Protein 6NL2 (pdb70)

Foldseek 3Di:
DCVLQVLPDPVLLLLLLLVLVQLCVFQVVLVVLWDWDQDDDDPPSQKTWTAFPVRFKIWIFGFDQDASRTTNTDSVGTWMDGPNDTDRRGPLVVCVRRVVSLVFDPVRSVVLSLLLVQLSSLSSVLVPDDFDALLVCLVVLAALCQQLNFRCAFSNASSFRNQALQDSVRCCQFAQVNQHWFWWWKKWAFPVFKDKAFAPPDDQVVLVCVQQNPVLVVVLQVVQVVVVHGSVRTHMFTAGVSLVVPPCCPVVVVCCVVVNMDTSGTGDFIWGQGSLRQWTQGPRCNQFWIKGHAAQTFGQQEGRFAALVLQNLQSVQQNVVQVVLVPDVLSVVLVEAAFGQGMKMAGHPPVVPVVDDRVDPVRRSGMMTTTGHCVVVDDPQKGKYFQSQQLGGGPVLARSLNSLCVQQPDASLVLLLSVCSAQPLVQVCCCLVFQKFFLRARRQKMFIDGSSHGNHIYGDDGSVGMARADLPDDDDVSNSVRYDHDPLQCSCCSCCVRPPVRHVSSSQVSCVVVVRDHNLSSLLSVLVSVVVSCVVCVVSVVVCVSNPLQPQKHWDWRSNSLCSNGVYNSADPVHRVVNTDTDGIGGRSSHPRD/DVLQPLPDPVLLLVLLLVLVQLVVFQCVLVVLWDWDFDPPDPHGQKTWTAFPVRFKIWMFGWDQDASRGTNTDSVGTWMDGPNDTDRRGNLVRCVRRVVSLVFDPVRSVVLSLLLVQLSSLSSVLVPDDFDALLRCLVPLAALCQQLNFNDAFSNASSFRNQALQDSVRCCQFPQVNQHWFWWWKKWAFPVFKDKAFAPPDDQVVQVCVQQNPVLVVLLQVVQVVVVHHSVRTHMFTAGVSLVVPPCCPVVVVCCVVVNMDTRGTGDFIWGQGSLRQWTQGPRCRQFWIKHHAAQTFGQQEGRFAALVLQNLQNVQQNVVQVVLVPDVLSVVLVEGAFGQGMKMAGHPPVVPVVDDPPDSVRRSGMMTTTGHCVVVADPQKGKYFQSQQLGGGPVLARSLNSLCVQQPDASLVLLLSVCSAQPLVQVCCCLVFVKAFLRDRRQKMFIDGSSHGNHIYGDPGSVTMARADLPDDDDVSNSVRYDHDPLQCSCCSCCVRPPSRPVSSSQVSCVVVPRDHNLSSLLSNLVSVVVSCVVCVVSVVVCVSNPLQDQKHWDWRSNSLCSNGVYNSADPVHRVVNTDTDGIGGRSSHPSD

Organism: Streptomyces coelicolor (strain ATCC BAA-471 / A3(2) / M145) (NCBI:txid100226)

Sequence (1187 aa):
LADAVAHLTPERWEEANRLLVRKALAEFTHERLLTPEREPDDGGGQTYVVRSDDGQTAYRFTATVRALDHWQVDDAASVTRHRDGAELPLAALDFFIELKQTLGLSDEILPVYLEEISSTLSGTCYKLTKPQLSSAELARSGDFQAVETGMTEGHPCFVANNGRLGFGIHEYLSYAPETASPVRLVWLAAHRSRAAFTAGVGIEYESFVRDELGAATVDRFHGVLRGRGLDPADYLLIPVHPWQWWNKLTVTFAAEVARGHLVCLGEGDDDEYLAQQSIRTFFNASHPGKHYVKTALSVLNMGFMQGLSAAYMEATPAINDWLARLIEGDPVLKETGLSIIRERAAVGYRHLEYEQATDRYSPYRKMLAALWRESPVPSIREGETLATMASLVHQDHEGASFAGALIERSGLTPTEWLRHYLRAYYVPLLHSFYAYDLVYMPHGENVILVLADGVVRRAVYKDIAEEIAVMDPDAVLPPEVSRIAVDVPDDKKLLSIFTDDVFDCFFRFLAANLAEEGIVTEDAFWRTVAEVTREYQESVPELADKFERYDMFAPEFALSCLNRLQLRDNRQMVDLADPSGALQLVGTLKNPLAGRGADAVAHLTPERWEEANRLLVRKALAEFTHERLLTPEREPDDGGGQTYVVRSDDGQTAYRFTATVRALDDHWQVDDAASVTRHRDGAELPLAALDFFIELKQTLGLSDEILPVYLEEISSTLSSGTCYKLTKPQLSSAELARSGDFQAVETGMTEGHPCFVANNGRLGFGIHEYLSYAPETASPVRLVWLAAHRSRAAFTAGVGIEYESFVRDELGAATVDRFHGVLRGRGLDPADYLLIPVHPWQWWNKLTVTFAAEVARGHLVCLGEGDDEYLAQQSIRTFFNASHPGKHYVKTALSVVLNMGFMQGLSAAYMEATPAINDWLARLIEGDPVLKETGLSIIRERAAVGYRHLEYEQATDRYSPYRKMLAALWRESPVPSIREGETLATMASLVHQDHEGASFAGALIERSGLTPTEWLRHYLRAYYVPLLHSFYAYDLVYMPHGENVILVLADGVVRRAVYKDIAEEIAVMDPDAVLPPEVSRIAVDVPDDKKLLSIFTDVFDCFFRFLAANLAEEGIVTEDAFWRTVAEVTREYQESVPELADKFERYDMFAPEFALSCLNRLQLRDNRQMVDLADPSGALQLVGTLKNPLAGRG

CATH classification: 3.30.310.280 (+2 more: 6.10.250.3370, 1.10.510.40)

InterPro domains:
  IPR007310 Aerobactin siderophore biosynthesis, IucA/IucC, N-terminal [PF04183] (144-394)
  IPR022770 Aerobactin siderophore biosynthesis IucA/IucC-like, C-terminal [PF06276] (416-573)
  IPR037455 Aerobactin siderophore biosynthesis, IucA/IucC-like [PTHR34384] (3-594)

Solvent-accessible surface area: 43629 Å² total; per-residue (Å²): 60,64,130,10,13,60,9,6,31,59,127,70,14,112,75,1,4,59,67,11,0,56,13,0,0,0,2,0,6,4,4,86,23,5,112,22,109,154,40,124,123,109,57,94,11,70,20,11,4,8,106,6,57,102,32,111,2,6,0,69,4,33,3,53,65,46,39,6,45,12,25,26,4,67,25,85,27,0,39,10,42,82,125,91,50,116,52,102,20,16,0,7,25,0,0,24,25,0,43,144,55,3,48,4,47,96,137,16,2,10,20,0,0,19,0,0,0,12,7,0,10,1,27,0,38,16,51,59,48,113,80,85,28,0,54,74,6,14,143,60,34,67,18,20,32,4,13,11,16,19,61,76,34,31,22,3,12,2,0,2,16,0,12,23,47,6,1,4,59,13,20,46,47,31,2,7,8,19,43,29,85,6,94,1,8,9,0,0,0,52,111,74,21,6,63,38,30,45,4,112,78,32,92,30,73,54,8,2,75,107,12,34,29,52,86,11,0,83,116,1,46,39,56,4,148,71,107,70,46,70,13,71,62,13,4,12,0,0,4,0,13,11,0,9,91,24,58,0,0,15,1,3,0,1,0,6,0,72,4,35,0,5,20,10,30,103,5,89,24,67,12,23,5,10,34,22,5,20,2,0,8,0,41,50,84,54,39,53,32,7,0,15,0,3,0,17,0,10,8,43,0,64,72,28,11,1,16,13,80,50,2,131,4,0,0,27,0,0,15,42,0,27,172,28,8,143,60,9,107,31,0,158,128,13,29,10,38,14,7,66,2,23,0,0,0,6,5,122,8,50,7,1,39,104,8,25,85,181,91,14,77,31,70,46,10,3,1,0,3,1,1,38,10,2,43,79,48,39,157,176,58,21,44,7,1,2,0,16,0,0,17,10,58,14,101,138,32,30,1,2,0,7,16,2,11,142,121,20,70,51,71,34,17,82,0,0,73,84,0,0,83,2,0,0,13,0,5,0,7,0,0,2,38,72,27,1,16,17,40,5,36,8,57,3,0,7,0,0,12,8,116,4,23,2,132,43,0,2,3,21,18,1,2,74,66,10,17,6,6,50,81,119,26,150,22,50,115,92,2,53,123,5,26,52,111,39,66,84,120,72,26,12,20,23,4,8,11,34,0,0,5,7,4,0,6,20,0,3,1,15,0,18,89,70,69,47,19,83,33,103,12,1,7,103,0,0,1,47,0,0,78,71,6,29,128,75,4,90,144,34,41,102,33,16,133,152,19,57,0,23,23,100,80,12,24,0,11,1,24,0,44,27,0,5,168,51,0,123,70,20,23,81,68,57,77,87,84,62,21,76,25,62,41,48,60,5,158,4,23,0,40,85,72,76,95,135,15,14,59,10,6,33,58,129,70,14,107,73,1,3,56,69,11,0,58,14,0,0,1,2,0,10,4,2,82,26,4,113,23,97,132,37,127,105,124,67,73,2,85,15,27,2,9,106,6,54,101,34,111,2,10,0,76,3,31,4,54,71,51,39,6,48,13,32,35,4,66,23,85,27,0,37,11,42,83,125,89,53,115,52,101,17,16,0,7,29,0,0,20,26,0,57,140,54,3,48,7,58,109,148,18,1,11,20,1,0,18,0,0,0,14,8,0,12,1,26,0,39,17,50,58,50,111,78,80,29,0,51,77,6,6,156,60,33,68,18,19,31,4,14,11,20,18,60,80,35,32,22,3,12,2,0,3,15,0,14,24,45,6,1,5,58,13,22,47,46,31,1,9,8,18,44,28,79,5,94,1,3,6,0,0,0,52,113,75,21,5,64,37,28,45,5,105,78,34,93,29,78,58,6,1,79,103,9,25,28,64,87,15,2,99,169,2,44,40,48,4,146,71,101,72,45,71,14,69,60,14,4,12,0,0,3,0,12,9,0,0,63,24,57,0,0,14,2,4,0,2,0,8,0,71,4,35,1,7,15,10,18,97,4,99,23,62,11,23,5,11,34,22,5,20,2,0,8,0,42,50,91,54,40,47,30,6,0,16,0,3,0,18,0,8,9,44,0,62,63,28,15,2,12,12,84,104,2,137,15,0,1,27,0,0,16,44,0,26,168,25,10,140,59,10,108,32,0,159,128,13,28,10,37,14,7,66,4,22,0,0,0,6,7,121,8,53,8,1,42,110,8,26,86,182,88,14,75,32,71,45,12,3,1,0,1,0,1,41,10,1,44,94,64,43,156,187,58,14,32,6,1,2,0,17,0,0,19,10,62,16,101,137,27,32,1,2,0,7,16,0,10,143,94,20,69,52,72,34,19,80,0,0,67,83,0,0,94,3,0,0,11,0,4,0,6,0,0,2,37,72,26,0,16,13,55,6,43,7,58,3,0,7,0,0,6,8,110,0,28,2,119,44,0,1,3,22,20,1,2,59,63,10,16,5,6,47,82,118,25,151,25,49,116,96,1,54,90,6,27,52,116,40,74,64,118,68,26,14,21,21,4,8,12,27,0,0,4,9,3,0,6,20,0,4,2,16,0,16,80,64,68,49,17,81,33,105,12,1,6,104,0,0,0,36,4,0,79,83,9,27,136,76,5,91,142,33,53,128,44,17,145,132,22,58,1,26,23,100,85,13,22,0,11,1,24,1,47,25,1,4,171,53,0,121,65,19,24,85,65,58,79,85,89,62,21,74,25,62,41,48,62,1,162,4,22,0,40,87,70,74

Structure (mmCIF, N/CA/C/O backbone):
data_6NL2
#
_entry.id   6NL2
#
_cell.length_a   73.322
_cell.length_b   95.696
_cell.length_c   181.624
_cell.angle_alpha   90.000
_cell.angle_beta   90.000
_cell.angle_gamma   90.000
#
_symmetry.space_group_name_H-M   'P 2 21 21'
#
loop_
_entity.id
_entity.type
_entity.pdbx_description
1 polymer 'desferrioxamine E biosynthesis protein DesD'
2 non-polymer 'CHLORIDE ION'
3 non-polymer GLYCEROL
4 water water
#
loop_
_atom_site.group_PDB
_atom_site.id
_atom_site.type_symbol
_atom_site.label_atom_id
_atom_site.label_alt_id
_atom_site.label_comp_id
_atom_site.label_asym_id
_atom_site.label_entity_id
_atom_site.label_seq_id
_atom_site.pdbx_PDB_ins_code
_atom_site.Cartn_x
_atom_site.Cartn_y
_atom_site.Cartn_z
_atom_site.occupancy
_atom_site.B_iso_or_equiv
_atom_site.auth_seq_id
_atom_site.auth_comp_id
_atom_site.auth_asym_id
_atom_site.auth_atom_id
_atom_site.pdbx_PDB_model_num
ATOM 1 N N . LEU A 1 1 ? -29.560 -2.235 48.798 1.00 26.62 3 LEU A N 1
ATOM 2 C CA . LEU A 1 1 ? -29.980 -3.597 48.988 1.00 24.97 3 LEU A CA 1
ATOM 3 C C . LEU A 1 1 ? -31.037 -3.922 48.018 1.00 23.94 3 LEU A C 1
ATOM 4 O O . LEU A 1 1 ? -30.903 -4.850 47.242 1.00 21.95 3 LEU A O 1
ATOM 9 N N . ALA A 1 2 ? -32.074 -3.138 48.039 1.00 24.05 4 ALA A N 1
ATOM 10 C CA . ALA A 1 2 ? -33.210 -3.349 47.145 1.00 24.37 4 ALA A CA 1
ATOM 11 C C . ALA A 1 2 ? -32.884 -3.311 45.718 1.00 23.01 4 ALA A C 1
ATOM 12 O O . ALA A 1 2 ? -33.481 -4.075 44.947 1.00 22.80 4 ALA A O 1
ATOM 14 N N . ASP A 1 3 ? -31.983 -2.431 45.285 1.00 22.46 5 ASP A N 1
ATOM 15 C CA . ASP A 1 3 ? -31.732 -2.306 43.876 1.00 21.58 5 ASP A CA 1
ATOM 16 C C . ASP A 1 3 ? -31.189 -3.620 43.308 1.00 19.21 5 ASP A C 1
ATOM 17 O O . ASP A 1 3 ? -31.437 -3.988 42.158 1.00 18.12 5 ASP A O 1
ATOM 22 N N . ALA A 1 4 ? -30.354 -4.325 44.125 1.00 17.56 6 ALA A N 1
ATOM 23 C CA . ALA A 1 4 ? -29.695 -5.510 43.576 1.00 15.97 6 ALA A CA 1
ATOM 24 C C . ALA A 1 4 ? -30.686 -6.616 43.228 1.00 15.62 6 ALA A C 1
ATOM 25 O O . ALA A 1 4 ? -30.350 -7.436 42.434 1.00 15.00 6 ALA A O 1
ATOM 27 N N . VAL A 1 5 ? -31.827 -6.667 43.885 1.00 15.83 7 VAL A N 1
ATOM 28 C CA . VAL A 1 5 ? -32.814 -7.694 43.661 1.00 16.10 7 VAL A CA 1
ATOM 29 C C . VAL A 1 5 ? -34.055 -7.186 42.901 1.00 16.41 7 VAL A C 1
ATOM 30 O O . VAL A 1 5 ? -35.068 -7.865 42.823 1.00 16.42 7 VAL A O 1
ATOM 34 N N . ALA A 1 6 ? -33.987 -5.945 42.387 1.00 16.58 8 ALA A N 1
ATOM 35 C CA . ALA A 1 6 ? -35.132 -5.326 41.790 1.00 17.17 8 ALA A CA 1
ATOM 36 C C . ALA A 1 6 ? -35.694 -6.111 40.620 1.00 17.03 8 ALA A C 1
ATOM 37 O O . ALA A 1 6 ? -36.866 -5.998 40.299 1.00 17.69 8 ALA A O 1
ATOM 39 N N . HIS A 1 7 ? -34.850 -6.830 39.924 1.00 16.17 9 HIS A N 1
ATOM 40 C CA . HIS A 1 7 ? -35.274 -7.669 38.829 1.00 16.24 9 HIS A CA 1
ATOM 41 C C . HIS A 1 7 ? -36.105 -8.878 39.263 1.00 16.18 9 HIS A C 1
ATOM 42 O O . HIS A 1 7 ? -36.855 -9.426 38.459 1.00 16.41 9 HIS A O 1
ATOM 49 N N . LEU A 1 8 ? -35.986 -9.248 40.500 1.00 15.90 10 LEU A N 1
ATOM 50 C CA . LEU A 1 8 ? -36.710 -10.411 41.018 1.00 16.24 10 LEU A CA 1
ATOM 51 C C . LEU A 1 8 ? -38.088 -10.029 41.540 1.00 17.27 10 LEU A C 1
ATOM 52 O O . LEU A 1 8 ? -38.308 -9.728 42.672 1.00 18.04 10 LEU A O 1
ATOM 57 N N . THR A 1 9 ? -39.079 -10.114 40.663 1.00 17.74 11 THR A N 1
ATOM 58 C CA . THR A 1 9 ? -40.442 -9.775 40.982 1.00 18.88 11 THR A CA 1
ATOM 59 C C . THR A 1 9 ? -41.337 -10.928 40.550 1.00 19.23 11 THR A C 1
ATOM 60 O O . THR A 1 9 ? -40.907 -11.758 39.746 1.00 18.59 11 THR A O 1
ATOM 64 N N . PRO A 1 10 ? -42.531 -10.945 41.041 1.00 20.61 12 PRO A N 1
ATOM 65 C CA . PRO A 1 10 ? -43.409 -12.091 40.758 1.00 21.22 12 PRO A CA 1
ATOM 66 C C . PRO A 1 10 ? -43.702 -12.262 39.271 1.00 21.25 12 PRO A C 1
ATOM 67 O O . PRO A 1 10 ? -43.685 -13.359 38.787 1.00 20.05 12 PRO A O 1
ATOM 71 N N . GLU A 1 11 ? -43.925 -11.128 38.583 1.00 21.99 13 GLU A N 1
ATOM 72 C CA . GLU A 1 11 ? -44.252 -11.162 37.124 1.00 22.38 13 GLU A CA 1
ATOM 73 C C . GLU A 1 11 ? -43.081 -11.639 36.310 1.00 20.11 13 GLU A C 1
ATOM 74 O O . GLU A 1 11 ? -43.225 -12.451 35.406 1.00 19.07 13 GLU A O 1
ATOM 80 N N . ARG A 1 12 ? -41.888 -11.116 36.598 1.00 19.18 14 ARG A N 1
ATOM 81 C CA . ARG A 1 12 ? -40.745 -11.588 35.835 1.00 18.19 14 ARG A CA 1
ATOM 82 C C . ARG A 1 12 ? -40.438 -13.045 36.186 1.00 17.24 14 ARG A C 1
ATOM 83 O O . ARG A 1 12 ? -40.107 -13.791 35.304 1.00 16.48 14 ARG A O 1
ATOM 91 N N . TRP A 1 13 ? -40.555 -13.401 37.445 1.00 17.32 15 TRP A N 1
ATOM 92 C CA . TRP A 1 13 ? -40.269 -14.813 37.814 1.00 17.14 15 TRP A CA 1
ATOM 93 C C . TRP A 1 13 ? -41.270 -15.743 37.109 1.00 17.71 15 TRP A C 1
ATOM 94 O O . TRP A 1 13 ? -40.941 -16.796 36.606 1.00 17.01 15 TRP A O 1
ATOM 105 N N . GLU A 1 14 ? -42.536 -15.335 37.045 1.00 18.82 16 GLU A N 1
ATOM 106 C CA . GLU A 1 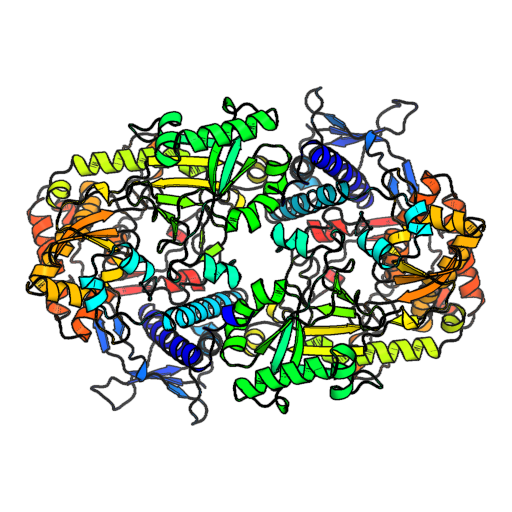14 ? -43.519 -16.134 36.387 1.00 19.95 16 GLU A CA 1
ATOM 107 C C . GLU A 1 14 ? -43.132 -16.340 34.935 1.00 18.79 16 GLU A C 1
ATOM 108 O O . GLU A 1 14 ? -43.184 -17.453 34.436 1.00 18.13 16 GLU A O 1
ATOM 114 N N . GLU A 1 15 ? -42.771 -15.276 34.256 1.00 18.44 17 GLU A N 1
ATOM 115 C CA . GLU A 1 15 ? -42.380 -15.412 32.853 1.00 18.61 17 GLU A CA 1
ATOM 116 C C . GLU A 1 15 ? -41.115 -16.270 32.738 1.00 16.93 17 GLU A C 1
ATOM 117 O O . GLU A 1 15 ? -41.037 -17.124 31.858 1.00 16.70 17 GLU A O 1
ATOM 123 N N . ALA A 1 16 ? -40.108 -16.043 33.583 1.00 15.88 18 ALA A N 1
ATOM 124 C CA . ALA A 1 16 ? -38.879 -16.840 33.532 1.00 14.79 18 ALA A CA 1
ATOM 125 C C . ALA A 1 16 ? -39.167 -18.293 33.679 1.00 14.90 18 ALA A C 1
ATOM 126 O O . ALA A 1 16 ? -38.569 -19.150 32.992 1.00 14.22 18 ALA A O 1
ATOM 128 N N . ASN A 1 17 ? -40.027 -18.609 34.592 1.00 15.51 19 ASN A N 1
ATOM 129 C CA . ASN A 1 17 ? -40.448 -20.021 34.827 1.00 16.15 19 ASN A CA 1
ATOM 130 C C . ASN A 1 17 ? -41.142 -20.637 33.635 1.00 16.34 19 ASN A C 1
ATOM 131 O O . ASN A 1 17 ? -40.862 -21.786 33.261 1.00 16.04 19 ASN A O 1
ATOM 136 N N . ARG A 1 18 ? -42.035 -19.864 33.022 1.00 16.82 20 ARG A N 1
ATOM 137 C CA . ARG A 1 18 ? -42.744 -20.389 31.882 1.00 17.06 20 ARG A CA 1
ATOM 138 C C . ARG A 1 18 ? -41.711 -20.672 30.739 1.00 16.15 20 ARG A C 1
ATOM 139 O O . ARG A 1 18 ? -41.727 -21.752 30.135 1.00 16.08 20 ARG A O 1
ATOM 147 N N . LEU A 1 19 ? -40.801 -19.772 30.530 1.00 15.60 21 LEU A N 1
ATOM 148 C CA . LEU A 1 19 ? -39.786 -19.973 29.517 1.00 15.33 21 LEU A CA 1
ATOM 149 C C . LEU A 1 19 ? -38.934 -21.186 29.781 1.00 14.38 21 LEU A C 1
ATOM 150 O O . LEU A 1 19 ? -38.617 -21.971 28.895 1.00 13.64 21 LEU A O 1
ATOM 155 N N . LEU A 1 20 ? -38.549 -21.368 31.039 1.00 14.28 22 LEU A N 1
ATOM 156 C CA . LEU A 1 20 ? -37.603 -22.486 31.385 1.00 13.79 22 LEU A CA 1
ATOM 157 C C . LEU A 1 20 ? -38.352 -23.790 31.322 1.00 14.23 22 LEU A C 1
ATOM 158 O O . LEU A 1 20 ? -37.839 -24.752 30.763 1.00 13.80 22 LEU A O 1
ATOM 163 N N . VAL A 1 21 ? -39.581 -23.830 31.812 1.00 14.88 23 VAL A N 1
ATOM 164 C CA . VAL A 1 21 ? -40.350 -25.095 31.760 1.00 15.63 23 VAL A CA 1
ATOM 165 C C . VAL A 1 21 ? -40.620 -25.444 30.273 1.00 15.49 23 VAL A C 1
ATOM 166 O O . VAL A 1 21 ? -40.541 -26.603 29.901 1.00 15.50 23 VAL A O 1
ATOM 170 N N . ARG A 1 22 ? -40.902 -24.453 29.449 1.00 15.28 24 ARG A N 1
ATOM 171 C CA . ARG A 1 22 ? -41.097 -24.671 28.033 1.00 15.21 24 ARG A CA 1
ATOM 172 C C . ARG A 1 22 ? -39.866 -25.397 27.415 1.00 14.44 24 ARG A C 1
ATOM 173 O O . ARG A 1 22 ? -40.008 -26.408 26.718 1.00 14.36 24 ARG A O 1
ATOM 181 N N . LYS A 1 23 ? -38.713 -24.826 27.709 1.00 13.57 25 LYS A N 1
ATOM 182 C CA . LYS A 1 23 ? -37.447 -25.400 27.262 1.00 12.93 25 LYS A CA 1
ATOM 183 C C . LYS A 1 23 ? -37.189 -26.779 27.817 1.00 12.95 25 LYS A C 1
ATOM 184 O O . LYS A 1 23 ? -36.668 -27.616 27.127 1.00 12.97 25 LYS A O 1
ATOM 190 N N . ALA A 1 24 ? -37.461 -26.970 29.091 1.00 13.05 26 ALA A N 1
ATOM 191 C CA . ALA A 1 24 ? -37.265 -28.287 29.712 1.00 13.38 26 ALA A CA 1
ATOM 192 C C . ALA A 1 24 ? -38.128 -29.344 29.040 1.00 13.84 26 ALA A C 1
ATOM 193 O O . ALA A 1 24 ? -37.617 -30.411 28.737 1.00 13.79 26 ALA A O 1
ATOM 195 N N . LEU A 1 25 ? -39.392 -29.036 28.837 1.00 14.31 27 LEU A N 1
ATOM 196 C CA . LEU A 1 25 ? -40.226 -29.953 28.131 1.00 15.06 27 LEU A CA 1
ATOM 197 C C . LEU A 1 25 ? -39.640 -30.237 26.715 1.00 14.67 27 LEU A C 1
ATOM 198 O O . LEU A 1 25 ? -39.599 -31.422 26.299 1.00 15.06 27 LEU A O 1
ATOM 203 N N . ALA A 1 26 ? -39.222 -29.202 26.017 1.00 13.95 28 ALA A N 1
ATOM 204 C CA . ALA A 1 26 ? -38.741 -29.394 24.708 1.00 13.75 28 ALA A CA 1
ATOM 205 C C . ALA A 1 26 ? -37.484 -30.265 24.668 1.00 13.68 28 ALA A C 1
ATOM 206 O O . ALA A 1 26 ? -37.372 -31.240 23.900 1.00 13.63 28 ALA A O 1
ATOM 208 N N . GLU A 1 27 ? -36.487 -29.834 25.479 1.00 13.45 29 GLU A N 1
ATOM 209 C CA . GLU A 1 27 ? -35.203 -30.433 25.362 1.00 13.42 29 GLU A CA 1
ATOM 210 C C . GLU A 1 27 ? -35.106 -31.757 26.055 1.00 13.81 29 GLU A C 1
ATOM 211 O O . GLU A 1 27 ? -34.383 -32.702 25.556 1.00 13.78 29 GLU A O 1
ATOM 217 N N . PHE A 1 28 ? -35.773 -31.942 27.151 1.00 14.28 30 PHE A N 1
ATOM 218 C CA . PHE A 1 28 ? -35.741 -33.250 27.751 1.00 15.24 30 PHE A CA 1
ATOM 219 C C . PHE A 1 28 ? -36.537 -34.234 26.966 1.00 15.76 30 PHE A C 1
ATOM 220 O O . PHE A 1 28 ? -36.320 -35.422 27.139 1.00 16.20 30 PHE A O 1
ATOM 228 N N . THR A 1 29 ? -37.496 -33.792 26.150 1.00 15.37 31 THR A N 1
ATOM 229 C CA . THR A 1 29 ? -38.150 -34.658 25.207 1.00 15.76 31 THR A CA 1
ATOM 230 C C . THR A 1 29 ? -37.177 -35.056 24.085 1.00 15.22 31 THR A C 1
ATOM 231 O O . THR A 1 29 ? -37.074 -36.195 23.693 1.00 15.46 31 THR A O 1
ATOM 235 N N . HIS A 1 30 ? -36.477 -34.061 23.579 1.00 14.41 32 HIS A N 1
ATOM 236 C CA . HIS A 1 30 ? -35.495 -34.308 22.492 1.00 14.06 32 HIS A CA 1
ATOM 237 C C . HIS A 1 30 ? -34.480 -35.390 22.936 1.00 14.37 32 HIS A C 1
ATOM 238 O O . HIS A 1 30 ? -34.093 -36.239 22.169 1.00 14.47 32 HIS A O 1
ATOM 245 N N . GLU A 1 31 ? -34.086 -35.304 24.223 1.00 14.43 33 GLU A N 1
ATOM 246 C CA . GLU A 1 31 ? -33.142 -36.200 24.870 1.00 14.65 33 GLU A CA 1
ATOM 247 C C . GLU A 1 31 ? -33.780 -37.516 25.348 1.00 15.60 33 GLU A C 1
ATOM 248 O O . GLU A 1 31 ? -33.069 -38.345 25.884 1.00 15.56 33 GLU A O 1
ATOM 254 N N . ARG A 1 32 ? -35.100 -37.665 25.090 1.00 16.29 34 ARG A N 1
ATOM 255 C CA . ARG A 1 32 ? -35.812 -38.871 25.389 1.00 17.67 34 ARG A CA 1
ATOM 256 C C . ARG A 1 32 ? -35.857 -39.199 26.861 1.00 18.30 34 ARG A C 1
ATOM 257 O O . ARG A 1 32 ? -36.127 -40.344 27.230 1.00 18.57 34 ARG A O 1
ATOM 265 N N . LEU A 1 33 ? -35.693 -38.184 27.681 1.00 17.83 35 LEU A N 1
ATOM 266 C CA . LEU A 1 33 ? -36.006 -38.397 29.120 1.00 18.89 35 LEU A CA 1
ATOM 267 C C . LEU A 1 33 ? -37.489 -38.391 29.306 1.00 19.55 35 LEU A C 1
ATOM 268 O O . LEU A 1 33 ? -38.016 -39.083 30.140 1.00 20.15 35 LEU A O 1
ATOM 273 N N . LEU A 1 34 ? -38.144 -37.492 28.580 1.00 19.38 36 LEU A N 1
ATOM 274 C CA . LEU A 1 34 ? -39.619 -37.376 28.582 1.00 20.51 36 LEU A CA 1
ATOM 275 C C . LEU A 1 34 ? -40.165 -38.004 27.286 1.00 21.46 36 LEU A C 1
ATOM 276 O O . LEU A 1 34 ? -39.569 -37.866 26.253 1.00 20.76 36 LEU A O 1
ATOM 281 N N . THR A 1 35 ? -41.378 -38.520 27.386 1.00 23.69 37 THR A N 1
ATOM 282 C CA . THR A 1 35 ? -42.111 -39.082 26.245 1.00 25.44 37 THR A CA 1
ATOM 283 C C . THR A 1 35 ? -43.534 -38.594 26.285 1.00 25.28 37 THR A C 1
ATOM 284 O O . THR A 1 35 ? -44.383 -39.230 26.796 1.00 25.11 37 THR A O 1
ATOM 288 N N . PRO A 1 36 ? -43.753 -37.408 25.735 1.00 25.05 38 PRO A N 1
ATOM 289 C CA . PRO A 1 36 ? -45.101 -36.782 25.830 1.00 25.83 38 PRO A CA 1
ATOM 290 C C . PRO A 1 36 ? -46.093 -37.692 25.123 1.00 28.56 38 PRO A C 1
ATOM 291 O O . PRO A 1 36 ? -45.777 -38.242 24.091 1.00 27.03 38 PRO A O 1
ATOM 295 N N . GLU A 1 37 ? -47.281 -37.786 25.725 1.00 30.14 39 GLU A N 1
ATOM 296 C CA . GLU A 1 37 ? -48.402 -38.586 25.172 1.00 34.24 39 GLU A CA 1
ATOM 297 C C . GLU A 1 37 ? -49.287 -37.599 24.466 1.00 34.66 39 GLU A C 1
ATOM 298 O O . GLU A 1 37 ? -49.598 -36.542 24.937 1.00 32.70 39 GLU A O 1
ATOM 304 N N . ARG A 1 38 ? -49.648 -37.939 23.250 1.00 38.94 40 ARG A N 1
ATOM 305 C CA . ARG A 1 38 ? -50.542 -37.142 22.482 1.00 42.46 40 ARG A CA 1
ATOM 306 C C . ARG A 1 38 ? -51.948 -37.320 23.092 1.00 45.58 40 ARG A C 1
ATOM 307 O O . ARG A 1 38 ? -52.363 -38.448 23.276 1.00 46.02 40 ARG A O 1
ATOM 315 N N . GLU A 1 39 ? -52.624 -36.226 23.422 1.00 48.72 41 GLU A N 1
ATOM 316 C CA . GLU A 1 39 ? -54.071 -36.256 23.838 1.00 56.02 41 GLU A CA 1
ATOM 317 C C . GLU A 1 39 ? -55.003 -36.032 22.609 1.00 63.13 41 GLU A C 1
ATOM 318 O O . GLU A 1 39 ? -54.536 -35.483 21.570 1.00 63.63 41 GLU A O 1
ATOM 324 N N . PRO A 1 40 ? -56.325 -36.397 22.728 1.00 70.66 42 PRO A N 1
ATOM 325 C CA . PRO A 1 40 ? -57.237 -36.060 21.592 1.00 72.19 42 PRO A CA 1
ATOM 326 C C . PRO A 1 40 ? -57.463 -34.506 21.399 1.00 77.76 42 PRO A C 1
ATOM 327 O O . PRO A 1 40 ? -57.174 -33.717 22.338 1.00 80.81 42 PRO A O 1
ATOM 331 N N . ASP A 1 41 ? -57.918 -34.069 20.207 1.00 82.24 43 ASP A N 1
ATOM 332 C CA . ASP A 1 41 ? -58.317 -32.653 19.926 1.00 84.48 43 ASP A CA 1
ATOM 333 C C . ASP A 1 41 ? -57.157 -31.588 19.968 1.00 87.66 43 ASP A C 1
ATOM 334 O O . ASP A 1 41 ? -56.046 -31.837 20.470 1.00 89.48 43 ASP A O 1
ATOM 339 N N . ASP A 1 42 ? -57.457 -30.418 19.411 1.00 89.67 44 ASP A N 1
ATOM 340 C CA . ASP A 1 42 ? -56.694 -29.160 19.605 1.00 90.27 44 ASP A CA 1
ATOM 341 C C . ASP A 1 42 ? -55.404 -29.117 18.758 1.00 94.94 44 ASP A C 1
ATOM 342 O O . ASP A 1 42 ? -54.267 -29.292 19.243 1.00 90.87 44 ASP A O 1
ATOM 347 N N . GLY A 1 43 ? -55.654 -28.869 17.471 1.00 97.15 45 GLY A N 1
ATOM 348 C CA . GLY A 1 43 ? -54.662 -28.925 16.388 1.00 95.66 45 GLY A CA 1
ATOM 349 C C . GLY A 1 43 ? -54.945 -30.215 15.637 1.00 96.28 45 GLY A C 1
ATOM 350 O O . GLY A 1 43 ? -56.022 -30.822 15.820 1.00 94.61 45 GLY A O 1
ATOM 351 N N . GLY A 1 44 ? -53.967 -30.680 14.848 1.00 93.36 46 GLY A N 1
ATOM 352 C CA . GLY A 1 44 ? -54.057 -32.020 14.182 1.00 88.55 46 GLY A CA 1
ATOM 353 C C . GLY A 1 44 ? -54.010 -33.239 15.137 1.00 88.05 46 GLY A C 1
ATOM 354 O O . GLY A 1 44 ? -54.303 -34.366 14.698 1.00 84.06 46 GLY A O 1
ATOM 355 N N . GLY A 1 45 ? -53.720 -33.016 16.435 1.00 82.88 47 GLY A N 1
ATOM 356 C CA . GLY A 1 45 ? -53.254 -34.041 17.388 1.00 76.58 47 GLY A CA 1
ATOM 357 C C . GLY A 1 45 ? -52.599 -33.200 18.459 1.00 72.21 47 GLY A C 1
ATOM 358 O O . GLY A 1 45 ? -52.893 -33.349 19.651 1.00 71.97 47 GLY A O 1
ATOM 359 N N . GLN A 1 46 ? -51.738 -32.312 17.935 1.00 66.55 48 GLN A N 1
ATOM 360 C CA . GLN A 1 46 ? -50.994 -31.136 18.490 1.00 57.55 48 GLN A CA 1
ATOM 361 C C . GLN A 1 46 ? -50.887 -30.744 19.989 1.00 48.19 48 GLN A C 1
ATOM 362 O O . GLN A 1 46 ? -49.962 -29.908 20.263 1.00 38.77 48 GLN A O 1
ATOM 368 N N . THR A 1 47 ? -51.747 -31.302 20.853 1.00 40.37 49 THR A N 1
ATOM 369 C CA . THR A 1 47 ? -51.715 -31.285 22.371 1.00 38.47 49 THR A CA 1
ATOM 370 C C . THR A 1 47 ? -51.142 -32.529 23.077 1.00 33.79 49 THR A C 1
ATOM 371 O O . THR A 1 47 ? -51.543 -33.621 22.810 1.00 33.69 49 THR A O 1
ATOM 375 N N . TYR A 1 48 ? -50.214 -32.321 24.002 1.00 28.83 50 TYR A N 1
ATOM 376 C CA . TYR A 1 48 ? -49.486 -33.381 24.663 1.00 26.91 50 TYR A CA 1
ATOM 377 C C . TYR A 1 48 ? -49.547 -33.281 26.166 1.00 26.69 50 TYR A C 1
ATOM 378 O O . TYR A 1 48 ? -49.752 -32.192 26.693 1.00 26.11 50 TYR A O 1
ATOM 387 N N . VAL A 1 49 ? -49.217 -34.384 26.790 1.00 26.35 51 VAL A N 1
ATOM 388 C CA . VAL A 1 49 ? -49.105 -34.417 28.208 1.00 26.80 51 VAL A CA 1
ATOM 389 C C . VAL A 1 49 ? -47.849 -35.124 28.660 1.00 26.36 51 VAL A C 1
ATOM 390 O O . VAL A 1 49 ? -47.515 -36.211 28.163 1.00 26.22 51 VAL A O 1
ATOM 394 N N . VAL A 1 50 ? -47.252 -34.598 29.721 1.00 26.00 52 VAL A N 1
ATOM 395 C CA . VAL A 1 50 ? -46.161 -35.243 30.435 1.00 26.03 52 VAL A CA 1
ATOM 396 C C . VAL A 1 50 ? -46.599 -35.294 31.878 1.00 27.31 52 VAL A C 1
ATOM 397 O O . VAL A 1 50 ? -46.927 -34.229 32.436 1.00 27.91 52 VAL A O 1
ATOM 401 N N . ARG A 1 51 ? -46.516 -36.461 32.495 1.00 28.86 53 ARG A N 1
ATOM 402 C CA . ARG A 1 51 ? -46.843 -36.628 33.922 1.00 30.07 53 ARG A CA 1
ATOM 403 C C . ARG A 1 51 ? -45.614 -36.744 34.831 1.00 29.10 53 ARG A C 1
ATOM 404 O O . ARG A 1 51 ? -44.550 -37.194 34.426 1.00 28.32 53 ARG A O 1
ATOM 412 N N . SER A 1 52 ? -45.748 -36.245 36.037 1.00 29.30 54 SER A N 1
ATOM 413 C CA . SER A 1 52 ? -44.767 -36.395 37.112 1.00 28.97 54 SER A CA 1
ATOM 414 C C . SER A 1 52 ? -44.388 -37.853 37.407 1.00 30.03 54 SER A C 1
ATOM 415 O O . SER A 1 52 ? -45.154 -38.744 37.065 1.00 31.43 54 SER A O 1
ATOM 418 N N . ASP A 1 53 ? -43.270 -38.081 38.070 1.00 29.67 55 ASP A N 1
ATOM 419 C CA . ASP A 1 53 ? -42.868 -39.421 38.479 1.00 30.84 55 ASP A CA 1
ATOM 420 C C . ASP A 1 53 ? -44.018 -40.191 39.063 1.00 33.64 55 ASP A C 1
ATOM 421 O O . ASP A 1 53 ? -44.208 -41.341 38.746 1.00 34.61 55 ASP A O 1
ATOM 426 N N . ASP A 1 54 ? -44.794 -39.561 39.954 1.00 35.45 56 ASP A N 1
ATOM 427 C CA . ASP A 1 54 ? -45.866 -40.244 40.700 1.00 38.33 56 ASP A CA 1
ATOM 428 C C . ASP A 1 54 ? -47.219 -40.223 39.965 1.00 38.68 56 ASP A C 1
ATOM 429 O O . ASP A 1 54 ? -48.167 -40.687 40.453 1.00 38.27 56 ASP A O 1
ATOM 434 N N . GLY A 1 55 ? -47.246 -39.605 38.780 1.00 38.43 57 GLY A N 1
ATOM 435 C CA . GLY A 1 55 ? -48.420 -39.608 37.874 1.00 39.29 57 GLY A CA 1
ATOM 436 C C . GLY A 1 55 ? -49.493 -38.517 38.140 1.00 40.24 57 GLY A C 1
ATOM 437 O O . GLY A 1 55 ? -50.416 -38.273 37.322 1.00 43.30 57 GLY A O 1
ATOM 438 N N . GLN A 1 56 ? -49.328 -37.812 39.256 1.00 40.54 58 GLN A N 1
ATOM 439 C CA . GLN A 1 56 ? -50.403 -36.986 39.842 1.00 40.82 58 GLN A CA 1
ATOM 440 C C . GLN A 1 56 ? -50.330 -35.577 39.333 1.00 38.30 58 GLN A C 1
ATOM 441 O O . GLN A 1 56 ? -51.306 -34.893 39.325 1.00 37.36 58 GLN A O 1
ATOM 447 N N . THR A 1 57 ? -49.202 -35.162 38.808 1.00 34.96 59 THR A N 1
ATOM 448 C CA . THR A 1 57 ? -49.160 -33.857 38.175 1.00 33.79 59 THR A CA 1
ATOM 449 C C . THR A 1 57 ? -48.949 -34.008 36.654 1.00 33.03 59 THR A C 1
ATOM 450 O O . THR A 1 57 ? -48.086 -34.787 36.242 1.00 31.92 59 THR A O 1
ATOM 454 N N . ALA A 1 58 ? -49.745 -33.256 35.890 1.00 32.21 60 ALA A N 1
ATOM 455 C CA . ALA A 1 58 ? -49.772 -33.311 34.438 1.00 31.34 60 ALA A CA 1
ATOM 456 C C . ALA A 1 58 ? -49.358 -31.931 33.888 1.00 29.83 60 ALA A C 1
ATOM 457 O O . ALA A 1 58 ? -49.930 -30.911 34.256 1.00 30.41 60 ALA A O 1
ATOM 459 N N . TYR A 1 59 ? -48.398 -31.949 32.969 1.00 27.83 61 TYR A N 1
ATOM 460 C CA . TYR A 1 59 ? -47.902 -30.792 32.219 1.00 26.66 61 TYR A CA 1
ATOM 461 C C . TYR A 1 59 ? -48.447 -30.965 30.773 1.00 27.08 61 TYR A C 1
ATOM 462 O O . TYR A 1 59 ? -48.152 -31.969 30.129 1.00 26.86 61 TYR A O 1
ATOM 471 N N . ARG A 1 60 ? -49.327 -30.082 30.387 1.00 27.79 62 ARG A N 1
ATOM 472 C CA . ARG A 1 60 ? -50.005 -30.145 29.069 1.00 28.56 62 ARG A CA 1
ATOM 473 C C . ARG A 1 60 ? -49.542 -28.974 28.240 1.00 26.32 62 ARG A C 1
ATOM 474 O O . ARG A 1 60 ? -49.250 -27.875 28.779 1.00 25.47 62 ARG A O 1
ATOM 482 N N . PHE A 1 61 ? -49.390 -29.220 26.925 1.00 24.57 63 PHE A N 1
ATOM 483 C CA . PHE A 1 61 ? -48.853 -28.199 26.072 1.00 23.28 63 PHE A CA 1
ATOM 484 C C . PHE A 1 61 ? -49.146 -28.537 24.619 1.00 23.34 63 PHE A C 1
ATOM 485 O O . PHE A 1 61 ? -49.556 -29.678 24.344 1.00 24.02 63 PHE A O 1
ATOM 493 N N . THR A 1 62 ? -48.946 -27.571 23.759 1.00 22.54 64 THR A N 1
ATOM 494 C CA . THR A 1 62 ? -48.943 -27.785 22.355 1.00 22.46 64 THR A CA 1
ATOM 495 C C . THR A 1 62 ? -47.517 -27.701 21.843 1.00 21.30 64 THR A C 1
ATOM 496 O O . THR A 1 62 ? -46.650 -27.087 22.443 1.00 19.28 64 THR A O 1
ATOM 500 N N . ALA A 1 63 ? -47.306 -28.428 20.770 1.00 20.73 65 ALA A N 1
ATOM 501 C CA . ALA A 1 63 ? -45.997 -28.337 20.134 1.00 20.21 65 ALA A CA 1
ATOM 502 C C . ALA A 1 63 ? -46.090 -28.708 18.672 1.00 20.27 65 ALA A C 1
ATOM 503 O O . ALA A 1 63 ? -46.978 -29.449 18.321 1.00 21.34 65 ALA A O 1
ATOM 505 N N . THR A 1 64 ? -45.134 -28.222 17.932 1.00 19.75 66 THR A N 1
ATOM 506 C CA . THR A 1 64 ? -44.838 -28.635 16.557 1.00 19.92 66 THR A CA 1
ATOM 507 C C . THR A 1 64 ? -43.554 -29.441 16.609 1.00 18.84 66 THR A C 1
ATOM 508 O O . THR A 1 64 ? -42.604 -28.936 17.170 1.00 18.05 66 THR A O 1
ATOM 512 N N . VAL A 1 65 ? -43.544 -30.648 16.075 1.00 18.43 67 VAL A N 1
ATOM 513 C CA . VAL A 1 65 ? -42.372 -31.482 16.084 1.00 18.29 67 VAL A CA 1
ATOM 514 C C . VAL A 1 65 ? -41.663 -31.376 14.725 1.00 17.97 67 VAL A C 1
ATOM 515 O O . VAL A 1 65 ? -42.254 -31.658 13.730 1.00 18.02 67 VAL A O 1
ATOM 519 N N . ARG A 1 66 ? -40.462 -30.892 14.719 1.00 16.92 68 ARG A N 1
ATOM 520 C CA . ARG A 1 66 ? -39.694 -30.594 13.544 1.00 16.85 68 ARG A CA 1
ATOM 521 C C . ARG A 1 66 ? -38.561 -31.550 13.450 1.00 16.23 68 ARG A C 1
ATOM 522 O O . ARG A 1 66 ? -38.450 -32.506 14.220 1.00 15.95 68 ARG A O 1
ATOM 530 N N . ALA A 1 67 ? -37.807 -31.418 12.367 1.00 15.67 69 ALA A N 1
ATOM 531 C CA . ALA A 1 67 ? -36.728 -32.369 12.096 1.00 15.41 69 ALA A CA 1
ATOM 532 C C . ALA A 1 67 ? -35.717 -32.433 13.225 1.00 14.62 69 ALA A C 1
ATOM 533 O O . ALA A 1 67 ? -35.620 -31.507 14.006 1.00 14.20 69 ALA A O 1
ATOM 535 N N . LEU A 1 68 ? -35.011 -33.590 13.286 1.00 14.56 70 LEU A N 1
ATOM 536 C CA . LEU A 1 68 ? -34.080 -33.902 14.369 1.00 14.39 70 LEU A CA 1
ATOM 537 C C . LEU A 1 68 ? -34.844 -33.976 15.706 1.00 14.95 70 LEU A C 1
ATOM 538 O O . LEU A 1 68 ? -34.324 -33.574 16.757 1.00 14.29 70 LEU A O 1
ATOM 543 N N . ASP A 1 69 ? -36.073 -34.506 15.648 1.00 15.72 71 ASP A N 1
ATOM 544 C CA . ASP A 1 69 ? -36.853 -34.695 16.840 1.00 17.02 71 ASP A CA 1
ATOM 545 C C . ASP A 1 69 ? -36.837 -33.437 17.687 1.00 15.60 71 ASP A C 1
ATOM 546 O O . ASP A 1 69 ? -36.596 -33.463 18.867 1.00 15.21 71 ASP A O 1
ATOM 551 N N . HIS A 1 70 ? -37.142 -32.326 17.059 1.00 14.99 72 HIS A N 1
ATOM 552 C CA . HIS A 1 70 ? -37.141 -31.036 17.721 1.00 14.34 72 HIS A CA 1
ATOM 553 C C . HIS A 1 70 ? -38.563 -30.613 18.122 1.00 15.10 72 HIS A C 1
ATOM 554 O O . HIS A 1 70 ? -39.465 -30.522 17.316 1.00 15.15 72 HIS A O 1
ATOM 561 N N . TRP A 1 71 ? -38.750 -30.457 19.408 1.00 15.38 73 TRP A N 1
ATOM 562 C CA . TRP A 1 71 ? -40.032 -30.192 19.917 1.00 16.54 73 TRP A CA 1
ATOM 563 C C . TRP A 1 71 ? -40.189 -28.685 20.127 1.00 16.88 73 TRP A C 1
ATOM 564 O O . TRP A 1 71 ? -39.679 -28.136 21.127 1.00 16.18 73 TRP A O 1
ATOM 575 N N . GLN A 1 72 ? -40.925 -28.026 19.274 1.00 17.60 74 GLN A N 1
ATOM 576 C CA . GLN A 1 72 ? -41.151 -26.574 19.488 1.00 19.22 74 GLN A CA 1
ATOM 577 C C . GLN A 1 72 ? -42.350 -26.429 20.374 1.00 19.04 74 GLN A C 1
ATOM 578 O O . GLN A 1 72 ? -43.536 -26.308 19.948 1.00 19.78 74 GLN A O 1
ATOM 584 N N . VAL A 1 73 ? -42.119 -26.621 21.657 1.00 18.22 75 VAL A N 1
ATOM 585 C CA . VAL A 1 73 ? -43.158 -26.477 22.659 1.00 18.39 75 VAL A CA 1
ATOM 586 C C . VAL A 1 73 ? -43.540 -25.006 22.715 1.00 18.51 75 VAL A C 1
ATOM 587 O O . VAL A 1 73 ? -42.700 -24.132 22.837 1.00 17.88 75 VAL A O 1
ATOM 591 N N . ASP A 1 74 ? -44.846 -24.767 22.686 1.00 19.69 76 ASP A N 1
ATOM 592 C CA A ASP A 1 74 ? -45.364 -23.387 22.719 0.50 20.40 76 ASP A CA 1
ATOM 593 C CA B ASP A 1 74 ? -45.366 -23.393 22.708 0.50 19.65 76 ASP A CA 1
ATOM 594 C C . ASP A 1 74 ? -45.439 -22.907 24.160 1.00 20.04 76 ASP A C 1
ATOM 595 O O . ASP A 1 74 ? -46.197 -23.433 24.965 1.00 20.17 76 ASP A O 1
ATOM 604 N N . ALA A 1 75 ? -44.674 -21.883 24.494 1.00 19.70 77 ALA A N 1
ATOM 605 C CA . ALA A 1 75 ? -44.579 -21.413 25.898 1.00 19.90 77 ALA A CA 1
ATOM 606 C C . ALA A 1 75 ? -45.921 -21.035 26.458 1.00 20.94 77 ALA A C 1
ATOM 607 O O . ALA A 1 75 ? -46.268 -21.413 27.564 1.00 20.81 77 ALA A O 1
ATOM 609 N N . ALA A 1 76 ? -46.750 -20.378 25.672 1.00 21.69 78 ALA A N 1
ATOM 610 C CA . ALA A 1 76 ? -48.052 -19.890 26.191 1.00 22.74 78 ALA A CA 1
ATOM 611 C C . ALA A 1 76 ? -49.013 -21.039 26.442 1.00 23.19 78 ALA A C 1
ATOM 612 O O . ALA A 1 76 ? -49.905 -20.910 27.203 1.00 23.94 78 ALA A O 1
ATOM 614 N N . SER A 1 77 ? -48.813 -22.194 25.845 1.00 22.47 79 SER A N 1
ATOM 615 C CA . SER A 1 77 ? -49.746 -23.313 26.010 1.00 23.52 79 SER A CA 1
ATOM 616 C C . SER A 1 77 ? -49.511 -24.135 27.276 1.00 23.29 79 SER A C 1
ATOM 617 O O . SER A 1 77 ? -50.303 -24.986 27.572 1.00 23.64 79 SER A O 1
ATOM 620 N N . VAL A 1 78 ? -48.335 -23.972 27.914 1.00 22.34 80 VAL A N 1
ATOM 621 C CA . VAL A 1 78 ? -47.980 -24.868 28.940 1.00 22.83 80 VAL A CA 1
ATOM 622 C C . VAL A 1 78 ? -48.828 -24.670 30.185 1.00 23.62 80 VAL A C 1
ATOM 623 O O . VAL A 1 78 ? -48.942 -23.583 30.656 1.00 23.43 80 VAL A O 1
ATOM 627 N N . THR A 1 79 ? -49.425 -25.732 30.639 1.00 25.02 81 THR A N 1
ATOM 628 C CA . THR A 1 79 ? -50.254 -25.702 31.899 1.00 26.65 81 THR A CA 1
ATOM 629 C C . THR A 1 79 ? -49.875 -26.887 32.774 1.00 27.13 81 THR A C 1
ATOM 630 O O . THR A 1 79 ? -49.263 -27.853 32.295 1.00 27.90 81 THR A O 1
ATOM 634 N N . ARG A 1 80 ? -50.169 -26.796 34.053 1.00 28.02 82 ARG A N 1
ATOM 635 C CA . ARG A 1 80 ? -49.809 -27.829 35.022 1.00 28.88 82 ARG A CA 1
ATOM 636 C C . ARG A 1 80 ? -51.058 -28.071 35.844 1.00 30.81 82 ARG A C 1
ATOM 637 O O . ARG A 1 80 ? -51.702 -27.103 36.271 1.00 29.95 82 ARG A O 1
ATOM 645 N N . HIS A 1 81 ? -51.406 -29.341 36.025 1.00 33.27 83 HIS A N 1
ATOM 646 C CA . HIS A 1 81 ? -52.616 -29.691 36.696 1.00 36.91 83 HIS A CA 1
ATOM 647 C C . HIS A 1 81 ? -52.367 -30.816 37.661 1.00 39.20 83 HIS A C 1
ATOM 648 O O . HIS A 1 81 ? -51.554 -31.657 37.481 1.00 37.68 83 HIS A O 1
ATOM 655 N N . ARG A 1 82 ? -53.167 -30.843 38.719 1.00 42.82 84 ARG A N 1
ATOM 656 C CA . ARG A 1 82 ? -53.155 -31.944 39.622 1.00 45.65 84 ARG A CA 1
ATOM 657 C C . ARG A 1 82 ? -54.497 -31.934 40.326 1.00 48.44 84 ARG A C 1
ATOM 658 O O . ARG A 1 82 ? -54.953 -30.847 40.745 1.00 47.81 84 ARG A O 1
ATOM 666 N N . ASP A 1 83 ? -55.114 -33.111 40.406 1.00 51.51 85 ASP A N 1
ATOM 667 C CA . ASP A 1 83 ? -56.394 -33.294 41.142 1.00 54.47 85 ASP A CA 1
ATOM 668 C C . ASP A 1 83 ? -57.483 -32.428 40.571 1.00 56.89 85 ASP A C 1
ATOM 669 O O . ASP A 1 83 ? -58.237 -31.819 41.326 1.00 64.58 85 ASP A O 1
ATOM 674 N N . GLY A 1 84 ? -57.599 -32.385 39.263 1.00 57.20 86 GLY A N 1
ATOM 675 C CA . GLY A 1 84 ? -58.608 -31.564 38.626 1.00 56.86 86 GLY A CA 1
ATOM 676 C C . GLY A 1 84 ? -58.295 -30.063 38.601 1.00 56.51 86 GLY A C 1
ATOM 677 O O . GLY A 1 84 ? -59.012 -29.338 37.930 1.00 60.24 86 GLY A O 1
ATOM 678 N N . ALA A 1 85 ? -57.234 -29.598 39.270 1.00 52.86 87 ALA A N 1
ATOM 679 C CA . ALA A 1 85 ? -56.971 -28.158 39.469 1.00 51.21 87 ALA A CA 1
ATOM 680 C C . ALA A 1 85 ? -55.652 -27.734 38.775 1.00 48.56 87 ALA A C 1
ATOM 681 O O . ALA A 1 85 ? -54.688 -28.475 38.731 1.00 47.56 87 ALA A O 1
ATOM 683 N N . GLU A 1 86 ? -55.632 -26.496 38.327 1.00 47.72 88 GLU A N 1
ATOM 684 C CA . GLU A 1 86 ? -54.497 -25.895 37.694 1.00 46.03 88 GLU A CA 1
ATOM 685 C C . GLU A 1 86 ? -53.572 -25.352 38.737 1.00 44.27 88 GLU A C 1
ATOM 686 O O . GLU A 1 86 ? -53.989 -24.883 39.733 1.00 44.71 88 GLU A O 1
ATOM 692 N N . LEU A 1 87 ? -52.263 -25.456 38.515 1.00 42.37 89 LEU A N 1
ATOM 693 C CA . LEU A 1 87 ? -51.260 -24.933 39.429 1.00 40.00 89 LEU A CA 1
ATOM 694 C C . LEU A 1 87 ? -50.339 -23.984 38.668 1.00 38.02 89 LEU A C 1
ATOM 695 O O . LEU A 1 87 ? -50.292 -23.976 37.432 1.00 35.33 89 LEU A O 1
ATOM 700 N N . PRO A 1 88 ? -49.572 -23.159 39.389 1.00 36.34 90 PRO A N 1
ATOM 701 C CA . PRO A 1 88 ? -48.695 -22.316 38.654 1.00 34.03 90 PRO A CA 1
ATOM 702 C C . PRO A 1 88 ? -47.545 -23.156 38.140 1.00 32.23 90 PRO A C 1
ATOM 703 O O . PRO A 1 88 ? -47.182 -24.204 38.694 1.00 30.94 90 PRO A O 1
ATOM 707 N N . LEU A 1 89 ? -46.984 -22.676 37.051 1.00 31.02 91 LEU A N 1
ATOM 708 C CA . LEU A 1 89 ? -45.812 -23.287 36.497 1.00 29.93 91 LEU A CA 1
ATOM 709 C C . LEU A 1 89 ? -44.606 -22.845 37.288 1.00 29.21 91 LEU A C 1
ATOM 710 O O . LEU A 1 89 ? -44.205 -21.672 37.237 1.00 31.57 91 LEU A O 1
ATOM 715 N N . ALA A 1 90 ? -43.932 -23.810 37.934 1.00 27.35 92 ALA A N 1
ATOM 716 C CA . ALA A 1 90 ? -42.762 -23.552 38.753 1.00 25.45 92 ALA A CA 1
ATOM 717 C C . ALA A 1 90 ? -41.676 -24.514 38.399 1.00 23.28 92 ALA A C 1
ATOM 718 O O . ALA A 1 90 ? -41.854 -25.743 38.664 1.00 23.80 92 ALA A O 1
ATOM 720 N N . ALA A 1 91 ? -40.593 -24.007 37.901 1.00 21.13 93 ALA A N 1
ATOM 721 C CA . ALA A 1 91 ? -39.509 -24.836 37.469 1.00 20.21 93 ALA A CA 1
ATOM 722 C C . ALA A 1 91 ? -38.945 -25.705 38.606 1.00 20.05 93 ALA A C 1
ATOM 723 O O . ALA A 1 91 ? -38.670 -26.847 38.385 1.00 20.38 93 ALA A O 1
ATOM 725 N N . LEU A 1 92 ? -38.834 -25.178 39.799 1.00 19.76 94 LEU A N 1
ATOM 726 C CA . LEU A 1 92 ? -38.322 -25.991 40.889 1.00 20.16 94 LEU A CA 1
ATOM 727 C C . LEU A 1 92 ? -39.173 -27.266 41.100 1.00 20.73 94 LEU A C 1
ATOM 728 O O . LEU A 1 92 ? -38.644 -28.368 41.210 1.00 20.43 94 LEU A O 1
ATOM 733 N N . ASP A 1 93 ? -40.476 -27.062 41.216 1.00 21.18 95 ASP A N 1
ATOM 734 C CA . ASP A 1 93 ? -41.381 -28.128 41.360 1.00 22.63 95 ASP A CA 1
ATOM 735 C C . ASP A 1 93 ? -41.353 -29.130 40.164 1.00 21.98 95 ASP A C 1
ATOM 736 O O . ASP A 1 93 ? -41.477 -30.302 40.363 1.00 21.82 95 ASP A O 1
ATOM 741 N N . PHE A 1 94 ? -41.151 -28.609 38.983 1.00 20.88 96 PHE A N 1
ATOM 742 C CA . PHE A 1 94 ? -40.992 -29.479 37.801 1.00 20.83 96 PHE A CA 1
ATOM 743 C C . PHE A 1 94 ? -39.866 -30.497 37.969 1.00 20.59 96 PHE A C 1
ATOM 744 O O . PHE A 1 94 ? -40.128 -31.719 37.858 1.00 21.32 96 PHE A O 1
ATOM 752 N N . PHE A 1 95 ? -38.752 -30.023 38.424 1.00 20.23 97 PHE A N 1
ATOM 753 C CA . PHE A 1 95 ? -37.562 -30.884 38.657 1.00 20.41 97 PHE A CA 1
ATOM 754 C C . PHE A 1 95 ? -37.714 -31.830 39.790 1.00 21.64 97 PHE A C 1
ATOM 755 O O . PHE A 1 95 ? -37.348 -33.026 39.680 1.00 21.94 97 PHE A O 1
ATOM 763 N N . ILE A 1 96 ? -38.396 -31.381 40.857 1.00 21.98 98 ILE A N 1
ATOM 764 C CA . ILE A 1 96 ? -38.689 -32.259 41.943 1.00 22.82 98 ILE A CA 1
ATOM 765 C C . ILE A 1 96 ? -39.637 -33.335 41.524 1.00 23.88 98 ILE A C 1
ATOM 766 O O . ILE A 1 96 ? -39.424 -34.511 41.848 1.00 23.81 98 ILE A O 1
ATOM 771 N N . GLU A 1 97 ? -40.733 -32.954 40.874 1.00 23.91 99 GLU A N 1
ATOM 772 C CA . GLU A 1 97 ? -41.715 -33.899 40.431 1.00 25.31 99 GLU A CA 1
ATOM 773 C C . GLU A 1 97 ? -41.196 -34.955 39.463 1.00 24.50 99 GLU A C 1
ATOM 774 O O . GLU A 1 97 ? -41.808 -36.006 39.372 1.00 24.66 99 GLU A O 1
ATOM 780 N N . LEU A 1 98 ? -40.190 -34.602 38.671 1.00 23.49 100 LEU A N 1
ATOM 781 C CA . LEU A 1 98 ? -39.678 -35.449 37.600 1.00 23.69 100 LEU A CA 1
ATOM 782 C C . LEU A 1 98 ? -38.312 -35.962 37.934 1.00 24.03 100 LEU A C 1
ATOM 783 O O . LEU A 1 98 ? -37.545 -36.337 37.042 1.00 23.54 100 LEU A O 1
ATOM 788 N N . LYS A 1 99 ? -37.916 -35.922 39.213 1.00 24.61 101 LYS A N 1
ATOM 789 C CA . LYS A 1 99 ? -36.571 -36.191 39.615 1.00 25.52 101 LYS A CA 1
ATOM 790 C C . LYS A 1 99 ? -36.067 -37.620 39.096 1.00 25.76 101 LYS A C 1
ATOM 791 O O . LYS A 1 99 ? -34.943 -37.728 38.550 1.00 24.93 101 LYS A O 1
ATOM 797 N N . GLN A 1 100 ? -36.914 -38.620 39.293 1.00 26.81 102 GLN A N 1
ATOM 798 C CA . GLN A 1 100 ? -36.585 -40.015 38.965 1.00 27.91 102 GLN A CA 1
ATOM 799 C C . GLN A 1 100 ? -36.601 -40.157 37.414 1.00 26.95 102 GLN A C 1
ATOM 800 O O . GLN A 1 100 ? -35.635 -40.612 36.846 1.00 25.68 102 GLN A O 1
ATOM 806 N N . THR A 1 101 ? -37.620 -39.624 36.775 1.00 26.52 103 THR A N 1
ATOM 807 C CA . THR A 1 101 ? -37.674 -39.593 35.303 1.00 25.93 103 THR A CA 1
ATOM 808 C C . THR A 1 101 ? -36.433 -38.954 34.634 1.00 25.38 103 THR A C 1
ATOM 809 O O . THR A 1 101 ? -35.966 -39.478 33.612 1.00 26.02 103 THR A O 1
ATOM 813 N N . LEU A 1 102 ? -35.967 -37.808 35.139 1.00 24.08 104 LEU A N 1
ATOM 814 C CA . LEU A 1 102 ? -34.860 -37.159 34.658 1.00 23.71 104 LEU A CA 1
ATOM 815 C C . LEU A 1 102 ? -33.543 -37.703 35.083 1.00 24.63 104 LEU A C 1
ATOM 816 O O . LEU A 1 102 ? -32.537 -37.311 34.537 1.00 25.62 104 LEU A O 1
ATOM 821 N N . GLY A 1 103 ? -33.540 -38.614 36.024 1.00 26.65 105 GLY A N 1
ATOM 822 C CA . GLY A 1 103 ? -32.301 -39.171 36.523 1.00 27.17 105 GLY A CA 1
ATOM 823 C C . GLY A 1 103 ? -31.446 -38.271 37.391 1.00 27.01 105 GLY A C 1
ATOM 824 O O . GLY A 1 103 ? -30.241 -38.340 37.412 1.00 26.03 105 GLY A O 1
ATOM 825 N N . LEU A 1 104 ? -32.109 -37.424 38.139 1.00 27.37 106 LEU A N 1
ATOM 826 C CA . LEU A 1 104 ? -31.428 -36.517 39.058 1.00 27.09 106 LEU A CA 1
ATOM 827 C C . LEU A 1 104 ? -31.268 -37.293 40.353 1.00 27.48 106 LEU A C 1
ATOM 828 O O . LEU A 1 104 ? -32.252 -37.604 40.967 1.00 27.56 106 LEU A O 1
ATOM 833 N N . SER A 1 105 ? -30.034 -37.479 40.794 1.00 27.62 107 SER A N 1
ATOM 834 C CA . SER A 1 105 ? -29.816 -38.255 42.040 1.00 29.68 107 SER A CA 1
ATOM 835 C C . SER A 1 105 ? -30.089 -37.323 43.209 1.00 30.55 107 SER A C 1
ATOM 836 O O . SER A 1 105 ? -30.094 -36.080 43.083 1.00 27.50 107 SER A O 1
ATOM 839 N N . ASP A 1 106 ? -30.099 -37.957 44.362 1.00 31.89 108 ASP A N 1
ATOM 840 C CA . ASP A 1 106 ? -30.259 -37.234 45.590 1.00 32.80 108 ASP A CA 1
ATOM 841 C C . ASP A 1 106 ? -29.188 -36.233 45.797 1.00 30.81 108 ASP A C 1
ATOM 842 O O . ASP A 1 106 ? -29.472 -35.138 46.234 1.00 29.39 108 ASP A O 1
ATOM 847 N N . GLU A 1 107 ? -27.953 -36.521 45.418 1.00 31.34 109 GLU A N 1
ATOM 848 C CA . GLU A 1 107 ? -26.884 -35.618 45.650 1.00 30.80 109 GLU A CA 1
ATOM 849 C C . GLU A 1 107 ? -26.897 -34.435 44.700 1.00 29.06 109 GLU A C 1
ATOM 850 O O . GLU A 1 107 ? -26.559 -33.259 45.097 1.00 28.85 109 GLU A O 1
ATOM 856 N N . ILE A 1 108 ? -27.212 -34.683 43.439 1.00 26.90 110 ILE A N 1
ATOM 857 C CA . ILE A 1 108 ? -27.236 -33.651 42.481 1.00 25.45 110 ILE A CA 1
ATOM 858 C C . ILE A 1 108 ? -28.470 -32.719 42.556 1.00 23.18 110 ILE A C 1
ATOM 859 O O . ILE A 1 108 ? -28.211 -31.480 42.266 1.00 21.42 110 ILE A O 1
ATOM 864 N N . LEU A 1 109 ? -29.641 -33.241 42.836 1.00 22.58 111 LEU A N 1
ATOM 865 C CA . LEU A 1 109 ? -30.902 -32.470 42.773 1.00 22.27 111 LEU A CA 1
ATOM 866 C C . LEU A 1 109 ? -30.789 -31.087 43.388 1.00 21.56 111 LEU A C 1
ATOM 867 O O . LEU A 1 109 ? -31.057 -30.123 42.733 1.00 20.24 111 LEU A O 1
ATOM 872 N N . PRO A 1 110 ? -30.361 -30.987 44.640 1.00 21.95 112 PRO A N 1
ATOM 873 C CA . PRO A 1 110 ? -30.303 -29.618 45.201 1.00 21.42 112 PRO A CA 1
ATOM 874 C C . PRO A 1 110 ? -29.377 -28.633 44.604 1.00 20.29 112 PRO A C 1
ATOM 875 O O . PRO A 1 110 ? -29.758 -27.438 44.510 1.00 19.40 112 PRO A O 1
ATOM 879 N N . VAL A 1 111 ? -28.224 -29.041 44.082 1.00 19.58 113 VAL A N 1
ATOM 880 C CA . VAL A 1 111 ? -27.354 -28.121 43.498 1.00 19.53 113 VAL A CA 1
ATOM 881 C C . VAL A 1 111 ? -27.884 -27.779 42.114 1.00 18.21 113 VAL A C 1
ATOM 882 O O . VAL A 1 111 ? -27.820 -26.647 41.663 1.00 16.94 113 VAL A O 1
ATOM 886 N N . TYR A 1 112 ? -28.480 -28.756 41.463 1.00 17.77 114 TYR A N 1
ATOM 887 C CA . TYR A 1 112 ? -29.114 -28.509 40.139 1.00 17.07 114 TYR A CA 1
ATOM 888 C C . TYR A 1 112 ? -30.262 -27.450 40.336 1.00 17.13 114 TYR A C 1
ATOM 889 O O . TYR A 1 112 ? -30.336 -26.543 39.541 1.00 16.78 114 TYR A O 1
ATOM 898 N N . LEU A 1 113 ? -31.021 -27.590 41.388 1.00 17.72 115 LEU A N 1
ATOM 899 C CA . LEU A 1 113 ? -32.072 -26.563 41.687 1.00 18.52 115 LEU A CA 1
ATOM 900 C C . LEU A 1 113 ? -31.478 -25.167 41.905 1.00 18.20 115 LEU A C 1
ATOM 901 O O . LEU A 1 113 ? -32.105 -24.167 41.477 1.00 17.68 115 LEU A O 1
ATOM 906 N N . GLU A 1 114 ? -30.260 -25.073 42.470 1.00 18.43 116 GLU A N 1
ATOM 907 C CA . GLU A 1 114 ? -29.601 -23.810 42.529 1.00 18.05 116 GLU A CA 1
ATOM 908 C C . GLU A 1 114 ? -29.290 -23.259 41.247 1.00 17.32 116 GLU A C 1
ATOM 909 O O . GLU A 1 114 ? -29.394 -22.045 41.018 1.00 16.13 116 GLU A O 1
ATOM 915 N N . GLU A 1 115 ? -28.722 -24.098 40.349 1.00 16.36 117 GLU A N 1
ATOM 916 C CA . GLU A 1 115 ? -28.364 -23.668 39.047 1.00 15.80 117 GLU A CA 1
ATOM 917 C C . GLU A 1 115 ? -29.643 -23.171 38.277 1.00 14.22 117 GLU A C 1
ATOM 918 O O . GLU A 1 115 ? -29.559 -22.244 37.585 1.00 12.96 117 GLU A O 1
ATOM 924 N N . ILE A 1 116 ? -30.691 -23.903 38.439 1.00 13.44 118 ILE A N 1
ATOM 925 C CA . ILE A 1 116 ? -32.016 -23.484 37.855 1.00 13.36 118 ILE A CA 1
ATOM 926 C C . ILE A 1 116 ? -32.451 -22.138 38.428 1.00 13.20 118 ILE A C 1
ATOM 927 O O . ILE A 1 116 ? -32.774 -21.268 37.681 1.00 12.98 118 ILE A O 1
ATOM 932 N N . SER A 1 117 ? -32.329 -21.990 39.738 1.00 13.51 119 SER A N 1
ATOM 933 C CA . SER A 1 117 ? -32.732 -20.736 40.399 1.00 13.78 119 SER A CA 1
ATOM 934 C C . SER A 1 117 ? -31.920 -19.585 39.866 1.00 13.35 119 SER A C 1
ATOM 935 O O . SER A 1 117 ? -32.437 -18.522 39.586 1.00 12.99 119 SER A O 1
ATOM 938 N N . SER A 1 118 ? -30.633 -19.796 39.683 1.00 13.15 120 SER A N 1
ATOM 939 C CA . SER A 1 118 ? -29.770 -18.809 39.162 1.00 12.97 120 SER A CA 1
ATOM 940 C C . SER A 1 118 ? -30.050 -18.456 37.697 1.00 12.80 120 SER A C 1
ATOM 941 O O . SER A 1 118 ? -30.046 -17.289 37.297 1.00 12.00 120 SER A O 1
ATOM 944 N N . THR A 1 119 ? -30.309 -19.513 36.878 1.00 12.37 121 THR A N 1
ATOM 945 C CA . THR A 1 119 ? -30.643 -19.305 35.466 1.00 11.89 121 THR A CA 1
ATOM 946 C C . THR A 1 119 ? -31.980 -18.440 35.416 1.00 12.14 121 THR A C 1
ATOM 947 O O . THR A 1 119 ? -31.993 -17.495 34.574 1.00 11.54 121 THR A O 1
ATOM 951 N N . LEU A 1 120 ? -32.916 -18.788 36.249 1.00 12.50 122 LEU A N 1
ATOM 952 C CA . LEU A 1 120 ? -34.204 -18.118 36.252 1.00 13.38 122 LEU A CA 1
ATOM 953 C C . LEU A 1 120 ? -33.958 -16.608 36.625 1.00 13.66 122 LEU A C 1
ATOM 954 O O . LEU A 1 120 ? -34.591 -15.685 36.081 1.00 13.79 122 LEU A O 1
ATOM 959 N N . SER A 1 121 ? -33.121 -16.416 37.609 1.00 13.78 123 SER A N 1
ATOM 960 C CA . SER A 1 121 ? -32.774 -15.052 38.062 1.00 14.04 123 SER A CA 1
ATOM 961 C C . SER A 1 121 ? -32.172 -14.248 36.940 1.00 13.48 123 SER A C 1
ATOM 962 O O . SER A 1 121 ? -32.464 -13.048 36.731 1.00 13.56 123 SER A O 1
ATOM 965 N N . GLY A 1 122 ? -31.314 -14.854 36.175 1.00 12.85 124 GLY A N 1
ATOM 966 C CA . GLY A 1 122 ? -30.744 -14.261 34.995 1.00 12.40 124 GLY A CA 1
ATOM 967 C C . GLY A 1 122 ? -31.784 -13.894 33.956 1.00 12.60 124 GLY A C 1
ATOM 968 O O . GLY A 1 122 ? -31.736 -12.802 33.423 1.00 12.99 124 GLY A O 1
ATOM 969 N N . THR A 1 123 ? -32.767 -14.759 33.748 1.00 12.45 125 THR A N 1
ATOM 970 C CA . THR A 1 123 ? -33.868 -14.429 32.839 1.00 12.61 125 THR A CA 1
ATOM 971 C C . THR A 1 123 ? -34.578 -13.198 33.383 1.00 13.13 125 THR A C 1
ATOM 972 O O . THR A 1 123 ? -34.883 -12.271 32.597 1.00 13.40 125 THR A O 1
ATOM 976 N N . CYS A 1 124 ? -34.843 -13.130 34.696 1.00 13.01 126 CYS A N 1
ATOM 977 C CA . CYS A 1 124 ? -35.499 -11.963 35.253 1.00 13.44 126 CYS A CA 1
ATOM 978 C C . CYS A 1 124 ? -34.684 -10.688 35.009 1.00 13.44 126 CYS A C 1
ATOM 979 O O . CYS A 1 124 ? -35.286 -9.670 34.670 1.00 13.59 126 CYS A O 1
ATOM 982 N N . TYR A 1 125 ? -33.352 -10.738 35.178 1.00 13.04 127 TYR A N 1
ATOM 983 C CA . TYR A 1 125 ? -32.506 -9.595 34.920 1.00 13.41 127 TYR A CA 1
ATOM 984 C C . TYR A 1 125 ? -32.629 -9.174 33.445 1.00 13.50 127 TYR A C 1
ATOM 985 O O . TYR A 1 125 ? -32.897 -7.972 33.147 1.00 13.90 127 TYR A O 1
ATOM 994 N N . LYS A 1 126 ? -32.594 -10.137 32.557 1.00 13.44 128 LYS A N 1
ATOM 995 C CA . LYS A 1 126 ? -32.640 -9.869 31.137 1.00 13.96 128 LYS A CA 1
ATOM 996 C C . LYS A 1 126 ? -33.998 -9.258 30.751 1.00 15.06 128 LYS A C 1
ATOM 997 O O . LYS A 1 126 ? -34.041 -8.384 29.861 1.00 14.95 128 LYS A O 1
ATOM 1003 N N . LEU A 1 127 ? -35.039 -9.669 31.473 1.00 15.56 129 LEU A N 1
ATOM 1004 C CA . LEU A 1 127 ? -36.380 -9.120 31.178 1.00 16.24 129 LEU A CA 1
ATOM 1005 C C . LEU A 1 127 ? -36.467 -7.655 31.572 1.00 17.08 129 LEU A C 1
ATOM 1006 O O . LEU A 1 127 ? -37.427 -7.006 31.144 1.00 17.15 129 LEU A O 1
ATOM 1011 N N . THR A 1 128 ? -35.561 -7.183 32.418 1.00 17.02 130 THR A N 1
ATOM 1012 C CA . THR A 1 128 ? -35.544 -5.801 32.809 1.00 18.19 130 THR A CA 1
ATOM 1013 C C . THR A 1 128 ? -34.813 -4.881 31.857 1.00 18.04 130 THR A C 1
ATOM 1014 O O . THR A 1 128 ? -34.966 -3.700 31.953 1.00 17.27 130 THR A O 1
ATOM 1018 N N . LYS A 1 129 ? -34.016 -5.450 30.980 1.00 17.23 131 LYS A N 1
ATOM 1019 C CA . LYS A 1 129 ? -33.268 -4.674 29.997 1.00 17.58 131 LYS A CA 1
ATOM 1020 C C . LYS A 1 129 ? -34.197 -4.060 28.962 1.00 18.99 131 LYS A C 1
ATOM 1021 O O . LYS A 1 129 ? -35.271 -4.597 28.634 1.00 18.14 131 LYS A O 1
ATOM 1027 N N . PRO A 1 130 ? -33.745 -2.977 28.358 1.00 20.63 132 PRO A N 1
ATOM 1028 C CA . PRO A 1 130 ? -34.589 -2.488 27.256 1.00 22.77 132 PRO A CA 1
ATOM 1029 C C . PRO A 1 130 ? -34.798 -3.589 26.217 1.00 22.82 132 PRO A C 1
ATOM 1030 O O . PRO A 1 130 ? -33.863 -4.379 25.895 1.00 20.68 132 PRO A O 1
ATOM 1034 N N . GLN A 1 131 ? -36.043 -3.730 25.776 1.00 24.81 133 GLN A N 1
ATOM 1035 C CA . GLN A 1 131 ? -36.368 -4.900 24.983 1.00 27.01 133 GLN A CA 1
ATOM 1036 C C . GLN A 1 131 ? -36.193 -4.649 23.482 1.00 28.40 133 GLN A C 1
ATOM 1037 O O . GLN A 1 131 ? -37.162 -4.496 22.861 1.00 36.17 133 GLN A O 1
ATOM 1043 N N . LEU A 1 132 ? -35.011 -4.778 22.915 1.00 25.14 134 LEU A N 1
ATOM 1044 C CA . LEU A 1 132 ? -34.690 -4.495 21.518 1.00 24.03 134 LEU A CA 1
ATOM 1045 C C . LEU A 1 132 ? -35.159 -5.574 20.584 1.00 22.21 134 LEU A C 1
ATOM 1046 O O . LEU A 1 132 ? -34.964 -6.780 20.865 1.00 19.54 134 LEU A O 1
ATOM 1051 N N . SER A 1 133 ? -35.819 -5.168 19.500 1.00 20.69 135 SER A N 1
ATOM 1052 C CA . SER A 1 133 ? -36.194 -6.132 18.457 1.00 19.64 135 SER A CA 1
ATOM 1053 C C . SER A 1 133 ? -34.917 -6.685 17.778 1.00 17.86 135 SER A C 1
ATOM 1054 O O . SER A 1 133 ? -33.866 -6.065 17.717 1.00 16.91 135 SER A O 1
ATOM 1057 N N . SER A 1 134 ? -35.080 -7.863 17.188 1.00 17.70 136 SER A N 1
ATOM 1058 C CA . SER A 1 134 ? -34.057 -8.440 16.356 1.00 16.76 136 SER A CA 1
ATOM 1059 C C . SER A 1 134 ? -33.687 -7.482 15.178 1.00 17.48 136 SER A C 1
ATOM 1060 O O . SER A 1 134 ? -32.512 -7.328 14.869 1.00 15.98 136 SER A O 1
ATOM 1063 N N . ALA A 1 135 ? -34.676 -6.816 14.615 1.00 18.68 137 ALA A N 1
ATOM 1064 C CA . ALA A 1 135 ? -34.430 -5.819 13.588 1.00 19.85 137 ALA A CA 1
ATOM 1065 C C . ALA A 1 135 ? -33.539 -4.654 14.050 1.00 21.10 137 ALA A C 1
ATOM 1066 O O . ALA A 1 135 ? -32.578 -4.268 13.357 1.00 20.23 137 ALA A O 1
ATOM 1068 N N . GLU A 1 136 ? -33.802 -4.135 15.230 1.00 22.05 138 GLU A N 1
ATOM 1069 C CA . GLU A 1 136 ? -32.964 -3.035 15.750 1.00 23.71 138 GLU A CA 1
ATOM 1070 C C . GLU A 1 136 ? -31.564 -3.509 15.993 1.00 22.54 138 GLU A C 1
ATOM 1071 O O . GLU A 1 136 ? -30.598 -2.829 15.701 1.00 20.95 138 GLU A O 1
ATOM 1077 N N . LEU A 1 137 ? -31.458 -4.700 16.564 1.00 21.81 139 LEU A N 1
ATOM 1078 C CA . LEU A 1 137 ? -30.136 -5.268 16.894 1.00 22.16 139 LEU A CA 1
ATOM 1079 C C . LEU A 1 137 ? -29.342 -5.471 15.640 1.00 23.16 139 LEU A C 1
ATOM 1080 O O . LEU A 1 137 ? -28.172 -5.111 15.544 1.00 24.44 139 LEU A O 1
ATOM 1085 N N . ALA A 1 138 ? -30.001 -5.988 14.608 1.00 23.98 140 ALA A N 1
ATOM 1086 C CA . ALA A 1 138 ? -29.379 -6.190 13.304 1.00 25.51 140 ALA A CA 1
ATOM 1087 C C . ALA A 1 138 ? -28.993 -4.916 12.643 1.00 27.82 140 ALA A C 1
ATOM 1088 O O . ALA A 1 138 ? -27.891 -4.845 12.182 1.00 30.04 140 ALA A O 1
ATOM 1090 N N . ARG A 1 139 ? -29.804 -3.878 12.725 1.00 27.64 141 ARG A N 1
ATOM 1091 C CA . ARG A 1 139 ? -29.454 -2.600 12.164 1.00 31.50 141 ARG A CA 1
ATOM 1092 C C . ARG A 1 139 ? -28.316 -1.904 12.975 1.00 29.19 141 ARG A C 1
ATOM 1093 O O . ARG A 1 139 ? -27.655 -1.020 12.434 1.00 29.49 141 ARG A O 1
ATOM 1101 N N . SER A 1 140 ? -28.109 -2.212 14.260 1.00 27.55 142 SER A N 1
ATOM 1102 C CA . SER A 1 140 ? -27.173 -1.439 15.095 1.00 26.10 142 SER A CA 1
ATOM 1103 C C . SER A 1 140 ? -25.699 -1.471 14.518 1.00 24.33 142 SER A C 1
ATOM 1104 O O . SER A 1 140 ? -24.986 -0.532 14.636 1.00 22.78 142 SER A O 1
ATOM 1107 N N . GLY A 1 141 ? -25.310 -2.600 14.009 1.00 23.15 143 GLY A N 1
ATOM 1108 C CA . GLY A 1 141 ? -23.953 -2.906 13.631 1.00 22.87 143 GLY A CA 1
ATOM 1109 C C . GLY A 1 141 ? -23.007 -2.960 14.790 1.00 21.76 143 GLY A C 1
ATOM 1110 O O . GLY A 1 141 ? -21.772 -2.820 14.596 1.00 24.76 143 GLY A O 1
ATOM 1111 N N . ASP A 1 142 ? -23.541 -3.018 16.047 1.00 19.41 144 ASP A N 1
ATOM 1112 C CA . ASP A 1 142 ? -22.796 -2.909 17.188 1.00 18.11 144 ASP A CA 1
ATOM 1113 C C . ASP A 1 142 ? -22.447 -4.335 17.731 1.00 15.80 144 ASP A C 1
ATOM 1114 O O . ASP A 1 142 ? -23.288 -5.009 18.260 1.00 15.12 144 ASP A O 1
ATOM 1119 N N . PHE A 1 143 ? -21.199 -4.707 17.552 1.00 13.55 145 PHE A N 1
ATOM 1120 C CA . PHE A 1 143 ? -20.732 -6.096 17.855 1.00 12.70 145 PHE A CA 1
ATOM 1121 C C . PHE A 1 143 ? -21.091 -6.423 19.341 1.00 12.38 145 PHE A C 1
ATOM 1122 O O . PHE A 1 143 ? -21.532 -7.536 19.612 1.00 11.57 145 PHE A O 1
ATOM 1130 N N . GLN A 1 144 ? -20.798 -5.497 20.267 1.00 12.63 146 GLN A N 1
ATOM 1131 C CA . GLN A 1 144 ? -21.009 -5.733 21.684 1.00 13.41 146 GLN A CA 1
ATOM 1132 C C . GLN A 1 144 ? -22.477 -5.589 22.143 1.00 13.16 146 GLN A C 1
ATOM 1133 O O . GLN A 1 144 ? -22.891 -6.285 23.084 1.00 13.52 146 GLN A O 1
ATOM 1139 N N . ALA A 1 145 ? -23.270 -4.820 21.426 1.00 13.43 147 ALA A N 1
ATOM 1140 C CA . ALA A 1 145 ? -24.721 -4.778 21.668 1.00 13.46 147 ALA A CA 1
ATOM 1141 C C . ALA A 1 145 ? -25.284 -6.172 21.342 1.00 12.73 147 ALA A C 1
ATOM 1142 O O . ALA A 1 145 ? -26.083 -6.689 22.066 1.00 12.93 147 ALA A O 1
ATOM 1144 N N . VAL A 1 146 ? -24.794 -6.777 20.264 1.00 12.51 148 VAL A N 1
ATOM 1145 C CA . VAL A 1 146 ? -25.181 -8.161 19.954 1.00 11.70 148 VAL A CA 1
ATOM 1146 C C . VAL A 1 146 ? -24.686 -9.052 21.022 1.00 11.62 148 VAL A C 1
ATOM 1147 O O . VAL A 1 146 ? -25.450 -9.954 21.514 1.00 10.64 148 VAL A O 1
ATOM 1151 N N . GLU A 1 147 ? -23.371 -9.013 21.349 1.00 11.64 149 GLU A N 1
ATOM 1152 C CA . GLU A 1 147 ? -22.778 -9.993 22.249 1.00 11.83 149 GLU A CA 1
ATOM 1153 C C . GLU A 1 147 ? -23.522 -10.000 23.640 1.00 11.93 149 GLU A C 1
ATOM 1154 O O . GLU A 1 147 ? -23.873 -11.052 24.166 1.00 11.38 149 GLU A O 1
ATOM 1160 N N . THR A 1 148 ? -23.807 -8.818 24.158 1.00 11.72 150 THR A N 1
ATOM 1161 C CA . THR A 1 148 ? -24.384 -8.688 25.493 1.00 12.34 150 THR A CA 1
ATOM 1162 C C . THR A 1 148 ? -25.913 -8.713 25.435 1.00 12.52 150 THR A C 1
ATOM 1163 O O . THR A 1 148 ? -26.569 -8.692 26.460 1.00 12.45 150 THR A O 1
ATOM 1167 N N . GLY A 1 149 ? -26.435 -8.715 24.221 1.00 12.04 151 GLY A N 1
ATOM 1168 C CA . GLY A 1 149 ? -27.877 -8.772 24.011 1.00 13.06 151 GLY A CA 1
ATOM 1169 C C . GLY A 1 149 ? -28.421 -10.168 23.819 1.00 13.02 151 GLY A C 1
ATOM 1170 O O . GLY A 1 149 ? -29.607 -10.312 23.657 1.00 13.51 151 GLY A O 1
ATOM 1171 N N . MET A 1 150 ? -27.593 -11.162 23.775 1.00 12.97 152 MET A N 1
ATOM 1172 C CA . MET A 1 150 ? -28.066 -12.512 23.658 1.00 13.16 152 MET A CA 1
ATOM 1173 C C . MET A 1 150 ? -28.774 -12.838 24.957 1.00 14.78 152 MET A C 1
ATOM 1174 O O . MET A 1 150 ? -28.425 -12.252 26.065 1.00 17.10 152 MET A O 1
ATOM 1179 N N . THR A 1 151 ? -29.782 -13.608 24.853 1.00 14.07 153 THR A N 1
ATOM 1180 C CA . THR A 1 151 ? -30.676 -13.960 25.968 1.00 14.85 153 THR A CA 1
ATOM 1181 C C . THR A 1 151 ? -30.774 -15.438 26.268 1.00 14.69 153 THR A C 1
ATOM 1182 O O . THR A 1 151 ? -30.838 -15.849 27.427 1.00 14.88 153 THR A O 1
ATOM 1186 N N . GL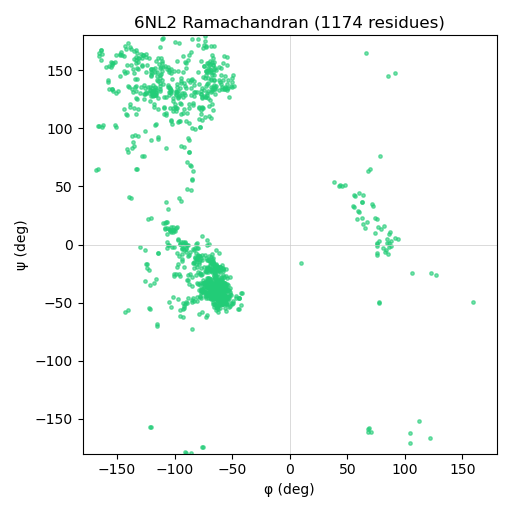U A 1 152 ? -30.701 -16.243 25.244 1.00 13.38 154 GLU A N 1
ATOM 1187 C CA . GLU A 1 152 ? -30.945 -17.660 25.464 1.00 13.16 154 GLU A CA 1
ATOM 1188 C C . GLU A 1 152 ? -29.856 -18.398 26.230 1.00 12.80 154 GLU A C 1
ATOM 1189 O O . GLU A 1 152 ? -30.208 -19.288 27.043 1.00 13.84 154 GLU A O 1
ATOM 1195 N N . GLY A 1 153 ? -28.615 -18.105 25.926 1.00 12.01 155 GLY A N 1
ATOM 1196 C CA . GLY A 1 153 ? -27.476 -18.922 26.257 1.00 12.08 155 GLY A CA 1
ATOM 1197 C C . GLY A 1 153 ? -27.593 -20.222 25.415 1.00 11.30 155 GLY A C 1
ATOM 1198 O O . GLY A 1 153 ? -28.207 -20.276 24.338 1.00 11.22 155 GLY A O 1
ATOM 1199 N N . HIS A 1 154 ? -26.867 -21.227 25.875 1.00 11.14 156 HIS A N 1
ATOM 1200 C CA . HIS A 1 154 ? -26.756 -22.400 25.121 1.00 11.25 156 HIS A CA 1
ATOM 1201 C C . HIS A 1 154 ? -28.173 -22.937 24.832 1.00 10.72 156 HIS A C 1
ATOM 1202 O O . HIS A 1 154 ? -28.972 -23.009 25.701 1.00 10.60 156 HIS A O 1
ATOM 1209 N N . PRO A 1 155 ? -28.428 -23.319 23.586 1.00 10.42 157 PRO A N 1
ATOM 1210 C CA . PRO A 1 155 ? -29.809 -23.636 23.237 1.00 10.61 157 PRO A CA 1
ATOM 1211 C C . PRO A 1 155 ? -30.287 -24.983 23.669 1.00 10.86 157 PRO A C 1
ATOM 1212 O O . PRO A 1 155 ? -31.516 -25.244 23.660 1.00 11.41 157 PRO A O 1
ATOM 1216 N N . CYS A 1 156 ? -29.380 -25.896 24.009 1.00 10.90 158 CYS A N 1
ATOM 1217 C CA . CYS A 1 156 ? -29.759 -27.185 24.472 1.00 11.44 158 CYS A CA 1
ATOM 1218 C C . CYS A 1 156 ? -29.893 -27.251 26.009 1.00 11.69 158 CYS A C 1
ATOM 1219 O O . CYS A 1 156 ? -30.895 -27.728 26.528 1.00 11.02 158 CYS A O 1
ATOM 1222 N N . PHE A 1 157 ? -28.828 -26.811 26.685 1.00 11.11 159 PHE A N 1
ATOM 1223 C CA . PHE A 1 157 ? -28.776 -26.930 28.125 1.00 11.68 159 PHE A CA 1
ATOM 1224 C C . PHE A 1 157 ? -29.851 -26.072 28.771 1.00 11.76 159 PHE A C 1
ATOM 1225 O O . PHE A 1 157 ? -29.939 -24.883 28.515 1.00 11.23 159 PHE A O 1
ATOM 1233 N N . VAL A 1 158 ? -30.639 -26.689 29.681 1.00 12.39 160 VAL A N 1
ATOM 1234 C CA . VAL A 1 158 ? -31.723 -26.009 30.370 1.00 13.28 160 VAL A CA 1
ATOM 1235 C C . VAL A 1 158 ? -31.138 -25.171 31.548 1.00 13.31 160 VAL A C 1
ATOM 1236 O O . VAL A 1 158 ? -31.356 -23.883 31.573 1.00 13.95 160 VAL A O 1
ATOM 1240 N N . ALA A 1 159 ? -30.306 -25.794 32.327 1.00 13.23 161 ALA A N 1
ATOM 1241 C CA . ALA A 1 159 ? -29.599 -25.082 33.452 1.00 13.91 161 ALA A CA 1
ATOM 1242 C C . ALA A 1 159 ? -28.345 -24.456 32.933 1.00 13.88 161 ALA A C 1
ATOM 1243 O O . ALA A 1 159 ? -27.251 -24.900 33.236 1.00 13.93 161 ALA A O 1
ATOM 1245 N N . ASN A 1 160 ? -28.500 -23.455 32.102 1.00 13.47 162 ASN A N 1
ATOM 1246 C CA . ASN A 1 160 ? -27.351 -23.021 31.278 1.00 13.52 162 ASN A CA 1
ATOM 1247 C C . ASN A 1 160 ? -26.723 -21.696 31.733 1.00 14.12 162 ASN A C 1
ATOM 1248 O O . ASN A 1 160 ? -25.755 -21.251 31.113 1.00 15.40 162 ASN A O 1
ATOM 1253 N N . ASN A 1 161 ? -27.192 -21.103 32.777 1.00 15.94 163 ASN A N 1
ATOM 1254 C CA . ASN A 1 161 ? -26.717 -19.747 33.188 1.00 17.18 163 ASN A CA 1
ATOM 1255 C C . ASN A 1 161 ? -26.589 -19.747 34.758 1.00 17.56 163 ASN A C 1
ATOM 1256 O O . ASN A 1 161 ? -26.991 -18.813 35.419 1.00 17.95 163 ASN A O 1
ATOM 1261 N N . GLY A 1 162 ? -26.089 -20.799 35.351 1.00 17.37 164 GLY A N 1
ATOM 1262 C CA . GLY A 1 162 ? -25.974 -20.893 36.808 1.00 17.75 164 GLY A CA 1
ATOM 1263 C C . GLY A 1 162 ? -24.980 -19.862 37.347 1.00 18.91 164 GLY A C 1
ATOM 1264 O O . GLY A 1 162 ? -25.224 -19.197 38.369 1.00 21.23 164 GLY A O 1
ATOM 1265 N N . ARG A 1 163 ? -23.784 -19.835 36.767 1.00 18.95 165 ARG A N 1
ATOM 1266 C CA . ARG A 1 163 ? -22.702 -18.937 37.346 1.00 17.42 165 ARG A CA 1
ATOM 1267 C C . ARG A 1 163 ? -22.664 -19.004 38.847 1.00 15.86 165 ARG A C 1
ATOM 1268 O O . ARG A 1 163 ? -22.590 -17.945 39.565 1.00 14.78 165 ARG A O 1
ATOM 1276 N N . LEU A 1 164 ? -22.632 -20.223 39.328 1.00 15.73 166 LEU A N 1
ATOM 1277 C CA . LEU A 1 164 ? -22.701 -20.409 40.778 1.00 15.35 166 LEU A CA 1
ATOM 1278 C C . LEU A 1 164 ? -21.274 -19.988 41.268 1.00 15.01 166 LEU A C 1
ATOM 1279 O O . LEU A 1 164 ? -20.250 -20.549 40.831 1.00 15.38 166 LEU A O 1
ATOM 1284 N N . GLY A 1 165 ? -21.278 -19.178 42.300 1.00 13.60 167 GLY A N 1
ATOM 1285 C CA . GLY A 1 165 ? -20.059 -18.601 42.892 1.00 13.18 167 GLY A CA 1
ATOM 1286 C C . GLY A 1 165 ? -20.212 -17.077 42.854 1.00 12.43 167 GLY A C 1
ATOM 1287 O O . GLY A 1 165 ? -19.630 -16.420 43.684 1.00 12.43 167 GLY A O 1
ATOM 1288 N N . PHE A 1 166 ? -21.013 -16.547 41.954 1.00 11.62 168 PHE A N 1
ATOM 1289 C CA . PHE A 1 166 ? -21.313 -15.101 41.986 1.00 11.64 168 PHE A CA 1
ATOM 1290 C C . PHE A 1 166 ? -22.445 -14.848 42.969 1.00 11.79 168 PHE A C 1
ATOM 1291 O O . PHE A 1 166 ? -23.527 -15.462 42.880 1.00 11.78 168 PHE A O 1
ATOM 1299 N N . GLY A 1 167 ? -22.163 -14.000 43.973 1.00 11.86 169 GLY A N 1
ATOM 1300 C CA . GLY A 1 167 ? -23.234 -13.430 44.743 1.00 12.32 169 GLY A CA 1
ATOM 1301 C C . GLY A 1 167 ? -24.000 -12.489 43.838 1.00 12.32 169 GLY A C 1
ATOM 1302 O O . GLY A 1 167 ? -23.582 -12.209 42.721 1.00 11.65 169 GLY A O 1
ATOM 1303 N N . ILE A 1 168 ? -25.148 -11.994 44.312 1.00 13.06 170 ILE A N 1
ATOM 1304 C CA . ILE A 1 168 ? -25.962 -11.173 43.398 1.00 13.53 170 ILE A CA 1
ATOM 1305 C C . ILE A 1 168 ? -25.183 -9.897 42.956 1.00 13.25 170 ILE A C 1
ATOM 1306 O O . ILE A 1 168 ? -25.325 -9.477 41.808 1.00 13.34 170 ILE A O 1
ATOM 1311 N N . HIS A 1 169 ? -24.460 -9.295 43.835 1.00 13.55 171 HIS A N 1
ATOM 1312 C CA . HIS A 1 169 ? -23.655 -8.142 43.529 1.00 14.26 171 HIS A CA 1
ATOM 1313 C C . HIS A 1 169 ? -22.585 -8.444 42.440 1.00 13.46 171 HIS A C 1
ATOM 1314 O O . HIS A 1 169 ? -22.342 -7.649 41.502 1.00 13.32 171 HIS A O 1
ATOM 1321 N N . GLU A 1 170 ? -22.077 -9.697 42.479 1.00 13.07 172 GLU A N 1
ATOM 1322 C CA . GLU A 1 170 ? -21.106 -10.103 41.524 1.00 12.02 172 GLU A CA 1
ATOM 1323 C C . GLU A 1 170 ? -21.762 -10.411 40.189 1.00 11.43 172 GLU A C 1
ATOM 1324 O O . GLU A 1 170 ? -21.195 -10.098 39.112 1.00 10.96 172 GLU A O 1
ATOM 1330 N N . TYR A 1 171 ? -22.931 -11.036 40.264 1.00 11.37 173 TYR A N 1
ATOM 1331 C CA . TYR A 1 171 ? -23.718 -11.227 39.056 1.00 11.29 173 TYR A CA 1
ATOM 1332 C C . TYR A 1 171 ? -23.870 -9.857 38.306 1.00 11.31 173 TYR A C 1
ATOM 1333 O O . TYR A 1 171 ? -23.628 -9.715 37.088 1.00 11.08 173 TYR A O 1
ATOM 1342 N N . LEU A 1 172 ? -24.278 -8.892 39.052 1.00 11.92 174 LEU A N 1
ATOM 1343 C CA . LEU A 1 172 ? -24.563 -7.616 38.453 1.00 12.88 174 LEU A CA 1
ATOM 1344 C C . LEU A 1 172 ? -23.318 -6.929 37.880 1.00 13.19 174 LEU A C 1
ATOM 1345 O O . LEU A 1 172 ? -23.457 -6.063 36.994 1.00 13.34 174 LEU A O 1
ATOM 1350 N N . SER A 1 173 ? -22.156 -7.228 38.427 1.00 12.90 175 SER A N 1
ATOM 1351 C CA . SER A 1 173 ? -20.920 -6.653 37.980 1.00 13.07 175 SER A CA 1
ATOM 1352 C C . SER A 1 173 ? -20.243 -7.444 36.850 1.00 12.53 175 SER A C 1
ATOM 1353 O O . SER A 1 173 ? -19.505 -6.822 36.131 1.00 12.09 175 SER A O 1
ATOM 1356 N N . TYR A 1 174 ? -20.496 -8.732 36.775 1.00 11.63 176 TYR A N 1
ATOM 1357 C CA . TYR A 1 174 ? -19.686 -9.580 35.995 1.00 11.89 176 TYR A CA 1
ATOM 1358 C C . TYR A 1 174 ? -20.378 -10.407 34.913 1.00 11.66 176 TYR A C 1
ATOM 1359 O O . TYR A 1 174 ? -19.726 -10.944 34.001 1.00 12.17 176 TYR A O 1
ATOM 1368 N N . ALA A 1 175 ? -21.673 -10.596 35.025 1.00 11.66 177 ALA A N 1
ATOM 1369 C CA . ALA A 1 175 ? -22.367 -11.460 34.072 1.00 11.23 177 ALA A CA 1
ATOM 1370 C C . ALA A 1 175 ? -22.429 -10.708 32.725 1.00 10.87 177 ALA A C 1
ATOM 1371 O O . ALA A 1 175 ? -22.673 -9.506 32.701 1.00 11.11 177 ALA A O 1
ATOM 1373 N N . PRO A 1 176 ? -22.199 -11.378 31.649 1.00 10.52 178 PRO A N 1
ATOM 1374 C CA . PRO A 1 176 ? -22.126 -10.699 30.342 1.00 10.91 178 PRO A CA 1
ATOM 1375 C C . PRO A 1 176 ? -23.383 -9.947 29.900 1.00 11.43 178 PRO A C 1
ATOM 1376 O O . PRO A 1 176 ? -23.287 -8.824 29.369 1.00 11.57 178 PRO A O 1
ATOM 1380 N N . GLU A 1 177 ? -24.526 -10.479 30.263 1.00 11.23 179 GLU A N 1
ATOM 1381 C CA . GLU A 1 177 ? -25.769 -9.810 29.910 1.00 11.67 179 GLU A CA 1
ATOM 1382 C C . GLU A 1 177 ? -25.931 -8.532 30.618 1.00 11.99 179 GLU A C 1
ATOM 1383 O O . GLU A 1 177 ? -26.809 -7.734 30.208 1.00 12.31 179 GLU A O 1
ATOM 1389 N N . THR A 1 178 ? -25.141 -8.195 31.655 1.00 11.65 180 THR A N 1
ATOM 1390 C CA . THR A 1 178 ? -25.272 -6.883 32.264 1.00 12.13 180 THR A CA 1
ATOM 1391 C C . THR A 1 178 ? -24.540 -5.764 31.456 1.00 12.14 180 THR A C 1
ATOM 1392 O O . THR A 1 178 ? -24.776 -4.603 31.702 1.00 11.96 180 THR A O 1
ATOM 1396 N N . ALA A 1 179 ? -23.628 -6.135 30.615 1.00 11.60 181 ALA A N 1
ATOM 1397 C CA . ALA A 1 179 ? -22.771 -5.241 29.880 1.00 12.03 181 ALA A CA 1
ATOM 1398 C C . ALA A 1 179 ? -22.000 -4.282 30.795 1.00 13.08 181 ALA A C 1
ATOM 1399 O O . ALA A 1 179 ? -21.831 -3.109 30.448 1.00 13.11 181 ALA A O 1
ATOM 1401 N N . SER A 1 180 ? -21.650 -4.743 31.983 1.00 13.54 182 SER A N 1
ATOM 1402 C CA . SER A 1 180 ? -21.033 -3.886 32.954 1.00 14.51 182 SER A CA 1
ATOM 1403 C C . SER A 1 180 ? -19.560 -3.804 32.631 1.00 13.71 182 SER A C 1
ATOM 1404 O O . SER A 1 180 ? -18.907 -4.887 32.532 1.00 13.01 182 SER A O 1
ATOM 1407 N N . PRO A 1 181 ? -18.983 -2.642 32.578 1.00 14.08 183 PRO A N 1
ATOM 1408 C CA . PRO A 1 181 ? -17.526 -2.542 32.428 1.00 14.32 183 PRO A CA 1
ATOM 1409 C C . PRO A 1 181 ? -16.757 -3.144 33.545 1.00 13.76 183 PRO A C 1
ATOM 1410 O O . PRO A 1 181 ? -17.136 -2.981 34.698 1.00 12.95 183 PRO A O 1
ATOM 1414 N N . VAL A 1 182 ? -15.747 -3.948 33.214 1.00 13.15 184 VAL A N 1
ATOM 1415 C CA . VAL A 1 182 ? -14.882 -4.595 34.206 1.00 13.37 184 VAL A CA 1
ATOM 1416 C C . VAL A 1 182 ? -13.468 -4.108 33.965 1.00 12.98 184 VAL A C 1
ATOM 1417 O O . VAL A 1 182 ? -13.011 -3.996 32.786 1.00 12.62 184 VAL A O 1
ATOM 1421 N N . ARG A 1 183 ? -12.775 -3.802 35.054 1.00 13.34 185 ARG A N 1
ATOM 1422 C CA . ARG A 1 183 ? -11.337 -3.601 34.966 1.00 14.41 185 ARG A CA 1
ATOM 1423 C C . ARG A 1 183 ? -10.614 -4.828 35.523 1.00 13.76 185 ARG A C 1
ATOM 1424 O O . ARG A 1 183 ? -10.910 -5.295 36.630 1.00 13.31 185 ARG A O 1
ATOM 1432 N N . LEU A 1 184 ? -9.612 -5.270 34.803 1.00 13.44 186 LEU A N 1
ATOM 1433 C CA . LEU A 1 184 ? -8.774 -6.401 35.228 1.00 14.06 186 LEU A CA 1
ATOM 1434 C C . LEU A 1 184 ? -7.886 -6.030 36.342 1.00 13.79 186 LEU A C 1
ATOM 1435 O O . LEU A 1 184 ? -7.562 -4.778 36.549 1.00 14.58 186 LEU A O 1
ATOM 1440 N N . VAL A 1 185 ? -7.560 -6.963 37.204 1.00 12.19 187 VAL A N 1
ATOM 1441 C CA . VAL A 1 185 ? -6.563 -6.746 38.248 1.00 12.24 187 VAL A CA 1
ATOM 1442 C C . VAL A 1 185 ? -5.248 -7.291 37.676 1.00 12.12 187 VAL A C 1
ATOM 1443 O O . VAL A 1 185 ? -5.220 -8.434 37.185 1.00 11.39 187 VAL A O 1
ATOM 1447 N N . TRP A 1 186 ? -4.167 -6.577 37.815 1.00 11.62 188 TRP A N 1
ATOM 1448 C CA . TRP A 1 186 ? -2.876 -7.018 37.345 1.00 11.52 188 TRP A CA 1
ATOM 1449 C C . TRP A 1 186 ? -2.030 -7.468 38.473 1.00 11.65 188 TRP A C 1
ATOM 1450 O O . TRP A 1 186 ? -1.919 -6.766 39.509 1.00 12.49 188 TRP A O 1
ATOM 1461 N N . LEU A 1 187 ? -1.351 -8.617 38.282 1.00 11.03 189 LEU A N 1
ATOM 1462 C CA . LEU A 1 187 ? -0.407 -9.114 39.218 1.00 11.19 189 LEU A CA 1
ATOM 1463 C C . LEU A 1 187 ? 0.967 -9.197 38.569 1.00 11.45 189 LEU A C 1
ATOM 1464 O O . LEU A 1 187 ? 1.057 -9.513 37.377 1.00 11.50 189 LEU A O 1
ATOM 1469 N N . ALA A 1 188 ? 1.981 -9.052 39.375 1.00 11.63 190 ALA A N 1
ATOM 1470 C CA . ALA A 1 188 ? 3.339 -9.464 38.996 1.00 11.99 190 ALA A CA 1
ATOM 1471 C C . ALA A 1 188 ? 3.537 -10.883 39.597 1.00 12.17 190 ALA A C 1
ATOM 1472 O O . ALA A 1 188 ? 3.342 -11.084 40.804 1.00 12.52 190 ALA A O 1
ATOM 1474 N N . ALA A 1 189 ? 3.938 -11.803 38.790 1.00 12.16 191 ALA A N 1
ATOM 1475 C CA . ALA A 1 189 ? 4.118 -13.200 39.200 1.00 12.32 191 ALA A CA 1
ATOM 1476 C C . ALA A 1 189 ? 5.554 -13.622 39.006 1.00 13.20 191 ALA A C 1
ATOM 1477 O O . ALA A 1 189 ? 6.117 -13.446 37.936 1.00 13.11 191 ALA A O 1
ATOM 1479 N N . HIS A 1 190 ? 6.132 -14.182 40.049 1.00 13.43 192 HIS A N 1
ATOM 1480 C CA . HIS A 1 190 ? 7.514 -14.512 40.076 1.00 14.50 192 HIS A CA 1
ATOM 1481 C C . HIS A 1 190 ? 7.836 -15.640 39.048 1.00 14.89 192 HIS A C 1
ATOM 1482 O O . HIS A 1 190 ? 7.095 -16.600 38.897 1.00 14.39 192 HIS A O 1
ATOM 1489 N N . ARG A 1 191 ? 8.948 -15.439 38.317 1.00 15.82 193 ARG A N 1
ATOM 1490 C CA . ARG A 1 191 ? 9.306 -16.333 37.222 1.00 16.63 193 ARG A CA 1
ATOM 1491 C C . ARG A 1 191 ? 9.677 -17.742 37.687 1.00 16.73 193 ARG A C 1
ATOM 1492 O O . ARG A 1 191 ? 9.678 -18.655 36.869 1.00 16.43 193 ARG A O 1
ATOM 1500 N N . SER A 1 192 ? 9.934 -17.961 38.969 1.00 16.68 194 SER A N 1
ATOM 1501 C CA . SER A 1 192 ? 10.087 -19.372 39.416 1.00 17.17 194 SER A CA 1
ATOM 1502 C C . SER A 1 192 ? 8.773 -20.147 39.274 1.00 16.86 194 SER A C 1
ATOM 1503 O O . SER A 1 192 ? 8.791 -21.360 39.370 1.00 17.13 194 SER A O 1
ATOM 1506 N N . ARG A 1 193 ? 7.639 -19.499 39.196 1.00 16.24 195 ARG A N 1
ATOM 1507 C CA . ARG A 1 193 ? 6.352 -20.155 39.160 1.00 16.20 195 ARG A CA 1
ATOM 1508 C C . ARG A 1 193 ? 5.508 -19.797 37.889 1.00 15.83 195 ARG A C 1
ATOM 1509 O O . ARG A 1 193 ? 4.539 -20.452 37.619 1.00 16.61 195 ARG A O 1
ATOM 1517 N N . ALA A 1 194 ? 5.784 -18.661 37.226 1.00 15.33 196 ALA A N 1
ATOM 1518 C CA . ALA A 1 194 ? 5.009 -18.213 36.166 1.00 14.26 196 ALA A CA 1
ATOM 1519 C C . ALA A 1 194 ? 5.840 -18.284 34.878 1.00 14.41 196 ALA A C 1
ATOM 1520 O O . ALA A 1 194 ? 7.062 -18.047 34.885 1.00 14.53 196 ALA A O 1
ATOM 1522 N N . ALA A 1 195 ? 5.137 -18.578 33.782 1.00 13.87 197 ALA A N 1
ATOM 1523 C CA . ALA A 1 195 ? 5.797 -18.663 32.485 1.00 14.54 197 ALA A CA 1
ATOM 1524 C C . ALA A 1 195 ? 4.918 -18.039 31.449 1.00 14.16 197 ALA A C 1
ATOM 1525 O O . ALA A 1 195 ? 3.718 -18.328 31.383 1.00 13.52 197 ALA A O 1
ATOM 1527 N N . PHE A 1 196 ? 5.571 -17.219 30.596 1.00 14.33 198 PHE A N 1
ATOM 1528 C CA . PHE A 1 196 ? 4.906 -16.573 29.479 1.00 14.22 198 PHE A CA 1
ATOM 1529 C C . PHE A 1 196 ? 5.268 -17.267 28.176 1.00 14.53 198 PHE A C 1
ATOM 1530 O O . PHE A 1 196 ? 6.410 -17.562 27.948 1.00 14.61 198 PHE A O 1
ATOM 1538 N N . THR A 1 197 ? 4.272 -17.582 27.376 1.00 14.28 199 THR A N 1
ATOM 1539 C CA . THR A 1 197 ? 4.461 -18.216 26.125 1.00 15.39 199 THR A CA 1
ATOM 1540 C C . THR A 1 197 ? 3.924 -17.322 25.023 1.00 14.78 199 THR A C 1
ATOM 1541 O O . THR A 1 197 ? 2.836 -16.861 25.076 1.00 13.14 199 THR A O 1
ATOM 1545 N N . ALA A 1 198 ? 4.771 -17.172 23.999 1.00 15.65 200 ALA A N 1
ATOM 1546 C CA . ALA A 1 198 ? 4.484 -16.275 22.902 1.00 15.76 200 ALA A CA 1
ATOM 1547 C C . ALA A 1 198 ? 4.247 -17.048 21.608 1.00 15.73 200 ALA A C 1
ATOM 1548 O O . ALA A 1 198 ? 5.042 -17.914 21.247 1.00 16.06 200 ALA A O 1
ATOM 1550 N N . GLY A 1 199 ? 3.272 -16.585 20.882 1.00 15.47 201 GLY A N 1
ATOM 1551 C CA . GLY A 1 199 ? 3.088 -16.959 19.463 1.00 15.92 201 GLY A CA 1
ATOM 1552 C C . GLY A 1 199 ? 4.079 -16.333 18.585 1.00 17.44 201 GLY A C 1
ATOM 1553 O O . GLY A 1 199 ? 4.917 -15.447 19.001 1.00 16.08 201 GLY A O 1
ATOM 1554 N N . VAL A 1 200 ? 4.049 -16.819 17.358 1.00 18.47 202 VAL A N 1
ATOM 1555 C CA . VAL A 1 200 ? 5.025 -16.310 16.343 1.00 21.52 202 VAL A CA 1
ATOM 1556 C C . VAL A 1 200 ? 4.796 -14.783 16.229 1.00 20.49 202 VAL A C 1
ATOM 1557 O O . VAL A 1 200 ? 3.648 -14.311 16.164 1.00 20.30 202 VAL A O 1
ATOM 1561 N N . GLY A 1 201 ? 5.870 -14.037 16.249 1.00 21.48 203 GLY A N 1
ATOM 1562 C CA . GLY A 1 201 ? 5.835 -12.608 16.115 1.00 21.87 203 GLY A CA 1
ATOM 1563 C C . GLY A 1 201 ? 5.613 -11.894 17.434 1.00 22.79 203 GLY A C 1
ATOM 1564 O O . GLY A 1 201 ? 5.511 -10.663 17.455 1.00 24.65 203 GLY A O 1
ATOM 1565 N N . ILE A 1 202 ? 5.501 -12.619 18.564 1.00 21.14 204 ILE A N 1
ATOM 1566 C CA . ILE A 1 202 ? 5.215 -11.964 19.837 1.00 20.41 204 ILE A CA 1
ATOM 1567 C C . ILE A 1 202 ? 6.474 -11.947 20.653 1.00 19.46 204 ILE A C 1
ATOM 1568 O O . ILE A 1 202 ? 7.175 -12.921 20.734 1.00 19.60 204 ILE A O 1
ATOM 1573 N N . GLU A 1 203 ? 6.785 -10.867 21.298 1.00 19.03 205 GLU A N 1
ATOM 1574 C CA . GLU A 1 203 ? 7.853 -10.819 22.222 1.00 19.85 205 GLU A CA 1
ATOM 1575 C C . GLU A 1 203 ? 7.305 -10.197 23.524 1.00 18.44 205 GLU A C 1
ATOM 1576 O O . GLU A 1 203 ? 6.673 -9.112 23.449 1.00 17.78 205 GLU A O 1
ATOM 1582 N N . TYR A 1 204 ? 7.642 -10.773 24.659 1.00 17.28 206 TYR A N 1
ATOM 1583 C CA . TYR A 1 204 ? 6.998 -10.335 25.920 1.00 16.67 206 TYR A CA 1
ATOM 1584 C C . TYR A 1 204 ? 7.045 -8.794 26.196 1.00 16.99 206 TYR A C 1
ATOM 1585 O O . TYR A 1 204 ? 6.003 -8.175 26.430 1.00 15.71 206 TYR A O 1
ATOM 1594 N N . GLU A 1 205 ? 8.223 -8.212 26.143 1.00 18.24 207 GLU A N 1
ATOM 1595 C CA . GLU A 1 205 ? 8.368 -6.820 26.561 1.00 20.06 207 GLU A CA 1
ATOM 1596 C C . GLU A 1 205 ? 7.598 -5.879 25.667 1.00 18.96 207 GLU A C 1
ATOM 1597 O O . GLU A 1 205 ? 6.850 -4.962 26.152 1.00 18.13 207 GLU A O 1
ATOM 1603 N N . SER A 1 206 ? 7.641 -6.111 24.370 1.00 18.51 208 SER A N 1
ATOM 1604 C CA . SER A 1 206 ? 6.867 -5.244 23.530 1.00 18.37 208 SER A CA 1
ATOM 1605 C C . SER A 1 206 ? 5.377 -5.533 23.594 1.00 17.34 208 SER A C 1
ATOM 1606 O O . SER A 1 206 ? 4.535 -4.641 23.493 1.00 16.59 208 SER A O 1
ATOM 1609 N N . PHE A 1 207 ? 5.032 -6.820 23.781 1.00 15.89 209 PHE A N 1
ATOM 1610 C CA . PHE A 1 207 ? 3.654 -7.179 23.872 1.00 14.97 209 PHE A CA 1
ATOM 1611 C C . PHE A 1 207 ? 2.988 -6.500 25.067 1.00 14.59 209 PHE A C 1
ATOM 1612 O O . PHE A 1 207 ? 1.903 -5.948 24.882 1.00 14.11 209 PHE A O 1
ATOM 1620 N N . VAL A 1 208 ? 3.582 -6.546 26.257 1.00 14.71 210 VAL A N 1
ATOM 1621 C CA . VAL A 1 208 ? 2.867 -5.966 27.376 1.00 14.83 210 VAL A CA 1
ATOM 1622 C C . VAL A 1 208 ? 2.803 -4.412 27.218 1.00 15.71 210 VAL A C 1
ATOM 1623 O O . VAL A 1 208 ? 1.855 -3.776 27.688 1.00 15.53 210 VAL A O 1
ATOM 1627 N N . ARG A 1 209 ? 3.828 -3.825 26.596 1.00 16.58 211 ARG A N 1
ATOM 1628 C CA . ARG A 1 209 ? 3.815 -2.365 26.335 1.00 18.00 211 ARG A CA 1
ATOM 1629 C C . ARG A 1 209 ? 2.738 -1.974 25.312 1.00 17.80 211 ARG A C 1
ATOM 1630 O O . ARG A 1 209 ? 2.085 -1.013 25.487 1.00 17.06 211 ARG A O 1
ATOM 1638 N N . ASP A 1 210 ? 2.503 -2.824 24.320 1.00 17.59 212 ASP A N 1
ATOM 1639 C CA . ASP A 1 210 ? 1.445 -2.602 23.369 1.00 18.70 212 ASP A CA 1
ATOM 1640 C C . ASP A 1 210 ? 0.081 -2.671 24.031 1.00 17.42 212 ASP A C 1
ATOM 1641 O O . ASP A 1 210 ? -0.794 -1.837 23.765 1.00 16.59 212 ASP A O 1
ATOM 1646 N N . GLU A 1 211 ? -0.067 -3.606 24.974 1.00 15.69 213 GLU A N 1
ATOM 1647 C CA . GLU A 1 211 ? -1.341 -3.824 25.570 1.00 14.53 213 GLU A CA 1
ATOM 1648 C C . GLU A 1 211 ? -1.611 -2.775 26.653 1.00 14.92 213 GLU A C 1
ATOM 1649 O O . GLU A 1 211 ? -2.711 -2.206 26.699 1.00 15.33 213 GLU A O 1
ATOM 1655 N N . LEU A 1 212 ? -0.622 -2.493 27.514 1.00 14.63 214 LEU A N 1
ATOM 1656 C CA . LEU A 1 212 ? -0.830 -1.595 28.651 1.00 14.30 214 LEU A CA 1
ATOM 1657 C C . LEU A 1 212 ? -0.366 -0.140 28.465 1.00 14.65 214 LEU A C 1
ATOM 1658 O O . LEU A 1 212 ? -0.727 0.733 29.251 1.00 14.33 214 LEU A O 1
ATOM 1663 N N . GLY A 1 213 ? 0.602 0.026 27.572 1.00 14.89 215 GLY A N 1
ATOM 1664 C CA . GLY A 1 213 ? 1.341 1.271 27.492 1.00 15.83 215 GLY A CA 1
ATOM 1665 C C . GLY A 1 213 ? 2.547 1.226 28.331 1.00 15.93 215 GLY A C 1
ATOM 1666 O O . GLY A 1 213 ? 2.529 0.709 29.500 1.00 15.70 215 GLY A O 1
ATOM 1667 N N . ALA A 1 214 ? 3.605 1.942 27.860 1.00 16.55 216 ALA A N 1
ATOM 1668 C CA . ALA A 1 214 ? 4.838 2.014 28.582 1.00 17.10 216 ALA A CA 1
ATOM 1669 C C . ALA A 1 214 ? 4.665 2.686 29.898 1.00 17.39 216 ALA A C 1
ATOM 1670 O O . ALA A 1 214 ? 5.377 2.340 30.892 1.00 17.17 216 ALA A O 1
ATOM 1672 N N . ALA A 1 215 ? 3.753 3.689 30.001 1.00 17.22 217 ALA A N 1
ATOM 1673 C CA . ALA A 1 215 ? 3.591 4.390 31.285 1.00 17.53 217 ALA A CA 1
ATOM 1674 C C . ALA A 1 215 ? 3.154 3.426 32.381 1.00 16.89 217 ALA A C 1
ATOM 1675 O O . ALA A 1 215 ? 3.646 3.501 33.485 1.00 16.67 217 ALA A O 1
ATOM 1677 N N . THR A 1 216 ? 2.152 2.564 32.094 1.00 16.16 218 THR A N 1
ATOM 1678 C CA . THR A 1 216 ? 1.698 1.634 33.067 1.00 15.93 218 THR A CA 1
ATOM 1679 C C . THR A 1 216 ? 2.746 0.533 33.355 1.00 15.81 218 THR A C 1
ATOM 1680 O O . THR A 1 216 ? 2.991 0.218 34.491 1.00 15.94 218 THR A O 1
ATOM 1684 N N . VAL A 1 217 ? 3.361 0.000 32.321 1.00 15.90 219 VAL A N 1
ATOM 1685 C CA . VAL A 1 217 ? 4.437 -1.008 32.602 1.00 16.42 219 VAL A CA 1
ATOM 1686 C C . VAL A 1 217 ? 5.513 -0.397 33.519 1.00 17.12 219 VAL A C 1
ATOM 1687 O O . VAL A 1 217 ? 6.021 -1.044 34.469 1.00 16.84 219 VAL A O 1
ATOM 1691 N N . ASP A 1 218 ? 5.938 0.852 33.232 1.00 17.80 220 ASP A N 1
ATOM 1692 C CA . ASP A 1 218 ? 6.924 1.467 34.077 1.00 19.18 220 ASP A CA 1
ATOM 1693 C C . ASP A 1 218 ? 6.460 1.685 35.476 1.00 18.65 220 ASP A C 1
ATOM 1694 O O . ASP A 1 218 ? 7.230 1.519 36.456 1.00 18.11 220 ASP A O 1
ATOM 1699 N N . ARG A 1 219 ? 5.210 2.087 35.587 1.00 18.15 221 ARG A N 1
ATOM 1700 C CA . ARG A 1 219 ? 4.663 2.240 36.916 1.00 18.55 221 ARG A CA 1
ATOM 1701 C C . ARG A 1 219 ? 4.688 0.877 37.660 1.00 17.53 221 ARG A C 1
ATOM 1702 O O . ARG A 1 219 ? 5.032 0.802 38.830 1.00 16.77 221 ARG A O 1
ATOM 1710 N N . PHE A 1 220 ? 4.303 -0.150 36.970 1.00 16.59 222 PHE A N 1
ATOM 1711 C CA . PHE A 1 220 ? 4.332 -1.521 37.610 1.00 16.94 222 PHE A CA 1
ATOM 1712 C C . PHE A 1 220 ? 5.705 -1.935 38.001 1.00 17.73 222 PHE A C 1
ATOM 1713 O O . PHE A 1 220 ? 5.847 -2.393 39.124 1.00 18.62 222 PHE A O 1
ATOM 1721 N N . HIS A 1 221 ? 6.719 -1.605 37.202 1.00 19.28 223 HIS A N 1
ATOM 1722 C CA . HIS A 1 221 ? 8.077 -1.833 37.551 1.00 21.21 223 HIS A CA 1
ATOM 1723 C C . HIS A 1 221 ? 8.438 -1.097 38.830 1.00 21.39 223 HIS A C 1
ATOM 1724 O O . HIS A 1 221 ? 9.133 -1.622 39.711 1.00 20.63 223 HIS A O 1
ATOM 1731 N N . GLY A 1 222 ? 7.988 0.181 38.882 1.00 21.21 224 GLY A N 1
ATOM 1732 C CA . GLY A 1 222 ? 8.190 1.013 40.038 1.00 21.78 224 GLY A CA 1
ATOM 1733 C C . GLY A 1 222 ? 7.546 0.506 41.327 1.00 21.39 224 GLY A C 1
ATOM 1734 O O . GLY A 1 222 ? 8.131 0.597 42.412 1.00 21.34 224 GLY A O 1
ATOM 1735 N N . VAL A 1 223 ? 6.351 -0.058 41.228 1.00 21.04 225 VAL A N 1
ATOM 1736 C CA . VAL A 1 223 ? 5.765 -0.781 42.366 1.00 20.95 225 VAL A CA 1
ATOM 1737 C C . VAL A 1 223 ? 6.681 -1.890 42.853 1.00 20.76 225 VAL A C 1
ATOM 1738 O O . VAL A 1 223 ? 6.909 -2.014 44.040 1.00 20.77 225 VAL A O 1
ATOM 1742 N N . LEU A 1 224 ? 7.189 -2.709 41.954 1.00 20.04 226 LEU A N 1
ATOM 1743 C CA . LEU A 1 224 ? 8.097 -3.820 42.365 1.00 20.24 226 LEU A CA 1
ATOM 1744 C C . LEU A 1 224 ? 9.371 -3.288 43.034 1.00 21.87 226 LEU A C 1
ATOM 1745 O O . LEU A 1 224 ? 9.778 -3.727 44.121 1.00 21.51 226 LEU A O 1
ATOM 1750 N N . ARG A 1 225 ? 9.984 -2.313 42.382 1.00 23.18 227 ARG A N 1
ATOM 1751 C CA . ARG A 1 225 ? 11.227 -1.722 42.907 1.00 25.53 227 ARG A CA 1
ATOM 1752 C C . ARG A 1 225 ? 10.994 -1.092 44.262 1.00 25.91 227 ARG A C 1
ATOM 1753 O O . ARG A 1 225 ? 11.870 -1.161 45.097 1.00 26.42 227 ARG A O 1
ATOM 1761 N N . GLY A 1 226 ? 9.811 -0.516 44.480 1.00 24.81 228 GLY A N 1
ATOM 1762 C CA . GLY A 1 226 ? 9.503 0.099 45.729 1.00 26.46 228 GLY A CA 1
ATOM 1763 C C . GLY A 1 226 ? 9.421 -0.911 46.861 1.00 28.21 228 GLY A C 1
ATOM 1764 O O . GLY A 1 226 ? 9.560 -0.564 48.015 1.00 28.87 228 GLY A O 1
ATOM 1765 N N . ARG A 1 227 ? 9.210 -2.184 46.554 1.00 27.13 229 ARG A N 1
ATOM 1766 C CA . ARG A 1 227 ? 9.239 -3.192 47.566 1.00 28.74 229 ARG A CA 1
ATOM 1767 C C . ARG A 1 227 ? 10.534 -3.940 47.558 1.00 28.15 229 ARG A C 1
ATOM 1768 O O . ARG A 1 227 ? 10.579 -5.019 48.120 1.00 29.54 229 ARG A O 1
ATOM 1776 N N . GLY A 1 228 ? 11.553 -3.442 46.899 1.00 27.05 230 GLY A N 1
ATOM 1777 C CA . GLY A 1 228 ? 12.809 -4.074 46.845 1.00 27.63 230 GLY A CA 1
ATOM 1778 C C . GLY A 1 228 ? 12.898 -5.277 45.925 1.00 27.03 230 GLY A C 1
ATOM 1779 O O . GLY A 1 228 ? 13.843 -6.025 46.014 1.00 27.92 230 GLY A O 1
ATOM 1780 N N . LEU A 1 229 ? 12.006 -5.401 44.938 1.00 25.47 231 LEU A N 1
ATOM 1781 C CA . LEU A 1 229 ? 12.003 -6.507 44.011 1.00 24.72 231 LEU A CA 1
ATOM 1782 C C . LEU A 1 229 ? 12.445 -6.062 42.651 1.00 25.02 231 LEU A C 1
ATOM 1783 O O . LEU A 1 229 ? 12.320 -4.869 42.299 1.00 25.78 231 LEU A O 1
ATOM 1788 N N . ASP A 1 230 ? 12.993 -7.014 41.925 1.00 24.06 232 ASP A N 1
ATOM 1789 C CA . ASP A 1 230 ? 13.511 -6.790 40.609 1.00 24.12 232 ASP A CA 1
ATOM 1790 C C . ASP A 1 230 ? 12.462 -7.152 39.643 1.00 22.59 232 ASP A C 1
ATOM 1791 O O . ASP A 1 230 ? 12.102 -8.338 39.557 1.00 21.98 232 ASP A O 1
ATOM 1796 N N . PRO A 1 231 ? 12.082 -6.196 38.803 1.00 21.46 233 PRO A N 1
ATOM 1797 C CA . PRO A 1 231 ? 11.096 -6.524 37.752 1.00 20.31 233 PRO A CA 1
ATOM 1798 C C . PRO A 1 231 ? 11.464 -7.612 36.828 1.00 19.84 233 PRO A C 1
ATOM 1799 O O . PRO A 1 231 ? 10.599 -8.269 36.340 1.00 18.91 233 PRO A O 1
ATOM 1803 N N . ALA A 1 232 ? 12.795 -7.835 36.650 1.00 20.41 234 ALA A N 1
ATOM 1804 C CA . ALA A 1 232 ? 13.281 -8.861 35.802 1.00 20.45 234 ALA A CA 1
ATOM 1805 C C . ALA A 1 232 ? 12.854 -10.246 36.286 1.00 20.06 234 ALA A C 1
ATOM 1806 O O . ALA A 1 232 ? 12.857 -11.155 35.497 1.00 20.13 234 ALA A O 1
ATOM 1808 N N . ASP A 1 233 ? 12.475 -10.378 37.552 1.00 19.80 235 ASP A N 1
ATOM 1809 C CA . ASP A 1 233 ? 12.150 -11.668 38.153 1.00 19.35 235 ASP A CA 1
ATOM 1810 C C . ASP A 1 233 ? 10.660 -11.940 38.024 1.00 18.08 235 ASP A C 1
ATOM 1811 O O . ASP A 1 233 ? 10.215 -12.992 38.478 1.00 17.76 235 ASP A O 1
ATOM 1816 N N . TYR A 1 234 ? 9.897 -11.046 37.415 1.00 17.13 236 TYR A N 1
ATOM 1817 C CA . TYR A 1 234 ? 8.423 -11.136 37.395 1.00 15.77 236 TYR A CA 1
ATOM 1818 C C . TYR A 1 234 ? 7.832 -11.039 36.032 1.00 15.50 236 TYR A C 1
ATOM 1819 O O . TYR A 1 234 ? 8.401 -10.403 35.137 1.00 15.49 236 TYR A O 1
ATOM 1828 N N . LEU A 1 235 ? 6.641 -11.617 35.861 1.00 14.62 237 LEU A N 1
ATOM 1829 C CA . LEU A 1 235 ? 5.897 -11.480 34.628 1.00 14.81 237 LEU A CA 1
ATOM 1830 C C . LEU A 1 235 ? 4.515 -10.895 34.999 1.00 14.46 237 LEU A C 1
ATOM 1831 O O . LEU A 1 235 ? 4.000 -11.155 36.119 1.00 14.15 237 LEU A O 1
ATOM 1836 N N . LEU A 1 236 ? 3.874 -10.212 34.086 1.00 13.94 238 LEU A N 1
ATOM 1837 C CA . LEU A 1 236 ? 2.566 -9.710 34.311 1.00 13.82 238 LEU A CA 1
ATOM 1838 C C . LEU A 1 236 ? 1.467 -10.706 34.004 1.00 13.46 238 LEU A C 1
ATOM 1839 O O . LEU A 1 236 ? 1.460 -11.354 32.963 1.00 13.51 238 LEU A O 1
ATOM 1844 N N . ILE A 1 237 ? 0.480 -10.828 34.895 1.00 13.15 239 ILE A N 1
ATOM 1845 C CA . ILE A 1 237 ? -0.681 -11.679 34.627 1.00 12.79 239 ILE A CA 1
ATOM 1846 C C . ILE A 1 237 ? -1.957 -10.889 34.986 1.00 11.72 239 ILE A C 1
ATOM 1847 O O . ILE A 1 237 ? -2.091 -10.427 36.114 1.00 11.71 239 ILE A O 1
ATOM 1852 N N . PRO A 1 238 ? -2.901 -10.768 34.054 1.00 10.72 240 PRO A N 1
ATOM 1853 C CA . PRO A 1 238 ? -4.162 -10.105 34.311 1.00 10.48 240 PRO A CA 1
ATOM 1854 C C . PRO A 1 238 ? -5.146 -11.159 34.899 1.00 10.51 240 PRO A C 1
ATOM 1855 O O . PRO A 1 238 ? -5.131 -12.347 34.472 1.00 10.29 240 PRO A O 1
ATOM 1859 N N . VAL A 1 239 ? -5.930 -10.770 35.875 1.00 10.60 241 VAL A N 1
ATOM 1860 C CA . VAL A 1 239 ? -6.891 -11.652 36.506 1.00 10.55 241 VAL A CA 1
ATOM 1861 C C . VAL A 1 239 ? -8.239 -11.069 36.630 1.00 9.93 241 VAL A C 1
ATOM 1862 O O . VAL A 1 239 ? -8.480 -9.842 36.666 1.00 9.19 241 VAL A O 1
ATOM 1866 N N . HIS A 1 240 ? -9.220 -11.960 36.621 1.00 9.43 242 HIS A N 1
ATOM 1867 C CA . HIS A 1 240 ? -10.585 -11.533 36.786 1.00 9.36 242 HIS A CA 1
ATOM 1868 C C . HIS A 1 240 ? -10.732 -11.006 38.264 1.00 9.47 242 HIS A C 1
ATOM 1869 O O . HIS A 1 240 ? -10.301 -11.663 39.169 1.00 9.09 242 HIS A O 1
ATOM 1876 N N . PRO A 1 241 ? -11.370 -9.842 38.471 1.00 9.59 243 PRO A N 1
ATOM 1877 C CA . PRO A 1 241 ? -11.453 -9.379 39.826 1.00 10.11 243 PRO A CA 1
ATOM 1878 C C . PRO A 1 241 ? -12.164 -10.322 40.770 1.00 9.95 243 PRO A C 1
ATOM 1879 O O . PRO A 1 241 ? -11.748 -10.426 41.944 1.00 10.30 243 PRO A O 1
ATOM 1883 N N . TRP A 1 242 ? -13.144 -11.047 40.307 1.00 9.59 244 TRP A N 1
ATOM 1884 C CA . TRP A 1 242 ? -13.728 -12.075 41.168 1.00 9.51 244 TRP A CA 1
ATOM 1885 C C . TRP A 1 242 ? -12.731 -13.059 41.634 1.00 9.22 244 TRP A C 1
ATOM 1886 O O . TRP A 1 242 ? -12.671 -13.452 42.790 1.00 9.48 244 TRP A O 1
ATOM 1897 N N . GLN A 1 243 ? -11.883 -13.473 40.734 1.00 8.67 245 GLN A N 1
ATOM 1898 C CA . GLN A 1 243 ? -10.854 -14.460 41.075 1.00 8.75 245 GLN A CA 1
ATOM 1899 C C . GLN A 1 243 ? -9.880 -13.940 42.078 1.00 8.99 245 GLN A C 1
ATOM 1900 O O . GLN A 1 243 ? -9.470 -14.665 42.982 1.00 9.27 245 GLN A O 1
ATOM 1906 N N . TRP A 1 244 ? -9.476 -12.690 41.942 1.00 9.05 246 TRP A N 1
ATOM 1907 C CA . TRP A 1 244 ? -8.562 -12.076 42.848 1.00 9.56 246 TRP A CA 1
ATOM 1908 C C . TRP A 1 244 ? -9.162 -12.010 44.266 1.00 10.03 246 TRP A C 1
ATOM 1909 O O . TRP A 1 244 ? -8.584 -12.517 45.214 1.00 10.34 246 TRP A O 1
ATOM 1920 N N . TRP A 1 245 ? -10.312 -11.365 44.359 1.00 10.25 247 TRP A N 1
ATOM 1921 C CA . TRP A 1 245 ? -10.908 -11.093 45.668 1.00 11.02 247 TRP A CA 1
ATOM 1922 C C . TRP A 1 245 ? -11.383 -12.343 46.430 1.00 11.33 247 TRP A C 1
ATOM 1923 O O . TRP A 1 245 ? -11.329 -12.401 47.662 1.00 11.33 247 TRP A O 1
ATOM 1934 N N . ASN A 1 246 ? -11.840 -13.323 45.658 1.00 11.48 248 ASN A N 1
ATOM 1935 C CA . ASN A 1 246 ? -12.480 -14.509 46.226 1.00 12.56 248 ASN A CA 1
ATOM 1936 C C . ASN A 1 246 ? -11.544 -15.704 46.287 1.00 12.88 248 ASN A C 1
ATOM 1937 O O . ASN A 1 246 ? -11.854 -16.629 47.068 1.00 14.58 248 ASN A O 1
ATOM 1942 N N . LYS A 1 247 ? -10.557 -15.821 45.439 1.00 12.09 249 LYS A N 1
ATOM 1943 C CA . LYS A 1 247 ? -9.714 -17.033 45.400 1.00 12.39 249 LYS A CA 1
ATOM 1944 C C . LYS A 1 247 ? -8.250 -16.740 45.630 1.00 12.10 249 LYS A C 1
ATOM 1945 O O . LYS A 1 247 ? -7.632 -17.297 46.517 1.00 12.74 249 LYS A O 1
ATOM 1951 N N . LEU A 1 248 ? -7.675 -15.846 44.815 1.00 11.54 250 LEU A N 1
ATOM 1952 C CA . LEU A 1 248 ? -6.215 -15.712 44.864 1.00 11.63 250 LEU A CA 1
ATOM 1953 C C . LEU A 1 248 ? -5.740 -15.201 46.143 1.00 11.59 250 LEU A C 1
ATOM 1954 O O . LEU A 1 248 ? -4.705 -15.639 46.690 1.00 12.09 250 LEU A O 1
ATOM 1959 N N . THR A 1 249 ? -6.499 -14.296 46.720 1.00 11.32 251 THR A N 1
ATOM 1960 C CA . THR A 1 249 ? -6.106 -13.702 47.987 1.00 11.58 251 THR A CA 1
ATOM 1961 C C . THR A 1 249 ? -6.329 -14.632 49.159 1.00 11.95 251 THR A C 1
ATOM 1962 O O . THR A 1 249 ? -5.903 -14.328 50.264 1.00 12.47 251 THR A O 1
ATOM 1966 N N . VAL A 1 250 ? -6.994 -15.759 48.951 1.00 11.80 252 VAL A N 1
ATOM 1967 C CA . VAL A 1 250 ? -7.259 -16.695 50.011 1.00 12.35 252 VAL A CA 1
ATOM 1968 C C . VAL A 1 250 ? -6.557 -17.997 49.776 1.00 12.48 252 VAL A C 1
ATOM 1969 O O . VAL A 1 250 ? -5.554 -18.350 50.385 1.00 12.53 252 VAL A O 1
ATOM 1973 N N . THR A 1 251 ? -7.061 -18.643 48.741 1.00 12.23 253 THR A N 1
ATOM 1974 C CA . THR A 1 251 ? -6.456 -19.935 48.335 1.00 12.70 253 THR A CA 1
ATOM 1975 C C . THR A 1 251 ? -4.991 -19.785 47.987 1.00 12.70 253 THR A C 1
ATOM 1976 O O . THR A 1 251 ? -4.166 -20.708 48.353 1.00 13.55 253 THR A O 1
ATOM 1980 N N . PHE A 1 252 ? -4.592 -18.671 47.355 1.00 12.24 254 PHE A N 1
ATOM 1981 C CA . PHE A 1 252 ? -3.169 -18.445 47.091 1.00 12.55 254 PHE A CA 1
ATOM 1982 C C . PHE A 1 252 ? -2.574 -17.349 47.980 1.00 12.40 254 PHE A C 1
ATOM 1983 O O . PHE A 1 252 ? -1.581 -16.691 47.631 1.00 12.14 254 PHE A O 1
ATOM 1991 N N . ALA A 1 253 ? -3.033 -17.307 49.222 1.00 12.33 255 ALA A N 1
ATOM 1992 C CA . ALA A 1 253 ? -2.479 -16.329 50.140 1.00 12.44 255 ALA A CA 1
ATOM 1993 C C . ALA A 1 253 ? -0.986 -16.502 50.357 1.00 12.80 255 ALA A C 1
ATOM 1994 O O . ALA A 1 253 ? -0.217 -15.501 50.531 1.00 12.66 255 ALA A O 1
ATOM 1996 N N . ALA A 1 254 ? -0.521 -17.747 50.353 1.00 12.96 256 ALA A N 1
ATOM 1997 C CA . ALA A 1 254 ? 0.888 -17.905 50.498 1.00 13.62 256 ALA A CA 1
ATOM 1998 C C . ALA A 1 254 ? 1.713 -17.269 49.404 1.00 13.43 256 ALA A C 1
ATOM 1999 O O . ALA A 1 254 ? 2.887 -16.908 49.680 1.00 13.73 256 ALA A O 1
ATOM 2001 N N . GLU A 1 255 ? 1.133 -17.214 48.221 1.00 13.17 257 GLU A N 1
ATOM 2002 C CA . GLU A 1 255 ? 1.834 -16.644 47.109 1.00 13.44 257 GLU A CA 1
ATOM 2003 C C . GLU A 1 255 ? 1.919 -15.102 47.227 1.00 13.23 257 GLU A C 1
ATOM 2004 O O . GLU A 1 255 ? 2.963 -14.508 46.962 1.00 13.34 257 GLU A O 1
ATOM 2010 N N . VAL A 1 256 ? 0.771 -14.532 47.591 1.00 12.96 258 VAL A N 1
ATOM 2011 C CA . VAL A 1 256 ? 0.756 -13.065 47.864 1.00 12.90 258 VAL A CA 1
ATOM 2012 C C . VAL A 1 256 ? 1.727 -12.757 49.005 1.00 13.62 258 VAL A C 1
ATOM 2013 O O . VAL A 1 256 ? 2.566 -11.865 48.940 1.00 13.75 258 VAL A O 1
ATOM 2017 N N . ALA A 1 257 ? 1.680 -13.517 50.102 1.00 13.96 259 ALA A N 1
ATOM 2018 C CA . ALA A 1 257 ? 2.453 -13.196 51.215 1.00 14.94 259 ALA A CA 1
ATOM 2019 C C . ALA A 1 257 ? 3.962 -13.285 51.023 1.00 15.65 259 ALA A C 1
ATOM 2020 O O . ALA A 1 257 ? 4.718 -12.455 51.540 1.00 15.93 259 ALA A O 1
ATOM 2022 N N . ARG A 1 258 ? 4.363 -14.296 50.241 1.00 16.05 260 ARG A N 1
ATOM 2023 C CA . ARG A 1 258 ? 5.769 -14.527 49.976 1.00 16.92 260 ARG A CA 1
ATOM 2024 C C . ARG A 1 258 ? 6.287 -13.641 48.860 1.00 16.43 260 ARG A C 1
ATOM 2025 O O . ARG A 1 258 ? 7.469 -13.635 48.655 1.00 16.55 260 ARG A O 1
ATOM 2033 N N . GLY A 1 259 ? 5.463 -12.860 48.241 1.00 15.87 261 GLY A N 1
ATOM 2034 C CA . GLY A 1 259 ? 5.891 -12.029 47.152 1.00 15.94 261 GLY A CA 1
ATOM 2035 C C . GLY A 1 259 ? 6.018 -12.791 45.843 1.00 15.87 261 GLY A C 1
ATOM 2036 O O . GLY A 1 259 ? 6.496 -12.233 44.815 1.00 15.93 261 GLY A O 1
ATOM 2037 N N . HIS A 1 260 ? 5.471 -14.011 45.770 1.00 15.74 262 HIS A N 1
ATOM 2038 C CA . HIS A 1 260 ? 5.398 -14.698 44.513 1.00 15.71 262 HIS A CA 1
ATOM 2039 C C . HIS A 1 260 ? 4.403 -14.071 43.594 1.00 14.84 262 HIS A C 1
ATOM 2040 O O . HIS A 1 260 ? 4.484 -14.167 42.376 1.00 14.15 262 HIS A O 1
ATOM 2047 N N . LEU A 1 261 ? 3.335 -13.429 44.156 1.00 14.45 263 LEU A N 1
ATOM 2048 C CA . LEU A 1 261 ? 2.413 -12.674 43.445 1.00 13.76 263 LEU A CA 1
ATOM 2049 C C . LEU A 1 261 ? 2.387 -11.299 44.121 1.00 13.85 263 LEU A C 1
ATOM 2050 O O . LEU A 1 261 ? 2.322 -11.250 45.360 1.00 14.05 263 LEU A O 1
ATOM 2055 N N . VAL A 1 262 ? 2.412 -10.251 43.346 1.00 13.59 264 VAL A N 1
ATOM 2056 C CA . VAL A 1 262 ? 2.336 -8.893 43.933 1.00 13.73 264 VAL A CA 1
ATOM 2057 C C . VAL A 1 262 ? 1.182 -8.178 43.209 1.00 13.29 264 VAL A C 1
ATOM 2058 O O . VAL A 1 262 ? 1.116 -8.132 41.940 1.00 12.78 264 VAL A O 1
ATOM 2062 N N . CYS A 1 263 ? 0.282 -7.600 43.950 1.00 13.41 265 CYS A N 1
ATOM 2063 C CA . CYS A 1 263 ? -0.892 -6.917 43.410 1.00 13.67 265 CYS A CA 1
ATOM 2064 C C . CYS A 1 263 ? -0.459 -5.570 42.836 1.00 14.04 265 CYS A C 1
ATOM 2065 O O . CYS A 1 263 ? 0.126 -4.796 43.529 1.00 14.18 265 CYS A O 1
ATOM 2068 N N . LEU A 1 264 ? -0.618 -5.365 41.596 1.00 14.83 266 LEU A N 1
ATOM 2069 C CA . LEU A 1 264 ? -0.247 -4.074 40.896 1.00 16.28 266 LEU A CA 1
ATOM 2070 C C . LEU A 1 264 ? -1.432 -3.148 40.706 1.00 18.04 266 LEU A C 1
ATOM 2071 O O . LEU A 1 264 ? -1.244 -2.042 40.260 1.00 20.83 266 LEU A O 1
ATOM 2076 N N . GLY A 1 265 ? -2.629 -3.564 40.998 1.00 18.00 267 GLY A N 1
ATOM 2077 C CA . GLY A 1 265 ? -3.821 -2.716 41.018 1.00 18.44 267 GLY A CA 1
ATOM 2078 C C . GLY A 1 265 ? -4.650 -3.014 39.777 1.00 18.07 267 GLY A C 1
ATOM 2079 O O . GLY A 1 265 ? -4.334 -3.911 39.010 1.00 16.56 267 GLY A O 1
ATOM 2080 N N . GLU A 1 266 ? -5.661 -2.188 39.552 1.00 18.73 268 GLU A N 1
ATOM 2081 C CA . GLU A 1 266 ? -6.575 -2.332 38.409 1.00 18.45 268 GLU A CA 1
ATOM 2082 C C . GLU A 1 266 ? -6.028 -1.718 37.173 1.00 17.55 268 GLU A C 1
ATOM 2083 O O . GLU A 1 266 ? -5.426 -0.651 37.221 1.00 17.55 268 GLU A O 1
ATOM 2089 N N . GLY A 1 267 ? -6.235 -2.351 36.077 1.00 15.97 269 GLY A N 1
ATOM 2090 C CA . GLY A 1 267 ? -5.964 -1.792 34.754 1.00 15.80 269 GLY A CA 1
ATOM 2091 C C . GLY A 1 267 ? -6.978 -0.693 34.402 1.00 15.95 269 GLY A C 1
ATOM 2092 O O . GLY A 1 267 ? -8.045 -0.464 35.038 1.00 16.07 269 GLY A O 1
ATOM 2093 N N . ASP A 1 268 ? -6.500 0.152 33.506 1.00 16.16 270 ASP A N 1
ATOM 2094 C CA A ASP A 1 268 ? -7.254 1.342 33.088 0.50 17.08 270 ASP A CA 1
ATOM 2095 C CA B ASP A 1 268 ? -7.294 1.324 33.108 0.50 16.57 270 ASP A CA 1
ATOM 2096 C C . ASP A 1 268 ? -8.370 0.992 32.113 1.00 16.43 270 ASP A C 1
ATOM 2097 O O . ASP A 1 268 ? -9.421 1.621 32.142 1.00 16.58 270 ASP A O 1
ATOM 2106 N N . ASP A 1 269 ? -8.120 0.061 31.168 1.00 15.06 271 ASP A N 1
ATOM 2107 C CA . ASP A 1 269 ? -9.097 -0.196 30.131 1.00 14.23 271 ASP A CA 1
ATOM 2108 C C . ASP A 1 269 ? -10.303 -0.880 30.659 1.00 13.70 271 ASP A C 1
ATOM 2109 O O . ASP A 1 269 ? -10.219 -1.746 31.543 1.00 13.46 271 ASP A O 1
ATOM 2114 N N . GLU A 1 270 ? -11.424 -0.595 30.060 1.00 13.89 272 GLU A N 1
ATOM 2115 C CA . GLU A 1 270 ? -12.714 -1.189 30.435 1.00 14.20 272 GLU A CA 1
ATOM 2116 C C . GLU A 1 270 ? -12.946 -2.347 29.487 1.00 12.80 272 GLU A C 1
ATOM 2117 O O . GLU A 1 270 ? -12.901 -2.193 28.277 1.00 12.45 272 GLU A O 1
ATOM 2123 N N . TYR A 1 271 ? -13.208 -3.502 30.094 1.00 11.74 273 TYR A N 1
ATOM 2124 C CA . TYR A 1 271 ? -13.558 -4.654 29.322 1.00 11.22 273 TYR A CA 1
ATOM 2125 C C . TYR A 1 271 ? -15.059 -5.065 29.541 1.00 11.25 273 TYR A C 1
ATOM 2126 O O . TYR A 1 271 ? -15.706 -4.692 30.538 1.00 11.00 273 TYR A O 1
ATOM 2135 N N . LEU A 1 272 ? -15.548 -5.820 28.607 1.00 10.77 274 LEU A N 1
ATOM 2136 C CA . LEU A 1 272 ? -16.914 -6.430 28.680 1.00 11.05 274 LEU A CA 1
ATOM 2137 C C . LEU A 1 272 ? -16.736 -7.932 28.647 1.00 10.05 274 LEU A C 1
ATOM 2138 O O . LEU A 1 272 ? -16.138 -8.446 27.696 1.00 9.79 274 LEU A O 1
ATOM 2143 N N . ALA A 1 273 ? -17.330 -8.620 29.595 1.00 9.93 275 ALA A N 1
ATOM 2144 C CA . ALA A 1 273 ? -17.385 -10.082 29.559 1.00 10.19 275 ALA A CA 1
ATOM 2145 C C . ALA A 1 273 ? -18.208 -10.470 28.337 1.00 10.16 275 ALA A C 1
ATOM 2146 O O . ALA A 1 273 ? -19.239 -9.856 28.020 1.00 10.17 275 ALA A O 1
ATOM 2148 N N . GLN A 1 274 ? -17.699 -11.471 27.633 1.00 10.13 276 GLN A N 1
ATOM 2149 C CA . GLN A 1 274 ? -18.312 -12.039 26.510 1.00 9.80 276 GLN A CA 1
ATOM 2150 C C . GLN A 1 274 ? -19.175 -13.174 26.991 1.00 9.81 276 GLN A C 1
ATOM 2151 O O . GLN A 1 274 ? -19.279 -13.458 28.181 1.00 9.42 276 GLN A O 1
ATOM 2157 N N . GLN A 1 275 ? -19.809 -13.859 26.050 1.00 10.22 277 GLN A N 1
ATOM 2158 C CA . GLN A 1 275 ? -20.703 -14.963 26.426 1.00 11.48 277 GLN A CA 1
ATOM 2159 C C . GLN A 1 275 ? -19.993 -15.986 27.329 1.00 11.73 277 GLN A C 1
ATOM 2160 O O . GLN A 1 275 ? -20.633 -16.570 28.143 1.00 11.11 277 GLN A O 1
ATOM 2166 N N . SER A 1 276 ? -18.726 -16.267 27.049 1.00 11.87 278 SER A N 1
ATOM 2167 C CA . SER A 1 276 ? -18.039 -17.229 27.847 1.00 12.87 278 SER A CA 1
ATOM 2168 C C . SER A 1 276 ? -17.677 -16.754 29.311 1.00 13.00 278 SER A C 1
ATOM 2169 O O . SER A 1 276 ? -17.054 -17.544 30.065 1.00 15.08 278 SER A O 1
ATOM 2172 N N . ILE A 1 277 ? -18.069 -15.616 29.694 1.00 12.43 279 ILE A N 1
ATOM 2173 C CA . ILE A 1 277 ? -18.046 -15.059 31.034 1.00 12.92 279 ILE A CA 1
ATOM 2174 C C . ILE A 1 277 ? -16.659 -14.580 31.456 1.00 12.25 279 ILE A C 1
ATOM 2175 O O . ILE A 1 277 ? -16.486 -13.444 31.859 1.00 12.19 279 ILE A O 1
ATOM 2180 N N . ARG A 1 278 ? -15.674 -15.427 31.275 1.00 11.71 280 ARG A N 1
ATOM 2181 C CA . ARG A 1 278 ? -14.334 -14.985 31.647 1.00 12.38 280 ARG A CA 1
ATOM 2182 C C . ARG A 1 278 ? -13.407 -14.598 30.518 1.00 11.03 280 ARG A C 1
ATOM 2183 O O . ARG A 1 278 ? -12.173 -14.411 30.757 1.00 10.40 280 ARG A O 1
ATOM 2191 N N . THR A 1 279 ? -13.963 -14.442 29.328 1.00 9.94 281 THR A N 1
ATOM 2192 C CA . THR A 1 279 ? -13.231 -13.851 28.237 1.00 9.77 281 THR A CA 1
ATOM 2193 C C . THR A 1 279 ? -13.745 -12.431 28.099 1.00 9.50 281 THR A C 1
ATOM 2194 O O . THR A 1 279 ? -14.935 -12.216 28.092 1.00 8.60 281 THR A O 1
ATOM 2198 N N . PHE A 1 280 ? -12.805 -11.499 28.037 1.00 9.31 282 PHE A N 1
ATOM 2199 C CA . PHE A 1 280 ? -13.088 -10.075 28.059 1.00 9.89 282 PHE A CA 1
ATOM 2200 C C . PHE A 1 280 ? -12.651 -9.409 26.759 1.00 10.25 282 PHE A C 1
ATOM 2201 O O . PHE A 1 280 ? -11.550 -9.584 26.293 1.00 10.64 282 PHE A O 1
ATOM 2209 N N . PHE A 1 281 ? -13.582 -8.659 26.163 1.00 10.51 283 PHE A N 1
ATOM 2210 C CA . PHE A 1 281 ? -13.384 -7.794 25.024 1.00 10.62 283 PHE A CA 1
ATOM 2211 C C . PHE A 1 281 ? -13.018 -6.392 25.537 1.00 10.74 283 PHE A C 1
ATOM 2212 O O . PHE A 1 281 ? -13.627 -5.860 26.511 1.00 10.50 283 PHE A O 1
ATOM 2220 N N . ASN A 1 282 ? -12.018 -5.774 24.895 1.00 10.82 284 ASN A N 1
ATOM 2221 C CA . ASN A 1 282 ? -11.578 -4.486 25.317 1.00 10.86 284 ASN A CA 1
ATOM 2222 C C . ASN A 1 282 ? -12.466 -3.398 24.758 1.00 11.80 284 ASN A C 1
ATOM 2223 O O . ASN A 1 282 ? -12.316 -2.997 23.634 1.00 12.25 284 ASN A O 1
ATOM 2228 N N . ALA A 1 283 ? -13.380 -2.905 25.538 1.00 11.86 285 ALA A N 1
ATOM 2229 C CA . ALA A 1 283 ? -14.320 -1.894 25.088 1.00 12.84 285 ALA A CA 1
ATOM 2230 C C . ALA A 1 283 ? -13.670 -0.572 24.929 1.00 13.30 285 ALA A C 1
ATOM 2231 O O . ALA A 1 283 ? -14.029 0.203 24.019 1.00 14.08 285 ALA A O 1
ATOM 2233 N N . SER A 1 284 ? -12.675 -0.280 25.728 1.00 13.41 286 SER A N 1
ATOM 2234 C CA . SER A 1 284 ? -11.924 1.026 25.551 1.00 13.69 286 SER A CA 1
ATOM 2235 C C . SER A 1 284 ? -11.158 1.034 24.281 1.00 14.12 286 SER A C 1
ATOM 2236 O O . SER A 1 284 ? -11.106 2.048 23.627 1.00 14.00 286 SER A O 1
ATOM 2239 N N . HIS A 1 285 ? -10.623 -0.089 23.861 1.00 13.24 287 HIS A N 1
ATOM 2240 C CA . HIS A 1 285 ? -9.751 -0.215 22.681 1.00 14.50 287 HIS A CA 1
ATOM 2241 C C . HIS A 1 285 ? -10.093 -1.479 21.951 1.00 13.68 287 HIS A C 1
ATOM 2242 O O . HIS A 1 285 ? -9.420 -2.472 22.150 1.00 14.22 287 HIS A O 1
ATOM 2249 N N . PRO A 1 286 ? -11.136 -1.453 21.176 1.00 14.09 288 PRO A N 1
ATOM 2250 C CA . PRO A 1 286 ? -11.687 -2.721 20.585 1.00 13.93 288 PRO A CA 1
ATOM 2251 C C . PRO A 1 286 ? -10.734 -3.499 19.734 1.00 13.61 288 PRO A C 1
ATOM 2252 O O . PRO A 1 286 ? -10.887 -4.734 19.580 1.00 13.83 288 PRO A O 1
ATOM 2256 N N . GLY A 1 287 ? -9.663 -2.865 19.283 1.00 13.94 289 GLY A N 1
ATOM 2257 C CA . GLY A 1 287 ? -8.625 -3.573 18.578 1.00 13.72 289 GLY A CA 1
ATOM 2258 C C . GLY A 1 287 ? -7.506 -4.238 19.345 1.00 13.19 289 GLY A C 1
ATOM 2259 O O . GLY A 1 287 ? -6.758 -4.999 18.784 1.00 12.68 289 GLY A O 1
ATOM 2260 N N . LYS A 1 288 ? -7.471 -4.016 20.651 1.00 12.42 290 LYS A N 1
ATOM 2261 C CA . LYS A 1 288 ? -6.556 -4.685 21.541 1.00 12.46 290 LYS A CA 1
ATOM 2262 C C . LYS A 1 288 ? -7.045 -6.129 21.747 1.00 11.66 290 LYS A C 1
ATOM 2263 O O . LYS A 1 288 ? -8.226 -6.436 21.393 1.00 10.80 290 LYS A O 1
ATOM 2269 N N . HIS A 1 289 ? -6.196 -6.934 22.413 1.00 11.21 291 HIS A N 1
ATOM 2270 C CA . HIS A 1 289 ? -6.514 -8.328 22.574 1.00 10.89 291 HIS A CA 1
ATOM 2271 C C . HIS A 1 289 ? -7.707 -8.513 23.512 1.00 10.59 291 HIS A C 1
ATOM 2272 O O . HIS A 1 289 ? -7.897 -7.762 24.479 1.00 10.11 291 HIS A O 1
ATOM 2279 N N . TYR A 1 290 ? -8.477 -9.592 23.282 1.00 10.13 292 TYR A N 1
ATOM 2280 C CA . TYR A 1 290 ? -9.263 -10.175 24.356 1.00 9.95 292 TYR A CA 1
ATOM 2281 C C . TYR A 1 290 ? -8.357 -10.683 25.383 1.00 9.94 292 TYR A C 1
ATOM 2282 O O . TYR A 1 290 ? -7.279 -11.201 25.080 1.00 10.11 292 TYR A O 1
ATOM 2291 N N . VAL A 1 291 ? -8.811 -10.687 26.621 1.00 9.72 293 VAL A N 1
ATOM 2292 C CA . VAL A 1 291 ? -8.135 -11.353 27.720 1.00 9.89 293 VAL A CA 1
ATOM 2293 C C . VAL A 1 291 ? -9.005 -12.436 28.284 1.00 9.77 293 VAL A C 1
ATOM 2294 O O . VAL A 1 291 ? -10.147 -12.171 28.619 1.00 9.29 293 VAL A O 1
ATOM 2298 N N . LYS A 1 292 ? -8.540 -13.673 28.224 1.00 9.95 294 LYS A N 1
ATOM 2299 C CA . LYS A 1 292 ? -9.297 -14.811 28.784 1.00 10.51 294 LYS A CA 1
ATOM 2300 C C . LYS A 1 292 ? -8.636 -15.147 30.179 1.00 10.30 294 LYS A C 1
ATOM 2301 O O . LYS A 1 292 ? -7.417 -15.296 30.264 1.00 10.19 294 LYS A O 1
ATOM 2307 N N . THR A 1 293 ? -9.459 -15.166 31.212 1.00 10.00 295 THR A N 1
ATOM 2308 C CA . THR A 1 293 ? -9.003 -15.283 32.575 1.00 10.57 295 THR A CA 1
ATOM 2309 C C . THR A 1 293 ? -9.499 -16.575 33.229 1.00 11.09 295 THR A C 1
ATOM 2310 O O . THR A 1 293 ? -10.492 -17.165 32.821 1.00 10.54 295 THR A O 1
ATOM 2314 N N . ALA A 1 294 ? -8.797 -16.993 34.272 1.00 11.45 296 ALA A N 1
ATOM 2315 C CA . ALA A 1 294 ? -9.189 -18.112 35.132 1.00 11.63 296 ALA A CA 1
ATOM 2316 C C . ALA A 1 294 ? -10.314 -17.585 36.070 1.00 11.74 296 ALA A C 1
ATOM 2317 O O . ALA A 1 294 ? -10.120 -16.589 36.732 1.00 12.43 296 ALA A O 1
ATOM 2319 N N . LEU A 1 295 ? -11.418 -18.311 36.138 1.00 11.50 297 LEU A N 1
ATOM 2320 C CA . LEU A 1 295 ? -12.516 -17.953 36.985 1.00 11.53 297 LEU A CA 1
ATOM 2321 C C . LEU A 1 295 ? -13.094 -19.233 37.584 1.00 11.73 297 LEU A C 1
ATOM 2322 O O . LEU A 1 295 ? -13.805 -20.018 36.901 1.00 11.69 297 LEU A O 1
ATOM 2327 N N . SER A 1 296 ? -12.927 -19.380 38.849 1.00 11.69 298 SER A N 1
ATOM 2328 C CA . SER A 1 296 ? -13.347 -20.601 39.553 1.00 12.58 298 SER A CA 1
ATOM 2329 C C . SER A 1 296 ? -14.827 -20.506 39.928 1.00 12.96 298 SER A C 1
ATOM 2330 O O . SER A 1 296 ? -15.164 -20.607 41.108 1.00 12.23 298 SER A O 1
ATOM 2333 N N . VAL A 1 297 ? -15.683 -20.297 38.972 1.00 13.28 299 VAL A N 1
ATOM 2334 C CA . VAL A 1 297 ? -17.150 -20.323 39.130 1.00 15.69 299 VAL A CA 1
ATOM 2335 C C . VAL A 1 297 ? -17.697 -21.542 38.334 1.00 18.53 299 VAL A C 1
ATOM 2336 O O . VAL A 1 297 ? -17.184 -21.806 37.226 1.00 17.65 299 VAL A O 1
ATOM 2340 N N . LEU A 1 298 ? -18.825 -22.108 38.758 1.00 20.28 300 LEU A N 1
ATOM 2341 C CA . LEU A 1 298 ? -19.447 -23.266 38.098 1.00 22.39 300 LEU A CA 1
ATOM 2342 C C . LEU A 1 298 ? -20.509 -22.841 37.029 1.00 22.72 300 LEU A C 1
ATOM 2343 O O . LEU A 1 298 ? -21.351 -22.042 37.287 1.00 22.98 300 LEU A O 1
ATOM 2348 N N . ASN A 1 299 ? -20.387 -23.338 35.797 1.00 20.22 301 ASN A N 1
ATOM 2349 C CA . ASN A 1 299 ? -21.397 -23.041 34.789 1.00 19.74 301 ASN A CA 1
ATOM 2350 C C . ASN A 1 299 ? -21.493 -24.245 33.808 1.00 21.93 301 ASN A C 1
ATOM 2351 O O . ASN A 1 299 ? -20.499 -24.750 33.365 1.00 19.39 301 ASN A O 1
ATOM 2356 N N . MET A 1 300 ? -22.701 -24.705 33.518 1.00 23.15 302 MET A N 1
ATOM 2357 C CA . MET A 1 300 ? -22.841 -25.875 32.578 1.00 25.00 302 MET A CA 1
ATOM 2358 C C . MET A 1 300 ? -21.792 -27.011 32.700 1.00 27.49 302 MET A C 1
ATOM 2359 O O . MET A 1 300 ? -21.074 -27.416 31.709 1.00 28.04 302 MET A O 1
ATOM 2364 N N . GLY A 1 301 ? -21.685 -27.495 33.920 1.00 25.62 303 GLY A N 1
ATOM 2365 C CA . GLY A 1 301 ? -20.926 -28.706 34.189 1.00 29.90 303 GLY A CA 1
ATOM 2366 C C . GLY A 1 301 ? -19.461 -28.561 34.458 1.00 28.72 303 GLY A C 1
ATOM 2367 O O . GLY A 1 301 ? -18.791 -29.583 34.611 1.00 27.95 303 GLY A O 1
ATOM 2368 N N . PHE A 1 302 ? -18.955 -27.328 34.402 1.00 24.76 304 PHE A N 1
ATOM 2369 C CA . PHE A 1 302 ? -17.499 -27.156 34.536 1.00 25.71 304 PHE A CA 1
ATOM 2370 C C . PHE A 1 302 ? -17.228 -25.903 35.356 1.00 24.41 304 PHE A C 1
ATOM 2371 O O . PHE A 1 302 ? -18.014 -24.905 35.244 1.00 22.24 304 PHE A O 1
ATOM 2379 N N . MET A 1 303 ? -16.129 -25.920 36.117 1.00 22.27 305 MET A N 1
ATOM 2380 C CA . MET A 1 303 ? -15.542 -24.642 36.636 1.00 25.33 305 MET A CA 1
ATOM 2381 C C . MET A 1 303 ? -14.886 -23.942 35.435 1.00 23.25 305 MET A C 1
ATOM 2382 O O . MET A 1 303 ? -14.399 -24.632 34.463 1.00 22.88 305 MET A O 1
ATOM 2387 N N . GLN A 1 304 ? -14.867 -22.630 35.457 1.00 20.70 306 GLN A N 1
ATOM 2388 C CA . GLN A 1 304 ? -14.379 -21.807 34.359 1.00 20.57 306 GLN A CA 1
ATOM 2389 C C . GLN A 1 304 ? -12.899 -21.414 34.538 1.00 20.19 306 GLN A C 1
ATOM 2390 O O . GLN A 1 304 ? -12.474 -20.270 34.203 1.00 17.65 306 GLN A O 1
ATOM 2396 N N . GLY A 1 305 ? -12.117 -22.412 35.088 1.00 20.88 307 GLY A N 1
ATOM 2397 C CA . GLY A 1 305 ? -10.723 -22.209 35.335 1.00 19.86 307 GLY A CA 1
ATOM 2398 C C . GLY A 1 305 ? -9.975 -22.228 34.049 1.00 19.47 307 GLY A C 1
ATOM 2399 O O . GLY A 1 305 ? -10.530 -22.367 32.938 1.00 19.67 307 GLY A O 1
ATOM 2400 N N . LEU A 1 306 ? -8.649 -22.041 34.162 1.00 18.31 308 LEU A N 1
ATOM 2401 C CA . LEU A 1 306 ? -7.799 -21.991 32.949 1.00 17.97 308 LEU A CA 1
ATOM 2402 C C . LEU A 1 306 ? -6.497 -22.645 33.327 1.00 19.23 308 LEU A C 1
ATOM 2403 O O . LEU A 1 306 ? -5.891 -22.301 34.303 1.00 19.23 308 LEU A O 1
ATOM 2408 N N . SER A 1 307 ? -6.189 -23.771 32.675 1.00 19.97 309 SER A N 1
ATOM 2409 C CA . SER A 1 307 ? -5.101 -24.556 32.961 1.00 19.87 309 SER A CA 1
ATOM 2410 C C . SER A 1 307 ? -3.763 -23.905 32.642 1.00 21.85 309 SER A C 1
ATOM 2411 O O . SER A 1 307 ? -3.429 -23.710 31.436 1.00 22.76 309 SER A O 1
ATOM 2414 N N . ALA A 1 308 ? -2.949 -23.768 33.671 1.00 22.14 310 ALA A N 1
ATOM 2415 C CA . ALA A 1 308 ? -1.632 -23.195 33.522 1.00 22.24 310 ALA A CA 1
ATOM 2416 C C . ALA A 1 308 ? -0.802 -24.083 32.581 1.00 24.49 310 ALA A C 1
ATOM 2417 O O . ALA A 1 308 ? 0.020 -23.601 31.796 1.00 20.82 310 ALA A O 1
ATOM 2419 N N . ALA A 1 309 ? -1.005 -25.405 32.670 1.00 26.38 311 ALA A N 1
ATOM 2420 C CA . ALA A 1 309 ? -0.069 -26.318 32.021 1.00 26.36 311 ALA A CA 1
ATOM 2421 C C . ALA A 1 309 ? -0.334 -26.313 30.516 1.00 26.06 311 ALA A C 1
ATOM 2422 O O . ALA A 1 309 ? 0.575 -26.337 29.725 1.00 26.24 311 ALA A O 1
ATOM 2424 N N . TYR A 1 310 ? -1.553 -26.150 30.159 1.00 23.97 312 TYR A N 1
ATOM 2425 C CA . TYR A 1 310 ? -1.941 -26.115 28.797 1.00 24.99 312 TYR A CA 1
ATOM 2426 C C . TYR A 1 310 ? -1.497 -24.819 28.094 1.00 21.96 312 TYR A C 1
ATOM 2427 O O . TYR A 1 310 ? -1.590 -24.726 26.900 1.00 21.76 312 TYR A O 1
ATOM 2436 N N . MET A 1 311 ? -1.203 -23.745 28.848 1.00 19.55 313 MET A N 1
ATOM 2437 C CA . MET A 1 311 ? -0.835 -22.476 28.253 1.00 18.16 313 MET A CA 1
ATOM 2438 C C . MET A 1 311 ? 0.451 -22.602 27.416 1.00 18.18 313 MET A C 1
ATOM 2439 O O . MET A 1 311 ? 0.564 -21.886 26.414 1.00 16.98 313 MET A O 1
ATOM 2444 N N . GLU A 1 312 ? 1.386 -23.451 27.812 1.00 17.88 314 GLU A N 1
ATOM 2445 C CA . GLU A 1 312 ? 2.608 -23.541 27.159 1.00 20.04 314 GLU A CA 1
ATOM 2446 C C . GLU A 1 312 ? 2.435 -23.898 25.657 1.00 18.87 314 GLU A C 1
ATOM 2447 O O . GLU A 1 312 ? 3.224 -23.500 24.894 1.00 20.44 314 GLU A O 1
ATOM 2453 N N . ALA A 1 313 ? 1.479 -24.692 25.307 1.00 17.14 315 ALA A N 1
ATOM 2454 C CA . ALA A 1 313 ? 1.254 -25.116 23.925 1.00 17.19 315 ALA A CA 1
ATOM 2455 C C . ALA A 1 313 ? 0.249 -24.241 23.198 1.00 15.65 315 ALA A C 1
ATOM 2456 O O . ALA A 1 313 ? 0.029 -24.382 21.991 1.00 15.49 315 ALA A O 1
ATOM 2458 N N . THR A 1 314 ? -0.393 -23.348 23.920 1.00 14.39 316 THR A N 1
ATOM 2459 C CA . THR A 1 314 ? -1.567 -22.681 23.416 1.00 13.81 316 THR A CA 1
ATOM 2460 C C . THR A 1 314 ? -1.251 -21.820 22.142 1.00 14.10 316 THR A C 1
ATOM 2461 O O . THR A 1 314 ? -1.895 -22.028 21.081 1.00 13.21 316 THR A O 1
ATOM 2465 N N . PRO A 1 315 ? -0.262 -20.878 22.255 1.00 13.96 317 PRO A N 1
ATOM 2466 C CA . PRO A 1 315 ? -0.015 -20.113 21.026 1.00 13.87 317 PRO A CA 1
ATOM 2467 C C . PRO A 1 315 ? 0.477 -20.921 19.835 1.00 14.12 317 PRO A C 1
ATOM 2468 O O . PRO A 1 315 ? 0.039 -20.669 18.746 1.00 14.03 317 PRO A O 1
ATOM 2472 N N . ALA A 1 316 ? 1.275 -21.951 20.083 1.00 14.36 318 ALA A N 1
ATOM 2473 C CA . ALA A 1 316 ? 1.765 -22.837 19.068 1.00 15.05 318 ALA A CA 1
ATOM 2474 C C . ALA A 1 316 ? 0.641 -23.599 18.336 1.00 14.40 318 ALA A C 1
ATOM 2475 O O . ALA A 1 316 ? 0.709 -23.748 17.093 1.00 14.20 318 ALA A O 1
ATOM 2477 N N . ILE A 1 317 ? -0.372 -24.084 19.077 1.00 13.71 319 ILE A N 1
ATOM 2478 C CA . ILE A 1 317 ? -1.486 -24.711 18.444 1.00 13.39 319 ILE A CA 1
ATOM 2479 C C . ILE A 1 317 ? -2.222 -23.741 17.506 1.00 13.12 319 ILE A C 1
ATOM 2480 O O . ILE A 1 317 ? -2.645 -24.117 16.414 1.00 12.66 319 ILE A O 1
ATOM 2485 N N . ASN A 1 318 ? -2.382 -22.506 17.952 1.00 12.51 320 ASN A N 1
ATOM 2486 C CA . ASN A 1 318 ? -3.061 -21.474 17.161 1.00 11.99 320 ASN A CA 1
ATOM 2487 C C . ASN A 1 318 ? -2.228 -21.145 15.963 1.00 12.34 320 ASN A C 1
ATOM 2488 O O . ASN A 1 318 ? -2.791 -20.949 14.907 1.00 12.14 320 ASN A O 1
ATOM 2493 N N . ASP A 1 319 ? -0.913 -21.076 16.095 1.00 13.15 321 ASP A N 1
ATOM 2494 C CA . ASP A 1 319 ? -0.062 -20.744 14.960 1.00 13.84 321 ASP A CA 1
ATOM 2495 C C . ASP A 1 319 ? -0.153 -21.876 13.906 1.00 13.98 321 ASP A C 1
ATOM 2496 O O . ASP A 1 319 ? -0.189 -21.622 12.706 1.00 14.09 321 ASP A O 1
ATOM 2501 N N . TRP A 1 320 ? -0.111 -23.128 14.363 1.00 13.67 322 TRP A N 1
ATOM 2502 C CA . TRP A 1 320 ? -0.203 -24.265 13.500 1.00 14.01 322 TRP A CA 1
ATOM 2503 C C . TRP A 1 320 ? -1.537 -24.191 12.723 1.00 13.39 322 TRP A C 1
ATOM 2504 O O . TRP A 1 320 ? -1.565 -24.401 11.531 1.00 13.30 322 TRP A O 1
ATOM 2515 N N . LEU A 1 321 ? -2.595 -23.877 13.408 1.00 12.79 323 LEU A N 1
ATOM 2516 C CA . LEU A 1 321 ? -3.893 -23.910 12.786 1.00 12.35 323 LEU A CA 1
ATOM 2517 C C . LEU A 1 321 ? -4.004 -22.722 11.771 1.00 12.27 323 LEU A C 1
ATOM 2518 O O . LEU A 1 321 ? -4.512 -22.915 10.641 1.00 12.23 323 LEU A O 1
ATOM 2523 N N . ALA A 1 322 ? -3.605 -21.552 12.163 1.00 12.21 324 ALA A N 1
ATOM 2524 C CA . ALA A 1 322 ? -3.672 -20.448 11.293 1.00 12.55 324 ALA A CA 1
ATOM 2525 C C . ALA A 1 322 ? -2.844 -20.685 10.004 1.00 13.38 324 ALA A C 1
ATOM 2526 O O . ALA A 1 322 ? -3.324 -20.414 8.937 1.00 13.26 324 ALA A O 1
ATOM 2528 N N . ARG A 1 323 ? -1.680 -21.338 10.139 1.00 14.67 325 ARG A N 1
ATOM 2529 C CA . ARG A 1 323 ? -0.903 -21.605 8.982 1.00 15.94 325 ARG A CA 1
ATOM 2530 C C . ARG A 1 323 ? -1.551 -22.679 8.093 1.00 15.45 325 ARG A C 1
ATOM 2531 O O . ARG A 1 323 ? -1.520 -22.631 6.845 1.00 15.06 325 ARG A O 1
ATOM 2539 N N . LEU A 1 324 ? -2.119 -23.666 8.735 1.00 15.00 326 LEU A N 1
ATOM 2540 C CA . LEU A 1 324 ? -2.865 -24.719 8.007 1.00 15.08 326 LEU A CA 1
ATOM 2541 C C . LEU A 1 324 ? -4.046 -24.132 7.190 1.00 14.45 326 LEU A C 1
ATOM 2542 O O . LEU A 1 324 ? -4.220 -24.435 6.003 1.00 14.74 326 LEU A O 1
ATOM 2547 N N . ILE A 1 325 ? -4.749 -23.189 7.796 1.00 14.16 327 ILE A N 1
ATOM 2548 C CA . ILE A 1 325 ? -5.904 -22.580 7.149 1.00 13.83 327 ILE A CA 1
ATOM 2549 C C . ILE A 1 325 ? -5.421 -21.772 5.945 1.00 14.51 327 ILE A C 1
ATOM 2550 O O . ILE A 1 325 ? -5.977 -21.898 4.852 1.00 14.00 327 ILE A O 1
ATOM 2555 N N . GLU A 1 326 ? -4.385 -20.985 6.200 1.00 15.32 328 GLU A N 1
ATOM 2556 C CA . GLU A 1 326 ? -3.812 -20.144 5.147 1.00 16.78 328 GLU A CA 1
ATOM 2557 C C . GLU A 1 326 ? -3.315 -21.003 3.982 1.00 16.36 328 GLU A C 1
ATOM 2558 O O . GLU A 1 326 ? -3.418 -20.526 2.849 1.00 16.24 328 GLU A O 1
ATOM 2564 N N . GLY A 1 327 ? -2.815 -22.228 4.240 1.00 15.33 329 GLY A N 1
ATOM 2565 C CA . GLY A 1 327 ? -2.350 -23.042 3.185 1.00 15.65 329 GLY A CA 1
ATOM 2566 C C . GLY A 1 327 ? -3.350 -23.827 2.343 1.00 15.23 329 GLY A C 1
ATOM 2567 O O . GLY A 1 327 ? -2.989 -24.439 1.403 1.00 15.35 329 GLY A O 1
ATOM 2568 N N . ASP A 1 328 ? -4.632 -23.845 2.768 1.00 14.49 330 ASP A N 1
ATOM 2569 C CA . ASP A 1 328 ? -5.585 -24.809 2.208 1.00 14.58 330 ASP A CA 1
ATOM 2570 C C . ASP A 1 328 ? -6.513 -24.073 1.208 1.00 14.36 330 ASP A C 1
ATOM 2571 O O . ASP A 1 328 ? -7.163 -23.148 1.626 1.00 13.49 330 ASP A O 1
ATOM 2576 N N . PRO A 1 329 ? -6.488 -24.459 -0.076 1.00 15.06 331 PRO A N 1
ATOM 2577 C CA . PRO A 1 329 ? -7.307 -23.732 -1.042 1.00 15.30 331 PRO A CA 1
ATOM 2578 C C . PRO A 1 329 ? -8.804 -23.730 -0.774 1.00 15.03 331 PRO A C 1
ATOM 2579 O O . PRO A 1 329 ? -9.433 -22.698 -0.973 1.00 14.58 331 PRO A O 1
ATOM 2583 N N . VAL A 1 330 ? -9.331 -24.822 -0.240 1.00 15.12 332 VAL A N 1
ATOM 2584 C CA . VAL A 1 330 ? -10.801 -24.819 0.093 1.00 14.91 332 VAL A CA 1
ATOM 2585 C C . VAL A 1 330 ? -11.086 -23.836 1.190 1.00 14.45 332 VAL A C 1
ATOM 2586 O O . VAL A 1 330 ? -12.036 -23.066 1.172 1.00 13.92 332 VAL A O 1
ATOM 2590 N N . LEU A 1 331 ? -10.232 -23.851 2.264 1.00 14.39 333 LEU A N 1
ATOM 2591 C CA . LEU A 1 331 ? -10.462 -22.991 3.340 1.00 14.26 333 LEU A CA 1
ATOM 2592 C C . LEU A 1 331 ? -10.251 -21.531 2.935 1.00 14.58 333 LEU A C 1
ATOM 2593 O O . LEU A 1 331 ? -11.031 -20.630 3.428 1.00 13.74 333 LEU A O 1
ATOM 2598 N N . LYS A 1 332 ? -9.304 -21.308 2.061 1.00 15.60 334 LYS A N 1
ATOM 2599 C CA . LYS A 1 332 ? -9.108 -19.948 1.522 1.00 16.86 334 LYS A CA 1
ATOM 2600 C C . LYS A 1 332 ? -10.410 -19.421 0.851 1.00 17.11 334 LYS A C 1
ATOM 2601 O O . LYS A 1 332 ? -10.817 -18.288 1.070 1.00 16.17 334 LYS A O 1
ATOM 2607 N N . GLU A 1 333 ? -10.981 -20.280 0.044 1.00 17.51 335 GLU A N 1
ATOM 2608 C CA . GLU A 1 333 ? -12.144 -19.916 -0.700 1.00 19.67 335 GLU A CA 1
ATOM 2609 C C . GLU A 1 333 ? -13.340 -19.519 0.210 1.00 17.56 335 GLU A C 1
ATOM 2610 O O . GLU A 1 333 ? -14.052 -18.575 -0.083 1.00 15.82 335 GLU A O 1
ATOM 2616 N N . THR A 1 334 ? -13.412 -20.200 1.363 1.00 15.44 336 THR A N 1
ATOM 2617 C CA . THR A 1 334 ? -14.454 -19.908 2.311 1.00 14.29 336 THR A CA 1
ATOM 2618 C C . THR A 1 334 ? -14.267 -18.623 3.042 1.00 13.44 336 THR A C 1
ATOM 2619 O O . THR A 1 334 ? -15.210 -18.237 3.734 1.00 13.92 336 THR A O 1
ATOM 2623 N N . GLY A 1 335 ? -13.056 -18.113 3.133 1.00 12.98 337 GLY A N 1
ATOM 2624 C CA . GLY A 1 335 ? -12.727 -16.938 3.843 1.00 12.61 337 GLY A CA 1
ATOM 2625 C C . GLY A 1 335 ? -12.396 -17.203 5.308 1.00 11.76 337 GLY A C 1
ATOM 2626 O O . GLY A 1 335 ? -12.182 -16.251 6.055 1.00 11.77 337 GLY A O 1
ATOM 2627 N N . LEU A 1 336 ? -12.380 -18.463 5.767 1.00 11.26 338 LEU A N 1
ATOM 2628 C CA . LEU A 1 336 ? -12.130 -18.801 7.155 1.00 10.77 338 LEU A CA 1
ATOM 2629 C C . LEU A 1 336 ? -10.894 -18.153 7.731 1.00 10.84 338 LEU A C 1
ATOM 2630 O O . LEU A 1 336 ? -9.876 -18.144 7.079 1.00 11.03 338 LEU A O 1
ATOM 2635 N N . SER A 1 337 ? -11.000 -17.719 8.944 1.00 10.45 339 SER A N 1
ATOM 2636 C CA . SER A 1 337 ? -9.890 -17.327 9.730 1.00 10.56 339 SER A CA 1
ATOM 2637 C C . SER A 1 337 ? -10.147 -17.637 11.159 1.00 10.20 339 SER A C 1
ATOM 2638 O O . SER A 1 337 ? -11.294 -17.971 11.552 1.00 9.76 339 SER A O 1
ATOM 2641 N N . ILE A 1 338 ? -9.088 -17.615 11.904 1.00 10.55 340 ILE A N 1
ATOM 2642 C CA . ILE A 1 338 ? -9.196 -17.595 13.348 1.00 10.60 340 ILE A CA 1
ATOM 2643 C C . ILE A 1 338 ? -8.720 -16.335 13.978 1.00 10.60 340 ILE A C 1
ATOM 2644 O O . ILE A 1 338 ? -7.899 -15.657 13.415 1.00 11.22 340 ILE A O 1
ATOM 2649 N N . ILE A 1 339 ? -9.219 -16.018 15.176 1.00 10.17 341 ILE A N 1
ATOM 2650 C CA . ILE A 1 339 ? -8.579 -15.052 15.978 1.00 10.52 341 ILE A CA 1
ATOM 2651 C C . ILE A 1 339 ? -7.667 -15.817 16.919 1.00 10.64 341 ILE A C 1
ATOM 2652 O O . ILE A 1 339 ? -8.100 -16.639 17.738 1.00 10.24 341 ILE A O 1
ATOM 2657 N N . ARG A 1 340 ? -6.355 -15.640 16.725 1.00 11.08 342 ARG A N 1
ATOM 2658 C CA . ARG A 1 340 ? -5.405 -16.501 17.418 1.00 11.78 342 ARG A CA 1
ATOM 2659 C C . ARG A 1 340 ? -5.278 -16.117 18.902 1.00 11.28 342 ARG A C 1
ATOM 2660 O O . ARG A 1 340 ? -5.255 -14.914 19.274 1.00 11.26 342 ARG A O 1
ATOM 2668 N N . GLU A 1 341 ? -5.103 -17.144 19.680 1.00 11.07 343 GLU A N 1
ATOM 2669 C CA . GLU A 1 341 ? -4.548 -17.019 21.037 1.00 11.18 343 GLU A CA 1
ATOM 2670 C C . GLU A 1 341 ? -3.071 -16.813 20.843 1.00 11.68 343 GLU A C 1
ATOM 2671 O O . GLU A 1 341 ? -2.389 -17.708 20.417 1.00 13.12 343 GLU A O 1
ATOM 2677 N N . ARG A 1 342 ? -2.606 -15.620 21.066 1.00 11.80 344 ARG A N 1
ATOM 2678 C CA . ARG A 1 342 ? -1.323 -15.169 20.691 1.00 12.53 344 ARG A CA 1
ATOM 2679 C C . ARG A 1 342 ? -0.271 -15.239 21.759 1.00 12.56 344 ARG A C 1
ATOM 2680 O O . ARG A 1 342 ? 0.921 -15.229 21.479 1.00 12.81 344 ARG A O 1
ATOM 2688 N N . ALA A 1 343 ? -0.693 -15.197 23.025 1.00 11.77 345 ALA A N 1
ATOM 2689 C CA . ALA A 1 343 ? 0.252 -15.183 24.133 1.00 12.11 345 ALA A CA 1
ATOM 2690 C C . ALA A 1 343 ? -0.546 -15.790 25.313 1.00 12.10 345 ALA A C 1
ATOM 2691 O O . ALA A 1 343 ? -1.790 -15.648 25.371 1.00 11.08 345 ALA A O 1
ATOM 2693 N N . ALA A 1 344 ? 0.198 -16.317 26.224 1.00 12.72 346 ALA A N 1
ATOM 2694 C CA . ALA A 1 344 ? -0.436 -16.941 27.416 1.00 13.13 346 ALA A CA 1
ATOM 2695 C C . ALA A 1 344 ? 0.538 -16.907 28.555 1.00 13.76 346 ALA A C 1
ATOM 2696 O O . ALA A 1 344 ? 1.771 -16.849 28.378 1.00 14.03 346 ALA A O 1
ATOM 2698 N N . VAL A 1 345 ? -0.006 -16.927 29.775 1.00 13.99 347 VAL A N 1
ATOM 2699 C CA . VAL A 1 345 ? 0.814 -16.949 30.932 1.00 14.09 347 VAL A CA 1
ATOM 2700 C C . VAL A 1 345 ? 0.136 -17.990 31.863 1.00 13.82 347 VAL A C 1
ATOM 2701 O O . VAL A 1 345 ? -1.074 -18.014 32.024 1.00 12.46 347 VAL A O 1
ATOM 2705 N N . GLY A 1 346 ? 0.978 -18.862 32.422 1.00 13.26 348 GLY A N 1
ATOM 2706 C CA . GLY A 1 346 ? 0.483 -19.776 33.427 1.00 13.03 348 GLY A CA 1
ATOM 2707 C C . GLY A 1 346 ? 1.284 -19.656 34.696 1.00 13.23 348 GLY A C 1
ATOM 2708 O O . GLY A 1 346 ? 2.479 -19.405 34.666 1.00 13.14 348 GLY A O 1
ATOM 2709 N N . TYR A 1 347 ? 0.604 -19.901 35.831 1.00 13.13 349 TYR A N 1
ATOM 2710 C CA . TYR A 1 347 ? 1.216 -19.814 37.108 1.00 13.87 349 TYR A CA 1
ATOM 2711 C C . TYR A 1 347 ? 1.098 -21.218 37.715 1.00 15.60 349 TYR A C 1
ATOM 2712 O O . TYR A 1 347 ? 0.015 -21.769 37.721 1.00 14.69 349 TYR A O 1
ATOM 2721 N N . ARG A 1 348 ? 2.202 -21.738 38.168 1.00 17.65 350 ARG A N 1
ATOM 2722 C CA . ARG A 1 348 ? 2.201 -23.029 38.911 1.00 20.24 350 ARG A CA 1
ATOM 2723 C C . ARG A 1 348 ? 2.352 -22.887 40.371 1.00 20.73 350 ARG A C 1
ATOM 2724 O O . ARG A 1 348 ? 3.388 -22.467 40.808 1.00 21.47 350 ARG A O 1
ATOM 2732 N N . HIS A 1 349 ? 1.248 -23.111 41.130 1.00 19.86 351 HIS A N 1
ATOM 2733 C CA . HIS A 1 349 ? 1.287 -23.109 42.585 1.00 20.47 351 HIS A CA 1
ATOM 2734 C C . HIS A 1 349 ? 1.889 -24.456 42.947 1.00 20.55 351 HIS A C 1
ATOM 2735 O O . HIS A 1 349 ? 1.280 -25.514 42.745 1.00 20.57 351 HIS A O 1
ATOM 2742 N N . LEU A 1 350 ? 3.157 -24.417 43.263 1.00 19.92 352 LEU A N 1
ATOM 2743 C CA . LEU A 1 350 ? 3.969 -25.585 43.366 1.00 20.53 352 LEU A CA 1
ATOM 2744 C C . LEU A 1 350 ? 3.468 -26.509 44.469 1.00 20.46 352 LEU A C 1
ATOM 2745 O O . LEU A 1 350 ? 3.484 -27.754 44.309 1.00 19.87 352 LEU A O 1
ATOM 2750 N N . GLU A 1 351 ? 2.976 -25.929 45.557 1.00 19.69 353 GLU A N 1
ATOM 2751 C CA . GLU A 1 351 ? 2.455 -26.761 46.664 1.00 20.32 353 GLU A CA 1
ATOM 2752 C C . GLU A 1 351 ? 1.124 -27.430 46.314 1.00 19.83 353 GLU A C 1
ATOM 2753 O O . GLU A 1 351 ? 0.981 -28.642 46.506 1.00 19.64 353 GLU A O 1
ATOM 2759 N N . TYR A 1 352 ? 0.225 -26.682 45.672 1.00 19.92 354 TYR A N 1
ATOM 2760 C CA . TYR A 1 352 ? -1.036 -27.270 45.138 1.00 20.01 354 TYR A CA 1
ATOM 2761 C C . TYR A 1 352 ? -0.730 -28.314 44.088 1.00 20.41 354 TYR A C 1
ATOM 2762 O O . TYR A 1 352 ? -1.331 -29.387 44.126 1.00 20.58 354 TYR A O 1
ATOM 2771 N N . GLU A 1 353 ? 0.284 -28.068 43.246 1.00 20.89 355 GLU A N 1
ATOM 2772 C CA . GLU A 1 353 ? 0.733 -29.081 42.340 1.00 21.57 355 GLU A CA 1
ATOM 2773 C C . GLU A 1 353 ? 1.118 -30.396 43.019 1.00 21.92 355 GLU A C 1
ATOM 2774 O O . GLU A 1 353 ? 0.677 -31.440 42.605 1.00 20.92 355 GLU A O 1
ATOM 2780 N N . GLN A 1 354 ? 1.961 -30.330 44.049 1.00 21.97 356 GLN A N 1
ATOM 2781 C CA . GLN A 1 354 ? 2.355 -31.496 44.732 1.00 23.74 356 GLN A CA 1
ATOM 2782 C C . GLN A 1 354 ? 1.207 -32.198 45.462 1.00 22.75 356 GLN A C 1
ATOM 2783 O O . GLN A 1 354 ? 1.293 -33.365 45.734 1.00 22.73 356 GLN A O 1
ATOM 2789 N N . ALA A 1 355 ? 0.142 -31.477 45.742 1.00 21.26 357 ALA A N 1
ATOM 2790 C CA . ALA A 1 355 ? -0.971 -31.952 46.509 1.00 21.88 357 ALA A CA 1
ATOM 2791 C C . ALA A 1 355 ? -2.098 -32.524 45.690 1.00 21.87 357 ALA A C 1
ATOM 2792 O O . ALA A 1 355 ? -3.098 -32.944 46.217 1.00 21.41 357 ALA A O 1
ATOM 2794 N N . THR A 1 356 ? -1.975 -32.469 44.359 1.00 21.33 358 THR A N 1
ATOM 2795 C CA . THR A 1 356 ? -3.039 -32.740 43.482 1.00 21.66 358 THR A CA 1
ATOM 2796 C C . THR A 1 356 ? -2.541 -33.577 42.259 1.00 22.79 358 THR A C 1
ATOM 2797 O O . THR A 1 356 ? -1.359 -33.736 42.084 1.00 22.26 358 THR A O 1
ATOM 2801 N N . ASP A 1 357 ? -3.471 -34.046 41.499 1.00 24.45 359 ASP A N 1
ATOM 2802 C CA . ASP A 1 357 ? -3.107 -34.572 40.184 1.00 26.30 359 ASP A CA 1
ATOM 2803 C C . ASP A 1 357 ? -3.361 -33.595 39.084 1.00 25.90 359 ASP A C 1
ATOM 2804 O O . ASP A 1 357 ? -3.924 -32.478 39.300 1.00 22.53 359 ASP A O 1
ATOM 2809 N N . ARG A 1 358 ? -2.948 -33.962 37.865 1.00 25.80 360 ARG A N 1
ATOM 2810 C CA . ARG A 1 358 ? -3.015 -33.004 36.776 1.00 27.43 360 ARG A CA 1
ATOM 2811 C C . ARG A 1 358 ? -4.380 -32.496 36.452 1.00 25.74 360 ARG A C 1
ATOM 2812 O O . ARG A 1 358 ? -4.566 -31.414 35.912 1.00 25.89 360 ARG A O 1
ATOM 2820 N N . TYR A 1 359 ? -5.393 -33.187 36.856 1.00 26.10 361 TYR A N 1
ATOM 2821 C CA . TYR A 1 359 ? -6.747 -32.765 36.527 1.00 27.48 361 TYR A CA 1
ATOM 2822 C C . TYR A 1 359 ? -7.392 -31.839 37.536 1.00 25.31 361 TYR A C 1
ATOM 2823 O O . TYR A 1 359 ? -8.432 -31.351 37.312 1.00 26.12 361 TYR A O 1
ATOM 2832 N N . SER A 1 360 ? -6.737 -31.521 38.642 1.00 24.41 362 SER A N 1
ATOM 2833 C CA . SER A 1 360 ? -7.361 -30.742 39.695 1.00 23.26 362 SER A CA 1
ATOM 2834 C C . SER A 1 360 ? -7.699 -29.329 39.308 1.00 22.87 362 SER A C 1
ATOM 2835 O O . SER A 1 360 ? -6.844 -28.587 38.711 1.00 21.11 362 SER A O 1
ATOM 2838 N N . PRO A 1 361 ? -8.863 -28.833 39.783 1.00 22.06 363 PRO A N 1
ATOM 2839 C CA . PRO A 1 361 ? -9.135 -27.446 39.653 1.00 20.62 363 PRO A CA 1
ATOM 2840 C C . PRO A 1 361 ? -8.184 -26.521 40.328 1.00 18.83 363 PRO A C 1
ATOM 2841 O O . PRO A 1 361 ? -8.134 -25.312 39.954 1.00 16.83 363 PRO A O 1
ATOM 2845 N N . TYR A 1 362 ? -7.425 -27.046 41.296 1.00 17.79 364 TYR A N 1
ATOM 2846 C CA . TYR A 1 362 ? -6.418 -26.210 41.942 1.00 17.55 364 TYR A CA 1
ATOM 2847 C C . TYR A 1 362 ? -5.298 -25.867 41.051 1.00 17.34 364 TYR A C 1
ATOM 2848 O O . TYR A 1 362 ? -4.572 -24.932 41.382 1.00 18.80 364 TYR A O 1
ATOM 2857 N N . ARG A 1 363 ? -5.144 -26.533 39.957 1.00 16.91 365 ARG A N 1
ATOM 2858 C CA . ARG A 1 363 ? -4.089 -26.176 38.966 1.00 17.13 365 ARG A CA 1
ATOM 2859 C C . ARG A 1 363 ? -4.632 -25.226 37.895 1.00 17.29 365 ARG A C 1
ATOM 2860 O O . ARG A 1 363 ? -3.863 -24.885 36.956 1.00 16.70 365 ARG A O 1
ATOM 2868 N N . LYS A 1 364 ? -5.869 -24.798 37.958 1.00 15.93 366 LYS A N 1
ATOM 2869 C CA . LYS A 1 364 ? -6.435 -24.028 36.946 1.00 16.70 366 LYS A CA 1
ATOM 2870 C C . LYS A 1 364 ? -6.898 -22.689 37.479 1.00 15.02 366 LYS A C 1
ATOM 2871 O O . LYS A 1 364 ? -7.793 -22.070 36.904 1.00 14.87 366 LYS A O 1
ATOM 2877 N N . MET A 1 365 ? -6.325 -22.256 38.587 1.00 13.46 367 MET A N 1
ATOM 2878 C CA . MET A 1 365 ? -6.823 -21.075 39.203 1.00 12.91 367 MET A CA 1
ATOM 2879 C C . MET A 1 365 ? -6.074 -19.809 38.746 1.00 11.62 367 MET A C 1
ATOM 2880 O O . MET A 1 365 ? -6.583 -18.716 39.026 1.00 10.97 367 MET A O 1
ATOM 2885 N N . LEU A 1 366 ? -4.945 -19.935 38.073 1.00 11.18 368 LEU A N 1
ATOM 2886 C CA . LEU A 1 366 ? -4.256 -18.645 37.721 1.00 11.00 368 LEU A CA 1
ATOM 2887 C C . LEU A 1 366 ? -3.433 -18.873 36.400 1.00 10.75 368 LEU A C 1
ATOM 2888 O O . LEU A 1 366 ? -2.420 -19.578 36.390 1.00 11.37 368 LEU A O 1
ATOM 2893 N N . ALA A 1 367 ? -4.039 -18.355 35.362 1.00 10.39 369 ALA A N 1
ATOM 2894 C CA . ALA A 1 367 ? -3.505 -18.428 34.012 1.00 10.10 369 ALA A CA 1
ATOM 2895 C C . ALA A 1 367 ? -4.290 -17.398 33.256 1.00 9.74 369 ALA A C 1
ATOM 2896 O O . ALA A 1 367 ? -5.352 -16.958 33.678 1.00 9.61 369 ALA A O 1
ATOM 2898 N N . ALA A 1 368 ? -3.738 -16.934 32.131 1.00 9.58 370 ALA A N 1
ATOM 2899 C CA . ALA A 1 368 ? -4.481 -16.036 31.260 1.00 9.21 370 ALA A CA 1
ATOM 2900 C C . ALA A 1 368 ? -3.963 -16.201 29.869 1.00 9.70 370 ALA A C 1
ATOM 2901 O O . ALA A 1 368 ? -2.821 -16.662 29.702 1.00 9.75 370 ALA A O 1
ATOM 2903 N N . LEU A 1 369 ? -4.802 -15.870 28.879 1.00 9.56 371 LEU A N 1
ATOM 2904 C CA . LEU A 1 369 ? -4.311 -15.813 27.530 1.00 10.22 371 LEU A CA 1
ATOM 2905 C C . LEU A 1 369 ? -4.833 -14.587 26.898 1.00 10.15 371 LEU A C 1
ATOM 2906 O O . LEU A 1 369 ? -5.808 -13.970 27.404 1.00 10.10 371 LEU A O 1
ATOM 2911 N N . TRP A 1 370 ? -4.184 -14.143 25.829 1.00 10.07 372 TRP A N 1
ATOM 2912 C CA . TRP A 1 370 ? -4.620 -13.029 25.056 1.00 9.83 372 TRP A CA 1
ATOM 2913 C C . TRP A 1 370 ? -4.953 -13.541 23.651 1.00 9.99 372 TRP A C 1
ATOM 2914 O O . TRP A 1 370 ? -4.153 -14.290 23.051 1.00 10.39 372 TRP A O 1
ATOM 2925 N N . ARG A 1 371 ? -6.077 -13.104 23.133 1.00 10.09 373 ARG A N 1
ATOM 2926 C CA . ARG A 1 371 ? -6.597 -13.537 21.847 1.00 10.85 373 ARG A CA 1
ATOM 2927 C C . ARG A 1 371 ? -6.773 -12.259 21.016 1.00 11.03 373 ARG A C 1
ATOM 2928 O O . ARG A 1 371 ? -7.347 -11.273 21.434 1.00 10.53 373 ARG A O 1
ATOM 2936 N N . GLU A 1 372 ? -6.350 -12.343 19.793 1.00 11.79 374 GLU A N 1
ATOM 2937 C CA . GLU A 1 372 ? -6.457 -11.126 18.978 1.00 12.65 374 GLU A CA 1
ATOM 2938 C C . GLU A 1 372 ? -7.952 -10.771 18.673 1.00 12.05 374 GLU A C 1
ATOM 2939 O O . GLU A 1 372 ? -8.885 -11.647 18.683 1.00 11.52 374 GLU A O 1
ATOM 2945 N N . SER A 1 373 ? -8.169 -9.485 18.557 1.00 11.70 375 SER A N 1
ATOM 2946 C CA . SER A 1 373 ? -9.467 -9.009 18.268 1.00 11.46 375 SER A CA 1
ATOM 2947 C C . SER A 1 373 ? -9.757 -9.167 16.751 1.00 11.98 375 SER A C 1
ATOM 2948 O O . SER A 1 373 ? -8.899 -8.923 15.953 1.00 12.43 375 SER A O 1
ATOM 2951 N N . PRO A 1 374 ? -11.017 -9.394 16.369 1.00 11.58 376 PRO A N 1
ATOM 2952 C CA . PRO A 1 374 ? -11.361 -9.420 14.956 1.00 12.26 376 PRO A CA 1
ATOM 2953 C C . PRO A 1 374 ? -11.547 -7.989 14.388 1.00 12.52 376 PRO A C 1
ATOM 2954 O O . PRO A 1 374 ? -11.647 -7.845 13.185 1.00 13.68 376 PRO A O 1
ATOM 2958 N N . VAL A 1 375 ? -11.625 -7.002 15.238 1.00 12.99 377 VAL A N 1
ATOM 2959 C CA . VAL A 1 375 ? -12.001 -5.646 14.819 1.00 13.58 377 VAL A CA 1
ATOM 2960 C C . VAL A 1 375 ? -11.030 -5.010 13.822 1.00 14.71 377 VAL A C 1
ATOM 2961 O O . VAL A 1 375 ? -11.500 -4.441 12.800 1.00 15.01 377 VAL A O 1
ATOM 2965 N N . PRO A 1 376 ? -9.756 -5.161 14.028 1.00 15.26 378 PRO A N 1
ATOM 2966 C CA . PRO A 1 376 ? -8.848 -4.554 13.014 1.00 16.57 378 PRO A CA 1
ATOM 2967 C C . PRO A 1 376 ? -8.953 -5.178 11.655 1.00 16.98 378 PRO A C 1
ATOM 2968 O O . PRO A 1 376 ? -8.572 -4.530 10.721 1.00 18.38 378 PRO A O 1
ATOM 2972 N N . SER A 1 377 ? -9.478 -6.381 11.516 1.00 16.87 379 SER A N 1
ATOM 2973 C CA . SER A 1 377 ? -9.528 -7.043 10.234 1.00 17.75 379 SER A CA 1
ATOM 2974 C C . SER A 1 377 ? -10.686 -6.572 9.397 1.00 18.19 379 SER A C 1
ATOM 2975 O O . SER A 1 377 ? -10.742 -6.861 8.207 1.00 19.05 379 SER A O 1
ATOM 2978 N N . ILE A 1 378 ? -11.668 -5.925 9.942 1.00 18.71 380 ILE A N 1
ATOM 2979 C CA . ILE A 1 378 ? -12.809 -5.682 9.123 1.00 20.40 380 ILE A CA 1
ATOM 2980 C C . ILE A 1 378 ? -12.737 -4.340 8.343 1.00 21.89 380 ILE A C 1
ATOM 2981 O O . ILE A 1 378 ? -11.993 -3.455 8.713 1.00 20.97 380 ILE A O 1
ATOM 2986 N N . ARG A 1 379 ? -13.466 -4.285 7.264 1.00 22.89 381 ARG A N 1
ATOM 2987 C CA . ARG A 1 379 ? -13.387 -3.178 6.347 1.00 26.32 381 ARG A CA 1
ATOM 2988 C C . ARG A 1 379 ? -14.671 -2.408 6.362 1.00 25.92 381 ARG A C 1
ATOM 2989 O O . ARG A 1 379 ? -15.666 -2.773 6.984 1.00 21.82 381 ARG A O 1
ATOM 2997 N N . GLU A 1 380 ? -14.649 -1.250 5.715 1.00 27.61 382 GLU A N 1
ATOM 2998 C CA . GLU A 1 380 ? -15.805 -0.438 5.681 1.00 29.48 382 GLU A CA 1
ATOM 2999 C C . GLU A 1 380 ? -17.032 -1.161 5.268 1.00 25.90 382 GLU A C 1
ATOM 3000 O O . GLU A 1 380 ? -17.030 -1.856 4.280 1.00 25.18 382 GLU A O 1
ATOM 3006 N N . GLY A 1 381 ? -18.135 -0.936 5.959 1.00 24.55 383 GLY A N 1
ATOM 3007 C CA . GLY A 1 381 ? -19.395 -1.603 5.618 1.00 22.88 383 GLY A CA 1
ATOM 3008 C C . GLY A 1 381 ? -19.547 -3.013 6.276 1.00 21.03 383 GLY A C 1
ATOM 3009 O O . GLY A 1 381 ? -20.543 -3.648 6.110 1.00 20.47 383 GLY A O 1
ATOM 3010 N N . GLU A 1 382 ? -18.528 -3.453 7.016 1.00 18.90 384 GLU A N 1
ATOM 3011 C CA . GLU A 1 382 ? -18.610 -4.776 7.673 1.00 17.90 384 GLU A CA 1
ATOM 3012 C C . GLU A 1 382 ? -18.862 -4.581 9.138 1.00 17.14 384 GLU A C 1
ATOM 3013 O O . GLU A 1 382 ? -18.411 -3.567 9.742 1.00 16.62 384 GLU A O 1
ATOM 3019 N N . THR A 1 383 ? -19.571 -5.532 9.696 1.00 15.42 385 THR A N 1
ATOM 3020 C CA . THR A 1 383 ? -19.870 -5.507 11.130 1.00 15.26 385 THR A CA 1
ATOM 3021 C C . THR A 1 383 ? -19.707 -6.917 11.664 1.00 13.91 385 THR A C 1
ATOM 3022 O O . THR A 1 383 ? -19.502 -7.853 10.872 1.00 13.53 385 THR A O 1
ATOM 3026 N N . LEU A 1 384 ? -19.693 -7.057 12.977 1.00 12.86 386 LEU A N 1
ATOM 3027 C CA . LEU A 1 384 ? -19.380 -8.347 13.598 1.00 12.64 386 LEU A CA 1
ATOM 3028 C C . LEU A 1 384 ? -20.570 -8.805 14.455 1.00 11.75 386 LEU A C 1
ATOM 3029 O O . LEU A 1 384 ? -21.218 -7.956 15.054 1.00 11.59 386 LEU A O 1
ATOM 3034 N N . ALA A 1 385 ? -20.815 -10.122 14.502 1.00 10.56 387 ALA A N 1
ATOM 3035 C CA . ALA A 1 385 ? -21.783 -10.639 15.387 1.00 10.13 387 ALA A CA 1
ATOM 3036 C C . ALA A 1 385 ? -21.482 -12.077 15.726 1.00 9.79 387 ALA A C 1
ATOM 3037 O O . ALA A 1 385 ? -21.130 -12.851 14.838 1.00 9.52 387 ALA A O 1
ATOM 3039 N N . THR A 1 386 ? -21.562 -12.402 16.999 1.00 9.12 388 THR A N 1
ATOM 3040 C CA . THR A 1 386 ? -21.468 -13.738 17.425 1.00 8.69 388 THR A CA 1
ATOM 3041 C C . THR A 1 386 ? -22.438 -14.606 16.595 1.00 8.70 388 THR A C 1
ATOM 3042 O O . THR A 1 386 ? -23.594 -14.232 16.395 1.00 8.94 388 THR A O 1
ATOM 3046 N N . MET A 1 387 ? -22.047 -15.814 16.276 1.00 8.68 389 MET A N 1
ATOM 3047 C CA . MET A 1 387 ? -22.940 -16.690 15.570 1.00 8.87 389 MET A CA 1
ATOM 3048 C C . MET A 1 387 ? -24.094 -17.087 16.437 1.00 8.94 389 MET A C 1
ATOM 3049 O O . MET A 1 387 ? -25.143 -17.549 15.925 1.00 9.13 389 MET A O 1
ATOM 3054 N N . ALA A 1 388 ? -23.947 -16.991 17.764 1.00 8.88 390 ALA A N 1
ATOM 3055 C CA . ALA A 1 388 ? -25.075 -17.296 18.603 1.00 9.14 390 ALA A CA 1
ATOM 3056 C C . ALA A 1 388 ? -26.319 -16.456 18.223 1.00 9.59 390 ALA A C 1
ATOM 3057 O O . ALA A 1 388 ? -27.416 -16.758 18.551 1.00 9.86 390 ALA A O 1
ATOM 3059 N N . SER A 1 389 ? -26.045 -15.268 17.683 1.00 9.75 391 SER A N 1
ATOM 3060 C CA . SER A 1 389 ? -27.097 -14.411 17.285 1.00 9.93 391 SER A CA 1
ATOM 3061 C C . SER A 1 389 ? -28.058 -15.051 16.264 1.00 10.49 391 SER A C 1
ATOM 3062 O O . SER A 1 389 ? -29.236 -14.691 16.228 1.00 10.82 391 SER A O 1
ATOM 3065 N N . LEU A 1 390 ? -27.580 -15.995 15.467 1.00 10.62 392 LEU A N 1
ATOM 3066 C CA . LEU A 1 390 ? -28.418 -16.556 14.414 1.00 11.06 392 LEU A CA 1
ATOM 3067 C C . LEU A 1 390 ? -29.564 -17.374 15.040 1.00 11.33 392 LEU A C 1
ATOM 3068 O O . LEU A 1 390 ? -30.618 -17.464 14.452 1.00 11.53 392 LEU A O 1
ATOM 3073 N N . VAL A 1 391 ? -29.401 -17.850 16.286 1.00 11.39 393 VAL A N 1
ATOM 3074 C CA . VAL A 1 391 ? -30.459 -18.578 16.964 1.00 11.37 393 VAL A CA 1
ATOM 3075 C C . VAL A 1 391 ? -31.114 -17.748 18.008 1.00 12.18 393 VAL A C 1
ATOM 3076 O O . VAL A 1 391 ? -31.811 -18.265 18.835 1.00 13.16 393 VAL A O 1
ATOM 3080 N N . HIS A 1 392 ? -30.884 -16.444 18.029 1.00 11.95 394 HIS A N 1
ATOM 3081 C CA . HIS A 1 392 ? -31.526 -15.587 18.955 1.00 12.08 394 HIS A CA 1
ATOM 3082 C C . HIS A 1 392 ? -32.897 -15.229 18.424 1.00 12.68 394 HIS A C 1
ATOM 3083 O O . HIS A 1 392 ? -33.121 -15.012 17.193 1.00 12.33 394 HIS A O 1
ATOM 3090 N N . GLN A 1 393 ? -33.831 -15.247 19.309 1.00 13.66 395 GLN A N 1
ATOM 3091 C CA . GLN A 1 393 ? -35.168 -14.651 19.120 1.00 14.66 395 GLN A CA 1
ATOM 3092 C C . GLN A 1 393 ? -35.445 -13.551 20.067 1.00 14.54 395 GLN A C 1
ATOM 3093 O O . GLN A 1 393 ? -35.077 -13.676 21.223 1.00 14.87 395 GLN A O 1
ATOM 3099 N N . ASP A 1 394 ? -35.982 -12.473 19.618 1.00 14.80 396 ASP A N 1
ATOM 3100 C CA . ASP A 1 394 ? -36.282 -11.372 20.451 1.00 16.14 396 ASP A CA 1
ATOM 3101 C C . ASP A 1 394 ? -37.531 -11.622 21.289 1.00 17.64 396 ASP A C 1
ATOM 3102 O O . ASP A 1 394 ? -38.085 -12.701 21.289 1.00 17.27 396 ASP A O 1
ATOM 3107 N N . HIS A 1 395 ? -37.941 -10.582 22.010 1.00 21.14 397 HIS A N 1
ATOM 3108 C CA . HIS A 1 395 ? -39.123 -10.648 22.869 1.00 23.59 397 HIS A CA 1
ATOM 3109 C C . HIS A 1 395 ? -40.396 -10.945 22.179 1.00 25.08 397 HIS A C 1
ATOM 3110 O O . HIS A 1 395 ? -41.307 -11.508 22.831 1.00 28.33 397 HIS A O 1
ATOM 3117 N N . GLU A 1 396 ? -40.503 -10.674 20.886 1.00 24.78 398 GLU A N 1
ATOM 3118 C CA . GLU A 1 396 ? -41.667 -11.040 20.088 1.00 26.65 398 GLU A CA 1
ATOM 3119 C C . GLU A 1 396 ? -41.494 -12.330 19.323 1.00 24.15 398 GLU A C 1
ATOM 3120 O O . GLU A 1 396 ? -42.334 -12.693 18.502 1.00 22.52 398 GLU A O 1
ATOM 3126 N N . GLY A 1 397 ? -40.381 -13.017 19.507 1.00 21.31 399 GLY A N 1
ATOM 3127 C CA . GLY A 1 397 ? -40.227 -14.266 18.803 1.00 20.42 399 GLY A CA 1
ATOM 3128 C C . GLY A 1 397 ? -39.511 -14.105 17.426 1.00 18.95 399 GLY A C 1
ATOM 3129 O O . GLY A 1 397 ? -39.247 -15.083 16.792 1.00 19.27 399 GLY A O 1
ATOM 3130 N N . ALA A 1 398 ? -39.025 -12.894 17.084 1.00 17.55 400 ALA A N 1
ATOM 3131 C CA . ALA A 1 398 ? -38.493 -12.674 15.766 1.00 16.72 400 ALA A CA 1
ATOM 3132 C C . ALA A 1 398 ? -36.990 -13.128 15.793 1.00 15.10 400 ALA A C 1
ATOM 3133 O O . ALA A 1 398 ? -36.227 -12.680 16.677 1.00 14.23 400 ALA A O 1
ATOM 3135 N N . SER A 1 399 ? -36.652 -13.944 14.847 1.00 14.69 401 SER A N 1
ATOM 3136 C CA . SER A 1 399 ? -35.325 -14.467 14.682 1.00 14.70 401 SER A CA 1
ATOM 3137 C C . SER A 1 399 ? -34.353 -13.324 14.247 1.00 14.15 401 SER A C 1
ATOM 3138 O O . SER A 1 399 ? -34.637 -12.590 13.289 1.00 14.31 401 SER A O 1
ATOM 3141 N N . PHE A 1 400 ? -33.200 -13.252 14.836 1.00 13.53 402 PHE A N 1
ATOM 3142 C CA . PHE A 1 400 ? -32.146 -12.333 14.387 1.00 13.18 402 PHE A CA 1
ATOM 3143 C C . PHE A 1 400 ? -31.611 -12.798 13.015 1.00 12.38 402 PHE A C 1
ATOM 3144 O O . PHE A 1 400 ? -31.342 -11.991 12.171 1.00 12.33 402 PHE A O 1
ATOM 3152 N N . ALA A 1 401 ? -31.519 -14.092 12.794 1.00 11.63 403 ALA A N 1
ATOM 3153 C CA . ALA A 1 401 ? -31.178 -14.521 11.435 1.00 11.94 403 ALA A CA 1
ATOM 3154 C C . ALA A 1 401 ? -32.194 -14.027 10.404 1.00 12.56 403 ALA A C 1
ATOM 3155 O O . ALA A 1 401 ? -31.826 -13.584 9.316 1.00 12.54 403 ALA A O 1
ATOM 3157 N N . GLY A 1 402 ? -33.481 -14.065 10.792 1.00 12.98 404 GLY A N 1
ATOM 3158 C CA . GLY A 1 402 ? -34.526 -13.518 10.004 1.00 13.72 404 GLY A CA 1
ATOM 3159 C C . GLY A 1 402 ? -34.325 -12.075 9.701 1.00 14.18 404 GLY A C 1
ATOM 3160 O O . GLY A 1 402 ? -34.527 -11.644 8.527 1.00 15.29 404 GLY A O 1
ATOM 3161 N N . ALA A 1 403 ? -33.925 -11.335 10.682 1.00 14.10 405 ALA A N 1
ATOM 3162 C CA . ALA A 1 403 ? -33.698 -9.888 10.486 1.00 14.80 405 ALA A CA 1
ATOM 3163 C C . ALA A 1 403 ? -32.529 -9.625 9.512 1.00 15.06 405 ALA A C 1
ATOM 3164 O O . ALA A 1 403 ? -32.594 -8.674 8.719 1.00 15.30 405 ALA A O 1
ATOM 3166 N N . LEU A 1 404 ? -31.494 -10.491 9.567 1.00 14.36 406 LEU A N 1
ATOM 3167 C CA . LEU A 1 404 ? -30.391 -10.390 8.631 1.00 14.38 406 LEU A CA 1
ATOM 3168 C C . LEU A 1 404 ? -30.831 -10.736 7.231 1.00 14.73 406 LEU A C 1
ATOM 3169 O O . LEU A 1 404 ? -30.428 -10.014 6.259 1.00 15.38 406 LEU A O 1
ATOM 3174 N N . ILE A 1 405 ? -31.645 -11.778 7.086 1.00 14.58 407 ILE A N 1
ATOM 3175 C CA . ILE A 1 405 ? -32.184 -12.183 5.786 1.00 15.52 407 ILE A CA 1
ATOM 3176 C C . ILE A 1 405 ? -32.887 -10.964 5.186 1.00 16.85 407 ILE A C 1
ATOM 3177 O O . ILE A 1 405 ? -32.657 -10.576 4.041 1.00 16.66 407 ILE A O 1
ATOM 3182 N N . GLU A 1 406 ? -33.720 -10.381 5.983 1.00 18.60 408 GLU A N 1
ATOM 3183 C CA . GLU A 1 406 ? -34.549 -9.255 5.518 1.00 21.83 408 GLU A CA 1
ATOM 3184 C C . GLU A 1 406 ? -33.673 -8.067 5.098 1.00 21.99 408 GLU A C 1
ATOM 3185 O O . GLU A 1 406 ? -33.878 -7.524 4.018 1.00 22.44 408 GLU A O 1
ATOM 3191 N N . ARG A 1 407 ? -32.672 -7.745 5.872 1.00 21.33 409 ARG A N 1
ATOM 3192 C CA . ARG A 1 407 ? -31.833 -6.637 5.565 1.00 23.33 409 ARG A CA 1
ATOM 3193 C C . ARG A 1 407 ? -30.989 -6.912 4.300 1.00 22.00 409 ARG A C 1
ATOM 3194 O O . ARG A 1 407 ? -30.738 -6.006 3.524 1.00 21.02 409 ARG A O 1
ATOM 3202 N N . SER A 1 408 ? -30.664 -8.164 4.054 1.00 19.13 410 SER A N 1
ATOM 3203 C CA . SER A 1 408 ? -29.883 -8.513 2.943 1.00 18.66 410 SER A CA 1
ATOM 3204 C C . SER A 1 408 ? -30.550 -8.339 1.595 1.00 19.19 410 SER A C 1
ATOM 3205 O O . SER A 1 408 ? -29.824 -8.261 0.593 1.00 18.55 410 SER A O 1
ATOM 3208 N N . GLY A 1 409 ? -31.899 -8.481 1.548 1.00 19.21 411 GLY A N 1
ATOM 3209 C CA . GLY A 1 409 ? -32.610 -8.494 0.335 1.00 20.04 411 GLY A CA 1
ATOM 3210 C C . GLY A 1 409 ? -32.477 -9.791 -0.412 1.00 20.35 411 GLY A C 1
ATOM 3211 O O . GLY A 1 409 ? -32.944 -9.887 -1.530 1.00 20.72 411 GLY A O 1
ATOM 3212 N N . LEU A 1 410 ? -31.761 -10.787 0.114 1.00 19.32 412 LEU A N 1
ATOM 3213 C CA . LEU A 1 410 ? -31.627 -12.075 -0.570 1.00 19.15 412 LEU A CA 1
ATOM 3214 C C . LEU A 1 410 ? -32.772 -12.982 -0.252 1.00 18.67 412 LEU A C 1
ATOM 3215 O O . LEU A 1 410 ? -33.432 -12.777 0.800 1.00 19.02 412 LEU A O 1
ATOM 3220 N N . THR A 1 411 ? -32.930 -14.043 -1.019 1.00 18.03 413 THR A N 1
ATOM 3221 C CA . THR A 1 411 ? -33.832 -15.059 -0.626 1.00 18.12 413 THR A CA 1
ATOM 3222 C C . THR A 1 411 ? -33.263 -15.779 0.618 1.00 17.17 413 THR A C 1
ATOM 3223 O O . THR A 1 411 ? -32.049 -15.788 0.862 1.00 16.02 413 THR A O 1
ATOM 3227 N N . PRO A 1 412 ? -34.148 -16.429 1.385 1.00 17.40 414 PRO A N 1
ATOM 3228 C CA . PRO A 1 412 ? -33.573 -17.095 2.548 1.00 16.23 414 PRO A CA 1
ATOM 3229 C C . PRO A 1 412 ? -32.531 -18.106 2.205 1.00 15.64 414 PRO A C 1
ATOM 3230 O O . PRO A 1 412 ? -31.483 -18.198 2.910 1.00 14.20 414 PRO A O 1
ATOM 3234 N N . THR A 1 413 ? -32.800 -18.909 1.159 1.00 16.16 415 THR A N 1
ATOM 3235 C CA . THR A 1 413 ? -31.770 -19.913 0.823 1.00 16.13 415 THR A CA 1
ATOM 3236 C C . THR A 1 413 ? -30.482 -19.319 0.228 1.00 16.29 415 THR A C 1
ATOM 3237 O O . THR A 1 413 ? -29.399 -19.860 0.476 1.00 15.06 415 THR A O 1
ATOM 3241 N N . GLU A 1 414 ? -30.559 -18.194 -0.442 1.00 16.80 416 GLU A N 1
ATOM 3242 C CA . GLU A 1 414 ? -29.299 -17.530 -0.952 1.00 17.33 416 GLU A CA 1
ATOM 3243 C C . GLU A 1 414 ? -28.535 -17.025 0.270 1.00 15.86 416 GLU A C 1
ATOM 3244 O O . GLU A 1 414 ? -27.311 -17.216 0.348 1.00 14.80 416 GLU A O 1
ATOM 3250 N N . TRP A 1 415 ? -29.237 -16.442 1.251 1.00 14.92 417 TRP A N 1
ATOM 3251 C CA . TRP A 1 415 ? -28.604 -15.960 2.458 1.00 13.96 417 TRP A CA 1
ATOM 3252 C C . TRP A 1 415 ? -27.955 -17.167 3.179 1.00 13.46 417 TRP A C 1
ATOM 3253 O O . TRP A 1 415 ? -26.813 -17.127 3.595 1.00 12.71 417 TRP A O 1
ATOM 3264 N N . LEU A 1 416 ? -28.716 -18.272 3.282 1.00 13.94 418 LEU A N 1
ATOM 3265 C CA . LEU A 1 416 ? -28.189 -19.441 3.937 1.00 14.13 418 LEU A CA 1
ATOM 3266 C C . LEU A 1 416 ? -26.960 -19.991 3.266 1.00 14.15 418 LEU A C 1
ATOM 3267 O O . LEU A 1 416 ? -26.030 -20.498 3.927 1.00 12.93 418 LEU A O 1
ATOM 3272 N N . ARG A 1 417 ? -26.927 -19.947 1.933 1.00 14.96 419 ARG A N 1
ATOM 3273 C CA . ARG A 1 417 ? -25.798 -20.468 1.234 1.00 15.83 419 ARG A CA 1
ATOM 3274 C C . ARG A 1 417 ? -24.501 -19.695 1.578 1.00 14.60 419 ARG A C 1
ATOM 3275 O O . ARG A 1 417 ? -23.497 -20.296 1.782 1.00 13.85 419 ARG A O 1
ATOM 3283 N N . HIS A 1 418 ? -24.597 -18.377 1.746 1.00 13.91 420 HIS A N 1
ATOM 3284 C CA . HIS A 1 418 ? -23.450 -17.613 2.093 1.00 14.36 420 HIS A CA 1
ATOM 3285 C C . HIS A 1 418 ? -22.970 -18.009 3.491 1.00 12.87 420 HIS A C 1
ATOM 3286 O O . HIS A 1 418 ? -21.784 -18.159 3.756 1.00 12.42 420 HIS A O 1
ATOM 3293 N N . TYR A 1 419 ? -23.922 -18.110 4.431 1.00 12.08 421 TYR A N 1
ATOM 3294 C CA . TYR A 1 419 ? -23.568 -18.470 5.792 1.00 11.35 421 TYR A CA 1
ATOM 3295 C C . TYR A 1 419 ? -22.910 -19.839 5.791 1.00 11.17 421 TYR A C 1
ATOM 3296 O O . TYR A 1 419 ? -21.882 -20.035 6.451 1.00 10.37 421 TYR A O 1
ATOM 3305 N N . LEU A 1 420 ? -23.528 -20.780 5.115 1.00 11.29 422 LEU A N 1
ATOM 3306 C CA . LEU A 1 420 ? -23.065 -22.174 5.108 1.00 11.82 422 LEU A CA 1
ATOM 3307 C C . LEU A 1 420 ? -21.694 -22.324 4.482 1.00 12.39 422 LEU A C 1
ATOM 3308 O O . LEU A 1 420 ? -20.808 -23.063 5.014 1.00 11.75 422 LEU A O 1
ATOM 3313 N N . ARG A 1 421 ? -21.438 -21.573 3.426 1.00 13.21 423 ARG A N 1
ATOM 3314 C CA . ARG A 1 421 ? -20.083 -21.603 2.804 1.00 14.18 423 ARG A CA 1
ATOM 3315 C C . ARG A 1 421 ? -19.043 -21.055 3.761 1.00 13.26 423 ARG A C 1
ATOM 3316 O O . ARG A 1 421 ? -17.922 -21.521 3.805 1.00 12.86 423 ARG A O 1
ATOM 3324 N N . ALA A 1 422 ? -19.388 -20.034 4.504 1.00 11.99 424 ALA A N 1
ATOM 3325 C CA . ALA A 1 422 ? -18.412 -19.418 5.354 1.00 11.51 424 ALA A CA 1
ATOM 3326 C C . ALA A 1 422 ? -18.161 -20.245 6.628 1.00 10.91 424 ALA A C 1
ATOM 3327 O O . ALA A 1 422 ? -17.032 -20.246 7.130 1.00 11.03 424 ALA A O 1
ATOM 3329 N N . TYR A 1 423 ? -19.238 -20.780 7.220 1.00 10.25 425 TYR A N 1
ATOM 3330 C CA . TYR A 1 423 ? -19.149 -21.407 8.525 1.00 10.12 425 TYR A CA 1
ATOM 3331 C C . TYR A 1 423 ? -18.995 -22.944 8.475 1.00 10.11 425 TYR A C 1
ATOM 3332 O O . TYR A 1 423 ? -18.207 -23.522 9.156 1.00 10.07 425 TYR A O 1
ATOM 3341 N N . TYR A 1 424 ? -19.826 -23.568 7.655 1.00 10.19 426 TYR A N 1
ATOM 3342 C CA . TYR A 1 424 ? -20.049 -25.008 7.626 1.00 10.26 426 TYR A CA 1
ATOM 3343 C C . TYR A 1 424 ? -19.095 -25.722 6.716 1.00 10.84 426 TYR A C 1
ATOM 3344 O O . TYR A 1 424 ? -18.571 -26.756 7.058 1.00 11.13 426 TYR A O 1
ATOM 3353 N N . VAL A 1 425 ? -18.855 -25.242 5.484 1.00 11.18 427 VAL A N 1
ATOM 3354 C CA . VAL A 1 425 ? -17.893 -25.922 4.628 1.00 11.40 427 VAL A CA 1
ATOM 3355 C C . VAL A 1 425 ? -16.513 -26.092 5.262 1.00 11.38 427 VAL A C 1
ATOM 3356 O O . VAL A 1 425 ? -15.912 -27.162 5.104 1.00 11.40 427 VAL A O 1
ATOM 3360 N N . PRO A 1 426 ? -16.043 -25.057 6.007 1.00 10.91 428 PRO A N 1
ATOM 3361 C CA . PRO A 1 426 ? -14.714 -25.257 6.614 1.00 10.92 428 PRO A CA 1
ATOM 3362 C C . PRO A 1 426 ? -14.690 -26.468 7.589 1.00 10.99 428 PRO A C 1
ATOM 3363 O O . PRO A 1 426 ? -13.648 -27.105 7.770 1.00 10.90 428 PRO A O 1
ATOM 3367 N N . LEU A 1 427 ? -15.842 -26.695 8.223 1.00 10.75 429 LEU A N 1
ATOM 3368 C CA . LEU A 1 427 ? -15.966 -27.827 9.153 1.00 11.09 429 LEU A CA 1
ATOM 3369 C C . LEU A 1 427 ? -15.929 -29.119 8.435 1.00 11.44 429 LEU A C 1
ATOM 3370 O O . LEU A 1 427 ? -15.241 -30.044 8.844 1.00 11.58 429 LEU A O 1
ATOM 3375 N N . LEU A 1 428 ? -16.639 -29.209 7.310 1.00 11.75 430 LEU A N 1
ATOM 3376 C CA . LEU A 1 428 ? -16.569 -30.370 6.502 1.00 12.22 430 LEU A CA 1
ATOM 3377 C C . LEU A 1 428 ? -15.139 -30.641 6.043 1.00 12.55 430 LEU A C 1
ATOM 3378 O O . LEU A 1 428 ? -14.618 -31.759 6.158 1.00 12.58 430 LEU A O 1
ATOM 3383 N N . HIS A 1 429 ? -14.469 -29.588 5.508 1.00 12.20 431 HIS A N 1
ATOM 3384 C CA . HIS A 1 429 ? -13.214 -29.830 4.875 1.00 12.64 431 HIS A CA 1
ATOM 3385 C C . HIS A 1 429 ? -12.146 -30.111 5.954 1.00 12.58 431 HIS A C 1
ATOM 3386 O O . HIS A 1 429 ? -11.300 -30.973 5.719 1.00 13.24 431 HIS A O 1
ATOM 3393 N N . SER A 1 430 ? -12.265 -29.470 7.102 1.00 12.07 432 SER A N 1
ATOM 3394 C CA . SER A 1 430 ? -11.370 -29.700 8.202 1.00 12.15 432 SER A CA 1
ATOM 3395 C C . SER A 1 430 ? -11.425 -31.177 8.604 1.00 12.94 432 SER A C 1
ATOM 3396 O O . SER A 1 430 ? -10.361 -31.851 8.728 1.00 13.23 432 SER A O 1
ATOM 3399 N N . PHE A 1 431 ? -12.638 -31.676 8.663 1.00 12.95 433 PHE A N 1
ATOM 3400 C CA . PHE A 1 431 ? -12.803 -33.113 8.982 1.00 14.00 433 PHE A CA 1
ATOM 3401 C C . PHE A 1 431 ? -12.247 -34.013 7.930 1.00 14.62 433 PHE A C 1
ATOM 3402 O O . PHE A 1 431 ? -11.415 -34.897 8.257 1.00 14.87 433 PHE A O 1
ATOM 3410 N N . TYR A 1 432 ? -12.647 -33.846 6.654 1.00 14.60 434 TYR A N 1
ATOM 3411 C CA . TYR A 1 432 ? -12.245 -34.786 5.655 1.00 15.54 434 TYR A CA 1
ATOM 3412 C C . TYR A 1 432 ? -10.782 -34.716 5.256 1.00 16.13 434 TYR A C 1
ATOM 3413 O O . TYR A 1 432 ? -10.183 -35.736 5.046 1.00 16.95 434 TYR A O 1
ATOM 3422 N N . ALA A 1 433 ? -10.217 -33.523 5.214 1.00 15.86 435 ALA A N 1
ATOM 3423 C CA . ALA A 1 433 ? -8.848 -33.338 4.742 1.00 16.81 435 ALA A CA 1
ATOM 3424 C C . ALA A 1 433 ? -7.853 -33.474 5.853 1.00 16.94 435 ALA A C 1
ATOM 3425 O O . ALA A 1 433 ? -6.725 -33.898 5.604 1.00 17.49 435 ALA A O 1
ATOM 3427 N N . TYR A 1 434 ? -8.219 -33.131 7.050 1.00 16.29 436 TYR A N 1
ATOM 3428 C CA . TYR A 1 434 ? -7.200 -33.092 8.169 1.00 16.82 436 TYR A CA 1
ATOM 3429 C C . TYR A 1 434 ? -7.571 -33.911 9.400 1.00 16.83 436 TYR A C 1
ATOM 3430 O O . TYR A 1 434 ? -6.866 -33.869 10.357 1.00 16.29 436 TYR A O 1
ATOM 3439 N N . ASP A 1 435 ? -8.788 -34.502 9.407 1.00 17.24 437 ASP A N 1
ATOM 3440 C CA . ASP A 1 435 ? -9.304 -35.129 10.634 1.00 17.63 437 ASP A CA 1
ATOM 3441 C C . ASP A 1 435 ? -9.436 -34.150 11.778 1.00 16.13 437 ASP A C 1
ATOM 3442 O O . ASP A 1 435 ? -9.477 -34.498 12.967 1.00 16.43 437 ASP A O 1
ATOM 3447 N N . LEU A 1 436 ? -9.651 -32.862 11.427 1.00 14.99 438 LEU A N 1
ATOM 3448 C CA . LEU A 1 436 ? -9.583 -31.782 12.346 1.00 14.28 438 LEU A CA 1
ATOM 3449 C C . LEU A 1 436 ? -11.014 -31.302 12.690 1.00 13.69 438 LEU A C 1
ATOM 3450 O O . LEU A 1 436 ? -11.843 -31.036 11.770 1.00 13.05 438 LEU A O 1
ATOM 3455 N N . VAL A 1 437 ? -11.258 -31.157 13.965 1.00 13.32 439 VAL A N 1
ATOM 3456 C CA . VAL A 1 437 ? -12.549 -30.699 14.483 1.00 13.35 439 VAL A CA 1
ATOM 3457 C C . VAL A 1 437 ? -12.338 -29.642 15.518 1.00 13.16 439 VAL A C 1
ATOM 3458 O O . VAL A 1 437 ? -11.252 -29.553 16.202 1.00 12.57 439 VAL A O 1
ATOM 3462 N N . TYR A 1 438 ? -13.358 -28.820 15.696 1.00 13.40 440 TYR A N 1
ATOM 3463 C CA . TYR A 1 438 ? -13.314 -27.665 16.537 1.00 13.28 440 TYR A CA 1
ATOM 3464 C C . TYR A 1 438 ? -14.428 -27.801 17.671 1.00 14.20 440 TYR A C 1
ATOM 3465 O O . TYR A 1 438 ? -14.983 -28.913 17.816 1.00 14.76 440 TYR A O 1
ATOM 3474 N N . MET A 1 439 ? -14.877 -26.710 18.263 1.00 14.34 441 MET A N 1
ATOM 3475 C CA . MET A 1 439 ? -16.163 -26.712 19.045 1.00 14.75 441 MET A CA 1
ATOM 3476 C C . MET A 1 439 ? -16.933 -25.560 18.460 1.00 13.81 441 MET A C 1
ATOM 3477 O O . MET A 1 439 ? -17.016 -24.500 18.995 1.00 12.43 441 MET A O 1
ATOM 3482 N N . PRO A 1 440 ? -17.502 -25.768 17.266 1.00 13.46 442 PRO A N 1
ATOM 3483 C CA . PRO A 1 440 ? -17.999 -24.684 16.444 1.00 13.36 442 PRO A CA 1
ATOM 3484 C C . PRO A 1 440 ? -19.434 -24.229 16.737 1.00 12.75 442 PRO A C 1
ATOM 3485 O O . PRO A 1 440 ? -20.268 -24.110 15.830 1.00 12.65 442 PRO A O 1
ATOM 3489 N N . HIS A 1 441 ? -19.722 -24.047 18.018 1.00 12.66 443 HIS A N 1
ATOM 3490 C CA . HIS A 1 441 ? -21.027 -23.580 18.440 1.00 12.94 443 HIS A CA 1
ATOM 3491 C C . HIS A 1 441 ? -21.078 -22.042 18.405 1.00 11.68 443 HIS A C 1
ATOM 3492 O O . HIS A 1 441 ? -20.153 -21.326 18.059 1.00 10.97 443 HIS A O 1
ATOM 3499 N N . GLY A 1 442 ? -22.253 -21.549 18.801 1.00 10.79 444 GLY A N 1
ATOM 3500 C CA . GLY A 1 442 ? -22.522 -20.146 18.668 1.00 10.96 444 GLY A CA 1
ATOM 3501 C C . GLY A 1 442 ? -21.457 -19.200 19.204 1.00 11.49 444 GLY A C 1
ATOM 3502 O O . GLY A 1 442 ? -21.019 -18.199 18.502 1.00 11.49 444 GLY A O 1
ATOM 3503 N N . GLU A 1 443 ? -21.007 -19.449 20.436 1.00 11.02 445 GLU A N 1
ATOM 3504 C CA . GLU A 1 443 ? -20.072 -18.585 20.961 1.00 12.36 445 GLU A CA 1
ATOM 3505 C C . GLU A 1 443 ? -18.650 -18.707 20.480 1.00 11.33 445 GLU A C 1
ATOM 3506 O O . GLU A 1 443 ? -17.828 -17.828 20.802 1.00 11.80 445 GLU A O 1
ATOM 3512 N N . ASN A 1 444 ? -18.350 -19.760 19.779 1.00 10.63 446 ASN A N 1
ATOM 3513 C CA . ASN A 1 444 ? -16.997 -19.928 19.246 1.00 10.32 446 ASN A CA 1
ATOM 3514 C C . ASN A 1 444 ? -16.895 -19.524 17.803 1.00 9.89 446 ASN A C 1
ATOM 3515 O O . ASN A 1 444 ? -15.833 -19.816 17.202 1.00 9.71 446 ASN A O 1
ATOM 3520 N N . VAL A 1 445 ? -17.889 -18.818 17.237 1.00 9.46 447 VAL A N 1
ATOM 3521 C CA . VAL A 1 445 ? -17.796 -18.337 15.897 1.00 9.48 447 VAL A CA 1
ATOM 3522 C C . VAL A 1 445 ? -18.228 -16.886 15.868 1.00 9.69 447 VAL A C 1
ATOM 3523 O O . VAL A 1 445 ? -19.261 -16.564 16.473 1.00 9.94 447 VAL A O 1
ATOM 3527 N N . ILE A 1 446 ? -17.501 -16.046 15.153 1.00 9.50 448 ILE A N 1
ATOM 3528 C CA . ILE A 1 446 ? -17.893 -14.676 14.993 1.00 10.19 448 ILE A CA 1
ATOM 3529 C C . ILE A 1 446 ? -18.155 -14.505 13.521 1.00 10.26 448 ILE A C 1
ATOM 3530 O O . ILE A 1 446 ? -17.333 -14.874 12.694 1.00 10.26 448 ILE A O 1
ATOM 3535 N N . LEU A 1 447 ? -19.270 -13.884 13.185 1.00 10.07 449 LEU A N 1
ATOM 3536 C CA . LEU A 1 447 ? -19.600 -13.642 11.781 1.00 10.56 449 LEU A CA 1
ATOM 3537 C C . LEU A 1 447 ? -19.234 -12.277 11.355 1.00 11.00 449 LEU A C 1
ATOM 3538 O O . LEU A 1 447 ? -19.424 -11.325 12.101 1.00 11.31 449 LEU A O 1
ATOM 3543 N N . VAL A 1 448 ? -18.682 -12.151 10.162 1.00 11.51 450 VAL A N 1
ATOM 3544 C CA . VAL A 1 448 ? -18.399 -10.874 9.524 1.00 12.30 450 VAL A CA 1
ATOM 3545 C C . VAL A 1 448 ? -19.546 -10.624 8.572 1.00 12.97 450 VAL A C 1
ATOM 3546 O O . VAL A 1 448 ? -19.763 -11.436 7.677 1.00 13.04 450 VAL A O 1
ATOM 3550 N N . LEU A 1 449 ? -20.273 -9.559 8.817 1.00 13.49 451 LEU A N 1
ATOM 3551 C CA . LEU A 1 449 ? -21.476 -9.262 8.056 1.00 14.92 451 LEU A CA 1
ATOM 3552 C C . LEU A 1 449 ? -21.314 -8.058 7.178 1.00 15.59 451 LEU A C 1
ATOM 3553 O O . LEU A 1 449 ? -20.710 -7.113 7.594 1.00 15.40 451 LEU A O 1
ATOM 3558 N N . ALA A 1 450 ? -21.898 -8.111 5.965 1.00 17.13 452 ALA A N 1
ATOM 3559 C CA . ALA A 1 450 ? -21.911 -6.969 5.111 1.00 18.67 452 ALA A CA 1
ATOM 3560 C C . ALA A 1 450 ? -23.323 -6.937 4.485 1.00 20.37 452 ALA A C 1
ATOM 3561 O O . ALA A 1 450 ? -23.748 -7.902 3.822 1.00 18.42 452 ALA A O 1
ATOM 3563 N N . ASP A 1 451 ? -24.070 -5.859 4.764 1.00 22.71 453 ASP A N 1
ATOM 3564 C CA . ASP A 1 451 ? -25.455 -5.685 4.192 1.00 26.41 453 ASP A CA 1
ATOM 3565 C C . ASP A 1 451 ? -26.323 -6.904 4.545 1.00 24.43 453 ASP A C 1
ATOM 3566 O O . ASP A 1 451 ? -26.987 -7.443 3.708 1.00 26.02 453 ASP A O 1
ATOM 3571 N N . GLY A 1 452 ? -26.207 -7.333 5.746 1.00 22.35 454 GLY A N 1
ATOM 3572 C CA . GLY A 1 452 ? -26.916 -8.507 6.302 1.00 22.47 454 GLY A CA 1
ATOM 3573 C C . GLY A 1 452 ? -26.425 -9.885 5.905 1.00 20.22 454 GLY A C 1
ATOM 3574 O O . GLY A 1 452 ? -26.957 -10.878 6.421 1.00 20.63 454 GLY A O 1
ATOM 3575 N N . VAL A 1 453 ? -25.391 -9.950 5.042 1.00 17.54 455 VAL A N 1
ATOM 3576 C CA . VAL A 1 453 ? -24.905 -11.214 4.553 1.00 16.97 455 VAL A CA 1
ATOM 3577 C C . VAL A 1 453 ? -23.639 -11.640 5.259 1.00 15.59 455 VAL A C 1
ATOM 3578 O O . VAL A 1 453 ? -22.817 -10.849 5.557 1.00 14.88 455 VAL A O 1
ATOM 3582 N N . VAL A 1 454 ? -23.495 -12.946 5.522 1.00 14.41 456 VAL A N 1
ATOM 3583 C CA . VAL A 1 454 ? -22.289 -13.446 6.115 1.00 13.47 456 VAL A CA 1
ATOM 3584 C C . VAL A 1 454 ? -21.221 -13.522 5.070 1.00 13.79 456 VAL A C 1
ATOM 3585 O O . VAL A 1 454 ? -21.374 -14.286 4.126 1.00 13.69 456 VAL A O 1
ATOM 3589 N N . ARG A 1 455 ? -20.194 -12.691 5.177 1.00 13.94 457 ARG A N 1
ATOM 3590 C CA . ARG A 1 455 ? -19.141 -12.679 4.220 1.00 15.50 457 ARG A CA 1
ATOM 3591 C C . ARG A 1 455 ? -18.047 -13.694 4.583 1.00 14.36 457 ARG A C 1
ATOM 3592 O O . ARG A 1 455 ? -17.498 -14.340 3.711 1.00 13.84 457 ARG A O 1
ATOM 3600 N N . ARG A 1 456 ? -17.804 -13.896 5.847 1.00 12.80 458 ARG A N 1
ATOM 3601 C CA . ARG A 1 456 ? -16.809 -14.908 6.301 1.00 12.43 458 ARG A CA 1
ATOM 3602 C C . ARG A 1 456 ? -17.049 -15.138 7.802 1.00 11.49 458 ARG A C 1
ATOM 3603 O O . ARG A 1 456 ? -17.759 -14.390 8.439 1.00 11.08 458 ARG A O 1
ATOM 3611 N N . ALA A 1 457 ? -16.523 -16.239 8.319 1.00 11.11 459 ALA A N 1
ATOM 3612 C CA . ALA A 1 457 ? -16.619 -16.660 9.649 1.00 10.54 459 ALA A CA 1
ATOM 3613 C C . ALA A 1 457 ? -15.214 -16.667 10.318 1.00 10.48 459 ALA A C 1
ATOM 3614 O O . ALA A 1 457 ? -14.191 -16.988 9.666 1.00 10.84 459 ALA A O 1
ATOM 3616 N N . VAL A 1 458 ? -15.186 -16.346 11.586 1.00 10.15 460 VAL A N 1
ATOM 3617 C CA . VAL A 1 458 ? -13.936 -16.345 12.342 1.00 10.32 460 VAL A CA 1
ATOM 3618 C C . VAL A 1 458 ? -14.106 -17.310 13.500 1.00 10.20 460 VAL A C 1
ATOM 3619 O O . VAL A 1 458 ? -15.111 -17.198 14.262 1.00 10.02 460 VAL A O 1
ATOM 3623 N N . TYR A 1 459 ? -13.248 -18.316 13.636 1.00 10.34 461 TYR A N 1
ATOM 3624 C CA . TYR A 1 459 ? -13.322 -19.162 14.736 1.00 10.20 461 TYR A CA 1
ATOM 3625 C C . TYR A 1 459 ? -12.488 -18.717 15.918 1.00 10.38 461 TYR A C 1
ATOM 3626 O O . TYR A 1 459 ? -11.429 -18.129 15.708 1.00 10.18 461 TYR A O 1
ATOM 3635 N N . LYS A 1 460 ? -12.922 -19.100 17.121 1.00 11.24 462 LYS A N 1
ATOM 3636 C CA . LYS A 1 460 ? -12.122 -18.819 18.358 1.00 12.67 462 LYS A CA 1
ATOM 3637 C C . LYS A 1 460 ? -12.264 -19.981 19.305 1.00 12.89 462 LYS A C 1
ATOM 3638 O O . LYS A 1 460 ? -13.070 -20.905 19.091 1.00 12.88 462 LYS A O 1
ATOM 3644 N N . ASP A 1 461 ? -11.436 -19.899 20.353 1.00 13.94 463 ASP A N 1
ATOM 3645 C CA . ASP A 1 461 ? -11.370 -20.986 21.361 1.00 14.72 463 ASP A CA 1
ATOM 3646 C C . ASP A 1 461 ? -10.733 -22.254 20.772 1.00 15.42 463 ASP A C 1
ATOM 3647 O O . ASP A 1 461 ? -11.392 -23.278 20.403 1.00 16.02 463 ASP A O 1
ATOM 3652 N N . ILE A 1 462 ? -9.469 -22.108 20.428 1.00 13.50 464 ILE A N 1
ATOM 3653 C CA . ILE A 1 462 ? -8.806 -23.064 19.631 1.00 13.87 464 ILE A CA 1
ATOM 3654 C C . ILE A 1 462 ? -8.030 -24.086 20.409 1.00 13.77 464 ILE A C 1
ATOM 3655 O O . ILE A 1 462 ? -8.252 -25.297 20.297 1.00 13.70 464 ILE A O 1
ATOM 3660 N N . ALA A 1 463 ? -7.033 -23.617 21.175 1.00 14.19 465 ALA A N 1
ATOM 3661 C CA . ALA A 1 463 ? -6.131 -24.548 21.836 1.00 15.93 465 ALA A CA 1
ATOM 3662 C C . ALA A 1 463 ? -6.839 -25.536 22.763 1.00 17.07 465 ALA A C 1
ATOM 3663 O O . ALA A 1 463 ? -6.486 -26.690 22.710 1.00 17.88 465 ALA A O 1
ATOM 3665 N N . GLU A 1 464 ? -7.894 -25.089 23.395 1.00 18.96 466 GLU A N 1
ATOM 3666 C CA . GLU A 1 464 ? -8.554 -26.037 24.325 1.00 22.06 466 GLU A CA 1
ATOM 3667 C C . GLU A 1 464 ? -9.609 -26.927 23.690 1.00 20.24 466 GLU A C 1
ATOM 3668 O O . GLU A 1 464 ? -10.089 -27.833 24.311 1.00 18.37 466 GLU A O 1
ATOM 3674 N N . GLU A 1 465 ? -9.972 -26.624 22.449 1.00 18.25 467 GLU A N 1
ATOM 3675 C CA . GLU A 1 465 ? -11.090 -27.345 21.815 1.00 17.64 467 GLU A CA 1
ATOM 3676 C C . GLU A 1 465 ? -10.696 -28.149 20.614 1.00 17.74 467 GLU A C 1
ATOM 3677 O O . GLU A 1 465 ? -11.294 -29.213 20.371 1.00 17.23 467 GLU A O 1
ATOM 3683 N N . ILE A 1 466 ? -9.643 -27.745 19.856 1.00 15.62 468 ILE A N 1
ATOM 3684 C CA . ILE A 1 466 ? -9.456 -28.489 18.597 1.00 15.38 468 ILE A CA 1
ATOM 3685 C C . ILE A 1 466 ? -8.878 -29.872 18.771 1.00 15.62 468 ILE A C 1
ATOM 3686 O O . ILE A 1 466 ? -8.248 -30.146 19.792 1.00 16.85 468 ILE A O 1
ATOM 3691 N N . ALA A 1 467 ? -9.150 -30.741 17.869 1.00 14.56 469 ALA A N 1
ATOM 3692 C CA . ALA A 1 467 ? -8.681 -32.063 17.928 1.00 15.90 469 ALA A CA 1
ATOM 3693 C C . ALA A 1 467 ? -8.365 -32.562 16.546 1.00 15.73 469 ALA A C 1
ATOM 3694 O O . ALA A 1 467 ? -9.062 -32.221 15.586 1.00 15.19 469 ALA A O 1
ATOM 3696 N N . VAL A 1 468 ? -7.394 -33.437 16.454 1.00 16.30 470 VAL A N 1
ATOM 3697 C CA . VAL A 1 468 ? -7.122 -34.165 15.280 1.00 16.67 470 VAL A CA 1
ATOM 3698 C C . VAL A 1 468 ? -7.395 -35.641 15.557 1.00 18.05 470 VAL A C 1
ATOM 3699 O O . VAL A 1 468 ? -6.694 -36.287 16.358 1.00 17.56 470 VAL A O 1
ATOM 3703 N N . MET A 1 469 ? -8.372 -36.159 14.842 1.00 18.35 471 MET A N 1
ATOM 3704 C CA . MET A 1 469 ? -8.805 -37.544 15.118 1.00 20.03 471 MET A CA 1
ATOM 3705 C C . MET A 1 469 ? -8.020 -38.527 14.314 1.00 21.27 471 MET A C 1
ATOM 3706 O O . MET A 1 469 ? -8.499 -39.159 13.396 1.00 21.12 471 MET A O 1
ATOM 3711 N N . ASP A 1 470 ? -6.776 -38.659 14.706 1.00 23.30 472 ASP A N 1
ATOM 3712 C CA . ASP A 1 470 ? -5.861 -39.616 14.105 1.00 25.74 472 ASP A CA 1
ATOM 3713 C C . ASP A 1 470 ? -4.738 -39.735 15.161 1.00 27.63 472 ASP A C 1
ATOM 3714 O O . ASP A 1 470 ? -3.935 -38.821 15.270 1.00 27.16 472 ASP A O 1
ATOM 3719 N N . PRO A 1 471 ? -4.733 -40.812 15.943 1.00 30.94 473 PRO A N 1
ATOM 3720 C CA . PRO A 1 471 ? -3.735 -40.864 16.986 1.00 33.47 473 PRO A CA 1
ATOM 3721 C C . PRO A 1 471 ? -2.316 -40.906 16.430 1.00 36.23 473 PRO A C 1
ATOM 3722 O O . PRO A 1 471 ? -1.426 -40.512 17.145 1.00 38.01 473 PRO A O 1
ATOM 3726 N N . ASP A 1 472 ? -2.113 -41.229 15.168 1.00 37.84 474 ASP A N 1
ATOM 3727 C CA . ASP A 1 472 ? -0.729 -41.271 14.573 1.00 42.22 474 ASP A CA 1
ATOM 3728 C C . ASP A 1 472 ? -0.421 -40.060 13.747 1.00 40.92 474 ASP A C 1
ATOM 3729 O O . ASP A 1 472 ? 0.518 -40.072 12.971 1.00 38.35 474 ASP A O 1
ATOM 3734 N N . ALA A 1 473 ? -1.255 -39.038 13.850 1.00 35.49 475 ALA A N 1
ATOM 3735 C CA . ALA A 1 473 ? -1.056 -37.829 13.078 1.00 36.21 475 ALA A CA 1
ATOM 3736 C C . ALA A 1 473 ? 0.359 -37.372 13.280 1.00 37.52 475 ALA A C 1
ATOM 3737 O O . ALA A 1 473 ? 0.840 -37.333 14.439 1.00 37.10 475 ALA A O 1
ATOM 3739 N N . VAL A 1 474 ? 1.013 -36.974 12.202 1.00 38.84 476 VAL A N 1
ATOM 3740 C CA . VAL A 1 474 ? 2.272 -36.271 12.334 1.00 41.04 476 VAL A CA 1
ATOM 3741 C C . VAL A 1 474 ? 2.088 -34.785 12.480 1.00 36.89 476 VAL A C 1
ATOM 3742 O O . VAL A 1 474 ? 1.496 -34.109 11.687 1.00 39.27 476 VAL A O 1
ATOM 3746 N N . LEU A 1 475 ? 2.516 -34.265 13.601 1.00 33.60 477 LEU A N 1
ATOM 3747 C CA . LEU A 1 475 ? 2.296 -32.928 13.982 1.00 31.05 477 LEU A CA 1
ATOM 3748 C C . LEU A 1 475 ? 3.529 -32.367 14.670 1.00 32.39 477 LEU A C 1
ATOM 3749 O O . LEU A 1 475 ? 4.280 -33.125 15.278 1.00 31.30 477 LEU A O 1
ATOM 3754 N N . PRO A 1 476 ? 3.721 -31.058 14.631 1.00 32.18 478 PRO A N 1
ATOM 3755 C CA . PRO A 1 476 ? 4.878 -30.517 15.319 1.00 32.66 478 PRO A CA 1
ATOM 3756 C C . PRO A 1 476 ? 4.777 -30.880 16.788 1.00 33.91 478 PRO A C 1
ATOM 3757 O O . PRO A 1 476 ? 3.703 -30.806 17.369 1.00 28.74 478 PRO A O 1
ATOM 3761 N N . PRO A 1 477 ? 5.901 -31.291 17.416 1.00 36.75 479 PRO A N 1
ATOM 3762 C CA . PRO A 1 477 ? 5.824 -31.690 18.852 1.00 36.86 479 PRO A CA 1
ATOM 3763 C C . PRO A 1 477 ? 5.041 -30.894 19.798 1.00 35.11 479 PRO A C 1
ATOM 3764 O O . PRO A 1 477 ? 4.292 -31.445 20.580 1.00 36.91 479 PRO A O 1
ATOM 3768 N N . GLU A 1 478 ? 5.119 -29.595 19.711 1.00 37.11 480 GLU A N 1
ATOM 3769 C CA . GLU A 1 478 ? 4.406 -28.689 20.584 1.00 37.64 480 GLU A CA 1
ATOM 3770 C C . GLU A 1 478 ? 2.853 -28.766 20.433 1.00 32.89 480 GLU A C 1
ATOM 3771 O O . GLU A 1 478 ? 2.108 -28.520 21.374 1.00 35.40 480 GLU A O 1
ATOM 3777 N N . VAL A 1 479 ? 2.383 -29.210 19.272 1.00 26.98 481 VAL A N 1
ATOM 3778 C CA . VAL A 1 479 ? 0.939 -29.365 19.056 1.00 25.86 481 VAL A CA 1
ATOM 3779 C C . VAL A 1 479 ? 0.409 -30.815 19.082 1.00 23.76 481 VAL A C 1
ATOM 3780 O O . VAL A 1 479 ? -0.801 -31.059 18.992 1.00 22.23 481 VAL A O 1
ATOM 3784 N N . SER A 1 480 ? 1.267 -31.801 19.287 1.00 23.90 482 SER A N 1
ATOM 3785 C CA . SER A 1 480 ? 0.863 -33.196 19.109 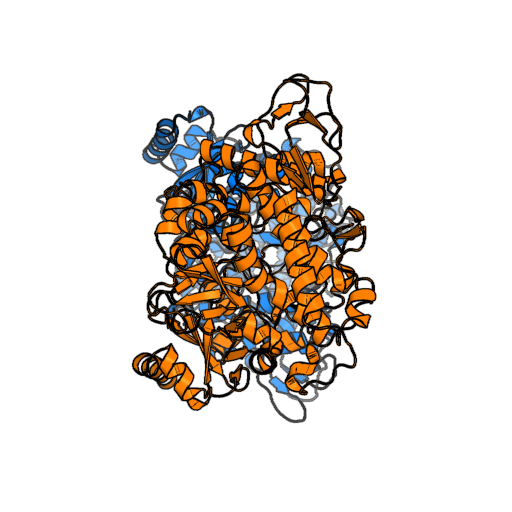1.00 24.75 482 SER A CA 1
ATOM 3786 C C . SER A 1 480 ? -0.171 -33.654 20.151 1.00 23.81 482 SER A C 1
ATOM 3787 O O . SER A 1 480 ? -0.854 -34.602 19.915 1.00 23.95 482 SER A O 1
ATOM 3790 N N . ARG A 1 481 ? -0.341 -32.931 21.226 1.00 23.64 483 ARG A N 1
ATOM 3791 C CA . ARG A 1 481 ? -1.312 -33.235 22.261 1.00 25.65 483 ARG A CA 1
ATOM 3792 C C . ARG A 1 481 ? -2.726 -33.155 21.708 1.00 23.64 483 ARG A C 1
ATOM 3793 O O . ARG A 1 481 ? -3.608 -33.758 22.298 1.00 22.38 483 ARG A O 1
ATOM 3801 N N . ILE A 1 482 ? -2.920 -32.436 20.570 1.00 21.75 484 ILE A N 1
ATOM 3802 C CA . ILE A 1 482 ? -4.311 -32.354 20.020 1.00 20.40 484 ILE A CA 1
ATOM 3803 C C . ILE A 1 482 ? -4.741 -33.638 19.317 1.00 20.13 484 ILE A C 1
ATOM 3804 O O . ILE A 1 482 ? -5.902 -33.748 19.006 1.00 19.75 484 ILE A O 1
ATOM 3809 N N . ALA A 1 483 ? -3.819 -34.561 19.013 1.00 21.54 485 ALA A N 1
ATOM 3810 C CA . ALA A 1 483 ? -4.171 -35.786 18.376 1.00 22.35 485 ALA A CA 1
ATOM 3811 C C . ALA A 1 483 ? -4.947 -36.697 19.363 1.00 23.86 485 ALA A C 1
ATOM 3812 O O . ALA A 1 483 ? -4.467 -36.912 20.484 1.00 24.25 485 ALA A O 1
ATOM 3814 N N . VAL A 1 484 ? -6.075 -37.254 18.926 1.00 22.69 486 VAL A N 1
ATOM 3815 C CA . VAL A 1 484 ? -6.911 -38.086 19.802 1.00 23.23 486 VAL A CA 1
ATOM 3816 C C . VAL A 1 484 ? -7.311 -39.323 19.100 1.00 23.73 486 VAL A C 1
ATOM 3817 O O . VAL A 1 484 ? -7.145 -39.410 17.859 1.00 23.18 486 VAL A O 1
ATOM 3821 N N . ASP A 1 485 ? -7.854 -40.301 19.859 1.00 24.67 487 ASP A N 1
ATOM 3822 C CA . ASP A 1 485 ? -8.240 -41.606 19.329 1.00 26.56 487 ASP A CA 1
ATOM 3823 C C . ASP A 1 485 ? -9.737 -41.727 19.521 1.00 27.31 487 ASP A C 1
ATOM 3824 O O . ASP A 1 485 ? -10.198 -41.783 20.668 1.00 28.23 487 ASP A O 1
ATOM 3829 N N . VAL A 1 486 ? -10.517 -41.549 18.454 1.00 25.73 488 VAL A N 1
ATOM 3830 C CA . VAL A 1 486 ? -11.971 -41.537 18.512 1.00 24.33 488 VAL A CA 1
ATOM 3831 C C . VAL A 1 486 ? -12.329 -42.707 17.647 1.00 24.63 488 VAL A C 1
ATOM 3832 O O . VAL A 1 486 ? -11.829 -42.844 16.575 1.00 23.55 488 VAL A O 1
ATOM 3836 N N . PRO A 1 487 ? -13.235 -43.583 18.107 1.00 24.85 489 PRO A N 1
ATOM 3837 C CA . PRO A 1 487 ? -13.693 -44.647 17.230 1.00 25.58 489 PRO A CA 1
ATOM 3838 C C . PRO A 1 487 ? -14.215 -44.056 15.876 1.00 24.75 489 PRO A C 1
ATOM 3839 O O . PRO A 1 487 ? -14.900 -43.055 15.869 1.00 22.78 489 PRO A O 1
ATOM 3843 N N . ASP A 1 488 ? -13.933 -44.739 14.775 1.00 25.78 490 ASP A N 1
ATOM 3844 C CA . ASP A 1 488 ? -14.435 -44.346 13.460 1.00 25.54 490 ASP A CA 1
ATOM 3845 C C . ASP A 1 488 ? -15.963 -44.013 13.487 1.00 25.92 490 ASP A C 1
ATOM 3846 O O . ASP A 1 488 ? -16.409 -42.959 12.978 1.00 22.72 490 ASP A O 1
ATOM 3851 N N . ASP A 1 489 ? -16.752 -44.885 14.147 1.00 26.49 491 ASP A N 1
ATOM 3852 C CA . ASP A 1 489 ? -18.159 -44.686 14.145 1.00 26.66 491 ASP A CA 1
ATOM 3853 C C . ASP A 1 489 ? -18.654 -43.513 14.978 1.00 24.35 491 ASP A C 1
ATOM 3854 O O . ASP A 1 489 ? -19.789 -43.178 14.894 1.00 23.88 491 ASP A O 1
ATOM 3859 N N . LYS A 1 490 ? -17.786 -42.761 15.658 1.00 23.21 492 LYS A N 1
ATOM 3860 C CA . LYS A 1 490 ? -18.157 -41.616 16.362 1.00 22.61 492 LYS A CA 1
ATOM 3861 C C . LYS A 1 490 ? -17.563 -40.298 15.784 1.00 20.51 492 LYS A C 1
ATOM 3862 O O . LYS A 1 490 ? -17.967 -39.230 16.166 1.00 18.10 492 LYS A O 1
ATOM 3868 N N . LYS A 1 491 ? -16.678 -40.441 14.817 1.00 19.82 493 LYS A N 1
ATOM 3869 C CA . LYS A 1 491 ? -15.935 -39.241 14.378 1.00 18.98 493 LYS A CA 1
ATOM 3870 C C . LYS A 1 491 ? -16.858 -38.190 13.788 1.00 17.31 493 LYS A C 1
ATOM 3871 O O . LYS A 1 491 ? -16.748 -37.074 14.084 1.00 15.49 493 LYS A O 1
ATOM 3877 N N . LEU A 1 492 ? -17.763 -38.622 12.899 1.00 17.41 494 LEU A N 1
ATOM 3878 C CA . LEU A 1 492 ? -18.632 -37.667 12.211 1.00 16.97 494 LEU A CA 1
ATOM 3879 C C . LEU A 1 492 ? -19.673 -37.041 13.133 1.00 16.14 494 LEU A C 1
ATOM 3880 O O . LEU A 1 492 ? -20.301 -36.015 12.777 1.00 13.89 494 LEU A O 1
ATOM 3885 N N . LEU A 1 493 ? -19.815 -37.565 14.360 1.00 16.28 495 LEU A N 1
ATOM 3886 C CA . LEU A 1 493 ? -20.658 -36.824 15.365 1.00 16.14 495 LEU A CA 1
ATOM 3887 C C . LEU A 1 493 ? -20.171 -35.418 15.609 1.00 15.72 495 LEU A C 1
ATOM 3888 O O . LEU A 1 493 ? -20.896 -34.530 16.009 1.00 15.35 495 LEU A O 1
ATOM 3893 N N . SER A 1 494 ? -18.897 -35.165 15.329 1.00 15.85 496 SER A N 1
ATOM 3894 C CA . SER A 1 494 ? -18.475 -33.854 15.459 1.00 16.69 496 SER A CA 1
ATOM 3895 C C . SER A 1 494 ? -19.233 -32.872 14.571 1.00 16.07 496 SER A C 1
ATOM 3896 O O . SER A 1 494 ? -19.425 -31.714 14.950 1.00 16.45 496 SER A O 1
ATOM 3899 N N . ILE A 1 495 ? -19.676 -33.289 13.425 1.00 14.99 497 ILE A N 1
ATOM 3900 C CA . ILE A 1 495 ? -20.554 -32.432 12.660 1.00 14.42 497 ILE A CA 1
ATOM 3901 C C . ILE A 1 495 ? -22.027 -32.697 13.040 1.00 13.36 497 ILE A C 1
ATOM 3902 O O . ILE A 1 495 ? -22.779 -31.770 13.222 1.00 12.55 497 ILE A O 1
ATOM 3907 N N . PHE A 1 496 ? -22.442 -33.941 13.037 1.00 13.18 498 PHE A N 1
ATOM 3908 C CA . PHE A 1 496 ? -23.853 -34.252 13.285 1.00 13.11 498 PHE A CA 1
ATOM 3909 C C . PHE A 1 496 ? -24.360 -33.715 14.592 1.00 12.83 498 PHE A C 1
ATOM 3910 O O . PHE A 1 496 ? -25.483 -33.170 14.662 1.00 12.70 498 PHE A O 1
ATOM 3918 N N . THR A 1 497 ? -23.567 -33.874 15.656 1.00 12.70 499 THR A N 1
ATOM 3919 C CA . THR A 1 497 ? -24.024 -33.372 16.987 1.00 12.89 499 THR A CA 1
ATOM 3920 C C . THR A 1 497 ? -23.824 -31.899 17.071 1.00 12.21 499 THR A C 1
ATOM 3921 O O . THR A 1 497 ? -24.716 -31.087 17.241 1.00 11.47 499 THR A O 1
ATOM 3925 N N . ASP A 1 498 ? -22.569 -31.449 16.928 1.00 12.33 500 ASP A N 1
ATOM 3926 C CA A ASP A 1 498 ? -22.275 -30.071 17.282 0.50 11.85 500 ASP A CA 1
ATOM 3927 C CA B ASP A 1 498 ? -22.259 -30.063 17.268 0.50 11.91 500 ASP A CA 1
ATOM 3928 C C . ASP A 1 498 ? -22.845 -29.083 16.281 1.00 11.28 500 ASP A C 1
ATOM 3929 O O . ASP A 1 498 ? -23.216 -27.949 16.670 1.00 11.85 500 ASP A O 1
ATOM 3938 N N . VAL A 1 499 ? -22.907 -29.435 15.002 1.00 10.82 501 VAL A N 1
ATOM 3939 C CA . VAL A 1 499 ? -23.461 -28.517 14.056 1.00 11.11 501 VAL A CA 1
ATOM 3940 C C . VAL A 1 499 ? -24.993 -28.777 13.851 1.00 10.93 501 VAL A C 1
ATOM 3941 O O . VAL A 1 499 ? -25.768 -27.897 14.032 1.00 11.09 501 VAL A O 1
ATOM 3945 N N . PHE A 1 500 ? -25.339 -30.019 13.486 1.00 11.25 502 PHE A N 1
ATOM 3946 C CA . PHE A 1 500 ? -26.721 -30.292 13.079 1.00 11.50 502 PHE A CA 1
ATOM 3947 C C . PHE A 1 500 ? -27.632 -30.256 14.330 1.00 11.38 502 PHE A C 1
ATOM 3948 O O . PHE A 1 500 ? -28.540 -29.424 14.393 1.00 10.89 502 PHE A O 1
ATOM 3956 N N . ASP A 1 501 ? -27.391 -31.146 15.265 1.00 11.40 503 ASP A N 1
ATOM 3957 C CA . ASP A 1 501 ? -28.325 -31.310 16.350 1.00 11.65 503 ASP A CA 1
ATOM 3958 C C . ASP A 1 501 ? -28.249 -30.215 17.383 1.00 12.05 503 ASP A C 1
ATOM 3959 O O . ASP A 1 501 ? -29.243 -29.935 18.073 1.00 12.41 503 ASP A O 1
ATOM 3964 N N . CYS A 1 502 ? -27.074 -29.547 17.514 1.00 11.29 504 CYS A N 1
ATOM 3965 C CA . CYS A 1 502 ? -26.931 -28.517 18.530 1.00 11.18 504 CYS A CA 1
ATOM 3966 C C . CYS A 1 502 ? -27.021 -27.120 18.013 1.00 10.62 504 CYS A C 1
ATOM 3967 O O . CYS A 1 502 ? -26.973 -26.210 18.811 1.00 10.68 504 CYS A O 1
ATOM 3970 N N . PHE A 1 503 ? -27.172 -26.922 16.705 1.00 10.16 505 PHE A N 1
ATOM 3971 C CA . PHE A 1 503 ? -27.223 -25.518 16.231 1.00 9.80 505 PHE A CA 1
ATOM 3972 C C . PHE A 1 503 ? -28.225 -25.409 15.080 1.00 9.91 505 PHE A C 1
ATOM 3973 O O . PHE A 1 503 ? -29.227 -24.694 15.215 1.00 10.00 505 PHE A O 1
ATOM 3981 N N . PHE A 1 504 ? -28.029 -26.158 14.021 1.00 10.07 506 PHE A N 1
ATOM 3982 C CA . PHE A 1 504 ? -28.952 -26.043 12.892 1.00 10.24 506 PHE A CA 1
ATOM 3983 C C . PHE A 1 504 ? -30.379 -26.443 13.300 1.00 10.88 506 PHE A C 1
ATOM 3984 O O . PHE A 1 504 ? -31.337 -25.943 12.730 1.00 11.41 506 PHE A O 1
ATOM 3992 N N . ARG A 1 505 ? -30.511 -27.451 14.140 1.00 11.08 507 ARG A N 1
ATOM 3993 C CA . ARG A 1 505 ? -31.836 -27.861 14.625 1.00 11.49 507 ARG A CA 1
ATOM 3994 C C . ARG A 1 505 ? -32.675 -26.612 15.012 1.00 11.58 507 ARG A C 1
ATOM 3995 O O . ARG A 1 505 ? -33.878 -26.546 14.749 1.00 12.07 507 ARG A O 1
ATOM 4003 N N . PHE A 1 506 ? -32.052 -25.701 15.748 1.00 11.22 508 PHE A N 1
ATOM 4004 C CA . PHE A 1 506 ? -32.689 -24.511 16.267 1.00 11.28 508 PHE A CA 1
ATOM 4005 C C . PHE A 1 506 ? -32.848 -23.455 15.189 1.00 11.30 508 PHE A C 1
ATOM 4006 O O . PHE A 1 506 ? -33.890 -22.782 15.117 1.00 11.89 508 PHE A O 1
ATOM 4014 N N . LEU A 1 507 ? -31.787 -23.253 14.442 1.00 10.67 509 LEU A N 1
ATOM 4015 C CA . LEU A 1 507 ? -31.840 -22.281 13.365 1.00 10.78 509 LEU A CA 1
ATOM 4016 C C . LEU A 1 507 ? -32.973 -22.553 12.350 1.00 11.04 509 LEU A C 1
ATOM 4017 O O . LEU A 1 507 ? -33.770 -21.709 12.089 1.00 11.20 509 LEU A O 1
ATOM 4022 N N . ALA A 1 508 ? -33.015 -23.799 11.895 1.00 11.26 510 ALA A N 1
ATOM 4023 C CA . ALA A 1 508 ? -33.992 -24.237 10.964 1.00 11.91 510 ALA A CA 1
ATOM 4024 C C . ALA A 1 508 ? -35.443 -24.117 11.566 1.00 12.54 510 ALA A C 1
ATOM 4025 O O . ALA A 1 508 ? -36.340 -23.584 10.925 1.00 12.44 510 ALA A O 1
ATOM 4027 N N . ALA A 1 509 ? -35.561 -24.532 12.825 1.00 12.65 511 ALA A N 1
ATOM 4028 C CA . ALA A 1 509 ? -36.855 -24.425 13.540 1.00 13.40 511 ALA A CA 1
ATOM 4029 C C . ALA A 1 509 ? -37.311 -23.022 13.674 1.00 13.83 511 ALA A C 1
ATOM 4030 O O . ALA A 1 509 ? -38.442 -22.762 13.403 1.00 14.50 511 ALA A O 1
ATOM 4032 N N . ASN A 1 510 ? -36.389 -22.113 14.005 1.00 13.35 512 ASN A N 1
ATOM 4033 C CA . ASN A 1 510 ? -36.706 -20.718 14.211 1.00 13.66 512 ASN A CA 1
ATOM 4034 C C . ASN A 1 510 ? -37.187 -20.060 12.908 1.00 14.24 512 ASN A C 1
ATOM 4035 O O . ASN A 1 510 ? -38.241 -19.383 12.938 1.00 14.86 512 ASN A O 1
ATOM 4040 N N . LEU A 1 511 ? -36.468 -20.319 11.831 1.00 13.72 513 LEU A N 1
ATOM 4041 C CA . LEU A 1 511 ? -36.811 -19.816 10.558 1.00 14.06 513 LEU A CA 1
ATOM 4042 C C . LEU A 1 511 ? -38.121 -20.344 10.043 1.00 14.71 513 LEU A C 1
ATOM 4043 O O . LEU A 1 511 ? -38.901 -19.621 9.384 1.00 14.96 513 LEU A O 1
ATOM 4048 N N . ALA A 1 512 ? -38.402 -21.610 10.265 1.00 14.89 514 ALA A N 1
ATOM 4049 C CA . ALA A 1 512 ? -39.635 -22.202 9.777 1.00 16.00 514 ALA A CA 1
ATOM 4050 C C . ALA A 1 512 ? -40.844 -21.689 10.571 1.00 17.54 514 ALA A C 1
ATOM 4051 O O . ALA A 1 512 ? -41.851 -21.313 10.000 1.00 17.43 514 ALA A O 1
ATOM 4053 N N . GLU A 1 513 ? -40.692 -21.625 11.892 1.00 18.61 515 GLU A N 1
ATOM 4054 C CA . GLU A 1 513 ? -41.842 -21.249 12.759 1.00 21.44 515 GLU A CA 1
ATOM 4055 C C . GLU A 1 513 ? -42.238 -19.796 12.441 1.00 20.83 515 GLU A C 1
ATOM 4056 O O . GLU A 1 513 ? -43.411 -19.465 12.386 1.00 20.65 515 GLU A O 1
ATOM 4062 N N . GLU A 1 514 ? -41.252 -18.949 12.095 1.00 18.23 516 GLU A N 1
ATOM 4063 C CA . GLU A 1 514 ? -41.523 -17.572 11.720 1.00 18.59 516 GLU A CA 1
ATOM 4064 C C . GLU A 1 514 ? -42.013 -17.413 10.314 1.00 18.80 516 GLU A C 1
ATOM 4065 O O . GLU A 1 514 ? -42.391 -16.342 9.927 1.00 18.90 516 GLU A O 1
ATOM 4071 N N . GLY A 1 515 ? -42.090 -18.478 9.548 1.00 18.28 517 GLY A N 1
ATOM 4072 C CA . GLY A 1 515 ? -42.669 -18.383 8.171 1.00 18.52 517 GLY A CA 1
ATOM 4073 C C . GLY A 1 515 ? -41.668 -17.879 7.126 1.00 17.72 517 GLY A C 1
ATOM 4074 O O . GLY A 1 515 ? -42.062 -17.597 6.029 1.00 17.79 517 GLY A O 1
ATOM 4075 N N . ILE A 1 516 ? -40.384 -17.908 7.448 1.00 16.48 518 ILE A N 1
ATOM 4076 C CA . ILE A 1 516 ? -39.334 -17.374 6.619 1.00 16.07 518 ILE A CA 1
ATOM 4077 C C . ILE A 1 516 ? -38.866 -18.365 5.574 1.00 15.83 518 ILE A C 1
ATOM 4078 O O . ILE A 1 516 ? -38.803 -18.025 4.368 1.00 15.83 518 ILE A O 1
ATOM 4083 N N . VAL A 1 517 ? -38.602 -19.592 5.990 1.00 14.86 519 VAL A N 1
ATOM 4084 C CA . VAL A 1 517 ? -38.195 -20.580 5.030 1.00 14.88 519 VAL A CA 1
ATOM 4085 C C . VAL A 1 517 ? -38.487 -21.959 5.623 1.00 14.84 519 VAL A C 1
ATOM 4086 O O . VAL A 1 517 ? -38.347 -22.141 6.818 1.00 14.94 519 VAL A O 1
ATOM 4090 N N . THR A 1 518 ? -38.974 -22.875 4.828 1.00 15.08 520 THR A N 1
ATOM 4091 C CA . THR A 1 518 ? -39.264 -24.235 5.289 1.00 15.16 520 THR A CA 1
ATOM 4092 C C . THR A 1 518 ? -37.986 -25.016 5.712 1.00 14.84 520 THR A C 1
ATOM 4093 O O . THR A 1 518 ? -36.899 -24.761 5.229 1.00 13.94 520 THR A O 1
ATOM 4097 N N . GLU A 1 519 ? -38.212 -25.947 6.642 1.00 15.47 521 GLU A N 1
ATOM 4098 C CA . GLU A 1 519 ? -37.138 -26.861 7.022 1.00 15.68 521 GLU A CA 1
ATOM 4099 C C . GLU A 1 519 ? -36.673 -27.523 5.747 1.00 15.99 521 GLU A C 1
ATOM 4100 O O . GLU A 1 519 ? -35.467 -27.814 5.607 1.00 15.27 521 GLU A O 1
ATOM 4106 N N . ASP A 1 520 ? -37.587 -27.894 4.876 1.00 16.30 522 ASP A N 1
ATOM 4107 C CA . ASP A 1 520 ? -37.232 -28.614 3.646 1.00 17.32 522 ASP A CA 1
ATOM 4108 C C . ASP A 1 520 ? -36.152 -27.852 2.846 1.00 15.64 522 ASP A C 1
ATOM 4109 O O . ASP A 1 520 ? -35.133 -28.421 2.453 1.00 14.89 522 ASP A O 1
ATOM 4114 N N . ALA A 1 521 ? -36.356 -26.556 2.671 1.00 15.00 523 ALA A N 1
ATOM 4115 C CA . ALA A 1 521 ? -35.411 -25.782 1.942 1.00 14.45 523 ALA A CA 1
ATOM 4116 C C . ALA A 1 521 ? -34.174 -25.513 2.715 1.00 13.79 523 ALA A C 1
ATOM 4117 O O . ALA A 1 521 ? -33.058 -25.361 2.140 1.00 13.83 523 ALA A O 1
ATOM 4119 N N . PHE A 1 522 ? -34.314 -25.374 4.017 1.00 13.19 524 PHE A N 1
ATOM 4120 C CA . PHE A 1 522 ? -33.075 -25.202 4.860 1.00 12.45 524 PHE A CA 1
ATOM 4121 C C . PHE A 1 522 ? -32.150 -26.387 4.608 1.00 12.34 524 PHE A C 1
ATOM 4122 O O . PHE A 1 522 ? -30.965 -26.202 4.342 1.00 11.83 524 PHE A O 1
ATOM 4130 N N . TRP A 1 523 ? -32.680 -27.577 4.792 1.00 12.60 525 TRP A N 1
ATOM 4131 C CA . TRP A 1 523 ? -31.885 -28.762 4.673 1.00 13.02 525 TRP A CA 1
ATOM 4132 C C . TRP A 1 523 ? -31.471 -29.120 3.223 1.00 13.50 525 TRP A C 1
ATOM 4133 O O . TRP A 1 523 ? -30.339 -29.625 2.999 1.00 13.18 525 TRP A O 1
ATOM 4144 N N . ARG A 1 524 ? -32.298 -28.734 2.291 1.00 14.13 526 ARG A N 1
ATOM 4145 C CA . ARG A 1 524 ? -31.879 -28.773 0.887 1.00 14.90 526 ARG A CA 1
ATOM 4146 C C . ARG A 1 524 ? -30.613 -27.894 0.683 1.00 14.42 526 ARG A C 1
ATOM 4147 O O . ARG A 1 524 ? -29.738 -28.358 -0.076 1.00 14.58 526 ARG A O 1
ATOM 4155 N N . THR A 1 525 ? -30.594 -26.712 1.281 1.00 13.60 527 THR A N 1
ATOM 4156 C CA . THR A 1 525 ? -29.467 -25.843 1.151 1.00 13.36 527 THR A CA 1
ATOM 4157 C C . THR A 1 525 ? -28.197 -26.454 1.811 1.00 13.12 527 THR A C 1
ATOM 4158 O O . THR A 1 525 ? -27.113 -26.488 1.215 1.00 12.84 527 THR A O 1
ATOM 4162 N N . VAL A 1 526 ? -28.396 -26.988 2.985 1.00 12.58 528 VAL A N 1
ATOM 4163 C CA . VAL A 1 526 ? -27.296 -27.708 3.632 1.00 12.79 528 VAL A CA 1
ATOM 4164 C C . VAL A 1 526 ? -26.767 -28.826 2.739 1.00 13.14 528 VAL A C 1
ATOM 4165 O O . VAL A 1 526 ? -25.498 -28.912 2.535 1.00 13.01 528 VAL A O 1
ATOM 4169 N N . ALA A 1 527 ? -27.653 -29.586 2.210 1.00 13.52 529 ALA A N 1
ATOM 4170 C CA . ALA A 1 527 ? -27.315 -30.680 1.340 1.00 14.48 529 ALA A CA 1
ATOM 4171 C C . ALA A 1 527 ? -26.570 -30.212 0.069 1.00 15.11 529 ALA A C 1
ATOM 4172 O O . ALA A 1 527 ? -25.567 -30.842 -0.300 1.00 15.24 529 ALA A O 1
ATOM 4174 N N . GLU A 1 528 ? -27.115 -29.193 -0.589 1.00 15.36 530 GLU A N 1
ATOM 4175 C CA . GLU A 1 528 ? -26.482 -28.651 -1.794 1.00 16.30 530 GLU A CA 1
ATOM 4176 C C . GLU A 1 528 ? -25.031 -28.163 -1.514 1.00 15.63 530 GLU A C 1
ATOM 4177 O O . GLU A 1 528 ? -24.083 -28.438 -2.292 1.00 15.82 530 GLU A O 1
ATOM 4183 N N . VAL A 1 529 ? -24.852 -27.431 -0.389 1.00 14.76 531 VAL A N 1
ATOM 4184 C CA . VAL A 1 529 ? -23.578 -26.900 -0.039 1.00 14.22 531 VAL A CA 1
ATOM 4185 C C . VAL A 1 529 ? -22.618 -28.086 0.204 1.00 14.36 531 VAL A C 1
ATOM 4186 O O . VAL A 1 529 ? -21.392 -28.010 -0.189 1.00 14.36 531 VAL A O 1
ATOM 4190 N N . THR A 1 530 ? -23.132 -29.103 0.850 1.00 13.96 532 THR A N 1
ATOM 4191 C CA . THR A 1 530 ? -22.307 -30.320 1.133 1.00 14.32 532 THR A CA 1
ATOM 4192 C C . THR A 1 530 ? -21.878 -30.993 -0.126 1.00 15.87 532 THR A C 1
ATOM 4193 O O . THR A 1 530 ? -20.683 -31.333 -0.305 1.00 16.52 532 THR A O 1
ATOM 4197 N N . ARG A 1 531 ? -22.850 -31.234 -1.006 1.00 16.84 533 ARG A N 1
ATOM 4198 C CA . ARG A 1 531 ? -22.529 -31.866 -2.284 1.00 18.08 533 ARG A CA 1
ATOM 4199 C C . ARG A 1 531 ? -21.573 -31.057 -3.095 1.00 18.54 533 ARG A C 1
ATOM 4200 O O . ARG A 1 531 ? -20.665 -31.616 -3.758 1.00 18.42 533 ARG A O 1
ATOM 4208 N N . GLU A 1 532 ? -21.772 -29.776 -3.134 1.00 18.48 534 GLU A N 1
ATOM 4209 C CA . GLU A 1 532 ? -20.887 -28.911 -3.971 1.00 20.24 534 GLU A CA 1
ATOM 4210 C C . GLU A 1 532 ? -19.464 -28.944 -3.424 1.00 18.66 534 GLU A C 1
ATOM 4211 O O . GLU A 1 532 ? -18.493 -29.007 -4.186 1.00 18.63 534 GLU A O 1
ATOM 4217 N N . TYR A 1 533 ? -19.328 -28.952 -2.118 1.00 16.73 535 TYR A N 1
ATOM 4218 C CA . TYR A 1 533 ? -18.030 -29.076 -1.483 1.00 16.27 535 TYR A CA 1
ATOM 4219 C C . TYR A 1 533 ? -17.449 -30.446 -1.894 1.00 16.84 535 TYR A C 1
ATOM 4220 O O . TYR A 1 533 ? -16.285 -30.475 -2.392 1.00 17.50 535 TYR A O 1
ATOM 4229 N N . GLN A 1 534 ? -18.188 -31.539 -1.722 1.00 16.83 536 GLN A N 1
ATOM 4230 C CA . GLN A 1 534 ? -17.609 -32.820 -1.958 1.00 18.36 536 GLN A CA 1
ATOM 4231 C C . GLN A 1 534 ? -17.227 -33.037 -3.479 1.00 20.33 536 GLN A C 1
ATOM 4232 O O . GLN A 1 534 ? -16.237 -33.715 -3.812 1.00 19.78 536 GLN A O 1
ATOM 4238 N N . GLU A 1 535 ? -18.052 -32.450 -4.340 1.00 21.72 537 GLU A N 1
ATOM 4239 C CA . GLU A 1 535 ? -17.765 -32.466 -5.823 1.00 24.88 537 GLU A CA 1
ATOM 4240 C C . GLU A 1 535 ? -16.470 -31.741 -6.157 1.00 24.25 537 GLU A C 1
ATOM 4241 O O . GLU A 1 535 ? -15.781 -32.201 -7.108 1.00 23.77 537 GLU A O 1
ATOM 4247 N N . SER A 1 536 ? -16.184 -30.680 -5.405 1.00 23.43 538 SER A N 1
ATOM 4248 C CA . SER A 1 536 ? -14.971 -29.906 -5.576 1.00 24.70 538 SER A CA 1
ATOM 4249 C C . SER A 1 536 ? -13.698 -30.568 -5.109 1.00 25.15 538 SER A C 1
ATOM 4250 O O . SER A 1 536 ? -12.631 -30.057 -5.450 1.00 25.62 538 SER A O 1
ATOM 4253 N N . VAL A 1 537 ? -13.793 -31.686 -4.361 1.00 23.72 539 VAL A N 1
ATOM 4254 C CA . VAL A 1 537 ? -12.600 -32.380 -3.799 1.00 24.28 539 VAL A CA 1
ATOM 4255 C C . VAL A 1 537 ? -12.756 -33.865 -4.073 1.00 24.72 539 VAL A C 1
ATOM 4256 O O . VAL A 1 537 ? -12.792 -34.640 -3.188 1.00 23.77 539 VAL A O 1
ATOM 4260 N N . PRO A 1 538 ? -12.752 -34.262 -5.345 1.00 27.15 540 PRO A N 1
ATOM 4261 C CA . PRO A 1 538 ? -12.938 -35.676 -5.639 1.00 28.30 540 PRO A CA 1
ATOM 4262 C C . PRO A 1 538 ? -11.807 -36.582 -5.168 1.00 28.90 540 PRO A C 1
ATOM 4263 O O . PRO A 1 538 ? -12.038 -37.738 -4.999 1.00 28.25 540 PRO A O 1
ATOM 4267 N N . GLU A 1 539 ? -10.649 -36.013 -4.838 1.00 29.24 541 GLU A N 1
ATOM 4268 C CA . GLU A 1 539 ? -9.564 -36.821 -4.265 1.00 31.14 541 GLU A CA 1
ATOM 4269 C C . GLU A 1 539 ? -9.966 -37.428 -2.880 1.00 29.41 541 GLU A C 1
ATOM 4270 O O . GLU A 1 539 ? -9.414 -38.411 -2.460 1.00 27.80 541 GLU A O 1
ATOM 4276 N N . LEU A 1 540 ? -10.991 -36.860 -2.240 1.00 26.11 542 LEU A N 1
ATOM 4277 C CA . LEU A 1 540 ? -11.428 -37.336 -0.932 1.00 25.78 542 LEU A CA 1
ATOM 4278 C C . LEU A 1 540 ? -12.687 -38.217 -1.040 1.00 25.69 542 LEU A C 1
ATOM 4279 O O . LEU A 1 540 ? -13.269 -38.519 -0.022 1.00 23.75 542 LEU A O 1
ATOM 4284 N N . ALA A 1 541 ? -13.064 -38.606 -2.245 1.00 25.73 543 ALA A N 1
ATOM 4285 C CA . ALA A 1 541 ? -14.349 -39.330 -2.471 1.00 26.75 543 ALA A CA 1
ATOM 4286 C C . ALA A 1 541 ? -14.472 -40.623 -1.610 1.00 27.42 543 ALA A C 1
ATOM 4287 O O . ALA A 1 541 ? -15.520 -40.899 -1.074 1.00 26.65 543 ALA A O 1
ATOM 4289 N N . ASP A 1 542 ? -13.346 -41.341 -1.425 1.00 28.99 544 ASP A N 1
ATOM 4290 C CA . ASP A 1 542 ? -13.425 -42.543 -0.619 1.00 30.15 544 ASP A CA 1
ATOM 4291 C C . ASP A 1 542 ? -13.730 -42.215 0.823 1.00 28.37 544 ASP A C 1
ATOM 4292 O O . ASP A 1 542 ? -14.535 -42.924 1.457 1.00 27.75 544 ASP A O 1
ATOM 4297 N N . LYS A 1 543 ? -13.164 -41.132 1.333 1.00 26.11 545 LYS A N 1
ATOM 4298 C CA . LYS A 1 543 ? -13.426 -40.737 2.666 1.00 24.90 545 LYS A CA 1
ATOM 4299 C C . LYS A 1 543 ? -14.845 -40.240 2.828 1.00 23.39 545 LYS A C 1
ATOM 4300 O O . LYS A 1 543 ? -15.438 -40.379 3.913 1.00 21.98 545 LYS A O 1
ATOM 4306 N N . PHE A 1 544 ? -15.345 -39.513 1.829 1.00 22.72 546 PHE A N 1
ATOM 4307 C CA . PHE A 1 544 ? -16.744 -39.038 1.830 1.00 22.23 546 PHE A CA 1
ATOM 4308 C C . PHE A 1 544 ? -17.696 -40.248 1.899 1.00 23.81 546 PHE A C 1
ATOM 4309 O O . PHE A 1 544 ? -18.709 -40.129 2.557 1.00 23.85 546 PHE A O 1
ATOM 4317 N N . GLU A 1 545 ? -17.329 -41.376 1.310 1.00 26.21 547 GLU A N 1
ATOM 4318 C CA . GLU A 1 545 ? -18.159 -42.550 1.315 1.00 29.81 547 GLU A CA 1
ATOM 4319 C C . GLU A 1 545 ? -18.060 -43.230 2.672 1.00 29.34 547 GLU A C 1
ATOM 4320 O O . GLU A 1 545 ? -19.036 -43.729 3.187 1.00 28.96 547 GLU A O 1
ATOM 4326 N N . ARG A 1 546 ? -16.862 -43.285 3.254 1.00 28.39 548 ARG A N 1
ATOM 4327 C CA . ARG A 1 546 ? -16.662 -43.944 4.533 1.00 28.56 548 ARG A CA 1
ATOM 4328 C C . ARG A 1 546 ? -17.374 -43.230 5.661 1.00 26.34 548 ARG A C 1
ATOM 4329 O O . ARG A 1 546 ? -17.919 -43.864 6.535 1.00 25.75 548 ARG A O 1
ATOM 4337 N N . TYR A 1 547 ? -17.309 -41.879 5.695 1.00 23.55 549 TYR A N 1
ATOM 4338 C CA . TYR A 1 547 ? -17.928 -41.097 6.669 1.00 21.88 549 TYR A CA 1
ATOM 4339 C C . TYR A 1 547 ? -19.011 -40.272 5.938 1.00 20.63 549 TYR A C 1
ATOM 4340 O O . TYR A 1 547 ? -18.794 -39.156 5.505 1.00 19.12 549 TYR A O 1
ATOM 4349 N N . ASP A 1 548 ? -20.187 -40.851 5.893 1.00 20.03 550 ASP A N 1
ATOM 4350 C CA . ASP A 1 548 ? -21.241 -40.429 5.012 1.00 19.68 550 ASP A CA 1
ATOM 4351 C C . ASP A 1 548 ? -22.096 -39.388 5.687 1.00 18.13 550 ASP A C 1
ATOM 4352 O O . ASP A 1 548 ? -22.830 -39.670 6.591 1.00 17.44 550 ASP A O 1
ATOM 4357 N N . MET A 1 549 ? -21.941 -38.127 5.265 1.00 16.88 551 MET A N 1
ATOM 4358 C CA . MET A 1 549 ? -22.832 -37.053 5.642 1.00 15.94 551 MET A CA 1
ATOM 4359 C C . MET A 1 549 ? -24.300 -37.279 5.334 1.00 15.91 551 MET A C 1
ATOM 4360 O O . MET A 1 549 ? -25.135 -36.579 5.915 1.00 15.44 551 MET A O 1
ATOM 4365 N N . PHE A 1 550 ? -24.601 -38.167 4.412 1.00 16.54 552 PHE A N 1
ATOM 4366 C CA . PHE A 1 550 ? -25.952 -38.417 3.963 1.00 17.10 552 PHE A CA 1
ATOM 4367 C C . PHE A 1 550 ? -26.464 -39.776 4.509 1.00 17.79 552 PHE A C 1
ATOM 4368 O O . PHE A 1 550 ? -27.473 -40.265 3.985 1.00 18.15 552 PHE A O 1
ATOM 4376 N N . ALA A 1 551 ? -25.836 -40.309 5.557 1.00 17.73 553 ALA A N 1
ATOM 4377 C CA . ALA A 1 551 ? -26.261 -41.575 6.104 1.00 18.59 553 ALA A CA 1
ATOM 4378 C C . ALA A 1 551 ? -27.730 -41.432 6.596 1.00 18.44 553 ALA A C 1
ATOM 4379 O O . ALA A 1 551 ? -28.098 -40.372 6.989 1.00 17.36 553 ALA A O 1
ATOM 4381 N N . PRO A 1 552 ? -28.504 -42.506 6.621 1.00 19.05 554 PRO A N 1
ATOM 4382 C CA . PRO A 1 552 ? -29.879 -42.317 7.001 1.00 19.37 554 PRO A CA 1
ATOM 4383 C C . PRO A 1 552 ? -30.105 -41.812 8.461 1.00 18.83 554 PRO A C 1
ATOM 4384 O O . PRO A 1 552 ? -31.052 -41.082 8.720 1.00 18.30 554 PRO A O 1
ATOM 4388 N N . GLU A 1 553 ? -29.198 -42.167 9.370 1.00 18.86 555 GLU A N 1
ATOM 4389 C CA . GLU A 1 553 ? -29.330 -41.845 10.802 1.00 18.99 555 GLU A CA 1
ATOM 4390 C C . GLU A 1 553 ? -27.993 -41.579 11.388 1.00 17.94 555 GLU A C 1
ATOM 4391 O O . GLU A 1 553 ? -26.964 -42.004 10.814 1.00 17.87 555 GLU A O 1
ATOM 4397 N N . PHE A 1 554 ? -27.987 -40.945 12.547 1.00 17.05 556 PHE A N 1
ATOM 4398 C CA . PHE A 1 554 ? -26.785 -40.830 13.356 1.00 16.37 556 PHE A CA 1
ATOM 4399 C C . PHE A 1 554 ? -27.203 -40.820 14.805 1.00 16.26 556 PHE A C 1
ATOM 4400 O O . PHE A 1 554 ? -28.364 -40.572 15.128 1.00 15.87 556 PHE A O 1
ATOM 4408 N N . ALA A 1 555 ? -26.252 -41.065 15.686 1.00 16.39 557 ALA A N 1
ATOM 4409 C CA . ALA A 1 555 ? -26.615 -41.146 17.108 1.00 16.41 557 ALA A CA 1
ATOM 4410 C C . ALA A 1 555 ? -27.101 -39.825 17.637 1.00 15.44 557 ALA A C 1
ATOM 4411 O O . ALA A 1 555 ? -26.614 -38.729 17.280 1.00 14.27 557 ALA A O 1
ATOM 4413 N N . LEU A 1 556 ? -28.119 -39.934 18.493 1.00 15.50 558 LEU A N 1
ATOM 4414 C CA . LEU A 1 556 ? -28.539 -38.850 19.345 1.00 15.12 558 LEU A CA 1
ATOM 4415 C C . LEU A 1 556 ? -27.549 -38.769 20.566 1.00 14.98 558 LEU A C 1
ATOM 4416 O O . LEU A 1 556 ? -27.424 -39.741 21.315 1.00 15.26 558 LEU A O 1
ATOM 4421 N N . SER A 1 557 ? -26.906 -37.636 20.635 1.00 14.41 559 SER A N 1
ATOM 4422 C CA . SER A 1 557 ? -25.994 -37.339 21.702 1.00 14.68 559 SER A CA 1
ATOM 4423 C C . SER A 1 557 ? -26.598 -36.300 22.580 1.00 14.07 559 SER A C 1
ATOM 4424 O O . SER A 1 557 ? -26.829 -35.190 22.133 1.00 13.67 559 SER A O 1
ATOM 4427 N N . CYS A 1 558 ? -26.841 -36.643 23.816 1.00 14.55 560 CYS A N 1
ATOM 4428 C CA . CYS A 1 558 ? -27.640 -35.831 24.682 1.00 14.60 560 CYS A CA 1
ATOM 4429 C C . CYS A 1 558 ? -26.797 -34.956 25.575 1.00 14.69 560 CYS A C 1
ATOM 4430 O O . CYS A 1 558 ? -25.906 -35.500 26.278 1.00 16.23 560 CYS A O 1
ATOM 4433 N N . LEU A 1 559 ? -27.112 -33.686 25.649 1.00 14.19 561 LEU A N 1
ATOM 4434 C CA . LEU A 1 559 ? -26.318 -32.721 26.387 1.00 13.75 561 LEU A CA 1
ATOM 4435 C C . LEU A 1 559 ? -26.770 -32.535 27.768 1.00 13.68 561 LEU A C 1
ATOM 4436 O O . LEU A 1 559 ? -25.929 -32.678 28.716 1.00 13.69 561 LEU A O 1
ATOM 4441 N N . ASN A 1 560 ? -28.095 -32.286 27.990 1.00 13.33 562 ASN A N 1
ATOM 4442 C CA . ASN A 1 560 ? -28.581 -32.158 29.347 1.00 13.48 562 ASN A CA 1
ATOM 4443 C C . ASN A 1 560 ? -28.256 -33.399 30.136 1.00 14.52 562 ASN A C 1
ATOM 4444 O O . ASN A 1 560 ? -27.975 -33.305 31.347 1.00 15.14 562 ASN A O 1
ATOM 4449 N N . ARG A 1 561 ? -28.324 -34.623 29.533 1.00 15.06 563 ARG A N 1
ATOM 4450 C CA . ARG A 1 561 ? -27.994 -35.815 30.251 1.00 16.07 563 ARG A CA 1
ATOM 4451 C C . ARG A 1 561 ? -26.612 -35.794 30.928 1.00 17.01 563 ARG A C 1
ATOM 4452 O O . ARG A 1 561 ? -26.467 -36.313 32.048 1.00 18.72 563 ARG A O 1
ATOM 4460 N N . LEU A 1 562 ? -25.676 -35.161 30.306 1.00 18.34 564 LEU A N 1
ATOM 4461 C CA . LEU A 1 562 ? -24.324 -35.022 30.876 1.00 19.97 564 LEU A CA 1
ATOM 4462 C C . LEU A 1 562 ? -24.364 -34.236 32.225 1.00 20.59 564 LEU A C 1
ATOM 4463 O O . LEU A 1 562 ? -23.838 -34.690 33.284 1.00 21.91 564 LEU A O 1
ATOM 4468 N N . GLN A 1 563 ? -25.086 -33.137 32.208 1.00 20.66 565 GLN A N 1
ATOM 4469 C CA . GLN A 1 563 ? -25.194 -32.273 33.389 1.00 21.45 565 GLN A CA 1
ATOM 4470 C C . GLN A 1 563 ? -26.077 -32.790 34.502 1.00 22.67 565 GLN A C 1
ATOM 4471 O O . GLN A 1 563 ? -25.772 -32.612 35.683 1.00 22.28 565 GLN A O 1
ATOM 4477 N N . LEU A 1 564 ? -27.128 -33.497 34.153 1.00 21.83 566 LEU A N 1
ATOM 4478 C CA . LEU A 1 564 ? -27.951 -34.132 35.091 1.00 23.11 566 LEU A CA 1
ATOM 4479 C C . LEU A 1 564 ? -27.232 -35.243 35.827 1.00 24.80 566 LEU A C 1
ATOM 4480 O O . LEU A 1 564 ? -27.591 -35.484 36.996 1.00 24.72 566 LEU A O 1
ATOM 4485 N N . ARG A 1 565 ? -26.330 -35.941 35.141 1.00 26.62 567 ARG A N 1
ATOM 4486 C CA . ARG A 1 565 ? -25.575 -37.043 35.707 1.00 29.29 567 ARG A CA 1
ATOM 4487 C C . ARG A 1 565 ? -24.503 -36.455 36.691 1.00 31.15 567 ARG A C 1
ATOM 4488 O O . ARG A 1 565 ? -24.220 -37.049 37.761 1.00 31.58 567 ARG A O 1
ATOM 4496 N N . ASP A 1 566 ? -23.970 -35.289 36.384 1.00 32.08 568 ASP A N 1
ATOM 4497 C CA . ASP A 1 566 ? -22.844 -34.786 37.136 1.00 34.80 568 ASP A CA 1
ATOM 4498 C C . ASP A 1 566 ? -22.741 -33.333 36.757 1.00 30.22 568 ASP A C 1
ATOM 4499 O O . ASP A 1 566 ? -22.205 -32.977 35.689 1.00 28.16 568 ASP A O 1
ATOM 4504 N N . ASN A 1 567 ? -23.226 -32.483 37.647 1.00 30.91 569 ASN A N 1
ATOM 4505 C CA . ASN A 1 567 ? -23.314 -30.999 37.259 1.00 32.82 569 ASN A CA 1
ATOM 4506 C C . ASN A 1 567 ? -22.065 -30.184 37.738 1.00 36.14 569 ASN A C 1
ATOM 4507 O O . ASN A 1 567 ? -22.040 -28.991 37.466 1.00 38.08 569 ASN A O 1
ATOM 4512 N N . ARG A 1 568 ? -21.081 -30.841 38.365 1.00 40.68 570 ARG A N 1
ATOM 4513 C CA . ARG A 1 568 ? -19.833 -30.281 38.946 1.00 45.86 570 ARG A CA 1
ATOM 4514 C C . ARG A 1 568 ? -18.642 -30.574 38.010 1.00 43.82 570 ARG A C 1
ATOM 4515 O O . ARG A 1 568 ? -17.881 -29.669 37.669 1.00 39.64 570 ARG A O 1
ATOM 4523 N N . GLN A 1 569 ? -18.443 -31.848 37.649 1.00 48.28 571 GLN A N 1
ATOM 4524 C CA . GLN A 1 569 ? -17.439 -32.151 36.581 1.00 48.61 571 GLN A CA 1
ATOM 4525 C C . GLN A 1 569 ? -18.196 -33.063 35.701 1.00 48.89 571 GLN A C 1
ATOM 4526 O O . GLN A 1 569 ? -18.309 -34.287 35.914 1.00 48.03 571 GLN A O 1
ATOM 4532 N N . MET A 1 570 ? -18.785 -32.447 34.731 1.00 46.82 572 MET A N 1
ATOM 4533 C CA . MET A 1 570 ? -19.694 -33.161 33.836 1.00 46.96 572 MET A CA 1
ATOM 4534 C C . MET A 1 570 ? -18.970 -34.120 32.909 1.00 47.23 572 MET A C 1
ATOM 4535 O O . MET A 1 570 ? -19.552 -35.163 32.518 1.00 40.09 572 MET A O 1
ATOM 4540 N N . VAL A 1 571 ? -17.728 -33.728 32.559 1.00 43.49 573 VAL A N 1
ATOM 4541 C CA . VAL A 1 571 ? -16.789 -34.598 31.870 1.00 47.12 573 VAL A CA 1
ATOM 4542 C C . VAL A 1 571 ? -15.571 -34.877 32.831 1.00 50.05 573 VAL A C 1
ATOM 4543 O O . VAL A 1 571 ? -14.932 -33.936 33.377 1.00 40.84 573 VAL A O 1
ATOM 4547 N N . ASP A 1 572 ? -15.268 -36.163 33.049 1.00 43.73 574 ASP A N 1
ATOM 4548 C CA . ASP A 1 572 ? -13.982 -36.562 33.625 1.00 47.17 574 ASP A CA 1
ATOM 4549 C C . ASP A 1 572 ? -12.840 -36.273 32.595 1.00 50.75 574 ASP A C 1
ATOM 4550 O O . ASP A 1 572 ? -12.736 -37.014 31.562 1.00 51.74 574 ASP A O 1
ATOM 4555 N N . LEU A 1 573 ? -11.975 -35.249 32.843 1.00 50.03 575 LEU A N 1
ATOM 4556 C CA . LEU A 1 573 ? -10.853 -34.926 31.869 1.00 52.85 575 LEU A CA 1
ATOM 4557 C C . LEU A 1 573 ? -9.833 -36.107 31.717 1.00 54.77 575 LEU A C 1
ATOM 4558 O O . LEU A 1 573 ? -9.253 -36.315 30.596 1.00 53.00 575 LEU A O 1
ATOM 4563 N N . ALA A 1 574 ? -9.693 -36.944 32.771 1.00 53.92 576 ALA A N 1
ATOM 4564 C CA . ALA A 1 574 ? -8.934 -38.286 32.694 1.00 56.41 576 ALA A CA 1
ATOM 4565 C C . ALA A 1 574 ? -9.540 -39.358 31.740 1.00 59.44 576 ALA A C 1
ATOM 4566 O O . ALA A 1 574 ? -8.945 -40.470 31.591 1.00 60.57 576 ALA A O 1
ATOM 4568 N N . ASP A 1 575 ? -10.722 -39.069 31.142 1.00 54.06 577 ASP A N 1
ATOM 4569 C CA . ASP A 1 575 ? -11.388 -40.006 30.256 1.00 52.93 577 ASP A CA 1
ATOM 4570 C C . ASP A 1 575 ? -12.531 -39.214 29.557 1.00 52.12 577 ASP A C 1
ATOM 4571 O O . ASP A 1 575 ? -13.719 -39.513 29.791 1.00 45.17 577 ASP A O 1
ATOM 4576 N N . PRO A 1 576 ? -12.191 -38.180 28.726 1.00 56.61 578 PRO A N 1
ATOM 4577 C CA . PRO A 1 576 ? -13.323 -37.328 28.204 1.00 57.95 578 PRO A CA 1
ATOM 4578 C C . PRO A 1 576 ? -14.452 -38.038 27.344 1.00 57.03 578 PRO A C 1
ATOM 4579 O O . PRO A 1 576 ? -15.631 -37.629 27.430 1.00 55.00 578 PRO A O 1
ATOM 4583 N N . SER A 1 577 ? -14.151 -39.114 26.630 1.00 56.95 579 SER A N 1
ATOM 4584 C CA . SER A 1 577 ? -15.213 -39.823 25.810 1.00 57.17 579 SER A CA 1
ATOM 4585 C C . SER A 1 577 ? -16.091 -40.755 26.689 1.00 56.13 579 SER A C 1
ATOM 4586 O O . SER A 1 577 ? -17.144 -41.173 26.271 1.00 61.50 579 SER A O 1
ATOM 4589 N N . GLY A 1 578 ? -15.683 -41.045 27.939 1.00 53.16 580 GLY A N 1
ATOM 4590 C CA . GLY A 1 578 ? -16.517 -41.814 28.902 1.00 48.96 580 GLY A CA 1
ATOM 4591 C C . GLY A 1 578 ? -17.792 -41.107 29.367 1.00 45.99 580 GLY A C 1
ATOM 4592 O O . GLY A 1 578 ? -18.649 -41.766 29.964 1.00 48.75 580 GLY A O 1
ATOM 4593 N N . ALA A 1 579 ? -17.875 -39.774 29.159 1.00 41.63 581 ALA A N 1
ATOM 4594 C CA . ALA A 1 579 ? -19.012 -38.956 29.496 1.00 39.38 581 ALA A CA 1
ATOM 4595 C C . ALA A 1 579 ? -20.172 -39.041 28.388 1.00 34.72 581 ALA A C 1
ATOM 4596 O O . ALA A 1 579 ? -21.319 -38.800 28.716 1.00 35.25 581 ALA A O 1
ATOM 4598 N N . LEU A 1 580 ? -19.834 -39.336 27.136 1.00 30.52 582 LEU A N 1
ATOM 4599 C CA . LEU A 1 580 ? -20.760 -39.180 26.023 1.00 28.40 582 LEU A CA 1
ATOM 4600 C C . LEU A 1 580 ? -22.097 -39.948 26.288 1.00 26.59 582 LEU A C 1
ATOM 4601 O O . LEU A 1 580 ? -22.017 -41.091 26.689 1.00 25.76 582 LEU A O 1
ATOM 4606 N N . GLN A 1 581 ? -23.263 -39.354 26.027 1.00 23.73 583 GLN A N 1
ATOM 4607 C CA . GLN A 1 581 ? -24.512 -40.043 26.310 1.00 23.50 583 GLN A CA 1
ATOM 4608 C C . GLN A 1 581 ? -25.316 -40.187 25.021 1.00 20.37 583 GLN A C 1
ATOM 4609 O O . GLN A 1 581 ? -26.090 -39.359 24.654 1.00 18.14 583 GLN A O 1
ATOM 4615 N N . LEU A 1 582 ? -25.051 -41.302 24.352 1.00 19.09 584 LEU A N 1
ATOM 4616 C CA . LEU A 1 582 ? -25.686 -41.599 23.130 1.00 18.94 584 LEU A CA 1
ATOM 4617 C C . LEU A 1 582 ? -26.969 -42.429 23.439 1.00 18.67 584 LEU A C 1
ATOM 4618 O O . LEU A 1 582 ? -26.882 -43.436 24.100 1.00 19.01 584 LEU A O 1
ATOM 4623 N N . VAL A 1 583 ? -28.106 -42.016 22.899 1.00 17.79 585 VAL A N 1
ATOM 4624 C CA . VAL A 1 583 ? -29.361 -42.640 23.247 1.00 18.28 585 VAL A CA 1
ATOM 4625 C C . VAL A 1 583 ? -30.125 -42.830 21.952 1.00 18.18 585 VAL A C 1
ATOM 4626 O O . VAL A 1 583 ? -30.871 -41.905 21.557 1.00 17.58 585 VAL A O 1
ATOM 4630 N N . GLY A 1 584 ? -29.905 -43.932 21.302 1.00 18.50 586 GLY A N 1
ATOM 4631 C CA . GLY A 1 584 ? -30.601 -44.184 20.045 1.00 18.84 586 GLY A CA 1
ATOM 4632 C C . GLY A 1 584 ? -30.111 -43.212 18.942 1.00 17.92 586 GLY A C 1
ATOM 4633 O O . GLY A 1 584 ? -29.007 -42.686 19.026 1.00 16.99 586 GLY A O 1
ATOM 4634 N N . THR A 1 585 ? -30.964 -43.023 17.926 1.00 18.19 587 THR A N 1
ATOM 4635 C CA . THR A 1 585 ? -30.549 -42.300 16.704 1.00 17.99 587 THR A CA 1
ATOM 4636 C C . THR A 1 585 ? -31.565 -41.241 16.342 1.00 17.66 587 THR A C 1
ATOM 4637 O O . THR A 1 585 ? -32.711 -41.334 16.687 1.00 18.27 587 THR A O 1
ATOM 4641 N N . LEU A 1 586 ? -31.131 -40.312 15.545 1.00 17.05 588 LEU A N 1
ATOM 4642 C CA . LEU A 1 586 ? -31.985 -39.348 14.891 1.00 17.44 588 LEU A CA 1
ATOM 4643 C C . LEU A 1 586 ? -31.996 -39.627 13.386 1.00 17.79 588 LEU A C 1
ATOM 4644 O O . LEU A 1 586 ? -30.980 -40.134 12.844 1.00 17.43 588 LEU A O 1
ATOM 4649 N N . LYS A 1 587 ? -33.094 -39.245 12.764 1.00 18.76 589 LYS A N 1
ATOM 4650 C CA . LYS A 1 587 ? -33.131 -39.335 11.280 1.00 19.77 589 LYS A CA 1
ATOM 4651 C C . LYS A 1 587 ? -32.307 -38.162 10.749 1.00 18.19 589 LYS A C 1
ATOM 4652 O O . LYS A 1 587 ? -32.568 -37.051 11.123 1.00 16.34 589 LYS A O 1
ATOM 4658 N N . ASN A 1 588 ? -31.326 -38.422 9.898 1.00 17.23 590 ASN A N 1
ATOM 4659 C CA . ASN A 1 588 ? -30.524 -37.333 9.342 1.00 16.55 590 ASN A CA 1
ATOM 4660 C C . ASN A 1 588 ? -31.345 -36.567 8.297 1.00 16.36 590 ASN A C 1
ATOM 4661 O O . ASN A 1 588 ? -31.817 -37.146 7.371 1.00 16.04 590 ASN A O 1
ATOM 4666 N N . PRO A 1 589 ? -31.462 -35.249 8.405 1.00 16.31 591 PRO A N 1
ATOM 4667 C CA . PRO A 1 589 ? -32.197 -34.513 7.446 1.00 16.73 591 PRO A CA 1
ATOM 4668 C C . PRO A 1 589 ? -31.556 -34.496 6.094 1.00 17.10 591 PRO A C 1
ATOM 4669 O O . PRO A 1 589 ? -32.241 -34.275 5.080 1.00 16.85 591 PRO A O 1
ATOM 4673 N N . LEU A 1 590 ? -30.263 -34.882 6.055 1.00 17.23 592 LEU A N 1
ATOM 4674 C CA . LEU A 1 590 ? -29.566 -35.068 4.800 1.00 17.99 592 LEU A CA 1
ATOM 4675 C C . LEU A 1 590 ? -29.786 -36.428 4.150 1.00 18.94 592 LEU A C 1
ATOM 4676 O O . LEU A 1 590 ? -29.318 -36.618 3.028 1.00 19.21 592 LEU A O 1
ATOM 4681 N N . ALA A 1 591 ? -30.486 -37.356 4.796 1.00 19.34 593 ALA A N 1
ATOM 4682 C CA . ALA A 1 591 ? -30.738 -38.643 4.249 1.00 21.23 593 ALA A CA 1
ATOM 4683 C C . ALA A 1 591 ? -31.485 -38.501 2.925 1.00 22.91 593 ALA A C 1
ATOM 4684 O O . ALA A 1 591 ? -32.388 -37.686 2.808 1.00 22.47 593 ALA A O 1
ATOM 4686 N N . GLY A 1 592 ? -31.055 -39.245 1.948 1.00 25.97 594 GLY A N 1
ATOM 4687 C CA . GLY A 1 592 ? -31.727 -39.207 0.641 1.00 28.78 594 GLY A CA 1
ATOM 4688 C C . GLY A 1 592 ? -31.215 -38.023 -0.208 1.00 31.67 594 GLY A C 1
ATOM 4689 O O . GLY A 1 592 ? -31.588 -37.902 -1.392 1.00 33.44 594 GLY A O 1
ATOM 4690 N N . ARG A 1 593 ? -30.365 -37.157 0.321 1.00 30.23 595 ARG A N 1
ATOM 4691 C CA . ARG A 1 593 ? -29.927 -35.993 -0.442 1.00 28.84 595 ARG A CA 1
ATOM 4692 C C . ARG A 1 593 ? -28.472 -36.040 -0.976 1.00 28.46 595 ARG A C 1
ATOM 4693 O O . ARG A 1 593 ? -27.909 -35.019 -1.398 1.00 27.66 595 ARG A O 1
ATOM 4701 N N . GLY A 1 594 ? -27.846 -37.198 -0.962 1.00 27.60 596 GLY A N 1
ATOM 4702 C CA . GLY A 1 594 ? -26.537 -37.334 -1.554 1.00 28.12 596 GLY A CA 1
ATOM 4703 C C . GLY A 1 594 ? -26.609 -37.612 -3.092 1.00 30.55 596 GLY A C 1
ATOM 4704 O O . GLY A 1 594 ? -25.566 -37.423 -3.633 1.00 34.66 596 GLY A O 1
ATOM 4705 N N . ALA B 1 2 ? -4.550 -3.096 47.165 1.00 23.48 4 ALA B N 1
ATOM 4706 C CA . ALA B 1 2 ? -3.345 -3.338 48.012 1.00 23.65 4 ALA B CA 1
ATOM 4707 C C . ALA B 1 2 ? -3.574 -3.286 49.446 1.00 22.09 4 ALA B C 1
ATOM 4708 O O . ALA B 1 2 ? -2.998 -4.102 50.193 1.00 21.58 4 ALA B O 1
ATOM 4710 N N . ASP B 1 3 ? -4.490 -2.420 49.889 1.00 20.98 5 ASP B N 1
ATOM 4711 C CA . ASP B 1 3 ? -4.783 -2.325 51.251 1.00 20.73 5 ASP B CA 1
ATOM 4712 C C . ASP B 1 3 ? -5.296 -3.709 51.816 1.00 18.41 5 ASP B C 1
ATOM 4713 O O . ASP B 1 3 ? -5.044 -4.098 52.984 1.00 16.77 5 ASP B O 1
ATOM 4718 N N . ALA B 1 4 ? -6.121 -4.373 51.023 1.00 16.45 6 ALA B N 1
ATOM 4719 C CA . ALA B 1 4 ? -6.765 -5.589 51.527 1.00 15.02 6 ALA B CA 1
ATOM 4720 C C . ALA B 1 4 ? -5.799 -6.697 51.848 1.00 14.42 6 ALA B C 1
ATOM 4721 O O . ALA B 1 4 ? -6.149 -7.547 52.588 1.00 13.89 6 ALA B O 1
ATOM 4723 N N . VAL B 1 5 ? -4.646 -6.739 51.194 1.00 14.62 7 VAL B N 1
ATOM 4724 C CA . VAL B 1 5 ? -3.651 -7.755 51.378 1.00 14.50 7 VAL B CA 1
ATOM 4725 C C . VAL B 1 5 ? -2.390 -7.254 52.121 1.00 14.68 7 VAL B C 1
ATOM 4726 O O . VAL B 1 5 ? -1.377 -7.920 52.175 1.00 14.41 7 VAL B O 1
ATOM 4730 N N . ALA B 1 6 ? -2.497 -6.054 52.728 1.00 14.83 8 ALA B N 1
ATOM 4731 C CA . ALA B 1 6 ? -1.329 -5.433 53.331 1.00 15.59 8 ALA B CA 1
ATOM 4732 C C . ALA B 1 6 ? -0.783 -6.250 54.481 1.00 15.15 8 ALA B C 1
ATOM 4733 O O . ALA B 1 6 ? 0.432 -6.197 54.755 1.00 15.67 8 ALA B O 1
ATOM 4735 N N . HIS B 1 7 ? -1.630 -7.028 55.137 1.00 14.29 9 HIS B N 1
ATOM 4736 C CA . HIS B 1 7 ? -1.220 -7.936 56.174 1.00 14.18 9 HIS B CA 1
ATOM 4737 C C . HIS B 1 7 ? -0.368 -9.117 55.703 1.00 14.18 9 HIS B C 1
ATOM 4738 O O . HIS B 1 7 ? 0.369 -9.665 56.488 1.00 13.98 9 HIS B O 1
ATOM 4745 N N . LEU B 1 8 ? -0.505 -9.444 54.434 1.00 14.26 10 LEU B N 1
ATOM 4746 C CA . LEU B 1 8 ? 0.236 -10.590 53.870 1.00 14.27 10 LEU B CA 1
ATOM 4747 C C . LEU B 1 8 ? 1.643 -10.172 53.371 1.00 15.28 10 LEU B C 1
ATOM 4748 O O . LEU B 1 8 ? 1.893 -9.812 52.268 1.00 15.52 10 LEU B O 1
ATOM 4753 N N . THR B 1 9 ? 2.616 -10.255 54.282 1.00 15.60 11 THR B N 1
ATOM 4754 C CA . THR B 1 9 ? 3.999 -9.883 53.969 1.00 16.66 11 THR B CA 1
ATOM 4755 C C . THR B 1 9 ? 4.874 -11.065 54.362 1.00 16.51 11 THR B C 1
ATOM 4756 O O . THR B 1 9 ? 4.455 -11.917 55.146 1.00 15.56 11 THR B O 1
ATOM 4760 N N . PRO B 1 10 ? 6.075 -11.047 53.835 1.00 17.65 12 PRO B N 1
ATOM 4761 C CA . PRO B 1 10 ? 6.939 -12.210 54.086 1.00 18.00 12 PRO B CA 1
ATOM 4762 C C . PRO B 1 10 ? 7.235 -12.454 55.552 1.00 18.22 12 PRO B C 1
ATOM 4763 O O . PRO B 1 10 ? 7.222 -13.584 55.999 1.00 16.89 12 PRO B O 1
ATOM 4767 N N . GLU B 1 11 ? 7.466 -11.354 56.293 1.00 18.90 13 GLU B N 1
ATOM 4768 C CA . GLU B 1 11 ? 7.797 -11.485 57.747 1.00 19.22 13 GLU B CA 1
ATOM 4769 C C . GLU B 1 11 ? 6.632 -11.943 58.579 1.00 17.19 13 GLU B C 1
ATOM 4770 O O . GLU B 1 11 ? 6.765 -12.790 59.445 1.00 16.24 13 GLU B O 1
ATOM 4776 N N . ARG B 1 12 ? 5.427 -11.418 58.292 1.00 15.92 14 ARG B N 1
ATOM 4777 C CA . ARG B 1 12 ? 4.304 -11.914 59.032 1.00 14.88 14 ARG B CA 1
ATOM 4778 C C . ARG B 1 12 ? 3.984 -13.387 58.625 1.00 14.11 14 ARG B C 1
ATOM 4779 O O . ARG B 1 12 ? 3.641 -14.171 59.454 1.00 13.14 14 ARG B O 1
ATOM 4787 N N . TRP B 1 13 ? 4.109 -13.676 57.378 1.00 14.32 15 TRP B N 1
ATOM 4788 C CA . TRP B 1 13 ? 3.805 -15.067 56.918 1.00 14.19 15 TRP B CA 1
ATOM 4789 C C . TRP B 1 13 ? 4.831 -16.037 57.582 1.00 14.56 15 TRP B C 1
ATOM 4790 O O . TRP B 1 13 ? 4.460 -17.125 58.042 1.00 13.95 15 TRP B O 1
ATOM 4801 N N . GLU B 1 14 ? 6.090 -15.623 57.697 1.00 15.57 16 GLU B N 1
ATOM 4802 C CA . GLU B 1 14 ? 7.063 -16.452 58.304 1.00 16.64 16 GLU B CA 1
ATOM 4803 C C . GLU B 1 14 ? 6.655 -16.724 59.745 1.00 15.55 16 GLU B C 1
ATOM 4804 O O . GLU B 1 14 ? 6.710 -17.858 60.214 1.00 14.25 16 GLU B O 1
ATOM 4810 N N . GLU B 1 15 ? 6.296 -15.691 60.460 1.00 15.32 17 GLU B N 1
ATOM 4811 C CA . GLU B 1 15 ? 5.876 -15.882 61.867 1.00 15.22 17 GLU B CA 1
ATOM 4812 C C . GLU B 1 15 ? 4.629 -16.758 61.952 1.00 13.54 17 GLU B C 1
ATOM 4813 O O . GLU B 1 15 ? 4.531 -17.627 62.771 1.00 12.70 17 GLU B O 1
ATOM 4819 N N . ALA B 1 16 ? 3.632 -16.469 61.097 1.00 12.63 18 ALA B N 1
ATOM 4820 C CA . ALA B 1 16 ? 2.408 -17.268 61.087 1.00 11.80 18 ALA B CA 1
ATOM 4821 C C . ALA B 1 16 ? 2.706 -18.745 60.907 1.00 11.64 18 ALA B C 1
ATOM 4822 O O . ALA B 1 16 ? 2.117 -19.608 61.560 1.00 11.27 18 ALA B O 1
ATOM 4824 N N . ASN B 1 17 ? 3.575 -19.014 59.997 1.00 12.30 19 ASN B N 1
ATOM 4825 C CA . ASN B 1 17 ? 4.002 -20.401 59.691 1.00 12.76 19 ASN B CA 1
ATOM 4826 C C . ASN B 1 17 ? 4.700 -21.068 60.856 1.00 12.60 19 ASN B C 1
ATOM 4827 O O . ASN B 1 17 ? 4.430 -22.260 61.161 1.00 12.26 19 ASN B O 1
ATOM 4832 N N . ARG B 1 18 ? 5.601 -20.356 61.479 1.00 12.98 20 ARG B N 1
ATOM 4833 C CA . ARG B 1 18 ? 6.244 -20.866 62.629 1.00 13.40 20 ARG B CA 1
ATOM 4834 C C . ARG B 1 18 ? 5.258 -21.216 63.749 1.00 12.64 20 ARG B C 1
ATOM 4835 O O . ARG B 1 18 ? 5.282 -22.349 64.314 1.00 12.50 20 ARG B O 1
ATOM 4843 N N . LEU B 1 19 ? 4.322 -20.322 64.022 1.00 12.02 21 LEU B N 1
ATOM 4844 C CA . LEU B 1 19 ? 3.326 -20.576 64.986 1.00 11.78 21 LEU B CA 1
ATOM 4845 C C . LEU B 1 19 ? 2.507 -21.814 64.655 1.00 11.46 21 LEU B C 1
ATOM 4846 O O . LEU B 1 19 ? 2.167 -22.659 65.531 1.00 10.73 21 LEU B O 1
ATOM 4851 N N . LEU B 1 20 ? 2.128 -21.912 63.399 1.00 11.59 22 LEU B N 1
ATOM 4852 C CA . LEU B 1 20 ? 1.177 -23.028 63.031 1.00 11.37 22 LEU B CA 1
ATOM 4853 C C . LEU B 1 20 ? 1.944 -24.348 63.041 1.00 11.45 22 LEU B C 1
ATOM 4854 O O . LEU B 1 20 ? 1.417 -25.332 63.559 1.00 11.25 22 LEU B O 1
ATOM 4859 N N . VAL B 1 21 ? 3.167 -24.368 62.547 1.00 11.85 23 VAL B N 1
ATOM 4860 C CA . VAL B 1 21 ? 3.932 -25.608 62.574 1.00 12.30 23 VAL B CA 1
ATOM 4861 C C . VAL B 1 21 ? 4.189 -26.031 64.061 1.00 12.09 23 VAL B C 1
ATOM 4862 O O . VAL B 1 21 ? 4.165 -27.202 64.383 1.00 11.97 23 VAL B O 1
ATOM 4866 N N . ARG B 1 22 ? 4.479 -25.078 64.918 1.00 11.78 24 ARG B N 1
ATOM 4867 C CA . ARG B 1 22 ? 4.672 -25.392 66.308 1.00 11.68 24 ARG B CA 1
ATOM 4868 C C . ARG B 1 22 ? 3.432 -26.136 66.889 1.00 11.10 24 ARG B C 1
ATOM 4869 O O . ARG B 1 22 ? 3.557 -27.168 67.555 1.00 11.15 24 ARG B O 1
ATOM 4877 N N . LYS B 1 23 ? 2.274 -25.578 66.588 1.00 10.26 25 LYS B N 1
ATOM 4878 C CA . LYS B 1 23 ? 1.029 -26.161 67.016 1.00 9.91 25 LYS B CA 1
ATOM 4879 C C . LYS B 1 23 ? 0.762 -27.528 66.383 1.00 9.92 25 LYS B C 1
ATOM 4880 O O . LYS B 1 23 ? 0.262 -28.419 67.070 1.00 9.85 25 LYS B O 1
ATOM 4886 N N . ALA B 1 24 ? 1.024 -27.639 65.123 1.00 9.99 26 ALA B N 1
ATOM 4887 C CA . ALA B 1 24 ? 0.892 -28.898 64.438 1.00 10.26 26 ALA B CA 1
ATOM 4888 C C . ALA B 1 24 ? 1.740 -30.008 65.087 1.00 10.73 26 ALA B C 1
ATOM 4889 O O . ALA B 1 24 ? 1.250 -31.098 65.358 1.00 10.58 26 ALA B O 1
ATOM 4891 N N . LEU B 1 25 ? 3.001 -29.697 65.338 1.00 11.10 27 LEU B N 1
ATOM 4892 C CA . LEU B 1 25 ? 3.817 -30.645 65.977 1.00 11.84 27 LEU B CA 1
ATOM 4893 C C . LEU B 1 25 ? 3.256 -31.002 67.376 1.00 11.57 27 LEU B C 1
ATOM 4894 O O . LEU B 1 25 ? 3.298 -32.205 67.758 1.00 12.05 27 LEU B O 1
ATOM 4899 N N . ALA B 1 26 ? 2.814 -30.007 68.121 1.00 10.97 28 ALA B N 1
ATOM 4900 C CA . ALA B 1 26 ? 2.347 -30.272 69.448 1.00 10.81 28 ALA B CA 1
ATOM 4901 C C . ALA B 1 26 ? 1.087 -31.113 69.417 1.00 10.72 28 ALA B C 1
ATOM 4902 O O . ALA B 1 26 ? 0.992 -32.107 70.155 1.00 10.80 28 ALA B O 1
ATOM 4904 N N . GLU B 1 27 ? 0.083 -30.684 68.627 1.00 10.37 29 GLU B N 1
ATOM 4905 C CA . GLU B 1 27 ? -1.175 -31.277 68.726 1.00 10.32 29 GLU B CA 1
ATOM 4906 C C . GLU B 1 27 ? -1.287 -32.598 67.969 1.00 10.65 29 GLU B C 1
ATOM 4907 O O . GLU B 1 27 ? -1.970 -33.557 68.387 1.00 10.50 29 GLU B O 1
ATOM 4913 N N . PHE B 1 28 ? -0.597 -32.720 66.863 1.00 10.93 30 PHE B N 1
ATOM 4914 C CA . PHE B 1 28 ? -0.620 -33.981 66.203 1.00 11.64 30 PHE B CA 1
ATOM 4915 C C . PHE B 1 28 ? 0.187 -35.020 66.963 1.00 12.05 30 PHE B C 1
ATOM 4916 O O . PHE B 1 28 ? -0.042 -36.220 66.786 1.00 12.58 30 PHE B O 1
ATOM 4924 N N . THR B 1 29 ? 1.151 -34.566 67.781 1.00 11.91 31 THR B N 1
ATOM 4925 C CA . THR B 1 29 ? 1.782 -35.484 68.721 1.00 12.46 31 THR B CA 1
ATOM 4926 C C . THR B 1 29 ? 0.825 -35.948 69.824 1.00 12.28 31 THR B C 1
ATOM 4927 O O . THR B 1 29 ? 0.742 -37.129 70.168 1.00 12.59 31 THR B O 1
ATOM 4931 N N . HIS B 1 30 ? 0.110 -34.943 70.370 1.00 11.65 32 HIS B N 1
ATOM 4932 C CA . HIS B 1 30 ? -0.878 -35.248 71.408 1.00 11.65 32 HIS B CA 1
ATOM 4933 C C . HIS B 1 30 ? -1.838 -36.359 70.938 1.00 12.18 32 HIS B C 1
ATOM 4934 O O . HIS B 1 30 ? -2.198 -37.256 71.659 1.00 12.53 32 HIS B O 1
ATOM 4941 N N . GLU B 1 31 ? -2.259 -36.216 69.646 1.00 12.30 33 GLU B N 1
ATOM 4942 C CA . GLU B 1 31 ? -3.190 -37.151 68.987 1.00 12.66 33 GLU B CA 1
ATOM 4943 C C . GLU B 1 31 ? -2.543 -38.409 68.479 1.00 13.36 33 GLU B C 1
ATOM 4944 O O . GLU B 1 31 ? -3.263 -39.230 67.922 1.00 13.50 33 GLU B O 1
ATOM 4950 N N . ARG B 1 32 ? -1.255 -38.553 68.700 1.00 13.85 34 ARG B N 1
ATOM 4951 C CA . ARG B 1 32 ? -0.502 -39.743 68.393 1.00 15.31 34 ARG B CA 1
ATOM 4952 C C . ARG B 1 32 ? -0.386 -40.019 66.901 1.00 15.47 34 ARG B C 1
ATOM 4953 O O . ARG B 1 32 ? -0.049 -41.080 66.513 1.00 15.95 34 ARG B O 1
ATOM 4961 N N . LEU B 1 33 ? -0.604 -39.021 66.098 1.00 14.90 35 LEU B N 1
ATOM 4962 C CA . LEU B 1 33 ? -0.304 -39.136 64.662 1.00 15.36 35 LEU B CA 1
ATOM 4963 C C . LEU B 1 33 ? 1.178 -39.050 64.431 1.00 15.75 35 LEU B C 1
ATOM 4964 O O . LEU B 1 33 ? 1.788 -39.779 63.623 1.00 16.45 35 LEU B O 1
ATOM 4969 N N . LEU B 1 34 ? 1.787 -38.158 65.182 1.00 15.28 36 LEU B N 1
ATOM 4970 C CA . LEU B 1 34 ? 3.256 -38.008 65.234 1.00 16.10 36 LEU B CA 1
ATOM 4971 C C . LEU B 1 34 ? 3.816 -38.699 66.485 1.00 16.50 36 LEU B C 1
ATOM 4972 O O . LEU B 1 34 ? 3.208 -38.583 67.514 1.00 15.80 36 LEU B O 1
ATOM 4977 N N . THR B 1 35 ? 5.037 -39.203 66.370 1.00 17.54 37 THR B N 1
ATOM 4978 C CA . THR B 1 35 ? 5.760 -39.799 67.494 1.00 18.58 37 THR B CA 1
ATOM 4979 C C . THR B 1 35 ? 7.184 -39.317 67.461 1.00 19.04 37 THR B C 1
ATOM 4980 O O . THR B 1 35 ? 8.077 -39.950 66.928 1.00 19.41 37 THR B O 1
ATOM 4984 N N . PRO B 1 36 ? 7.427 -38.126 68.009 1.00 18.80 38 PRO B N 1
ATOM 4985 C CA . PRO B 1 36 ? 8.757 -37.527 67.980 1.00 19.53 38 PRO B CA 1
ATOM 4986 C C . PRO B 1 36 ? 9.764 -38.449 68.647 1.00 21.55 38 PRO B C 1
ATOM 4987 O O . PRO B 1 36 ? 9.436 -39.088 69.662 1.00 21.23 38 PRO B O 1
ATOM 4991 N N . GLU B 1 37 ? 10.946 -38.494 68.065 1.00 22.96 39 GLU B N 1
ATOM 4992 C CA . GLU B 1 37 ? 12.046 -39.318 68.537 1.00 26.30 39 GLU B CA 1
ATOM 4993 C C . GLU B 1 37 ? 12.925 -38.368 69.331 1.00 26.65 39 GLU B C 1
ATOM 4994 O O . GLU B 1 37 ? 13.289 -37.274 68.877 1.00 24.58 39 GLU B O 1
ATOM 5000 N N . ARG B 1 38 ? 13.286 -38.827 70.525 1.00 28.77 40 ARG B N 1
ATOM 5001 C CA . ARG B 1 38 ? 14.169 -38.074 71.320 1.00 33.15 40 ARG B CA 1
ATOM 5002 C C . ARG B 1 38 ? 15.546 -38.186 70.758 1.00 35.68 40 ARG B C 1
ATOM 5003 O O . ARG B 1 38 ? 15.986 -39.324 70.480 1.00 35.41 40 ARG B O 1
ATOM 5011 N N . GLU B 1 39 ? 16.212 -37.050 70.514 1.00 37.91 41 GLU B N 1
ATOM 5012 C CA . GLU B 1 39 ? 17.640 -37.048 70.105 1.00 44.49 41 GLU B CA 1
ATOM 5013 C C . GLU B 1 39 ? 18.555 -36.956 71.357 1.00 51.59 41 GLU B C 1
ATOM 5014 O O . GLU B 1 39 ? 18.095 -36.485 72.423 1.00 54.97 41 GLU B O 1
ATOM 5020 N N . PRO B 1 40 ? 19.839 -37.412 71.230 1.00 61.38 42 PRO B N 1
ATOM 5021 C CA . PRO B 1 40 ? 20.755 -37.252 72.397 1.00 65.48 42 PRO B CA 1
ATOM 5022 C C . PRO B 1 40 ? 21.102 -35.740 72.713 1.00 70.40 42 PRO B C 1
ATOM 5023 O O . PRO B 1 40 ? 20.905 -34.890 71.857 1.00 73.90 42 PRO B O 1
ATOM 5027 N N . ASP B 1 41 ? 21.617 -35.427 73.910 1.00 79.25 43 ASP B N 1
ATOM 5028 C CA . ASP B 1 41 ? 21.464 -34.058 74.545 1.00 82.90 43 ASP B CA 1
ATOM 5029 C C . ASP B 1 41 ? 22.166 -32.803 73.890 1.00 86.51 43 ASP B C 1
ATOM 5030 O O . ASP B 1 41 ? 23.423 -32.730 73.812 1.00 81.23 43 ASP B O 1
ATOM 5035 N N . ASP B 1 42 ? 21.345 -31.836 73.416 1.00 87.69 44 ASP B N 1
ATOM 5036 C CA . ASP B 1 42 ? 21.848 -30.662 72.638 1.00 88.65 44 ASP B CA 1
ATOM 5037 C C . ASP B 1 42 ? 22.305 -29.552 73.600 1.00 95.20 44 ASP B C 1
ATOM 5038 O O . ASP B 1 42 ? 23.535 -29.327 73.758 1.00 99.51 44 ASP B O 1
ATOM 5043 N N . GLY B 1 43 ? 21.329 -28.881 74.235 1.00 91.15 45 GLY B N 1
ATOM 5044 C CA . GLY B 1 43 ? 21.562 -28.027 75.402 1.00 90.87 45 GLY B CA 1
ATOM 5045 C C . GLY B 1 43 ? 20.981 -28.808 76.569 1.00 97.25 45 GLY B C 1
ATOM 5046 O O . GLY B 1 43 ? 19.834 -28.563 76.930 1.00 94.33 45 GLY B O 1
ATOM 5047 N N . GLY B 1 44 ? 21.758 -29.760 77.124 1.00 104.54 46 GLY B N 1
ATOM 5048 C CA . GLY B 1 44 ? 21.315 -30.654 78.232 1.00 100.70 46 GLY B CA 1
ATOM 5049 C C . GLY B 1 44 ? 20.078 -31.541 77.983 1.00 98.05 46 GLY B C 1
ATOM 5050 O O . GLY B 1 44 ? 19.369 -31.945 78.950 1.00 100.73 46 GLY B O 1
ATOM 5051 N N . GLY B 1 45 ? 19.778 -31.789 76.685 1.00 88.96 47 GLY B N 1
ATOM 5052 C CA . GLY B 1 45 ? 18.641 -32.681 76.262 1.00 78.36 47 GLY B CA 1
ATOM 5053 C C . GLY B 1 45 ? 17.499 -31.951 75.581 1.00 64.48 47 GLY B C 1
ATOM 5054 O O . GLY B 1 45 ? 17.750 -30.933 74.937 1.00 61.82 47 GLY B O 1
ATOM 5055 N N . GLN B 1 46 ? 16.273 -32.527 75.723 1.00 57.36 48 GLN B N 1
ATOM 5056 C CA . GLN B 1 46 ? 14.939 -31.888 75.589 1.00 50.44 48 GLN B CA 1
ATOM 5057 C C . GLN B 1 46 ? 14.586 -31.596 74.072 1.00 42.08 48 GLN B C 1
ATOM 5058 O O . GLN B 1 46 ? 13.525 -30.872 73.846 1.00 34.25 48 GLN B O 1
ATOM 5064 N N . THR B 1 47 ? 15.424 -32.156 73.175 1.00 35.11 49 THR B N 1
ATOM 5065 C CA . THR B 1 47 ? 15.283 -32.084 71.647 1.00 32.65 49 THR B CA 1
ATOM 5066 C C . THR B 1 47 ? 14.762 -33.359 70.930 1.00 28.10 49 THR B C 1
ATOM 5067 O O . THR B 1 47 ? 15.124 -34.485 71.247 1.00 27.27 49 THR B O 1
ATOM 5071 N N . TYR B 1 48 ? 13.813 -33.148 70.034 1.00 23.89 50 TYR B N 1
ATOM 5072 C CA . TYR B 1 48 ? 13.086 -34.176 69.334 1.00 22.24 50 TYR B CA 1
ATOM 5073 C C . TYR B 1 48 ? 13.184 -33.976 67.831 1.00 21.79 50 TYR B C 1
ATOM 5074 O O . TYR B 1 48 ? 13.389 -32.840 67.344 1.00 20.56 50 TYR B O 1
ATOM 5083 N N . VAL B 1 49 ? 12.893 -35.065 67.126 1.00 21.36 51 VAL B N 1
ATOM 5084 C CA . VAL B 1 49 ? 12.782 -34.992 65.703 1.00 21.11 51 VAL B CA 1
ATOM 5085 C C . VAL B 1 49 ? 11.524 -35.698 65.226 1.00 20.66 51 VAL B C 1
ATOM 5086 O O . VAL B 1 49 ? 11.193 -36.806 65.708 1.00 19.97 51 VAL B O 1
ATOM 5090 N N . VAL B 1 50 ? 10.895 -35.111 64.203 1.00 20.06 52 VAL B N 1
ATOM 5091 C CA . VAL B 1 50 ? 9.802 -35.752 63.478 1.00 20.08 52 VAL B CA 1
ATOM 5092 C C . VAL B 1 50 ? 10.228 -35.679 62.005 1.00 21.09 52 VAL B C 1
ATOM 5093 O O . VAL B 1 50 ? 10.521 -34.605 61.479 1.00 20.51 52 VAL B O 1
ATOM 5097 N N . ARG B 1 51 ? 10.255 -36.819 61.339 1.00 22.38 53 ARG B N 1
ATOM 5098 C CA . ARG B 1 51 ? 10.551 -36.921 59.922 1.00 23.52 53 ARG B CA 1
ATOM 5099 C C . ARG B 1 51 ? 9.358 -36.990 59.015 1.00 22.36 53 ARG B C 1
ATOM 5100 O O . ARG B 1 51 ? 8.348 -37.468 59.406 1.00 21.79 53 ARG B O 1
ATOM 5108 N N . SER B 1 52 ? 9.497 -36.468 57.803 1.00 22.07 54 SER B N 1
ATOM 5109 C CA . SER B 1 52 ? 8.490 -36.525 56.751 1.00 21.97 54 SER B CA 1
ATOM 5110 C C . SER B 1 52 ? 8.098 -38.023 56.429 1.00 22.57 54 SER B C 1
ATOM 5111 O O . SER B 1 52 ? 8.880 -38.932 56.718 1.00 23.10 54 SER B O 1
ATOM 5114 N N . ASP B 1 53 ? 6.989 -38.215 55.781 1.00 22.73 55 ASP B N 1
ATOM 5115 C CA . ASP B 1 53 ? 6.601 -39.564 55.289 1.00 24.22 55 ASP B CA 1
ATOM 5116 C C . ASP B 1 53 ? 7.732 -40.288 54.654 1.00 26.56 55 ASP B C 1
ATOM 5117 O O . ASP B 1 53 ? 7.941 -41.453 54.917 1.00 27.23 55 ASP B O 1
ATOM 5122 N N . ASP B 1 54 ? 8.490 -39.595 53.778 1.00 28.13 56 ASP B N 1
ATOM 5123 C CA . ASP B 1 54 ? 9.562 -40.219 53.002 1.00 30.31 56 ASP B CA 1
ATOM 5124 C C . ASP B 1 54 ? 10.922 -40.217 53.709 1.00 30.97 56 ASP B C 1
ATOM 5125 O O . ASP B 1 54 ? 11.897 -40.675 53.186 1.00 30.81 56 ASP B O 1
ATOM 5130 N N . GLY B 1 55 ? 10.944 -39.628 54.935 1.00 29.94 57 GLY B N 1
ATOM 5131 C CA . GLY B 1 55 ? 12.130 -39.668 55.837 1.00 31.11 57 GLY B CA 1
ATOM 5132 C C . GLY B 1 55 ? 13.265 -38.636 55.535 1.00 31.66 57 GLY B C 1
ATOM 5133 O O . GLY B 1 55 ? 14.295 -38.523 56.267 1.00 32.68 57 GLY B O 1
ATOM 5134 N N . GLN B 1 56 ? 13.065 -37.881 54.459 1.00 31.55 58 GLN B N 1
ATOM 5135 C CA . GLN B 1 56 ? 14.076 -37.006 53.902 1.00 32.83 58 GLN B CA 1
ATOM 5136 C C . GLN B 1 56 ? 14.070 -35.664 54.545 1.00 30.83 58 GLN B C 1
ATOM 5137 O O . GLN B 1 56 ? 15.090 -34.977 54.602 1.00 30.54 58 GLN B O 1
ATOM 5143 N N . THR B 1 57 ? 12.933 -35.266 55.080 1.00 28.12 59 THR B N 1
ATOM 5144 C CA . THR B 1 57 ? 12.886 -33.971 55.732 1.00 27.34 59 THR B CA 1
ATOM 5145 C C . THR B 1 57 ? 12.664 -34.174 57.259 1.00 26.49 59 THR B C 1
ATOM 5146 O O . THR B 1 57 ? 11.813 -34.991 57.654 1.00 26.58 59 THR B O 1
ATOM 5150 N N . ALA B 1 58 ? 13.385 -33.437 58.072 1.00 25.71 60 ALA B N 1
ATOM 5151 C CA . ALA B 1 58 ? 13.418 -33.605 59.529 1.00 24.86 60 ALA B CA 1
ATOM 5152 C C . ALA B 1 58 ? 12.994 -32.231 60.137 1.00 23.40 60 ALA B C 1
ATOM 5153 O O . ALA B 1 58 ? 13.557 -31.201 59.804 1.00 23.99 60 ALA B O 1
ATOM 5155 N N . TYR B 1 59 ? 12.042 -32.289 61.062 1.00 21.89 61 TYR B N 1
ATOM 5156 C CA . TYR B 1 59 ? 11.549 -31.225 61.852 1.00 20.85 61 TYR B CA 1
ATOM 5157 C C . TYR B 1 59 ? 12.070 -31.442 63.281 1.00 21.35 61 TYR B C 1
ATOM 5158 O O . TYR B 1 59 ? 11.777 -32.480 63.894 1.00 20.98 61 TYR B O 1
ATOM 5167 N N . ARG B 1 60 ? 12.962 -30.568 63.726 1.00 21.85 62 ARG B N 1
ATOM 5168 C CA . ARG B 1 60 ? 13.595 -30.710 65.062 1.00 22.66 62 ARG B CA 1
ATOM 5169 C C . ARG B 1 60 ? 13.090 -29.593 65.920 1.00 20.96 62 ARG B C 1
ATOM 5170 O O . ARG B 1 60 ? 12.788 -28.486 65.444 1.00 20.26 62 ARG B O 1
ATOM 5178 N N . PHE B 1 61 ? 12.958 -29.894 67.216 1.00 19.97 63 PHE B N 1
ATOM 5179 C CA . PHE B 1 61 ? 12.409 -28.915 68.146 1.00 18.59 63 PHE B CA 1
ATOM 5180 C C . PHE B 1 61 ? 12.731 -29.331 69.541 1.00 18.82 63 PHE B C 1
ATOM 5181 O O . PHE B 1 61 ? 13.096 -30.460 69.772 1.00 19.65 63 PHE B O 1
ATOM 5189 N N . THR B 1 62 ? 12.518 -28.405 70.454 1.00 18.71 64 THR B N 1
ATOM 5190 C CA . THR B 1 62 ? 12.499 -28.656 71.859 1.00 18.50 64 THR B CA 1
ATOM 5191 C C . THR B 1 62 ? 11.071 -28.626 72.356 1.00 17.17 64 THR B C 1
ATOM 5192 O O . THR B 1 62 ? 10.256 -28.000 71.823 1.00 16.09 64 THR B O 1
ATOM 5196 N N . ALA B 1 63 ? 10.852 -29.364 73.439 1.00 17.04 65 ALA B N 1
ATOM 5197 C CA . ALA B 1 63 ? 9.561 -29.400 74.046 1.00 16.73 65 ALA B CA 1
ATOM 5198 C C . ALA B 1 63 ? 9.631 -29.854 75.471 1.00 17.10 65 ALA B C 1
ATOM 5199 O O . ALA B 1 63 ? 10.551 -30.615 75.832 1.00 18.30 65 ALA B O 1
ATOM 5201 N N . THR B 1 64 ? 8.672 -29.404 76.234 1.00 16.58 66 THR B N 1
ATOM 5202 C CA . THR B 1 64 ? 8.405 -29.870 77.590 1.00 17.02 66 THR B CA 1
ATOM 5203 C C . THR B 1 64 ? 7.110 -30.658 77.543 1.00 15.94 66 THR B C 1
ATOM 5204 O O . THR B 1 64 ? 6.157 -30.156 76.962 1.00 15.53 66 THR B O 1
ATOM 5208 N N . VAL B 1 65 ? 7.085 -31.869 78.017 1.00 15.63 67 VAL B N 1
ATOM 5209 C CA . VAL B 1 65 ? 5.872 -32.685 77.954 1.00 15.25 67 VAL B CA 1
ATOM 5210 C C . VAL B 1 65 ? 5.166 -32.635 79.318 1.00 15.18 67 VAL B C 1
ATOM 5211 O O . VAL B 1 65 ? 5.772 -32.976 80.302 1.00 15.10 67 VAL B O 1
ATOM 5215 N N . ARG B 1 66 ? 3.944 -32.175 79.334 1.00 14.03 68 ARG B N 1
ATOM 5216 C CA . ARG B 1 66 ? 3.174 -31.946 80.553 1.00 14.14 68 ARG B CA 1
ATOM 5217 C C . ARG B 1 66 ? 2.074 -32.950 80.616 1.00 14.06 68 ARG B C 1
ATOM 5218 O O . ARG B 1 66 ? 1.956 -33.846 79.783 1.00 13.71 68 ARG B O 1
ATOM 5226 N N . ALA B 1 67 ? 1.315 -32.886 81.708 1.00 13.59 69 ALA B N 1
ATOM 5227 C CA . ALA B 1 67 ? 0.201 -33.838 81.912 1.00 13.46 69 ALA B CA 1
ATOM 5228 C C . ALA B 1 67 ? -0.782 -33.870 80.764 1.00 12.85 69 ALA B C 1
ATOM 5229 O O . ALA B 1 67 ? -0.871 -32.910 79.990 1.00 12.29 69 ALA B O 1
ATOM 5231 N N . LEU B 1 68 ? -1.456 -35.021 80.638 1.00 13.20 70 LEU B N 1
ATOM 5232 C CA . LEU B 1 68 ? -2.353 -35.293 79.535 1.00 13.08 70 LEU B CA 1
ATOM 5233 C C . LEU B 1 68 ? -1.583 -35.293 78.202 1.00 13.08 70 LEU B C 1
ATOM 5234 O O . LEU B 1 68 ? -2.108 -34.869 77.165 1.00 12.96 70 LEU B O 1
ATOM 5239 N N . ASP B 1 69 ? -0.355 -35.798 78.242 1.00 13.51 71 ASP B N 1
ATOM 5240 C CA A ASP B 1 69 ? 0.464 -35.919 77.034 0.50 13.93 71 ASP B CA 1
ATOM 5241 C CA B ASP B 1 69 ? 0.527 -35.919 77.095 0.50 13.51 71 ASP B CA 1
ATOM 5242 C C . ASP B 1 69 ? 0.444 -34.639 76.245 1.00 12.94 71 ASP B C 1
ATOM 5243 O O . ASP B 1 69 ? 0.156 -34.602 75.063 1.00 12.40 71 ASP B O 1
ATOM 5252 N N . HIS B 1 70 ? 0.722 -33.554 76.934 1.00 12.51 72 HIS B N 1
ATOM 5253 C CA . HIS B 1 70 ? 0.695 -32.221 76.341 1.00 12.25 72 HIS B CA 1
ATOM 5254 C C . HIS B 1 70 ? 2.085 -31.726 75.945 1.00 12.39 72 HIS B C 1
ATOM 5255 O O . HIS B 1 70 ? 2.995 -31.678 76.777 1.00 12.61 72 HIS B O 1
ATOM 5262 N N . TRP B 1 71 ? 2.302 -31.547 74.686 1.00 12.34 73 TRP B N 1
ATOM 5263 C CA . TRP B 1 71 ? 3.565 -31.224 74.202 1.00 13.05 73 TRP B CA 1
ATOM 5264 C C . TRP B 1 71 ? 3.738 -29.738 74.022 1.00 13.34 73 TRP B C 1
ATOM 5265 O O . TRP B 1 71 ? 3.174 -29.134 73.104 1.00 12.37 73 TRP B O 1
ATOM 5276 N N . GLN B 1 72 ? 4.495 -29.110 74.908 1.00 14.38 74 GLN B N 1
ATOM 5277 C CA . GLN B 1 72 ? 4.734 -27.659 74.792 1.00 15.88 74 GLN B CA 1
ATOM 5278 C C . GLN B 1 72 ? 5.909 -27.447 73.917 1.00 15.68 74 GLN B C 1
ATOM 5279 O O . GLN B 1 72 ? 7.115 -27.362 74.323 1.00 15.59 74 GLN B O 1
ATOM 5285 N N . VAL B 1 73 ? 5.649 -27.546 72.631 1.00 14.59 75 VAL B N 1
ATOM 5286 C CA . VAL B 1 73 ? 6.718 -27.395 71.618 1.00 14.73 75 VAL B CA 1
ATOM 5287 C C . VAL B 1 73 ? 7.091 -25.920 71.623 1.00 15.04 75 VAL B C 1
ATOM 5288 O O . VAL B 1 73 ? 6.245 -25.078 71.528 1.00 13.78 75 VAL B O 1
ATOM 5292 N N A ASP B 1 74 ? 8.394 -25.669 71.673 0.50 16.18 76 ASP B N 1
ATOM 5293 N N B ASP B 1 74 ? 8.387 -25.660 71.691 0.50 15.55 76 ASP B N 1
ATOM 5294 C CA A ASP B 1 74 ? 8.909 -24.310 71.687 0.50 17.17 76 ASP B CA 1
ATOM 5295 C CA B ASP B 1 74 ? 8.884 -24.291 71.733 0.50 16.04 76 ASP B CA 1
ATOM 5296 C C A ASP B 1 74 ? 8.961 -23.741 70.262 0.50 16.55 76 ASP B C 1
ATOM 5297 C C B ASP B 1 74 ? 8.960 -23.734 70.310 0.50 15.96 76 ASP B C 1
ATOM 5298 O O A ASP B 1 74 ? 9.727 -24.212 69.421 0.50 17.19 76 ASP B O 1
ATOM 5299 O O B ASP B 1 74 ? 9.747 -24.194 69.501 0.50 16.64 76 ASP B O 1
ATOM 5308 N N . ALA B 1 75 ? 8.212 -22.686 70.005 1.00 15.77 77 ALA B N 1
ATOM 5309 C CA . ALA B 1 75 ? 8.109 -22.174 68.609 1.00 16.13 77 ALA B CA 1
ATOM 5310 C C . ALA B 1 75 ? 9.447 -21.743 68.043 1.00 16.91 77 ALA B C 1
ATOM 5311 O O . ALA B 1 75 ? 9.793 -22.063 66.904 1.00 17.40 77 ALA B O 1
ATOM 5313 N N . ALA B 1 76 ? 10.272 -21.144 68.887 1.00 17.75 78 ALA B N 1
ATOM 5314 C CA . ALA B 1 76 ? 11.589 -20.628 68.358 1.00 18.79 78 ALA B CA 1
ATOM 5315 C C . ALA B 1 76 ? 12.556 -21.743 68.044 1.00 18.86 78 ALA B C 1
ATOM 5316 O O . ALA B 1 76 ? 13.431 -21.553 67.257 1.00 19.63 78 ALA B O 1
ATOM 5318 N N . SER B 1 77 ? 12.356 -22.924 68.598 1.00 18.00 79 SER B N 1
ATOM 5319 C CA . SER B 1 77 ? 13.298 -24.043 68.383 1.00 18.59 79 SER B CA 1
ATOM 5320 C C . SER B 1 77 ? 13.042 -24.796 67.087 1.00 18.49 79 SER B C 1
ATOM 5321 O O . SER B 1 77 ? 13.875 -25.667 66.737 1.00 19.22 79 SER B O 1
ATOM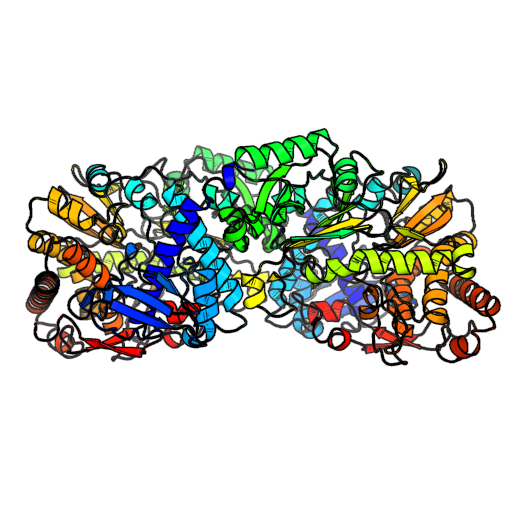 5324 N N . VAL B 1 78 ? 11.887 -24.613 66.478 1.00 17.52 80 VAL B N 1
ATOM 5325 C CA . VAL B 1 78 ? 11.535 -25.475 65.386 1.00 17.94 80 VAL B CA 1
ATOM 5326 C C . VAL B 1 78 ? 12.401 -25.226 64.181 1.00 19.09 80 VAL B C 1
ATOM 5327 O O . VAL B 1 78 ? 12.469 -24.115 63.724 1.00 18.91 80 VAL B O 1
ATOM 5331 N N . THR B 1 79 ? 13.047 -26.263 63.682 1.00 20.46 81 THR B N 1
ATOM 5332 C CA . THR B 1 79 ? 13.868 -26.169 62.468 1.00 22.07 81 THR B CA 1
ATOM 5333 C C . THR B 1 79 ? 13.526 -27.301 61.506 1.00 23.00 81 THR B C 1
ATOM 5334 O O . THR B 1 79 ? 12.939 -28.303 61.930 1.00 22.03 81 THR B O 1
ATOM 5338 N N . ARG B 1 80 ? 13.816 -27.113 60.227 1.00 23.32 82 ARG B N 1
ATOM 5339 C CA . ARG B 1 80 ? 13.486 -28.079 59.214 1.00 24.45 82 ARG B CA 1
ATOM 5340 C C . ARG B 1 80 ? 14.747 -28.308 58.395 1.00 26.38 82 ARG B C 1
ATOM 5341 O O . ARG B 1 80 ? 15.381 -27.325 57.993 1.00 25.93 82 ARG B O 1
ATOM 5349 N N . HIS B 1 81 ? 15.101 -29.552 58.185 1.00 28.48 83 HIS B N 1
ATOM 5350 C CA . HIS B 1 81 ? 16.314 -29.893 57.505 1.00 31.91 83 HIS B CA 1
ATOM 5351 C C . HIS B 1 81 ? 16.102 -30.970 56.489 1.00 32.58 83 HIS B C 1
ATOM 5352 O O . HIS B 1 81 ? 15.270 -31.802 56.614 1.00 29.71 83 HIS B O 1
ATOM 5359 N N . ARG B 1 82 ? 16.872 -30.907 55.418 1.00 35.01 84 ARG B N 1
ATOM 5360 C CA . ARG B 1 82 ? 16.881 -31.964 54.462 1.00 37.48 84 ARG B CA 1
ATOM 5361 C C . ARG B 1 82 ? 18.276 -31.882 53.773 1.00 40.25 84 ARG B C 1
ATOM 5362 O O . ARG B 1 82 ? 18.725 -30.783 53.442 1.00 38.47 84 ARG B O 1
ATOM 5370 N N . ASP B 1 83 ? 18.917 -33.002 53.632 1.00 41.88 85 ASP B N 1
ATOM 5371 C CA . ASP B 1 83 ? 20.190 -33.096 52.918 1.00 47.92 85 ASP B CA 1
ATOM 5372 C C . ASP B 1 83 ? 21.279 -32.307 53.581 1.00 50.23 85 ASP B C 1
ATOM 5373 O O . ASP B 1 83 ? 22.076 -31.693 52.916 1.00 53.14 85 ASP B O 1
ATOM 5378 N N . GLY B 1 84 ? 21.356 -32.370 54.882 1.00 51.55 86 GLY B N 1
ATOM 5379 C CA . GLY B 1 84 ? 22.327 -31.587 55.636 1.00 52.28 86 GLY B CA 1
ATOM 5380 C C . GLY B 1 84 ? 21.958 -30.093 55.763 1.00 51.02 86 GLY B C 1
ATOM 5381 O O . GLY B 1 84 ? 22.617 -29.402 56.516 1.00 55.75 86 GLY B O 1
ATOM 5382 N N . ALA B 1 85 ? 20.936 -29.598 55.060 1.00 47.12 87 ALA B N 1
ATOM 5383 C CA . ALA B 1 85 ? 20.686 -28.165 54.933 1.00 46.52 87 ALA B CA 1
ATOM 5384 C C . ALA B 1 85 ? 19.327 -27.758 55.567 1.00 43.98 87 ALA B C 1
ATOM 5385 O O . ALA B 1 85 ? 18.361 -28.509 55.521 1.00 41.45 87 ALA B O 1
ATOM 5387 N N . GLU B 1 86 ? 19.279 -26.518 56.022 1.00 42.77 88 GLU B N 1
ATOM 5388 C CA . GLU B 1 86 ? 18.134 -25.953 56.661 1.00 41.34 88 GLU B CA 1
ATOM 5389 C C . GLU B 1 86 ? 17.200 -25.409 55.623 1.00 39.08 88 GLU B C 1
ATOM 5390 O O . GLU B 1 86 ? 17.629 -24.907 54.638 1.00 39.37 88 GLU B O 1
ATOM 5396 N N . LEU B 1 87 ? 15.893 -25.567 55.829 1.00 35.64 89 LEU B N 1
ATOM 5397 C CA . LEU B 1 87 ? 14.879 -25.003 54.957 1.00 35.18 89 LEU B CA 1
ATOM 5398 C C . LEU B 1 87 ? 13.939 -24.103 55.725 1.00 31.91 89 LEU B C 1
ATOM 5399 O O . LEU B 1 87 ? 13.858 -24.192 56.909 1.00 30.40 89 LEU B O 1
ATOM 5404 N N . PRO B 1 88 ? 13.217 -23.219 55.035 1.00 31.07 90 PRO B N 1
ATOM 5405 C CA . PRO B 1 88 ? 12.311 -22.394 55.780 1.00 29.97 90 PRO B CA 1
ATOM 5406 C C . PRO B 1 88 ? 11.140 -23.244 56.270 1.00 27.40 90 PRO B C 1
ATOM 5407 O O . PRO B 1 88 ? 10.766 -24.281 55.639 1.00 26.27 90 PRO B O 1
ATOM 5411 N N . LEU B 1 89 ? 10.592 -22.805 57.377 1.00 26.30 91 LEU B N 1
ATOM 5412 C CA . LEU B 1 89 ? 9.435 -23.429 57.933 1.00 25.82 91 LEU B CA 1
ATOM 5413 C C . LEU B 1 89 ? 8.211 -23.047 57.192 1.00 25.02 91 LEU B C 1
ATOM 5414 O O . LEU B 1 89 ? 7.780 -21.863 57.261 1.00 25.77 91 LEU B O 1
ATOM 5419 N N . ALA B 1 90 ? 7.553 -24.030 56.550 1.00 22.19 92 ALA B N 1
ATOM 5420 C CA . ALA B 1 90 ? 6.422 -23.704 55.668 1.00 20.56 92 ALA B CA 1
ATOM 5421 C C . ALA B 1 90 ? 5.312 -24.715 56.005 1.00 19.03 92 ALA B C 1
ATOM 5422 O O . ALA B 1 90 ? 5.490 -25.923 55.695 1.00 19.09 92 ALA B O 1
ATOM 5424 N N . ALA B 1 91 ? 4.212 -24.232 56.474 1.00 16.71 93 ALA B N 1
ATOM 5425 C CA . ALA B 1 91 ? 3.143 -25.060 56.860 1.00 16.11 93 ALA B CA 1
ATOM 5426 C C . ALA B 1 91 ? 2.580 -25.905 55.701 1.00 15.99 93 ALA B C 1
ATOM 5427 O O . ALA B 1 91 ? 2.325 -27.069 55.882 1.00 15.67 93 ALA B O 1
ATOM 5429 N N . LEU B 1 92 ? 2.499 -25.332 54.498 1.00 15.84 94 LEU B N 1
ATOM 5430 C CA . LEU B 1 92 ? 1.970 -26.148 53.402 1.00 16.08 94 LEU B CA 1
ATOM 5431 C C . LEU B 1 92 ? 2.835 -27.333 53.142 1.00 16.62 94 LEU B C 1
ATOM 5432 O O . LEU B 1 92 ? 2.310 -28.460 52.973 1.00 16.42 94 LEU B O 1
ATOM 5437 N N . ASP B 1 93 ? 4.156 -27.123 53.048 1.00 17.12 95 ASP B N 1
ATOM 5438 C CA . ASP B 1 93 ? 5.086 -28.171 52.830 1.00 18.35 95 ASP B CA 1
ATOM 5439 C C . ASP B 1 93 ? 5.026 -29.224 53.969 1.00 17.69 95 ASP B C 1
ATOM 5440 O O . ASP B 1 93 ? 5.172 -30.392 53.696 1.00 17.94 95 ASP B O 1
ATOM 5445 N N . PHE B 1 94 ? 4.827 -28.765 55.173 1.00 16.56 96 PHE B N 1
ATOM 5446 C CA . PHE B 1 94 ? 4.712 -29.695 56.323 1.00 16.41 96 PHE B CA 1
ATOM 5447 C C . PHE B 1 94 ? 3.583 -30.691 56.112 1.00 16.13 96 PHE B C 1
ATOM 5448 O O . PHE B 1 94 ? 3.798 -31.928 56.204 1.00 16.52 96 PHE B O 1
ATOM 5456 N N . PHE B 1 95 ? 2.467 -30.199 55.702 1.00 15.54 97 PHE B N 1
ATOM 5457 C CA . PHE B 1 95 ? 1.289 -31.083 55.448 1.00 15.82 97 PHE B CA 1
ATOM 5458 C C . PHE B 1 95 ? 1.439 -31.971 54.239 1.00 16.60 97 PHE B C 1
ATOM 5459 O O . PHE B 1 95 ? 1.112 -33.139 54.308 1.00 16.91 97 PHE B O 1
ATOM 5467 N N . ILE B 1 96 ? 2.093 -31.474 53.196 1.00 16.90 98 ILE B N 1
ATOM 5468 C CA . ILE B 1 96 ? 2.345 -32.295 52.079 1.00 17.91 98 ILE B CA 1
ATOM 5469 C C . ILE B 1 96 ? 3.345 -33.381 52.460 1.00 18.77 98 ILE B C 1
ATOM 5470 O O . ILE B 1 96 ? 3.127 -34.574 52.090 1.00 18.92 98 ILE B O 1
ATOM 5475 N N . GLU B 1 97 ? 4.440 -33.010 53.143 1.00 18.78 99 GLU B N 1
ATOM 5476 C CA . GLU B 1 97 ? 5.443 -33.982 53.516 1.00 20.01 99 GLU B CA 1
ATOM 5477 C C . GLU B 1 97 ? 4.914 -35.072 54.453 1.00 19.35 99 GLU B C 1
ATOM 5478 O O . GLU B 1 97 ? 5.522 -36.121 54.483 1.00 20.08 99 GLU B O 1
ATOM 5484 N N . LEU B 1 98 ? 3.944 -34.731 55.280 1.00 18.27 100 LEU B N 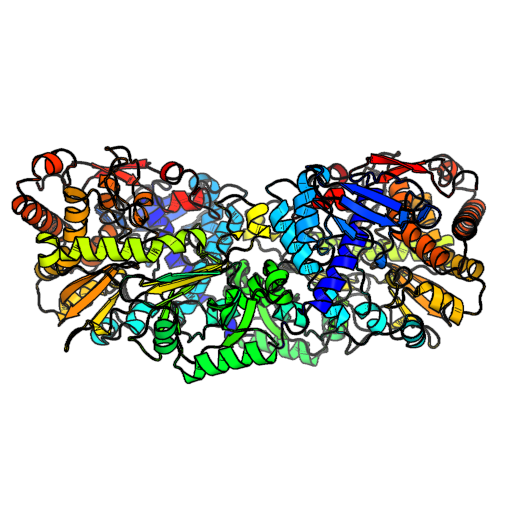1
ATOM 5485 C CA . LEU B 1 98 ? 3.430 -35.655 56.326 1.00 18.05 100 LEU B CA 1
ATOM 5486 C C . LEU B 1 98 ? 2.053 -36.154 55.976 1.00 17.86 100 LEU B C 1
ATOM 5487 O O . LEU B 1 98 ? 1.322 -36.544 56.841 1.00 17.28 100 LEU B O 1
ATOM 5492 N N . LYS B 1 99 ? 1.645 -36.063 54.716 1.00 18.60 101 LYS B N 1
ATOM 5493 C CA . LYS B 1 99 ? 0.254 -36.279 54.385 1.00 18.77 101 LYS B CA 1
ATOM 5494 C C . LYS B 1 99 ? -0.222 -37.760 54.780 1.00 18.73 101 LYS B C 1
ATOM 5495 O O . LYS B 1 99 ? -1.294 -37.924 55.328 1.00 18.08 101 LYS B O 1
ATOM 5501 N N . GLN B 1 100 ? 0.619 -38.719 54.539 1.00 19.74 102 GLN B N 1
ATOM 5502 C CA . GLN B 1 100 ? 0.313 -40.159 54.818 1.00 20.27 102 GLN B CA 1
ATOM 5503 C C . GLN B 1 100 ? 0.343 -40.362 56.363 1.00 19.94 102 GLN B C 1
ATOM 5504 O O . GLN B 1 100 ? -0.582 -40.841 56.947 1.00 19.54 102 GLN B O 1
ATOM 5510 N N . THR B 1 101 ? 1.324 -39.782 57.018 1.00 19.74 103 THR B N 1
ATOM 5511 C CA . THR B 1 101 ? 1.405 -39.823 58.485 1.00 19.36 103 THR B CA 1
ATOM 5512 C C . THR B 1 101 ? 0.179 -39.241 59.183 1.00 18.74 103 THR B C 1
ATOM 5513 O O . THR B 1 101 ? -0.281 -39.800 60.216 1.00 18.89 103 THR B O 1
ATOM 5517 N N . LEU B 1 102 ? -0.300 -38.107 58.700 1.00 17.66 104 LEU B N 1
ATOM 5518 C CA . LEU B 1 102 ? -1.403 -37.458 59.198 1.00 17.32 104 LEU B CA 1
ATOM 5519 C C . LEU B 1 102 ? -2.722 -37.997 58.783 1.00 17.87 104 LEU B C 1
ATOM 5520 O O . LEU B 1 102 ? -3.710 -37.621 59.346 1.00 18.29 104 LEU B O 1
ATOM 5525 N N . GLY B 1 103 ? -2.734 -38.904 57.828 1.00 19.34 105 GLY B N 1
ATOM 5526 C CA . GLY B 1 103 ? -3.937 -39.474 57.311 1.00 20.23 105 GLY B CA 1
ATOM 5527 C C . GLY B 1 103 ? -4.756 -38.532 56.473 1.00 20.10 105 GLY B C 1
ATOM 5528 O O . GLY B 1 103 ? -5.935 -38.586 56.479 1.00 20.61 105 GLY B O 1
ATOM 5529 N N . LEU B 1 104 ? -4.090 -37.659 55.729 1.00 20.29 106 LEU B N 1
ATOM 5530 C CA . LEU B 1 104 ? -4.805 -36.748 54.807 1.00 19.98 106 LEU B CA 1
ATOM 5531 C C . LEU B 1 104 ? -4.875 -37.407 53.496 1.00 21.29 106 LEU B C 1
ATOM 5532 O O . LEU B 1 104 ? -3.821 -37.654 52.868 1.00 22.51 106 LEU B O 1
ATOM 5537 N N . SER B 1 105 ? -6.067 -37.713 53.011 1.00 21.67 107 SER B N 1
ATOM 5538 C CA . SER B 1 105 ? -6.203 -38.391 51.725 1.00 23.57 107 SER B CA 1
ATOM 5539 C C . SER B 1 105 ? -5.946 -37.409 50.586 1.00 24.22 107 SER B C 1
ATOM 5540 O O . SER B 1 105 ? -6.024 -36.192 50.786 1.00 21.60 107 SER B O 1
ATOM 5543 N N . ASP B 1 106 ? -5.820 -37.972 49.417 1.00 25.51 108 ASP B N 1
ATOM 5544 C CA . ASP B 1 106 ? -5.757 -37.214 48.226 1.00 26.93 108 ASP B CA 1
ATOM 5545 C C . ASP B 1 106 ? -6.896 -36.303 48.029 1.00 26.21 108 ASP B C 1
ATOM 5546 O O . ASP B 1 106 ? -6.682 -35.184 47.612 1.00 23.71 108 ASP B O 1
ATOM 5551 N N . GLU B 1 107 ? -8.110 -36.693 48.402 1.00 26.45 109 GLU B N 1
ATOM 5552 C CA . GLU B 1 107 ? -9.237 -35.859 48.247 1.00 27.69 109 GLU B CA 1
ATOM 5553 C C . GLU B 1 107 ? -9.252 -34.614 49.197 1.00 25.23 109 GLU B C 1
ATOM 5554 O O . GLU B 1 107 ? -9.676 -33.526 48.863 1.00 24.51 109 GLU B O 1
ATOM 5560 N N . ILE B 1 108 ? -8.908 -34.872 50.448 1.00 21.91 110 ILE B N 1
ATOM 5561 C CA . ILE B 1 108 ? -8.945 -33.853 51.428 1.00 21.29 110 ILE B CA 1
ATOM 5562 C C . ILE B 1 108 ? -7.746 -32.862 51.366 1.00 19.10 110 ILE B C 1
ATOM 5563 O O . ILE B 1 108 ? -8.000 -31.688 51.661 1.00 17.02 110 ILE B O 1
ATOM 5568 N N . LEU B 1 109 ? -6.542 -33.364 51.085 1.00 19.01 111 LEU B N 1
ATOM 5569 C CA . LEU B 1 109 ? -5.301 -32.566 51.225 1.00 18.53 111 LEU B CA 1
ATOM 5570 C C . LEU B 1 109 ? -5.431 -31.162 50.638 1.00 18.18 111 LEU B C 1
ATOM 5571 O O . LEU B 1 109 ? -5.245 -30.209 51.337 1.00 16.64 111 LEU B O 1
ATOM 5576 N N . PRO B 1 110 ? -5.799 -31.040 49.371 1.00 18.42 112 PRO B N 1
ATOM 5577 C CA . PRO B 1 110 ? -5.888 -29.626 48.867 1.00 17.73 112 PRO B CA 1
ATOM 5578 C C . PRO B 1 110 ? -6.864 -28.714 49.496 1.00 16.78 112 PRO B C 1
ATOM 5579 O O . PRO B 1 110 ? -6.559 -27.476 49.612 1.00 15.55 112 PRO B O 1
ATOM 5583 N N . VAL B 1 111 ? -8.022 -29.171 49.969 1.00 16.24 113 VAL B N 1
ATOM 5584 C CA . VAL B 1 111 ? -8.933 -28.321 50.572 1.00 16.47 113 VAL B CA 1
ATOM 5585 C C . VAL B 1 111 ? -8.428 -27.950 51.979 1.00 15.15 113 VAL B C 1
ATOM 5586 O O . VAL B 1 111 ? -8.496 -26.808 52.462 1.00 13.60 113 VAL B O 1
ATOM 5590 N N . TYR B 1 112 ? -7.825 -28.941 52.601 1.00 14.93 114 TYR B N 1
ATOM 5591 C CA . TYR B 1 112 ? -7.223 -28.689 53.960 1.00 14.30 114 TYR B CA 1
ATOM 5592 C C . TYR B 1 112 ? -6.043 -27.641 53.817 1.00 14.13 114 TYR B C 1
ATOM 5593 O O . TYR B 1 112 ? -6.018 -26.773 54.642 1.00 14.32 114 TYR B O 1
ATOM 5602 N N . LEU B 1 113 ? -5.288 -27.739 52.778 1.00 14.83 115 LEU B N 1
ATOM 5603 C CA . LEU B 1 113 ? -4.235 -26.716 52.496 1.00 15.30 115 LEU B CA 1
ATOM 5604 C C . LEU B 1 113 ? -4.862 -25.295 52.323 1.00 15.50 115 LEU B C 1
ATOM 5605 O O . LEU B 1 113 ? -4.262 -24.315 52.776 1.00 14.02 115 LEU B O 1
ATOM 5610 N N . GLU B 1 114 ? -6.083 -25.207 51.720 1.00 16.02 116 GLU B N 1
ATOM 5611 C CA . GLU B 1 114 ? -6.771 -23.941 51.717 1.00 16.17 116 GLU B CA 1
ATOM 5612 C C . GLU B 1 114 ? -7.109 -23.436 53.033 1.00 14.29 116 GLU B C 1
ATOM 5613 O O . GLU B 1 114 ? -6.995 -22.254 53.326 1.00 13.33 116 GLU B O 1
ATOM 5619 N N . GLU B 1 115 ? -7.657 -24.308 53.904 1.00 13.48 117 GLU B N 1
ATOM 5620 C CA . GLU B 1 115 ? -7.992 -23.959 55.209 1.00 13.10 117 GLU B CA 1
ATOM 5621 C C . GLU B 1 115 ? -6.735 -23.480 55.989 1.00 11.84 117 GLU B C 1
ATOM 5622 O O . GLU B 1 115 ? -6.815 -22.603 56.798 1.00 12.03 117 GLU B O 1
ATOM 5628 N N . ILE B 1 116 ? -5.667 -24.181 55.818 1.00 11.25 118 ILE B N 1
ATOM 5629 C CA . ILE B 1 116 ? -4.364 -23.787 56.451 1.00 10.95 118 ILE B CA 1
ATOM 5630 C C . ILE B 1 116 ? -3.939 -22.413 55.918 1.00 11.03 118 ILE B C 1
ATOM 5631 O O . ILE B 1 116 ? -3.602 -21.587 56.717 1.00 10.65 118 ILE B O 1
ATOM 5636 N N . SER B 1 117 ? -4.031 -22.233 54.616 1.00 11.66 119 SER B N 1
ATOM 5637 C CA . SER B 1 117 ? -3.671 -20.932 54.024 1.00 12.21 119 SER B CA 1
ATOM 5638 C C . SER B 1 117 ? -4.467 -19.834 54.589 1.00 12.08 119 SER B C 1
ATOM 5639 O O . SER B 1 117 ? -3.959 -18.745 54.928 1.00 11.90 119 SER B O 1
ATOM 5642 N N . SER B 1 118 ? -5.776 -20.046 54.759 1.00 12.51 120 SER B N 1
ATOM 5643 C CA . SER B 1 118 ? -6.620 -19.118 55.331 1.00 12.61 120 SER B CA 1
ATOM 5644 C C . SER B 1 118 ? -6.350 -18.814 56.781 1.00 12.33 120 SER B C 1
ATOM 5645 O O . SER B 1 118 ? -6.363 -17.661 57.203 1.00 11.66 120 SER B O 1
ATOM 5648 N N . THR B 1 119 ? -6.083 -19.862 57.584 1.00 11.43 121 THR B N 1
ATOM 5649 C CA . THR B 1 119 ? -5.749 -19.711 58.995 1.00 10.65 121 THR B CA 1
ATOM 5650 C C . THR B 1 119 ? -4.496 -18.867 59.074 1.00 10.52 121 THR B C 1
ATOM 5651 O O . THR B 1 119 ? -4.468 -17.979 59.939 1.00 10.26 121 THR B O 1
ATOM 5655 N N . LEU B 1 120 ? -3.498 -19.176 58.250 1.00 10.45 122 LEU B N 1
ATOM 5656 C CA . LEU B 1 120 ? -2.232 -18.492 58.310 1.00 11.01 122 LEU B CA 1
ATOM 5657 C C . LEU B 1 120 ? -2.504 -16.974 57.972 1.00 11.26 122 LEU B C 1
ATOM 5658 O O . LEU B 1 120 ? -1.878 -16.082 58.551 1.00 11.92 122 LEU B O 1
ATOM 5663 N N . SER B 1 121 ? -3.321 -16.743 56.969 1.00 11.28 123 SER B N 1
ATOM 5664 C CA A SER B 1 121 ? -3.692 -15.364 56.574 0.50 11.24 123 SER B CA 1
ATOM 5665 C CA B SER B 1 121 ? -3.669 -15.398 56.532 0.50 11.38 123 SER B CA 1
ATOM 5666 C C . SER B 1 121 ? -4.302 -14.616 57.737 1.00 10.95 123 SER B C 1
ATOM 5667 O O . SER B 1 121 ? -3.998 -13.413 57.990 1.00 10.89 123 SER B O 1
ATOM 5672 N N . GLY B 1 122 ? -5.147 -15.267 58.494 1.00 10.55 124 GLY B N 1
ATOM 5673 C CA . GLY B 1 122 ? -5.732 -14.744 59.676 1.00 10.42 124 GLY B CA 1
ATOM 5674 C C . GLY B 1 122 ? -4.705 -14.411 60.737 1.00 10.90 124 GLY B C 1
ATOM 5675 O O . GLY B 1 122 ? -4.767 -13.321 61.313 1.00 11.06 124 GLY B O 1
ATOM 5676 N N . THR B 1 123 ? -3.740 -15.289 60.927 1.00 10.65 125 THR B N 1
ATOM 5677 C CA . THR B 1 123 ? -2.648 -14.961 61.853 1.00 10.73 125 THR B CA 1
ATOM 5678 C C . THR B 1 123 ? -1.907 -13.704 61.364 1.00 11.13 125 THR B C 1
ATOM 5679 O O . THR B 1 123 ? -1.603 -12.844 62.170 1.00 11.04 125 THR B O 1
ATOM 5683 N N . CYS B 1 124 ? -1.645 -13.599 60.060 1.00 11.06 126 CYS B N 1
ATOM 5684 C CA . CYS B 1 124 ? -1.009 -12.410 59.552 1.00 11.63 126 CYS B CA 1
ATOM 5685 C C . CYS B 1 124 ? -1.829 -11.121 59.875 1.00 12.01 126 CYS B C 1
ATOM 5686 O O . CYS B 1 124 ? -1.253 -10.148 60.260 1.00 12.13 126 CYS B O 1
ATOM 5689 N N . TYR B 1 125 ? -3.142 -11.194 59.683 1.00 11.70 127 TYR B N 1
ATOM 5690 C CA . TYR B 1 125 ? -3.992 -10.047 60.011 1.00 12.24 127 TYR B CA 1
ATOM 5691 C C . TYR B 1 125 ? -3.862 -9.725 61.500 1.00 12.22 127 TYR B C 1
ATOM 5692 O O . TYR B 1 125 ? -3.626 -8.525 61.882 1.00 12.50 127 TYR B O 1
ATOM 5701 N N . LYS B 1 126 ? -3.924 -10.745 62.343 1.00 11.73 128 LYS B N 1
ATOM 5702 C CA . LYS B 1 126 ? -3.850 -10.542 63.775 1.00 12.33 128 LYS B CA 1
ATOM 5703 C C . LYS B 1 126 ? -2.530 -9.920 64.171 1.00 13.06 128 LYS B C 1
ATOM 5704 O O . LYS B 1 126 ? -2.490 -9.083 65.110 1.00 13.41 128 LYS B O 1
ATOM 5710 N N . LEU B 1 127 ? -1.454 -10.318 63.501 1.00 13.31 129 LEU B N 1
ATOM 5711 C CA . LEU B 1 127 ? -0.140 -9.746 63.776 1.00 14.61 129 LEU B CA 1
ATOM 5712 C C . LEU B 1 127 ? -0.055 -8.284 63.436 1.00 15.39 129 LEU B C 1
ATOM 5713 O O . LEU B 1 127 ? 0.891 -7.655 63.865 1.00 17.21 129 LEU B O 1
ATOM 5718 N N . THR B 1 128 ? -0.950 -7.775 62.619 1.00 14.75 130 THR B N 1
ATOM 5719 C CA . THR B 1 128 ? -0.988 -6.374 62.296 1.00 15.64 130 THR B CA 1
ATOM 5720 C C . THR B 1 128 ? -1.690 -5.504 63.283 1.00 15.88 130 THR B C 1
ATOM 5721 O O . THR B 1 128 ? -1.535 -4.297 63.242 1.00 15.41 130 THR B O 1
ATOM 5725 N N . LYS B 1 129 ? -2.516 -6.100 64.090 1.00 15.35 131 LYS B N 1
ATOM 5726 C CA . LYS B 1 129 ? -3.289 -5.386 65.124 1.00 16.10 131 LYS B CA 1
ATOM 5727 C C . LYS B 1 129 ? -2.354 -4.815 66.204 1.00 17.35 131 LYS B C 1
ATOM 5728 O O . LYS B 1 129 ? -1.270 -5.352 66.476 1.00 16.96 131 LYS B O 1
ATOM 5734 N N . PRO B 1 130 ? -2.808 -3.788 66.849 1.00 19.88 132 PRO B N 1
ATOM 5735 C CA . PRO B 1 130 ? -2.001 -3.305 67.982 1.00 22.83 132 PRO B CA 1
ATOM 5736 C C . PRO B 1 130 ? -1.789 -4.455 68.966 1.00 23.23 132 PRO B C 1
ATOM 5737 O O . PRO B 1 130 ? -2.729 -5.220 69.272 1.00 22.34 132 PRO B O 1
ATOM 5741 N N . GLN B 1 131 ? -0.579 -4.627 69.443 1.00 25.85 133 GLN B N 1
ATOM 5742 C CA . GLN B 1 131 ? -0.241 -5.821 70.168 1.00 28.02 133 GLN B CA 1
ATOM 5743 C C . GLN B 1 131 ? -0.399 -5.625 71.679 1.00 28.58 133 GLN B C 1
ATOM 5744 O O . GLN B 1 131 ? 0.598 -5.534 72.328 1.00 37.38 133 GLN B O 1
ATOM 5750 N N . LEU B 1 132 ? -1.586 -5.797 72.234 1.00 24.57 134 LEU B N 1
ATOM 5751 C CA . LEU B 1 132 ? -1.916 -5.604 73.628 1.00 22.65 134 LEU B CA 1
ATOM 5752 C C . LEU B 1 132 ? -1.437 -6.724 74.507 1.00 20.92 134 LEU B C 1
ATOM 5753 O O . LEU B 1 132 ? -1.616 -7.944 74.167 1.00 18.00 134 LEU B O 1
ATOM 5758 N N . SER B 1 133 ? -0.840 -6.336 75.641 1.00 20.66 135 SER B N 1
ATOM 5759 C CA . SER B 1 133 ? -0.429 -7.359 76.630 1.00 19.15 135 SER B CA 1
ATOM 5760 C C . SER B 1 133 ? -1.663 -7.939 77.302 1.00 18.21 135 SER B C 1
ATOM 5761 O O . SER B 1 133 ? -2.715 -7.341 77.385 1.00 17.05 135 SER B O 1
ATOM 5764 N N . SER B 1 134 ? -1.529 -9.138 77.821 1.00 17.52 136 SER B N 1
ATOM 5765 C CA . SER B 1 134 ? -2.524 -9.705 78.674 1.00 16.86 136 SER B CA 1
ATOM 5766 C C . SER B 1 134 ? -2.882 -8.863 79.844 1.00 17.44 136 SER B C 1
ATOM 5767 O O . SER B 1 134 ? -4.071 -8.742 80.176 1.00 17.92 136 SER B O 1
ATOM 5770 N N . ALA B 1 135 ? -1.917 -8.216 80.448 1.00 19.23 137 ALA B N 1
ATOM 5771 C CA . ALA B 1 135 ? -2.176 -7.315 81.542 1.00 20.41 137 ALA B CA 1
ATOM 5772 C C . ALA B 1 135 ? -3.059 -6.101 81.081 1.00 21.33 137 ALA B C 1
ATOM 5773 O O . ALA B 1 135 ? -3.980 -5.730 81.781 1.00 20.98 137 ALA B O 1
ATOM 5775 N N . GLU B 1 136 ? -2.765 -5.508 79.934 1.00 21.11 138 GLU B N 1
ATOM 5776 C CA . GLU B 1 136 ? -3.606 -4.415 79.471 1.00 22.58 138 GLU B CA 1
ATOM 5777 C C . GLU B 1 136 ? -4.987 -4.846 79.186 1.00 21.12 138 GLU B C 1
ATOM 5778 O O . GLU B 1 136 ? -5.985 -4.154 79.477 1.00 19.57 138 GLU B O 1
ATOM 5784 N N . LEU B 1 137 ? -5.101 -6.001 78.563 1.00 20.92 139 LEU B N 1
ATOM 5785 C CA . LEU B 1 137 ? -6.441 -6.534 78.198 1.00 22.29 139 LEU B CA 1
ATOM 5786 C C . LEU B 1 137 ? -7.234 -6.790 79.460 1.00 24.44 139 LEU B C 1
ATOM 5787 O O . LEU B 1 137 ? -8.414 -6.403 79.566 1.00 26.87 139 LEU B O 1
ATOM 5792 N N . ALA B 1 138 ? -6.591 -7.368 80.466 1.00 25.13 140 ALA B N 1
ATOM 5793 C CA . ALA B 1 138 ? -7.228 -7.581 81.744 1.00 27.37 140 ALA B CA 1
ATOM 5794 C C . ALA B 1 138 ? -7.574 -6.298 82.444 1.00 30.24 140 ALA B C 1
ATOM 5795 O O . ALA B 1 138 ? -8.599 -6.203 83.013 1.00 37.70 140 ALA B O 1
ATOM 5797 N N . ARG B 1 139 ? -6.758 -5.290 82.405 1.00 29.01 141 ARG B N 1
ATOM 5798 C CA . ARG B 1 139 ? -7.099 -4.016 83.003 1.00 32.71 141 ARG B CA 1
ATOM 5799 C C . ARG B 1 139 ? -8.228 -3.252 82.204 1.00 31.22 141 ARG B C 1
ATOM 5800 O O . ARG B 1 139 ? -8.909 -2.419 82.766 1.00 31.47 141 ARG B O 1
ATOM 5808 N N . SER B 1 140 ? -8.453 -3.535 80.910 1.00 28.88 142 SER B N 1
ATOM 5809 C CA . SER B 1 140 ? -9.434 -2.756 80.107 1.00 27.70 142 SER B CA 1
ATOM 5810 C C . SER B 1 140 ? -10.879 -2.842 80.699 1.00 27.43 142 SER B C 1
ATOM 5811 O O . SER B 1 140 ? -11.622 -1.971 80.635 1.00 27.34 142 SER B O 1
ATOM 5814 N N . GLY B 1 141 ? -11.252 -4.013 81.203 1.00 27.89 143 GLY B N 1
ATOM 5815 C CA . GLY B 1 141 ? -12.630 -4.360 81.538 1.00 26.46 143 GLY B CA 1
ATOM 5816 C C . GLY B 1 141 ? -13.607 -4.394 80.356 1.00 24.76 143 GLY B C 1
ATOM 5817 O O . GLY B 1 141 ? -14.884 -4.277 80.529 1.00 26.42 143 GLY B O 1
ATOM 5818 N N . ASP B 1 142 ? -13.035 -4.479 79.154 1.00 21.68 144 ASP B N 1
ATOM 5819 C CA . ASP B 1 142 ? -13.801 -4.244 77.970 1.00 19.54 144 ASP B CA 1
ATOM 5820 C C . ASP B 1 142 ? -14.120 -5.658 77.348 1.00 16.62 144 ASP B C 1
ATOM 5821 O O . ASP B 1 142 ? -13.235 -6.301 76.781 1.00 14.60 144 ASP B O 1
ATOM 5826 N N . PHE B 1 143 ? -15.361 -6.077 77.537 1.00 14.23 145 PHE B N 1
ATOM 5827 C CA . PHE B 1 143 ? -15.848 -7.392 77.140 1.00 13.33 145 PHE B CA 1
ATOM 5828 C C . PHE B 1 143 ? -15.458 -7.683 75.676 1.00 12.63 145 PHE B C 1
ATOM 5829 O O . PHE B 1 143 ? -14.995 -8.785 75.362 1.00 11.68 145 PHE B O 1
ATOM 5837 N N . GLN B 1 144 ? -15.771 -6.702 74.808 1.00 12.72 146 GLN B N 1
ATOM 5838 C CA . GLN B 1 144 ? -15.532 -6.941 73.356 1.00 13.09 146 GLN B CA 1
ATOM 5839 C C . GLN B 1 144 ? -14.090 -6.762 72.942 1.00 13.01 146 GLN B C 1
ATOM 5840 O O . GLN B 1 144 ? -13.694 -7.386 71.972 1.00 13.07 146 GLN B O 1
ATOM 5846 N N . ALA B 1 145 ? -13.292 -5.986 73.685 1.00 13.79 147 ALA B N 1
ATOM 5847 C CA . ALA B 1 145 ? -11.835 -5.918 73.428 1.00 13.69 147 ALA B CA 1
ATOM 5848 C C . ALA B 1 145 ? -11.273 -7.299 73.680 1.00 13.05 147 ALA B C 1
ATOM 5849 O O . ALA B 1 145 ? -10.442 -7.756 72.938 1.00 12.75 147 ALA B O 1
ATOM 5851 N N . VAL B 1 146 ? -11.737 -7.977 74.733 1.00 12.20 148 VAL B N 1
ATOM 5852 C CA . VAL B 1 146 ? -11.343 -9.353 74.968 1.00 11.53 148 VAL B CA 1
ATOM 5853 C C . VAL B 1 146 ? -11.839 -10.255 73.877 1.00 10.83 148 VAL B C 1
ATOM 5854 O O . VAL B 1 146 ? -11.049 -11.044 73.356 1.00 10.58 148 VAL B O 1
ATOM 5858 N N . GLU B 1 147 ? -13.122 -10.205 73.549 1.00 10.32 149 GLU B N 1
ATOM 5859 C CA . GLU B 1 147 ? -13.696 -11.108 72.597 1.00 10.29 149 GLU B CA 1
ATOM 5860 C C . GLU B 1 147 ? -12.971 -11.049 71.258 1.00 10.44 149 GLU B C 1
ATOM 5861 O O . GLU B 1 147 ? -12.627 -12.081 70.634 1.00 9.84 149 GLU B O 1
ATOM 5867 N N . THR B 1 148 ? -12.709 -9.823 70.785 1.00 10.80 150 THR B N 1
ATOM 5868 C CA . THR B 1 148 ? -12.134 -9.628 69.459 1.00 11.49 150 THR B CA 1
ATOM 5869 C C . THR B 1 148 ? -10.598 -9.672 69.487 1.00 12.19 150 THR B C 1
ATOM 5870 O O . THR B 1 148 ? -9.945 -9.610 68.455 1.00 11.61 150 THR B O 1
ATOM 5874 N N . GLY B 1 149 ? -10.072 -9.694 70.702 1.00 12.04 151 GLY B N 1
ATOM 5875 C CA . GLY B 1 149 ? -8.639 -9.768 70.892 1.00 12.93 151 GLY B CA 1
ATOM 5876 C C . GLY B 1 149 ? -8.107 -11.183 71.047 1.00 12.28 151 GLY B C 1
ATOM 5877 O O . GLY B 1 149 ? -6.911 -11.314 71.160 1.00 13.60 151 GLY B O 1
ATOM 5878 N N . MET B 1 150 ? -8.965 -12.199 71.054 1.00 11.92 152 MET B N 1
ATOM 5879 C CA . MET B 1 150 ? -8.490 -13.504 71.081 1.00 12.22 152 MET B CA 1
ATOM 5880 C C . MET B 1 150 ? -7.776 -13.747 69.759 1.00 12.90 152 MET B C 1
ATOM 5881 O O . MET B 1 150 ? -8.125 -13.160 68.729 1.00 14.52 152 MET B O 1
ATOM 5886 N N . THR B 1 151 ? -6.763 -14.584 69.822 1.00 12.46 153 THR B N 1
ATOM 5887 C CA . THR B 1 151 ? -5.893 -14.875 68.683 1.00 12.83 153 THR B CA 1
ATOM 5888 C C . THR B 1 151 ? -5.791 -16.334 68.382 1.00 12.48 153 THR B C 1
ATOM 5889 O O . THR B 1 151 ? -5.729 -16.709 67.167 1.00 13.16 153 THR B O 1
ATOM 5893 N N . GLU B 1 152 ? -5.891 -17.185 69.374 1.00 11.96 154 GLU B N 1
ATOM 5894 C CA . GLU B 1 152 ? -5.597 -18.604 69.057 1.00 12.25 154 GLU B CA 1
ATOM 5895 C C . GLU B 1 152 ? -6.686 -19.279 68.243 1.00 11.76 154 GLU B C 1
ATOM 5896 O O . GLU B 1 152 ? -6.322 -20.150 67.429 1.00 12.68 154 GLU B O 1
ATOM 5902 N N . GLY B 1 153 ? -7.947 -19.065 68.609 1.00 10.55 155 GLY B N 1
ATOM 5903 C CA . GLY B 1 153 ? -9.045 -19.891 68.243 1.00 10.01 155 GLY B CA 1
ATOM 5904 C C . GLY B 1 153 ? -8.904 -21.212 68.994 1.00 9.51 155 GLY B C 1
ATOM 5905 O O . GLY B 1 153 ? -8.300 -21.288 70.081 1.00 9.45 155 GLY B O 1
ATOM 5906 N N . HIS B 1 154 ? -9.604 -22.204 68.496 1.00 9.15 156 HIS B N 1
ATOM 5907 C CA . HIS B 1 154 ? -9.692 -23.428 69.213 1.00 9.30 156 HIS B CA 1
ATOM 5908 C C . HIS B 1 154 ? -8.279 -23.929 69.513 1.00 8.85 156 HIS B C 1
ATOM 5909 O O . HIS B 1 154 ? -7.474 -23.957 68.650 1.00 9.16 156 HIS B O 1
ATOM 5916 N N . PRO B 1 155 ? -8.027 -24.331 70.722 1.00 8.78 157 PRO B N 1
ATOM 5917 C CA . PRO B 1 155 ? -6.693 -24.694 71.075 1.00 9.03 157 PRO B CA 1
ATOM 5918 C C . PRO B 1 155 ? -6.165 -26.009 70.561 1.00 9.24 157 PRO B C 1
ATOM 5919 O O . PRO B 1 155 ? -4.948 -26.237 70.568 1.00 10.04 157 PRO B O 1
ATOM 5923 N N . CYS B 1 156 ? -7.066 -26.903 70.175 1.00 9.30 158 CYS B N 1
ATOM 5924 C CA . CYS B 1 156 ? -6.666 -28.162 69.638 1.00 9.98 158 CYS B CA 1
ATOM 5925 C C . CYS B 1 156 ? -6.537 -28.121 68.130 1.00 9.88 158 CYS B C 1
ATOM 5926 O O . CYS B 1 156 ? -5.550 -28.589 67.593 1.00 9.75 158 CYS B O 1
ATOM 5929 N N . PHE B 1 157 ? -7.612 -27.693 67.479 1.00 9.55 159 PHE B N 1
ATOM 5930 C CA . PHE B 1 157 ? -7.642 -27.789 65.981 1.00 10.01 159 PHE B CA 1
ATOM 5931 C C . PHE B 1 157 ? -6.557 -26.866 65.427 1.00 10.00 159 PHE B C 1
ATOM 5932 O O . PHE B 1 157 ? -6.510 -25.646 65.792 1.00 9.71 159 PHE B O 1
ATOM 5940 N N . VAL B 1 158 ? -5.788 -27.391 64.484 1.00 10.29 160 VAL B N 1
ATOM 5941 C CA . VAL B 1 158 ? -4.711 -26.658 63.875 1.00 10.94 160 VAL B CA 1
ATOM 5942 C C . VAL B 1 158 ? -5.291 -25.771 62.738 1.00 11.08 160 VAL B C 1
ATOM 5943 O O . VAL B 1 158 ? -5.062 -24.559 62.707 1.00 11.05 160 VAL B O 1
ATOM 5947 N N . ALA B 1 159 ? -6.116 -26.380 61.876 1.00 11.09 161 ALA B N 1
ATOM 5948 C CA . ALA B 1 159 ? -6.814 -25.684 60.799 1.00 11.45 161 ALA B CA 1
ATOM 5949 C C . ALA B 1 159 ? -8.074 -25.066 61.326 1.00 11.20 161 ALA B C 1
ATOM 5950 O O . ALA B 1 159 ? -9.229 -25.484 60.935 1.00 11.49 161 ALA B O 1
ATOM 5952 N N . ASN B 1 160 ? -7.925 -24.135 62.236 1.00 10.82 162 ASN B N 1
ATOM 5953 C CA . ASN B 1 160 ? -9.066 -23.711 63.033 1.00 11.22 162 ASN B CA 1
ATOM 5954 C C . ASN B 1 160 ? -9.723 -22.409 62.603 1.00 12.45 162 ASN B C 1
ATOM 5955 O O . ASN B 1 160 ? -10.686 -22.006 63.264 1.00 14.08 162 ASN B O 1
ATOM 5960 N N . ASN B 1 161 ? -9.205 -21.755 61.608 1.00 13.82 163 ASN B N 1
ATOM 5961 C CA . ASN B 1 161 ? -9.712 -20.357 61.255 1.00 15.39 163 ASN B CA 1
ATOM 5962 C C . ASN B 1 161 ? -9.832 -20.263 59.700 1.00 15.12 163 ASN B C 1
ATOM 5963 O O . ASN B 1 161 ? -9.383 -19.246 59.084 1.00 15.29 163 ASN B O 1
ATOM 5968 N N . GLY B 1 162 ? -10.287 -21.293 59.069 1.00 13.68 164 GLY B N 1
ATOM 5969 C CA . GLY B 1 162 ? -10.420 -21.317 57.597 1.00 14.73 164 GLY B CA 1
ATOM 5970 C C . GLY B 1 162 ? -11.429 -20.278 57.097 1.00 14.69 164 GLY B C 1
ATOM 5971 O O . GLY B 1 162 ? -11.193 -19.554 56.135 1.00 15.63 164 GLY B O 1
ATOM 5972 N N . ARG B 1 163 ? -12.618 -20.316 57.683 1.00 14.66 165 ARG B N 1
ATOM 5973 C CA . ARG B 1 163 ? -13.727 -19.403 57.165 1.00 14.24 165 ARG B CA 1
ATOM 5974 C C . ARG B 1 163 ? -13.778 -19.397 55.633 1.00 13.23 165 ARG B C 1
ATOM 5975 O O . ARG B 1 163 ? -13.836 -18.329 54.969 1.00 11.84 165 ARG B O 1
ATOM 5983 N N . LEU B 1 164 ? -13.818 -20.604 55.101 1.00 13.15 166 LEU B N 1
ATOM 5984 C CA . LEU B 1 164 ? -13.734 -20.716 53.654 1.00 13.41 166 LEU B CA 1
ATOM 5985 C C . LEU B 1 164 ? -15.163 -20.324 53.142 1.00 12.90 166 LEU B C 1
ATOM 5986 O O . LEU B 1 164 ? -16.216 -20.862 53.605 1.00 12.83 166 LEU B O 1
ATOM 5991 N N . GLY B 1 165 ? -15.190 -19.406 52.187 1.00 11.89 167 GLY B N 1
ATOM 5992 C CA . GLY B 1 165 ? -16.396 -18.786 51.649 1.00 11.78 167 GLY B CA 1
ATOM 5993 C C . GLY B 1 165 ? -16.210 -17.292 51.734 1.00 11.62 167 GLY B C 1
ATOM 5994 O O . GLY B 1 165 ? -16.847 -16.561 50.947 1.00 11.98 167 GLY B O 1
ATOM 5995 N N . PHE B 1 166 ? -15.385 -16.786 52.683 1.00 11.13 168 PHE B N 1
ATOM 5996 C CA . PHE B 1 166 ? -15.130 -15.340 52.732 1.00 10.92 168 PHE B CA 1
ATOM 5997 C C . PHE B 1 166 ? -14.014 -14.992 51.762 1.00 11.28 168 PHE B C 1
ATOM 5998 O O . PHE B 1 166 ? -12.924 -15.652 51.809 1.00 11.09 168 PHE B O 1
ATOM 6006 N N . GLY B 1 167 ? -14.276 -14.140 50.784 1.00 11.17 169 GLY B N 1
ATOM 6007 C CA . GLY B 1 167 ? -13.215 -13.531 50.051 1.00 11.69 169 GLY B CA 1
ATOM 6008 C C . GLY B 1 167 ? -12.435 -12.612 51.003 1.00 11.82 169 GLY B C 1
ATOM 6009 O O . GLY B 1 167 ? -12.880 -12.394 52.130 1.00 11.14 169 GLY B O 1
ATOM 6010 N N . ILE B 1 168 ? -11.291 -12.099 50.571 1.00 12.25 170 ILE B N 1
ATOM 6011 C CA . ILE B 1 168 ? -10.508 -11.293 51.536 1.00 13.04 170 ILE B CA 1
ATOM 6012 C C . ILE B 1 168 ? -11.247 -10.049 51.999 1.00 12.53 170 ILE B C 1
ATOM 6013 O O . ILE B 1 168 ? -11.164 -9.669 53.160 1.00 12.06 170 ILE B O 1
ATOM 6018 N N . HIS B 1 169 ? -11.991 -9.409 51.120 1.00 12.81 171 HIS B N 1
ATOM 6019 C CA . HIS B 1 169 ? -12.808 -8.263 51.501 1.00 12.94 171 HIS B CA 1
ATOM 6020 C C . HIS B 1 169 ? -13.861 -8.653 52.551 1.00 12.45 171 HIS B C 1
ATOM 6021 O O . HIS B 1 169 ? -14.153 -7.895 53.509 1.00 12.00 171 HIS B O 1
ATOM 6028 N N . GLU B 1 170 ? -14.355 -9.897 52.447 1.00 11.75 172 GLU B N 1
ATOM 6029 C CA . GLU B 1 170 ? -15.376 -10.323 53.362 1.00 11.28 172 GLU B CA 1
ATOM 6030 C C . GLU B 1 170 ? -14.744 -10.685 54.706 1.00 10.95 172 GLU B C 1
ATOM 6031 O O . GLU B 1 170 ? -15.307 -10.434 55.810 1.00 10.27 172 GLU B O 1
ATOM 6037 N N . TYR B 1 171 ? -13.597 -11.310 54.630 1.00 11.05 173 TYR B N 1
ATOM 6038 C CA . TYR B 1 171 ? -12.806 -11.527 55.836 1.00 10.59 173 TYR B CA 1
ATOM 6039 C C . TYR B 1 171 ? -12.646 -10.202 56.616 1.00 10.64 173 TYR B C 1
ATOM 6040 O O . TYR B 1 171 ? -12.893 -10.121 57.847 1.00 9.95 173 TYR B O 1
ATOM 6049 N N . LEU B 1 172 ? -12.213 -9.188 55.901 1.00 11.27 174 LEU B N 1
ATOM 6050 C CA . LEU B 1 172 ? -11.935 -7.953 56.561 1.00 11.94 174 LEU B CA 1
ATOM 6051 C C . LEU B 1 172 ? -13.180 -7.334 57.143 1.00 12.42 174 LEU B C 1
ATOM 6052 O O . LEU B 1 172 ? -13.097 -6.504 58.059 1.00 13.93 174 LEU B O 1
ATOM 6057 N N . SER B 1 173 ? -14.324 -7.582 56.550 1.00 12.40 175 SER B N 1
ATOM 6058 C CA . SER B 1 173 ? -15.603 -7.039 57.055 1.00 12.89 175 SER B CA 1
ATOM 6059 C C . SER B 1 173 ? -16.245 -7.860 58.142 1.00 12.38 175 SER B C 1
ATOM 6060 O O . SER B 1 173 ? -17.035 -7.275 58.899 1.00 12.92 175 SER B O 1
ATOM 6063 N N . TYR B 1 174 ? -16.012 -9.143 58.176 1.00 11.68 176 TYR B N 1
ATOM 6064 C CA . TYR B 1 174 ? -16.807 -10.030 58.938 1.00 11.45 176 TYR B CA 1
ATOM 6065 C C . TYR B 1 174 ? -16.099 -10.941 59.969 1.00 11.21 176 TYR B C 1
ATOM 6066 O O . TYR B 1 174 ? -16.766 -11.560 60.868 1.00 11.45 176 TYR B O 1
ATOM 6075 N N . ALA B 1 175 ? -14.830 -11.094 59.864 1.00 10.71 177 ALA B N 1
ATOM 6076 C CA . ALA B 1 175 ? -14.112 -11.984 60.772 1.00 10.29 177 ALA B CA 1
ATOM 6077 C C . ALA B 1 175 ? -14.042 -11.347 62.134 1.00 10.11 177 ALA B C 1
ATOM 6078 O O . ALA B 1 175 ? -13.793 -10.133 62.226 1.00 9.90 177 ALA B O 1
ATOM 6080 N N . PRO B 1 176 ? -14.284 -12.097 63.197 1.00 10.29 178 PRO B N 1
ATOM 6081 C CA . PRO B 1 176 ? -14.347 -11.506 64.537 1.00 10.14 178 PRO B CA 1
ATOM 6082 C C . PRO B 1 176 ? -13.127 -10.731 65.006 1.00 10.65 178 PRO B C 1
ATOM 6083 O O . PRO B 1 176 ? -13.231 -9.658 65.597 1.00 10.21 178 PRO B O 1
ATOM 6087 N N . GLU B 1 177 ? -11.955 -11.204 64.604 1.00 10.65 179 GLU B N 1
ATOM 6088 C CA . GLU B 1 177 ? -10.739 -10.577 65.014 1.00 10.83 179 GLU B CA 1
ATOM 6089 C C . GLU B 1 177 ? -10.570 -9.215 64.349 1.00 10.98 179 GLU B C 1
ATOM 6090 O O . GLU B 1 177 ? -9.694 -8.475 64.724 1.00 11.32 179 GLU B O 1
ATOM 6096 N N . THR B 1 178 ? -11.339 -8.869 63.314 1.00 11.03 180 THR B N 1
ATOM 6097 C CA . THR B 1 178 ? -11.267 -7.510 62.746 1.00 11.19 180 THR B CA 1
ATOM 6098 C C . THR B 1 178 ? -11.992 -6.476 63.599 1.00 11.67 180 THR B C 1
ATOM 6099 O O . THR B 1 178 ? -11.762 -5.305 63.403 1.00 11.94 180 THR B O 1
ATOM 6103 N N . ALA B 1 179 ? -12.883 -6.890 64.439 1.00 11.59 181 ALA B N 1
ATOM 6104 C CA . ALA B 1 179 ? -13.731 -5.999 65.209 1.00 12.06 181 ALA B CA 1
ATOM 6105 C C . ALA B 1 179 ? -14.518 -5.037 64.336 1.00 12.81 181 ALA B C 1
ATOM 6106 O O . ALA B 1 179 ? -14.720 -3.823 64.686 1.00 13.03 181 ALA B O 1
ATOM 6108 N N . SER B 1 180 ? -14.887 -5.451 63.157 1.00 12.48 182 SER B N 1
ATOM 6109 C CA . SER B 1 180 ? -15.539 -4.592 62.225 1.00 13.84 182 SER B CA 1
ATOM 6110 C C . SER B 1 180 ? -17.000 -4.533 62.523 1.00 13.80 182 SER B C 1
ATOM 6111 O O . SER B 1 180 ? -17.654 -5.559 62.641 1.00 14.32 182 SER B O 1
ATOM 6114 N N . PRO B 1 181 ? -17.584 -3.331 62.596 1.00 14.38 183 PRO B N 1
ATOM 6115 C CA . PRO B 1 181 ? -18.985 -3.289 62.872 1.00 14.16 183 PRO B CA 1
ATOM 6116 C C . PRO B 1 181 ? -19.793 -3.802 61.648 1.00 13.69 183 PRO B C 1
ATOM 6117 O O . PRO B 1 181 ? -19.427 -3.582 60.498 1.00 12.55 183 PRO B O 1
ATOM 6121 N N . VAL B 1 182 ? -20.825 -4.575 61.944 1.00 13.71 184 VAL B N 1
ATOM 6122 C CA . VAL B 1 182 ? -21.691 -5.186 60.969 1.00 14.01 184 VAL B CA 1
ATOM 6123 C C . VAL B 1 182 ? -23.102 -4.725 61.223 1.00 14.95 184 VAL B C 1
ATOM 6124 O O . VAL B 1 182 ? -23.534 -4.741 62.392 1.00 13.76 184 VAL B O 1
ATOM 6128 N N . ARG B 1 183 ? -23.780 -4.292 60.152 1.00 15.97 185 ARG B N 1
ATOM 6129 C CA . ARG B 1 183 ? -25.244 -4.080 60.226 1.00 16.94 185 ARG B CA 1
ATOM 6130 C C . ARG B 1 183 ? -25.970 -5.274 59.644 1.00 15.78 185 ARG B C 1
ATOM 6131 O O . ARG B 1 183 ? -25.644 -5.757 58.550 1.00 14.80 185 ARG B O 1
ATOM 6139 N N . LEU B 1 184 ? -26.928 -5.811 60.405 1.00 15.56 186 LEU B N 1
ATOM 6140 C CA . LEU B 1 184 ? -27.711 -6.974 59.907 1.00 16.06 186 LEU B CA 1
ATOM 6141 C C . LEU B 1 184 ? -28.648 -6.534 58.801 1.00 15.98 186 LEU B C 1
ATOM 6142 O O . LEU B 1 184 ? -29.076 -5.345 58.776 1.00 17.11 186 LEU B O 1
ATOM 6147 N N . VAL B 1 185 ? -28.944 -7.432 57.887 1.00 14.58 187 VAL B N 1
ATOM 6148 C CA . VAL B 1 185 ? -29.907 -7.195 56.864 1.00 14.40 187 VAL B CA 1
ATOM 6149 C C . VAL B 1 185 ? -31.197 -7.859 57.387 1.00 14.10 187 VAL B C 1
ATOM 6150 O O . VAL B 1 185 ? -31.158 -8.989 57.868 1.00 13.66 187 VAL B O 1
ATOM 6154 N N . TRP B 1 186 ? -32.318 -7.193 57.260 1.00 13.64 188 TRP B N 1
ATOM 6155 C CA . TRP B 1 186 ? -33.574 -7.706 57.742 1.00 13.64 188 TRP B CA 1
ATOM 6156 C C . TRP B 1 186 ? -34.420 -8.065 56.571 1.00 13.84 188 TRP B C 1
ATOM 6157 O O . TRP B 1 186 ? -34.542 -7.296 55.584 1.00 14.14 188 TRP B O 1
ATOM 6168 N N . LEU B 1 187 ? -35.083 -9.204 56.684 1.00 13.56 189 LEU B N 1
ATOM 6169 C CA . LEU B 1 187 ? -36.018 -9.686 55.679 1.00 14.08 189 LEU B CA 1
ATOM 6170 C C . LEU B 1 187 ? -37.373 -9.846 56.295 1.00 14.55 189 LEU B C 1
ATOM 6171 O O . LEU B 1 187 ? -37.482 -10.207 57.477 1.00 14.71 189 LEU B O 1
ATOM 6176 N N . ALA B 1 188 ? -38.378 -9.687 55.503 1.00 15.19 190 ALA B N 1
ATOM 6177 C CA . ALA B 1 188 ? -39.714 -10.092 55.840 1.00 15.86 190 ALA B CA 1
ATOM 6178 C C . ALA B 1 188 ? -39.938 -11.457 55.199 1.00 15.96 190 ALA B C 1
ATOM 6179 O O . ALA B 1 188 ? -39.757 -11.604 53.997 1.00 16.08 190 ALA B O 1
ATOM 6181 N N . ALA B 1 189 ? -40.337 -12.416 56.013 1.00 16.09 191 ALA B N 1
ATOM 6182 C CA . ALA B 1 189 ? -40.582 -13.766 55.547 1.00 16.26 191 ALA B CA 1
ATOM 6183 C C . ALA B 1 189 ? -42.007 -14.139 55.715 1.00 17.21 191 ALA B C 1
ATOM 6184 O O . ALA B 1 189 ? -42.569 -14.024 56.764 1.00 17.30 191 ALA B O 1
ATOM 6186 N N . HIS B 1 190 ? -42.568 -14.664 54.643 1.00 17.76 192 HIS B N 1
ATOM 6187 C CA . HIS B 1 190 ? -43.985 -14.992 54.618 1.00 18.90 192 HIS B CA 1
ATOM 6188 C C . HIS B 1 190 ? -44.325 -16.110 55.582 1.00 19.26 192 HIS B C 1
ATOM 6189 O O . HIS B 1 190 ? -43.597 -17.058 55.719 1.00 18.39 192 HIS B O 1
ATOM 6196 N N . ARG B 1 191 ? -45.461 -15.934 56.300 1.00 20.68 193 ARG B N 1
ATOM 6197 C CA . ARG B 1 191 ? -45.854 -16.870 57.363 1.00 21.68 193 ARG B CA 1
ATOM 6198 C C . ARG B 1 191 ? -46.201 -18.244 56.852 1.00 22.11 193 ARG B C 1
ATOM 6199 O O . ARG B 1 191 ? -46.197 -19.190 57.624 1.00 22.19 193 ARG B O 1
ATOM 6207 N N . SER B 1 192 ? -46.414 -18.423 55.528 1.00 22.62 194 SER B N 1
ATOM 6208 C CA . SER B 1 192 ? -46.598 -19.808 55.036 1.00 22.91 194 SER B CA 1
ATOM 6209 C C . SER B 1 192 ? -45.297 -20.575 55.123 1.00 22.35 194 SER B C 1
ATOM 6210 O O . SER B 1 192 ? -45.325 -21.772 55.037 1.00 22.93 194 SER B O 1
ATOM 6213 N N . ARG B 1 193 ? -44.130 -19.929 55.261 1.00 21.10 195 ARG B N 1
ATOM 6214 C CA . ARG B 1 193 ? -42.859 -20.586 55.280 1.00 20.95 195 ARG B CA 1
ATOM 6215 C C . ARG B 1 193 ? -41.979 -20.300 56.538 1.00 19.73 195 ARG B C 1
ATOM 6216 O O . ARG B 1 193 ? -41.017 -21.004 56.813 1.00 20.03 195 ARG B O 1
ATOM 6224 N N . ALA B 1 194 ? -42.300 -19.253 57.274 1.00 19.07 196 ALA B N 1
ATOM 6225 C CA . ALA B 1 194 ? -41.510 -18.848 58.367 1.00 17.98 196 ALA B CA 1
ATOM 6226 C C . ALA B 1 194 ? -42.348 -19.015 59.644 1.00 18.09 196 ALA B C 1
ATOM 6227 O O . ALA B 1 194 ? -43.546 -18.755 59.627 1.00 18.60 196 ALA B O 1
ATOM 6229 N N . ALA B 1 195 ? -41.655 -19.324 60.720 1.00 17.40 197 ALA B N 1
ATOM 6230 C CA . ALA B 1 195 ? -42.340 -19.463 61.999 1.00 18.00 197 ALA B CA 1
ATOM 6231 C C . ALA B 1 195 ? -41.414 -18.836 63.041 1.00 17.42 197 ALA B C 1
ATOM 6232 O O . ALA B 1 195 ? -40.197 -19.133 63.110 1.00 16.74 197 ALA B O 1
ATOM 6234 N N . PHE B 1 196 ? -42.056 -18.051 63.920 1.00 17.92 198 PHE B N 1
ATOM 6235 C CA . PHE B 1 196 ? -41.386 -17.494 65.097 1.00 17.87 198 PHE B CA 1
ATOM 6236 C C . PHE B 1 196 ? -41.756 -18.242 66.346 1.00 18.37 198 PHE B C 1
ATOM 6237 O O . PHE B 1 196 ? -42.909 -18.554 66.519 1.00 18.72 198 PHE B O 1
ATOM 6245 N N . THR B 1 197 ? -40.767 -18.597 67.148 1.00 17.69 199 THR B N 1
ATOM 6246 C CA . THR B 1 197 ? -40.963 -19.292 68.366 1.00 18.58 199 THR B CA 1
ATOM 6247 C C . THR B 1 197 ? -40.448 -18.443 69.523 1.00 18.03 199 THR B C 1
ATOM 6248 O O . THR B 1 197 ? -39.341 -17.937 69.473 1.00 16.64 199 THR B O 1
ATOM 6252 N N . ALA B 1 198 ? -41.261 -18.324 70.555 1.00 19.02 200 ALA B N 1
ATOM 6253 C CA . ALA B 1 198 ? -40.962 -17.450 71.679 1.00 19.39 200 ALA B CA 1
ATOM 6254 C C . ALA B 1 198 ? -40.758 -18.250 72.945 1.00 19.56 200 ALA B C 1
ATOM 6255 O O . ALA B 1 198 ? -41.522 -19.176 73.250 1.00 20.27 200 ALA B O 1
ATOM 6257 N N . GLY B 1 199 ? -39.811 -17.823 73.742 1.00 19.00 201 GLY B N 1
ATOM 6258 C CA . GLY B 1 199 ? -39.668 -18.381 75.087 1.00 19.71 201 GLY B CA 1
ATOM 6259 C C . GLY B 1 199 ? -40.686 -17.753 76.011 1.00 21.18 201 GLY B C 1
ATOM 6260 O O . GLY B 1 199 ? -41.430 -16.801 75.624 1.00 20.67 201 GLY B O 1
ATOM 6261 N N . VAL B 1 200 ? -40.657 -18.266 77.213 1.00 22.78 202 VAL B N 1
ATOM 6262 C CA . VAL B 1 200 ? -41.513 -17.762 78.274 1.00 25.44 202 VAL B CA 1
ATOM 6263 C C . VAL B 1 200 ? -41.354 -16.237 78.424 1.00 25.40 202 VAL B C 1
ATOM 6264 O O . VAL B 1 200 ? -40.224 -15.747 78.514 1.00 24.45 202 VAL B O 1
ATOM 6268 N N . GLY B 1 201 ? -42.449 -15.521 78.382 1.00 25.76 203 GLY B N 1
ATOM 6269 C CA . GLY B 1 201 ? -42.435 -14.092 78.574 1.00 26.47 203 GLY B CA 1
ATOM 6270 C C . GLY B 1 201 ? -42.130 -13.307 77.325 1.00 26.87 203 GLY B C 1
ATOM 6271 O O . GLY B 1 201 ? -42.012 -12.065 77.394 1.00 28.01 203 GLY B O 1
ATOM 6272 N N . ILE B 1 202 ? -42.005 -13.976 76.150 1.00 25.18 204 ILE B N 1
ATOM 6273 C CA . ILE B 1 202 ? -41.695 -13.244 74.943 1.00 24.39 204 ILE B CA 1
ATOM 6274 C C . ILE B 1 202 ? -42.994 -13.190 74.115 1.00 24.42 204 ILE B C 1
ATOM 6275 O O . ILE B 1 202 ? -43.740 -14.172 74.004 1.00 23.58 204 ILE B O 1
ATOM 6280 N N . GLU B 1 203 ? -43.290 -12.050 73.578 1.00 24.54 205 GLU B N 1
ATOM 6281 C CA . GLU B 1 203 ? -44.348 -11.967 72.596 1.00 25.86 205 GLU B CA 1
ATOM 6282 C C . GLU B 1 203 ? -43.786 -11.278 71.351 1.00 23.77 205 GLU B C 1
ATOM 6283 O O . GLU B 1 203 ? -43.161 -10.255 71.456 1.00 23.30 205 GLU B O 1
ATOM 6289 N N . TYR B 1 204 ? -44.109 -11.768 70.185 1.00 23.17 206 TYR B N 1
ATOM 6290 C CA . TYR B 1 204 ? -43.467 -11.298 68.931 1.00 21.67 206 TYR B CA 1
ATOM 6291 C C . TYR B 1 204 ? -43.498 -9.784 68.706 1.00 22.27 206 TYR B C 1
ATOM 6292 O O . TYR B 1 204 ? -42.472 -9.169 68.466 1.00 20.86 206 TYR B O 1
ATOM 6301 N N . GLU B 1 205 ? -44.678 -9.180 68.761 1.00 23.39 207 GLU B N 1
ATOM 6302 C CA . GLU B 1 205 ? -44.796 -7.753 68.388 1.00 25.23 207 GLU B CA 1
ATOM 6303 C C . GLU B 1 205 ? -44.006 -6.881 69.331 1.00 24.43 207 GLU B C 1
ATOM 6304 O O . GLU B 1 205 ? -43.265 -5.956 68.902 1.00 24.62 207 GLU B O 1
ATOM 6310 N N . SER B 1 206 ? -44.070 -7.165 70.591 1.00 24.43 208 SER B N 1
ATOM 6311 C CA . SER B 1 206 ? -43.274 -6.375 71.523 1.00 24.41 208 SER B CA 1
ATOM 6312 C C . SER B 1 206 ? -41.773 -6.683 71.414 1.00 22.74 208 SER B C 1
ATOM 6313 O O . SER B 1 206 ? -40.929 -5.795 71.524 1.00 22.04 208 SER B O 1
ATOM 6316 N N . PHE B 1 207 ? -41.457 -7.944 71.168 1.00 21.51 209 PHE B N 1
ATOM 6317 C CA . PHE B 1 207 ? -40.113 -8.346 71.008 1.00 20.36 209 PHE B CA 1
ATOM 6318 C C . PHE B 1 207 ? -39.387 -7.637 69.874 1.00 19.65 209 PHE B C 1
ATOM 6319 O O . PHE B 1 207 ? -38.331 -7.127 70.091 1.00 18.65 209 PHE B O 1
ATOM 6327 N N . VAL B 1 208 ? -39.978 -7.634 68.702 1.00 19.49 210 VAL B N 1
ATOM 6328 C CA . VAL B 1 208 ? -39.266 -7.034 67.576 1.00 19.86 210 VAL B CA 1
ATOM 6329 C C . VAL B 1 208 ? -39.177 -5.501 67.783 1.00 20.67 210 VAL B C 1
ATOM 6330 O O . VAL B 1 208 ? -38.197 -4.911 67.325 1.00 19.68 210 VAL B O 1
ATOM 6334 N N . ARG B 1 209 ? -40.175 -4.917 68.422 1.00 22.42 211 ARG B N 1
ATOM 6335 C CA . ARG B 1 209 ? -40.100 -3.466 68.754 1.00 24.19 211 ARG B CA 1
ATOM 6336 C C . ARG B 1 209 ? -39.044 -3.155 69.781 1.00 23.03 211 ARG B C 1
ATOM 6337 O O . ARG B 1 209 ? -38.334 -2.259 69.617 1.00 22.47 211 ARG B O 1
ATOM 6345 N N . ASP B 1 210 ? -38.854 -3.998 70.737 1.00 23.62 212 ASP B N 1
ATOM 6346 C CA . ASP B 1 210 ? -37.741 -3.846 71.710 1.00 23.87 212 ASP B CA 1
ATOM 6347 C C . ASP B 1 210 ? -36.379 -3.912 70.963 1.00 22.52 212 ASP B C 1
ATOM 6348 O O . ASP B 1 210 ? -35.480 -3.166 71.235 1.00 21.25 212 ASP B O 1
ATOM 6353 N N . GLU B 1 211 ? -36.264 -4.858 70.027 1.00 21.38 213 GLU B N 1
ATOM 6354 C CA . GLU B 1 211 ? -35.031 -5.124 69.411 1.00 20.42 213 GLU B CA 1
ATOM 6355 C C . GLU B 1 211 ? -34.683 -4.094 68.352 1.00 21.73 213 GLU B C 1
ATOM 6356 O O . GLU B 1 211 ? -33.525 -3.753 68.231 1.00 22.97 213 GLU B O 1
ATOM 6362 N N . LEU B 1 212 ? -35.663 -3.748 67.517 1.00 21.47 214 LEU B N 1
ATOM 6363 C CA . LEU B 1 212 ? -35.396 -2.821 66.414 1.00 21.00 214 LEU B CA 1
ATOM 6364 C C . LEU B 1 212 ? -35.776 -1.411 66.719 1.00 20.91 214 LEU B C 1
ATOM 6365 O O . LEU B 1 212 ? -35.363 -0.535 66.019 1.00 20.61 214 LEU B O 1
ATOM 6370 N N . GLY B 1 213 ? -36.633 -1.212 67.723 1.00 21.61 215 GLY B N 1
ATOM 6371 C CA . GLY B 1 213 ? -37.296 0.063 67.872 1.00 22.43 215 GLY B CA 1
ATOM 6372 C C . GLY B 1 213 ? -38.540 0.139 67.025 1.00 22.32 215 GLY B C 1
ATOM 6373 O O . GLY B 1 213 ? -38.607 -0.322 65.864 1.00 22.37 215 GLY B O 1
ATOM 6374 N N . ALA B 1 214 ? -39.557 0.859 67.608 1.00 22.99 216 ALA B N 1
ATOM 6375 C CA . ALA B 1 214 ? -40.840 1.044 66.897 1.00 23.15 216 ALA B CA 1
ATOM 6376 C C . ALA B 1 214 ? -40.643 1.731 65.536 1.00 22.84 216 ALA B C 1
ATOM 6377 O O . ALA B 1 214 ? -41.363 1.461 64.567 1.00 22.54 216 ALA B O 1
ATOM 6379 N N . ALA B 1 215 ? -39.713 2.716 65.466 1.00 22.83 217 ALA B N 1
ATOM 6380 C CA . ALA B 1 215 ? -39.528 3.482 64.253 1.00 22.87 217 ALA B CA 1
ATOM 6381 C C . ALA B 1 215 ? -39.104 2.521 63.075 1.00 21.93 217 ALA B C 1
ATOM 6382 O O . ALA B 1 215 ? -39.587 2.664 61.969 1.00 21.76 217 ALA B O 1
ATOM 6384 N N . THR B 1 216 ? -38.156 1.664 63.336 1.00 21.22 218 THR B N 1
ATOM 6385 C CA . THR B 1 216 ? -37.646 0.726 62.323 1.00 20.71 218 THR B CA 1
ATOM 6386 C C . THR B 1 216 ? -38.711 -0.324 61.965 1.00 20.57 218 THR B C 1
ATOM 6387 O O . THR B 1 216 ? -38.915 -0.559 60.779 1.00 20.50 218 THR B O 1
ATOM 6391 N N . VAL B 1 217 ? -39.388 -0.872 62.934 1.00 20.52 219 VAL B N 1
ATOM 6392 C CA . VAL B 1 217 ? -40.524 -1.718 62.598 1.00 21.02 219 VAL B CA 1
ATOM 6393 C C . VAL B 1 217 ? -41.532 -1.041 61.676 1.00 22.34 219 VAL B C 1
ATOM 6394 O O . VAL B 1 217 ? -42.015 -1.606 60.693 1.00 21.98 219 VAL B O 1
ATOM 6398 N N . ASP B 1 218 ? -41.860 0.229 61.981 1.00 23.23 220 ASP B N 1
ATOM 6399 C CA . ASP B 1 218 ? -42.735 0.965 61.143 1.00 25.24 220 ASP B CA 1
ATOM 6400 C C . ASP B 1 218 ? -42.194 1.150 59.720 1.00 25.05 220 ASP B C 1
ATOM 6401 O O . ASP B 1 218 ? -42.926 1.088 58.714 1.00 24.28 220 ASP B O 1
ATOM 6406 N N . ARG B 1 219 ? -40.924 1.497 59.660 1.00 24.78 221 ARG B N 1
ATOM 6407 C CA . ARG B 1 219 ? -40.306 1.675 58.371 1.00 26.06 221 ARG B CA 1
ATOM 6408 C C . ARG B 1 219 ? -40.446 0.327 57.553 1.00 24.92 221 ARG B C 1
ATOM 6409 O O . ARG B 1 219 ? -40.784 0.332 56.365 1.00 25.06 221 ARG B O 1
ATOM 6417 N N . PHE B 1 220 ? -40.171 -0.787 58.250 1.00 22.97 222 PHE B N 1
ATOM 6418 C CA . PHE B 1 220 ? -40.269 -2.081 57.592 1.00 22.75 222 PHE B CA 1
ATOM 6419 C C . PHE B 1 220 ? -41.676 -2.412 57.148 1.00 23.30 222 PHE B C 1
ATOM 6420 O O . PHE B 1 220 ? -41.865 -2.835 56.047 1.00 22.86 222 PHE B O 1
ATOM 6428 N N . HIS B 1 221 ? -42.657 -2.053 57.944 1.00 24.61 223 HIS B N 1
ATOM 6429 C CA . HIS B 1 221 ? -44.044 -2.173 57.562 1.00 26.02 223 HIS B CA 1
ATOM 6430 C C . HIS B 1 221 ? -44.343 -1.361 56.322 1.00 25.85 223 HIS B C 1
ATOM 6431 O O . HIS B 1 221 ? -45.085 -1.784 55.447 1.00 26.05 223 HIS B O 1
ATOM 6438 N N . GLY B 1 222 ? -43.770 -0.161 56.280 1.00 25.51 224 GLY B N 1
ATOM 6439 C CA . GLY B 1 222 ? -43.899 0.748 55.142 1.00 25.60 224 GLY B CA 1
ATOM 6440 C C . GLY B 1 222 ? -43.294 0.193 53.853 1.00 24.62 224 GLY B C 1
ATOM 6441 O O . GLY B 1 222 ? -43.886 0.341 52.758 1.00 24.59 224 GLY B O 1
ATOM 6442 N N . VAL B 1 223 ? -42.143 -0.487 53.967 1.00 23.47 225 VAL B N 1
ATOM 6443 C CA . VAL B 1 223 ? -41.631 -1.238 52.827 1.00 23.18 225 VAL B CA 1
ATOM 6444 C C . VAL B 1 223 ? -42.642 -2.260 52.311 1.00 23.08 225 VAL B C 1
ATOM 6445 O O . VAL B 1 223 ? -42.917 -2.301 51.112 1.00 23.79 225 VAL B O 1
ATOM 6449 N N . LEU B 1 224 ? -43.214 -3.035 53.191 1.00 23.18 226 LEU B N 1
ATOM 6450 C CA . LEU B 1 224 ? -44.208 -4.053 52.810 1.00 24.01 226 LEU B CA 1
ATOM 6451 C C . LEU B 1 224 ? -45.426 -3.429 52.119 1.00 26.05 226 LEU B C 1
ATOM 6452 O O . LEU B 1 224 ? -45.851 -3.815 50.980 1.00 25.51 226 LEU B O 1
ATOM 6457 N N . ARG B 1 225 ? -45.967 -2.419 52.785 1.00 27.35 227 ARG B N 1
ATOM 6458 C CA . ARG B 1 225 ? -47.154 -1.749 52.264 1.00 30.08 227 ARG B CA 1
ATOM 6459 C C . ARG B 1 225 ? -46.897 -1.121 50.911 1.00 30.10 227 ARG B C 1
ATOM 6460 O O . ARG B 1 225 ? -47.747 -1.150 50.065 1.00 30.63 227 ARG B O 1
ATOM 6468 N N . GLY B 1 226 ? -45.685 -0.609 50.726 1.00 29.89 228 GLY B N 1
ATOM 6469 C CA . GLY B 1 226 ? -45.325 0.046 49.482 1.00 31.16 228 GLY B CA 1
ATOM 6470 C C . GLY B 1 226 ? -45.289 -0.937 48.307 1.00 32.15 228 GLY B C 1
ATOM 6471 O O . GLY B 1 226 ? -45.361 -0.546 47.211 1.00 33.61 228 GLY B O 1
ATOM 6472 N N . ARG B 1 227 ? -45.156 -2.213 48.556 1.00 31.35 229 ARG B N 1
ATOM 6473 C CA . ARG B 1 227 ? -45.173 -3.213 47.551 1.00 33.20 229 ARG B CA 1
ATOM 6474 C C . ARG B 1 227 ? -46.472 -3.925 47.541 1.00 33.46 229 ARG B C 1
ATOM 6475 O O . ARG B 1 227 ? -46.540 -5.000 46.965 1.00 33.26 229 ARG B O 1
ATOM 6483 N N . GLY B 1 228 ? -47.492 -3.396 48.184 1.00 33.86 230 GLY B N 1
ATOM 6484 C CA . GLY B 1 228 ? -48.797 -4.021 48.216 1.00 34.40 230 GLY B CA 1
ATOM 6485 C C . GLY B 1 228 ? -48.940 -5.251 49.087 1.00 34.04 230 GLY B C 1
ATOM 6486 O O . GLY B 1 228 ? -49.878 -5.971 48.930 1.00 34.52 230 GLY B O 1
ATOM 6487 N N . LEU B 1 229 ? -48.084 -5.426 50.094 1.00 31.71 231 LEU B N 1
ATOM 6488 C CA . LEU B 1 229 ? -48.134 -6.573 50.992 1.00 31.02 231 LEU B CA 1
ATOM 6489 C C . LEU B 1 229 ? -48.579 -6.126 52.371 1.00 30.83 231 LEU B C 1
ATOM 6490 O O . LEU B 1 229 ? -48.341 -5.002 52.795 1.00 31.66 231 LEU B O 1
ATOM 6495 N N . ASP B 1 230 ? -49.185 -7.070 53.059 1.00 30.07 232 ASP B N 1
ATOM 6496 C CA . ASP B 1 230 ? -49.682 -6.908 54.376 1.00 29.99 232 ASP B CA 1
ATOM 6497 C C . ASP B 1 230 ? -48.637 -7.378 55.325 1.00 28.27 232 ASP B C 1
ATOM 6498 O O . ASP B 1 230 ? -48.302 -8.560 55.360 1.00 27.61 232 ASP B O 1
ATOM 6503 N N . PRO B 1 231 ? -48.203 -6.469 56.190 1.00 27.35 233 PRO B N 1
ATOM 6504 C CA . PRO B 1 231 ? -47.294 -6.856 57.281 1.00 26.20 233 PRO B CA 1
ATOM 6505 C C . PRO B 1 231 ? -47.686 -7.985 58.140 1.00 25.29 233 PRO B C 1
ATOM 6506 O O . PRO B 1 231 ? -46.850 -8.690 58.603 1.00 24.29 233 PRO B O 1
ATOM 6510 N N . ALA B 1 232 ? -48.997 -8.183 58.265 1.00 26.05 234 ALA B N 1
ATOM 6511 C CA . ALA B 1 232 ? -49.548 -9.252 59.075 1.00 25.75 234 ALA B CA 1
ATOM 6512 C C . ALA B 1 232 ? -49.138 -10.617 58.531 1.00 24.66 234 ALA B C 1
ATOM 6513 O O . ALA B 1 232 ? -49.159 -11.538 59.283 1.00 24.68 234 ALA B O 1
ATOM 6515 N N . ASP B 1 233 ? -48.782 -10.707 57.248 1.00 23.98 235 ASP B N 1
ATOM 6516 C CA . ASP B 1 233 ? -48.538 -11.988 56.605 1.00 23.43 235 ASP B CA 1
ATOM 6517 C C . ASP B 1 233 ? -47.054 -12.353 56.735 1.00 21.82 235 ASP B C 1
ATOM 6518 O O . ASP B 1 233 ? -46.642 -13.415 56.254 1.00 21.58 235 ASP B O 1
ATOM 6523 N N . TYR B 1 234 ? -46.256 -11.495 57.403 1.00 20.92 236 TYR B N 1
ATOM 6524 C CA . TYR B 1 234 ? -44.798 -11.656 57.423 1.00 19.52 236 TYR B CA 1
ATOM 6525 C C . TYR B 1 234 ? -44.232 -11.642 58.808 1.00 19.34 236 TYR B C 1
ATOM 6526 O O . TYR B 1 234 ? -44.810 -11.037 59.732 1.00 19.34 236 TYR B O 1
ATOM 6535 N N . LEU B 1 235 ? -43.079 -12.306 58.976 1.00 18.49 237 LEU B N 1
ATOM 6536 C CA . LEU B 1 235 ? -42.292 -12.273 60.162 1.00 18.51 237 LEU B CA 1
ATOM 6537 C C . LEU B 1 235 ? -40.929 -11.746 59.856 1.00 18.14 237 LEU B C 1
ATOM 6538 O O . LEU B 1 235 ? -40.402 -11.942 58.722 1.00 18.23 237 LEU B O 1
ATOM 6543 N N . LEU B 1 236 ? -40.275 -11.120 60.793 1.00 17.77 238 LEU B N 1
ATOM 6544 C CA . LEU B 1 236 ? -38.976 -10.517 60.553 1.00 17.52 238 LEU B CA 1
ATOM 6545 C C . LEU B 1 236 ? -37.856 -11.508 60.840 1.00 16.62 238 LEU B C 1
ATOM 6546 O O . LEU B 1 236 ? -37.848 -12.198 61.816 1.00 16.54 238 LEU B O 1
ATOM 6551 N N . ILE B 1 237 ? -36.878 -11.566 59.929 1.00 16.28 239 ILE B N 1
ATOM 6552 C CA . ILE B 1 237 ? -35.739 -12.435 60.109 1.00 15.52 239 ILE B CA 1
ATOM 6553 C C . ILE B 1 237 ? -34.444 -11.611 59.811 1.00 14.31 239 ILE B C 1
ATOM 6554 O O . ILE B 1 237 ? -34.292 -11.103 58.714 1.00 13.90 239 ILE B O 1
ATOM 6559 N N . PRO B 1 238 ? -33.522 -11.581 60.758 1.00 13.15 240 PRO B N 1
ATOM 6560 C CA . PRO B 1 238 ? -32.258 -10.902 60.559 1.00 12.76 240 PRO B CA 1
ATOM 6561 C C . PRO B 1 238 ? -31.280 -11.909 59.931 1.00 12.15 240 PRO B C 1
ATOM 6562 O O . PRO B 1 238 ? -31.287 -13.098 60.292 1.00 11.82 240 PRO B O 1
ATOM 6566 N N . VAL B 1 239 ? -30.464 -11.426 59.006 1.00 12.35 241 VAL B N 1
ATOM 6567 C CA . VAL B 1 239 ? -29.529 -12.314 58.282 1.00 12.07 241 VAL B CA 1
ATOM 6568 C C . VAL B 1 239 ? -28.177 -11.666 58.291 1.00 11.88 241 VAL B C 1
ATOM 6569 O O . VAL B 1 239 ? -27.962 -10.379 58.264 1.00 12.00 241 VAL B O 1
ATOM 6573 N N . HIS B 1 240 ? -27.190 -12.543 58.239 1.00 11.08 242 HIS B N 1
ATOM 6574 C CA . HIS B 1 240 ? -25.831 -12.072 58.056 1.00 10.89 242 HIS B CA 1
ATOM 6575 C C . HIS B 1 240 ? -25.676 -11.495 56.634 1.00 11.44 242 HIS B C 1
ATOM 6576 O O . HIS B 1 240 ? -26.112 -12.113 55.689 1.00 11.37 242 HIS B O 1
ATOM 6583 N N . PRO B 1 241 ? -25.107 -10.306 56.463 1.00 11.71 243 PRO B N 1
ATOM 6584 C CA . PRO B 1 241 ? -25.034 -9.775 55.141 1.00 12.08 243 PRO B CA 1
ATOM 6585 C C . PRO B 1 241 ? -24.326 -10.695 54.164 1.00 11.90 243 PRO B C 1
ATOM 6586 O O . PRO B 1 241 ? -24.730 -10.726 52.981 1.00 12.08 243 PRO B O 1
ATOM 6590 N N . TRP B 1 242 ? -23.334 -11.455 54.585 1.00 10.97 244 TRP B N 1
ATOM 6591 C CA . TRP B 1 242 ? -22.714 -12.376 53.643 1.00 10.72 244 TRP B CA 1
ATOM 6592 C C . TRP B 1 242 ? -23.708 -13.343 53.146 1.00 10.61 244 TRP B C 1
ATOM 6593 O O . TRP B 1 242 ? -23.745 -13.683 51.966 1.00 10.84 244 TRP B O 1
ATOM 6604 N N . GLN B 1 243 ? -24.542 -13.849 54.047 1.00 10.17 245 GLN B N 1
ATOM 6605 C CA . GLN B 1 243 ? -25.584 -14.837 53.667 1.00 10.19 245 GLN B CA 1
ATOM 6606 C C . GLN B 1 243 ? -26.557 -14.260 52.672 1.00 10.76 245 GLN B C 1
ATOM 6607 O O . GLN B 1 243 ? -26.942 -14.946 51.722 1.00 11.03 245 GLN B O 1
ATOM 6613 N N . TRP B 1 244 ? -26.945 -13.008 52.876 1.00 10.80 246 TRP B N 1
ATOM 6614 C CA . TRP B 1 244 ? -27.870 -12.366 51.978 1.00 11.48 246 TRP B CA 1
ATOM 6615 C C . TRP B 1 244 ? -27.274 -12.220 50.565 1.00 11.79 246 TRP B C 1
ATOM 6616 O O . TRP B 1 244 ? -27.848 -12.701 49.599 1.00 12.28 246 TRP B O 1
ATOM 6627 N N . TRP B 1 245 ? -26.125 -11.562 50.504 1.00 11.76 247 TRP B N 1
ATOM 6628 C CA . TRP B 1 245 ? -25.542 -11.227 49.221 1.00 12.73 247 TRP B CA 1
ATOM 6629 C C . TRP B 1 245 ? -25.017 -12.432 48.400 1.00 12.60 247 TRP B C 1
ATOM 6630 O O . TRP B 1 245 ? -25.109 -12.472 47.150 1.00 12.81 247 TRP B O 1
ATOM 6641 N N . ASN B 1 246 ? -24.540 -13.425 49.133 1.00 13.03 248 ASN B N 1
ATOM 6642 C CA . ASN B 1 246 ? -23.891 -14.578 48.494 1.00 13.35 248 ASN B CA 1
ATOM 6643 C C . ASN B 1 246 ? -24.814 -15.798 48.388 1.00 13.85 248 ASN B C 1
ATOM 6644 O O . ASN B 1 246 ? -24.507 -16.701 47.531 1.00 14.48 248 ASN B O 1
ATOM 6649 N N . LYS B 1 247 ? -25.829 -15.995 49.225 1.00 13.05 249 LYS B N 1
ATOM 6650 C CA . LYS B 1 247 ? -26.588 -17.188 49.195 1.00 13.19 249 LYS B CA 1
ATOM 6651 C C . LYS B 1 247 ? -28.110 -16.906 48.960 1.00 13.18 249 LYS B C 1
ATOM 6652 O O . LYS B 1 247 ? -28.728 -17.442 48.052 1.00 13.44 249 LYS B O 1
ATOM 6658 N N . LEU B 1 248 ? -28.703 -16.056 49.806 1.00 12.73 250 LEU B N 1
ATOM 6659 C CA . LEU B 1 248 ? -30.151 -16.000 49.796 1.00 12.95 250 LEU B CA 1
ATOM 6660 C C . LEU B 1 248 ? -30.655 -15.400 48.529 1.00 13.09 250 LEU B C 1
ATOM 6661 O O . LEU B 1 248 ? -31.690 -15.804 47.976 1.00 13.32 250 LEU B O 1
ATOM 6666 N N . THR B 1 249 ? -29.939 -14.425 48.005 1.00 12.59 251 THR B N 1
ATOM 6667 C CA . THR B 1 249 ? -30.325 -13.787 46.789 1.00 12.98 251 THR B CA 1
ATOM 6668 C C . THR B 1 249 ? -30.098 -14.663 45.548 1.00 13.35 251 THR B C 1
ATOM 6669 O O . THR B 1 249 ? -30.517 -14.312 44.446 1.00 13.91 251 THR B O 1
ATOM 6673 N N . VAL B 1 250 ? -29.414 -15.797 45.698 1.00 13.17 252 VAL B N 1
ATOM 6674 C CA . VAL B 1 250 ? -29.157 -16.705 44.602 1.00 13.61 252 VAL B CA 1
ATOM 6675 C C . VAL B 1 250 ? -29.849 -17.996 44.841 1.00 13.88 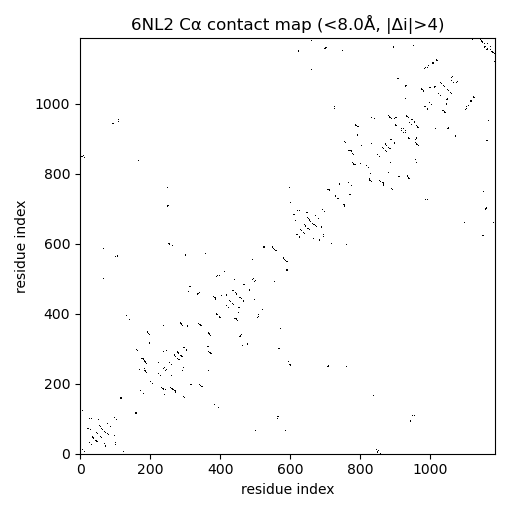252 VAL B C 1
ATOM 6676 O O . VAL B 1 250 ? -30.849 -18.343 44.206 1.00 14.52 252 VAL B O 1
ATOM 6680 N N . THR B 1 251 ? -29.331 -18.726 45.832 1.00 13.62 253 THR B N 1
ATOM 6681 C CA . THR B 1 251 ? -29.972 -20.027 46.241 1.00 14.13 253 THR B CA 1
ATOM 6682 C C . THR B 1 251 ? -31.447 -19.899 46.510 1.00 14.38 253 THR B C 1
ATOM 6683 O O . THR B 1 251 ? -32.244 -20.762 46.122 1.00 14.80 253 THR B O 1
ATOM 6687 N N . PHE B 1 252 ? -31.833 -18.790 47.184 1.00 14.00 254 PHE B N 1
ATOM 6688 C CA . PHE B 1 252 ? -33.257 -18.523 47.461 1.00 14.68 254 PHE B CA 1
ATOM 6689 C C . PHE B 1 252 ? -33.843 -17.434 46.615 1.00 14.69 254 PHE B C 1
ATOM 6690 O O . PHE B 1 252 ? -34.894 -16.811 46.983 1.00 14.80 254 PHE B O 1
ATOM 6698 N N . ALA B 1 253 ? -33.329 -17.278 45.390 1.00 14.70 255 ALA B N 1
ATOM 6699 C CA . ALA B 1 253 ? -33.916 -16.329 44.473 1.00 15.03 255 ALA B CA 1
ATOM 6700 C C . ALA B 1 253 ? -35.443 -16.516 44.279 1.00 15.71 255 ALA B C 1
ATOM 6701 O O . ALA B 1 253 ? -36.176 -15.515 44.131 1.00 15.79 255 ALA B O 1
ATOM 6703 N N . ALA B 1 254 ? -35.905 -17.760 44.214 1.00 15.99 256 ALA B N 1
ATOM 6704 C CA . ALA B 1 254 ? -37.313 -17.904 44.060 1.00 17.00 256 ALA B CA 1
ATOM 6705 C C . ALA B 1 254 ? -38.156 -17.320 45.158 1.00 17.14 256 ALA B C 1
ATOM 6706 O O . ALA B 1 254 ? -39.323 -16.927 44.890 1.00 17.81 256 ALA B O 1
ATOM 6708 N N . GLU B 1 255 ? -37.619 -17.359 46.327 1.00 16.85 257 GLU B N 1
ATOM 6709 C CA . GLU B 1 255 ? -38.325 -16.820 47.513 1.00 17.20 257 GLU B CA 1
ATOM 6710 C C . GLU B 1 255 ? -38.381 -15.265 47.448 1.00 16.98 257 GLU B C 1
ATOM 6711 O O . GLU B 1 255 ? -39.422 -14.669 47.686 1.00 17.30 257 GLU B O 1
ATOM 6717 N N . VAL B 1 256 ? -37.246 -14.691 47.082 1.00 16.39 258 VAL B N 1
ATOM 6718 C CA . VAL B 1 256 ? -37.198 -13.245 46.855 1.00 16.40 258 VAL B CA 1
ATOM 6719 C C . VAL B 1 256 ? -38.110 -12.845 45.760 1.00 17.26 258 VAL B C 1
ATOM 6720 O O . VAL B 1 256 ? -38.966 -11.909 45.866 1.00 17.66 258 VAL B O 1
ATOM 6724 N N . ALA B 1 257 ? -38.083 -13.545 44.635 1.00 17.55 259 ALA B N 1
ATOM 6725 C CA . ALA B 1 257 ? -38.825 -13.137 43.532 1.00 18.60 259 ALA B CA 1
ATOM 6726 C C . ALA B 1 257 ? -40.364 -13.220 43.738 1.00 19.53 259 ALA B C 1
ATOM 6727 O O . ALA B 1 257 ? -41.102 -12.404 43.254 1.00 19.97 259 ALA B O 1
ATOM 6729 N N . ARG B 1 258 ? -40.774 -14.290 44.418 1.00 19.87 260 ARG B N 1
ATOM 6730 C CA . ARG B 1 258 ? -42.182 -14.537 44.655 1.00 21.02 260 ARG B CA 1
ATOM 6731 C C . ARG B 1 258 ? -42.700 -13.679 45.842 1.00 20.72 260 ARG B C 1
ATOM 6732 O O . ARG B 1 258 ? -43.899 -13.670 46.069 1.00 21.24 260 ARG B O 1
ATOM 6740 N N . GLY B 1 259 ? -41.856 -12.930 46.502 1.00 19.76 261 GLY B N 1
ATOM 6741 C CA . GLY B 1 259 ? -42.272 -12.174 47.650 1.00 19.89 261 GLY B CA 1
ATOM 6742 C C . GLY B 1 259 ? -42.451 -13.028 48.905 1.00 19.74 261 GLY B C 1
ATOM 6743 O O . GLY B 1 259 ? -43.016 -12.569 49.924 1.00 19.86 261 GLY B O 1
ATOM 6744 N N . HIS B 1 260 ? -41.920 -14.260 48.902 1.00 19.36 262 HIS B N 1
ATOM 6745 C CA . HIS B 1 260 ? -41.897 -15.023 50.111 1.00 19.27 262 HIS B CA 1
ATOM 6746 C C . HIS B 1 260 ? -40.862 -14.411 51.081 1.00 18.23 262 HIS B C 1
ATOM 6747 O O . HIS B 1 260 ? -40.935 -14.584 52.301 1.00 17.83 262 HIS B O 1
ATOM 6754 N N . LEU B 1 261 ? -39.814 -13.811 50.575 1.00 17.79 263 LEU B N 1
ATOM 6755 C CA . LEU B 1 261 ? -38.851 -13.089 51.295 1.00 17.27 263 LEU B CA 1
ATOM 6756 C C . LEU B 1 261 ? -38.757 -11.700 50.678 1.00 17.48 263 LEU B C 1
ATOM 6757 O O . LEU B 1 261 ? -38.688 -11.564 49.484 1.00 17.62 263 LEU B O 1
ATOM 6762 N N . VAL B 1 262 ? -38.809 -10.657 51.484 1.00 17.56 264 VAL B N 1
ATOM 6763 C CA . VAL B 1 262 ? -38.681 -9.316 51.004 1.00 17.67 264 VAL B CA 1
ATOM 6764 C C . VAL B 1 262 ? -37.545 -8.642 51.763 1.00 17.18 264 VAL B C 1
ATOM 6765 O O . VAL B 1 262 ? -37.514 -8.662 52.976 1.00 16.40 264 VAL B O 1
ATOM 6769 N N . CYS B 1 263 ? -36.627 -8.013 51.064 1.00 17.52 265 CYS B N 1
ATOM 6770 C CA . CYS B 1 263 ? -35.487 -7.354 51.635 1.00 17.55 265 CYS B CA 1
ATOM 6771 C C . CYS B 1 263 ? -36.005 -6.024 52.241 1.00 18.03 265 CYS B C 1
ATOM 6772 O O . CYS B 1 263 ? -36.505 -5.221 51.523 1.00 18.22 265 CYS B O 1
ATOM 6775 N N . LEU B 1 264 ? -35.863 -5.874 53.523 1.00 18.27 266 LEU B N 1
ATOM 6776 C CA . LEU B 1 264 ? -36.337 -4.638 54.211 1.00 19.38 266 LEU B CA 1
ATOM 6777 C C . LEU B 1 264 ? -35.323 -3.585 54.457 1.00 20.38 266 LEU B C 1
ATOM 6778 O O . LEU B 1 264 ? -35.714 -2.420 54.489 1.00 21.11 266 LEU B O 1
ATOM 6783 N N . GLY B 1 265 ? -34.082 -3.932 54.364 1.00 20.42 267 GLY B N 1
ATOM 6784 C CA . GLY B 1 265 ? -32.945 -2.956 54.492 1.00 21.34 267 GLY B CA 1
ATOM 6785 C C . GLY B 1 265 ? -32.066 -3.420 55.644 1.00 21.08 267 GLY B C 1
ATOM 6786 O O . GLY B 1 265 ? -32.189 -4.506 56.140 1.00 20.90 267 GLY B O 1
ATOM 6787 N N . GLU B 1 266 ? -31.191 -2.533 56.060 1.00 22.04 268 GLU B N 1
ATOM 6788 C CA . GLU B 1 266 ? -30.255 -2.807 57.150 1.00 22.17 268 GLU B CA 1
ATOM 6789 C C . GLU B 1 266 ? -30.807 -2.326 58.418 1.00 22.42 268 GLU B C 1
ATOM 6790 O O . GLU B 1 266 ? -31.452 -1.225 58.439 1.00 21.94 268 GLU B O 1
ATOM 6796 N N . GLY B 1 267 ? -30.595 -3.028 59.530 1.00 20.68 269 GLY B N 1
ATOM 6797 C CA . GLY B 1 267 ? -30.952 -2.456 60.821 1.00 20.88 269 GLY B CA 1
ATOM 6798 C C . GLY B 1 267 ? -29.858 -1.423 61.208 1.00 20.94 269 GLY B C 1
ATOM 6799 O O . GLY B 1 267 ? -28.761 -1.456 60.709 1.00 20.90 269 GLY B O 1
ATOM 6800 N N . ASP B 1 268 ? -30.215 -0.518 62.075 1.00 21.12 270 ASP B N 1
ATOM 6801 C CA . ASP B 1 268 ? -29.383 0.615 62.401 1.00 22.30 270 ASP B CA 1
ATOM 6802 C C . ASP B 1 268 ? -28.167 0.212 63.308 1.00 20.14 270 ASP B C 1
ATOM 6803 O O . ASP B 1 268 ? -27.122 0.789 63.199 1.00 20.29 270 ASP B O 1
ATOM 6808 N N . ASP B 1 269 ? -28.371 -0.718 64.230 1.00 17.95 271 ASP B N 1
ATOM 6809 C CA . ASP B 1 269 ? -27.427 -0.984 65.249 1.00 17.43 271 ASP B CA 1
ATOM 6810 C C . ASP B 1 269 ? -26.192 -1.673 64.725 1.00 17.06 271 ASP B C 1
ATOM 6811 O O . ASP B 1 269 ? -26.274 -2.511 63.799 1.00 16.00 271 ASP B O 1
ATOM 6816 N N . GLU B 1 270 ? -25.035 -1.335 65.279 1.00 16.99 272 GLU B N 1
ATOM 6817 C CA . GLU B 1 270 ? -23.782 -1.958 64.846 1.00 17.03 272 GLU B CA 1
ATOM 6818 C C . GLU B 1 270 ? -23.555 -3.169 65.743 1.00 15.05 272 GLU B C 1
ATOM 6819 O O . GLU B 1 270 ? -23.605 -3.066 66.986 1.00 15.21 272 GLU B O 1
ATOM 6825 N N . TYR B 1 271 ? -23.282 -4.271 65.114 1.00 13.10 273 TYR B N 1
ATOM 6826 C CA . TYR B 1 271 ? -22.959 -5.491 65.789 1.00 12.44 273 TYR B CA 1
ATOM 6827 C C . TYR B 1 271 ? -21.504 -5.890 65.588 1.00 11.89 273 TYR B C 1
ATOM 6828 O O . TYR B 1 271 ? -20.874 -5.499 64.597 1.00 11.56 273 TYR B O 1
ATOM 6837 N N . LEU B 1 272 ? -21.020 -6.733 66.534 1.00 11.52 274 LEU B N 1
ATOM 6838 C CA . LEU B 1 272 ? -19.623 -7.292 66.399 1.00 11.55 274 LEU B CA 1
ATOM 6839 C C . LEU B 1 272 ? -19.787 -8.787 66.327 1.00 11.11 274 LEU B C 1
ATOM 6840 O O . LEU B 1 272 ? -20.387 -9.366 67.245 1.00 11.11 274 LEU B O 1
ATOM 6845 N N . ALA B 1 273 ? -19.162 -9.431 65.360 1.00 10.80 275 ALA B N 1
ATOM 6846 C CA . ALA B 1 273 ? -19.105 -10.882 65.322 1.00 10.31 275 ALA B CA 1
ATOM 6847 C C . ALA B 1 273 ? -18.306 -11.344 66.531 1.00 10.59 275 ALA B C 1
ATOM 6848 O O . ALA B 1 273 ? -17.237 -10.777 66.902 1.00 10.61 275 ALA B O 1
ATOM 6850 N N . GLN B 1 274 ? -18.840 -12.380 67.181 1.00 10.26 276 GLN B N 1
ATOM 6851 C CA . GLN B 1 274 ? -18.208 -13.007 68.319 1.00 9.87 276 GLN B CA 1
ATOM 6852 C C . GLN B 1 274 ? -17.314 -14.118 67.756 1.00 9.95 276 GLN B C 1
ATOM 6853 O O . GLN B 1 274 ? -17.206 -14.353 66.566 1.00 9.01 276 GLN B O 1
ATOM 6859 N N . GLN B 1 275 ? -16.654 -14.819 68.665 1.00 10.63 277 GLN B N 1
ATOM 6860 C CA . GLN B 1 275 ? -15.805 -15.917 68.219 1.00 11.28 277 GLN B CA 1
ATOM 6861 C C . GLN B 1 275 ? -16.467 -16.908 67.306 1.00 11.07 277 GLN B C 1
ATOM 6862 O O . GLN B 1 275 ? -15.789 -17.456 66.483 1.00 10.85 277 GLN B O 1
ATOM 6868 N N . SER B 1 276 ? -17.728 -17.202 67.542 1.00 11.31 278 SER B N 1
ATOM 6869 C CA . SER B 1 276 ? -18.388 -18.195 66.661 1.00 11.84 278 SER B CA 1
ATOM 6870 C C . SER B 1 276 ? -18.765 -17.627 65.284 1.00 11.71 278 SER B C 1
ATOM 6871 O O . SER B 1 276 ? -19.424 -18.328 64.501 1.00 12.23 278 SER B O 1
ATOM 6874 N N . ILE B 1 277 ? -18.356 -16.423 64.972 1.00 11.22 279 ILE B N 1
ATOM 6875 C CA . ILE B 1 277 ? -18.387 -15.793 63.645 1.00 11.13 279 ILE B CA 1
ATOM 6876 C C . ILE B 1 277 ? -19.798 -15.304 63.271 1.00 11.44 279 ILE B C 1
ATOM 6877 O O . ILE B 1 277 ? -19.956 -14.157 62.889 1.00 11.12 279 ILE B O 1
ATOM 6882 N N . ARG B 1 278 ? -20.797 -16.172 63.402 1.00 10.92 280 ARG B N 1
ATOM 6883 C CA . ARG B 1 278 ? -22.128 -15.740 62.990 1.00 11.74 280 ARG B CA 1
ATOM 6884 C C . ARG B 1 278 ? -23.069 -15.393 64.143 1.00 11.28 280 ARG B C 1
ATOM 6885 O O . ARG B 1 278 ? -24.275 -15.237 63.926 1.00 11.11 280 ARG B O 1
ATOM 6893 N N . THR B 1 279 ? -22.515 -15.283 65.340 1.00 10.56 281 THR B N 1
ATOM 6894 C CA . THR B 1 279 ? -23.273 -14.800 66.500 1.00 10.79 281 THR B CA 1
ATOM 6895 C C . THR B 1 279 ? -22.769 -13.352 66.636 1.00 11.04 281 THR B C 1
ATOM 6896 O O . THR B 1 279 ? -21.538 -13.111 66.657 1.00 10.54 281 THR B O 1
ATOM 6900 N N . PHE B 1 280 ? -23.688 -12.430 66.777 1.00 10.56 282 PHE B N 1
ATOM 6901 C CA . PHE B 1 280 ? -23.418 -11.004 66.821 1.00 10.76 282 PHE B CA 1
ATOM 6902 C C . PHE B 1 280 ? -23.843 -10.398 68.137 1.00 11.19 282 PHE B C 1
ATOM 6903 O O . PHE B 1 280 ? -24.966 -10.611 68.579 1.00 10.92 282 PHE B O 1
ATOM 6911 N N . PHE B 1 281 ? -22.899 -9.664 68.747 1.00 10.89 283 PHE B N 1
ATOM 6912 C CA . PHE B 1 281 ? -23.167 -8.837 69.937 1.00 11.41 283 PHE B CA 1
ATOM 6913 C C . PHE B 1 281 ? -23.526 -7.421 69.508 1.00 11.50 283 PHE B C 1
ATOM 6914 O O . PHE B 1 281 ? -22.917 -6.853 68.567 1.00 11.56 283 PHE B O 1
ATOM 6922 N N . ASN B 1 282 ? -24.490 -6.843 70.160 1.00 11.52 284 ASN B N 1
ATOM 6923 C CA . ASN B 1 282 ? -24.989 -5.530 69.760 1.00 12.27 284 ASN B CA 1
ATOM 6924 C C . ASN B 1 282 ? -24.082 -4.462 70.408 1.00 12.87 284 ASN B C 1
ATOM 6925 O O . ASN B 1 282 ? -24.259 -4.134 71.564 1.00 13.88 284 ASN B O 1
ATOM 6930 N N . ALA B 1 283 ? -23.169 -3.914 69.661 1.00 12.86 285 ALA B N 1
ATOM 6931 C CA . ALA B 1 283 ? -22.226 -2.927 70.183 1.00 13.64 285 ALA B CA 1
ATOM 6932 C C . ALA B 1 283 ? -22.912 -1.605 70.409 1.00 14.92 285 ALA B C 1
ATOM 6933 O O . ALA B 1 283 ? -22.566 -0.895 71.374 1.00 16.47 285 ALA B O 1
ATOM 6935 N N . SER B 1 284 ? -23.886 -1.262 69.612 1.00 14.73 286 SER B N 1
ATOM 6936 C CA . 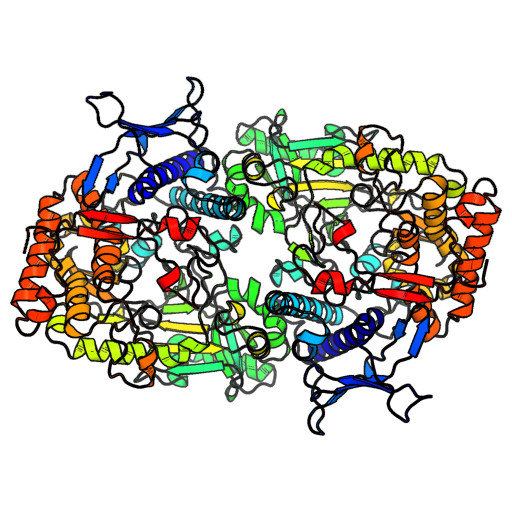SER B 1 284 ? -24.621 0.021 69.819 1.00 15.92 286 SER B CA 1
ATOM 6937 C C . SER B 1 284 ? -25.415 0.003 71.106 1.00 16.37 286 SER B C 1
ATOM 6938 O O . SER B 1 284 ? -25.475 0.993 71.789 1.00 16.24 286 SER B O 1
ATOM 6941 N N . HIS B 1 285 ? -25.962 -1.173 71.460 1.00 15.72 287 HIS B N 1
ATOM 6942 C CA . HIS B 1 285 ? -26.836 -1.314 72.612 1.00 16.55 287 HIS B CA 1
ATOM 6943 C C . HIS B 1 285 ? -26.503 -2.638 73.269 1.00 16.35 287 HIS B C 1
ATOM 6944 O O . HIS B 1 285 ? -27.169 -3.633 72.988 1.00 15.57 287 HIS B O 1
ATOM 6951 N N . PRO B 1 286 ? -25.451 -2.635 74.091 1.00 16.67 288 PRO B N 1
ATOM 6952 C CA . PRO B 1 286 ? -24.943 -3.886 74.569 1.00 16.35 288 PRO B CA 1
ATOM 6953 C C . PRO B 1 286 ? -25.897 -4.791 75.340 1.00 16.15 288 PRO B C 1
ATOM 6954 O O . PRO B 1 286 ? -25.705 -5.996 75.503 1.00 15.45 288 PRO B O 1
ATOM 6958 N N . GLY B 1 287 ? -26.959 -4.176 75.866 1.00 16.25 289 GLY B N 1
ATOM 6959 C CA . GLY B 1 287 ? -27.977 -4.860 76.554 1.00 16.33 289 GLY B CA 1
ATOM 6960 C C . GLY B 1 287 ? -29.083 -5.547 75.754 1.00 16.05 289 GLY B C 1
ATOM 6961 O O . GLY B 1 287 ? -29.834 -6.355 76.313 1.00 15.33 289 GLY B O 1
ATOM 6962 N N . LYS B 1 288 ? -29.115 -5.261 74.467 1.00 16.02 290 LYS B N 1
ATOM 6963 C CA . LYS B 1 288 ? -29.976 -5.971 73.548 1.00 15.97 290 LYS B CA 1
ATOM 6964 C C . LYS B 1 288 ? -29.472 -7.384 73.285 1.00 14.54 290 LYS B C 1
ATOM 6965 O O . LYS B 1 288 ? -28.350 -7.735 73.669 1.00 13.84 290 LYS B O 1
ATOM 6971 N N . HIS B 1 289 ? -30.284 -8.177 72.610 1.00 14.12 291 HIS B N 1
ATOM 6972 C CA . HIS B 1 289 ? -29.954 -9.581 72.392 1.00 13.55 291 HIS B CA 1
ATOM 6973 C C . HIS B 1 289 ? -28.770 -9.708 71.429 1.00 12.82 291 HIS B C 1
ATOM 6974 O O . HIS B 1 289 ? -28.583 -8.900 70.520 1.00 12.86 291 HIS B O 1
ATOM 6981 N N . TYR B 1 290 ? -28.019 -10.788 71.597 1.00 12.06 292 TYR B N 1
ATOM 6982 C CA . TYR B 1 290 ? -27.225 -11.297 70.529 1.00 11.51 292 TYR B CA 1
ATOM 6983 C C . TYR B 1 290 ? -28.131 -11.792 69.450 1.00 11.24 292 TYR B C 1
ATOM 6984 O O . TYR B 1 290 ? -29.215 -12.306 69.711 1.00 11.33 292 TYR B O 1
ATOM 6993 N N . VAL B 1 291 ? -27.646 -11.732 68.233 1.00 11.29 293 VAL B N 1
ATOM 6994 C CA . VAL B 1 291 ? -28.372 -12.350 67.083 1.00 11.65 293 VAL B CA 1
ATOM 6995 C C . VAL B 1 291 ? -27.466 -13.442 66.519 1.00 11.53 293 VAL B C 1
ATOM 6996 O O . VAL B 1 291 ? -26.314 -13.161 66.180 1.00 10.89 293 VAL B O 1
ATOM 7000 N N . LYS B 1 292 ? -27.953 -14.678 66.503 1.00 11.39 294 LYS B N 1
ATOM 7001 C CA . LYS B 1 292 ? -27.212 -15.817 65.888 1.00 11.62 294 LYS B CA 1
ATOM 7002 C C . LYS B 1 292 ? -27.853 -16.053 64.524 1.00 10.89 294 LYS B C 1
ATOM 7003 O O . LYS B 1 292 ? -29.031 -16.228 64.417 1.00 10.80 294 LYS B O 1
ATOM 7009 N N . THR B 1 293 ? -27.028 -15.990 63.476 1.00 10.60 295 THR B N 1
ATOM 7010 C CA . THR B 1 293 ? -27.452 -16.071 62.120 1.00 10.93 295 THR B CA 1
ATOM 7011 C C . THR B 1 293 ? -26.963 -17.289 61.400 1.00 10.92 295 THR B C 1
ATOM 7012 O O . THR B 1 293 ? -25.966 -17.909 61.814 1.00 10.55 295 THR B O 1
ATOM 7016 N N . ALA B 1 294 ? -27.641 -17.629 60.296 1.00 11.23 296 ALA B N 1
ATOM 7017 C CA . ALA B 1 294 ? -27.163 -18.712 59.423 1.00 11.55 296 ALA B CA 1
ATOM 7018 C C . ALA B 1 294 ? -26.077 -18.198 58.525 1.00 11.80 296 ALA B C 1
ATOM 7019 O O . ALA B 1 294 ? -26.248 -17.145 57.881 1.00 12.12 296 ALA B O 1
ATOM 7021 N N . LEU B 1 295 ? -24.949 -18.898 58.422 1.00 12.08 297 LEU B N 1
ATOM 7022 C CA . LEU B 1 295 ? -23.847 -18.439 57.604 1.00 11.49 297 LEU B CA 1
ATOM 7023 C C . LEU B 1 295 ? -23.253 -19.708 56.940 1.00 12.13 297 LEU B C 1
ATOM 7024 O O . LEU B 1 295 ? -22.575 -20.512 57.587 1.00 10.85 297 LEU B O 1
ATOM 7029 N N . SER B 1 296 ? -23.414 -19.779 55.621 1.00 12.27 298 SER B N 1
ATOM 7030 C CA . SER B 1 296 ? -22.979 -20.958 54.909 1.00 13.35 298 SER B CA 1
ATOM 7031 C C . SER B 1 296 ? -21.456 -20.857 54.550 1.00 13.96 298 SER B C 1
ATOM 7032 O O . SER B 1 296 ? -21.114 -20.935 53.322 1.00 14.37 298 SER B O 1
ATOM 7035 N N . VAL B 1 297 ? -20.636 -20.646 55.531 1.00 14.13 299 VAL B N 1
ATOM 7036 C CA A VAL B 1 297 ? -19.211 -20.745 55.342 0.50 15.08 299 VAL B CA 1
ATOM 7037 C CA B VAL B 1 297 ? -19.187 -20.637 55.445 0.50 14.61 299 VAL B CA 1
ATOM 7038 C C . VAL B 1 297 ? -18.679 -21.957 56.107 1.00 15.45 299 VAL B C 1
ATOM 7039 O O . VAL B 1 297 ? -19.248 -22.333 57.111 1.00 15.71 299 VAL B O 1
ATOM 7046 N N . LEU B 1 298 ? -17.538 -22.509 55.648 1.00 16.45 300 LEU B N 1
ATOM 7047 C CA . LEU B 1 298 ? -16.956 -23.730 56.253 1.00 17.43 300 LEU B CA 1
ATOM 7048 C C . LEU B 1 298 ? -15.911 -23.300 57.335 1.00 17.14 300 LEU B C 1
ATOM 7049 O O . LEU B 1 298 ? -15.028 -22.507 57.081 1.00 17.78 300 LEU B O 1
ATOM 7054 N N . ASN B 1 299 ? -16.009 -23.852 58.514 1.00 16.71 301 ASN B N 1
ATOM 7055 C CA . ASN B 1 299 ? -15.005 -23.629 59.530 1.00 16.39 301 ASN B CA 1
ATOM 7056 C C . ASN B 1 299 ? -14.932 -24.862 60.454 1.00 16.63 301 ASN B C 1
ATOM 7057 O O . ASN B 1 299 ? -15.941 -25.373 60.907 1.00 17.21 301 ASN B O 1
ATOM 7062 N N . MET B 1 300 ? -13.733 -25.361 60.690 1.00 17.32 302 MET B N 1
ATOM 7063 C CA . MET B 1 300 ? -13.589 -26.517 61.640 1.00 18.56 302 MET B CA 1
ATOM 7064 C C . MET B 1 300 ? -14.592 -27.675 61.467 1.00 21.70 302 MET B C 1
ATOM 7065 O O . MET B 1 300 ? -15.306 -28.143 62.429 1.00 25.49 302 MET B O 1
ATOM 7070 N N . GLY B 1 301 ? -14.669 -28.114 60.189 1.00 21.46 303 GLY B N 1
ATOM 7071 C CA . GLY B 1 301 ? -15.386 -29.311 59.863 1.00 22.07 303 GLY B CA 1
ATOM 7072 C C . GLY B 1 301 ? -16.880 -29.172 59.647 1.00 21.32 303 GLY B C 1
ATOM 7073 O O . GLY B 1 301 ? -17.528 -30.199 59.423 1.00 21.18 303 GLY B O 1
ATOM 7074 N N . PHE B 1 302 ? -17.417 -27.950 59.741 1.00 20.31 304 PHE B N 1
ATOM 7075 C CA . PHE B 1 302 ? -18.852 -27.768 59.607 1.00 21.40 304 PHE B CA 1
ATOM 7076 C C . PHE B 1 302 ? -19.153 -26.459 58.855 1.00 19.43 304 PHE B C 1
ATOM 7077 O O . PHE B 1 302 ? -18.399 -25.490 59.016 1.00 16.53 304 PHE B O 1
ATOM 7085 N N . MET B 1 303 ? -20.237 -26.463 58.106 1.00 18.54 305 MET B N 1
ATOM 7086 C CA . MET B 1 303 ? -20.860 -25.195 57.647 1.00 20.33 305 MET B CA 1
ATOM 7087 C C . MET B 1 303 ? -21.513 -24.537 58.854 1.00 19.19 305 MET B C 1
ATOM 7088 O O . MET B 1 303 ? -21.983 -25.239 59.765 1.00 18.85 305 MET B O 1
ATOM 7093 N N . GLN B 1 304 ? -21.549 -23.209 58.883 1.00 16.54 306 GLN B N 1
ATOM 7094 C CA . GLN B 1 304 ? -22.026 -22.446 60.025 1.00 16.73 306 GLN B CA 1
ATOM 7095 C C . GLN B 1 304 ? -23.515 -22.034 59.851 1.00 16.27 306 GLN B C 1
ATOM 7096 O O . GLN B 1 304 ? -23.917 -20.958 60.234 1.00 14.93 306 GLN B O 1
ATOM 7102 N N . GLY B 1 305 ? -24.282 -23.019 59.293 1.00 17.09 307 GLY B N 1
ATOM 7103 C CA . GLY B 1 305 ? -25.686 -22.857 59.017 1.00 17.25 307 GLY B CA 1
ATOM 7104 C C . GLY B 1 305 ? -26.445 -22.894 60.338 1.00 17.40 307 GLY B C 1
ATOM 7105 O O . GLY B 1 305 ? -25.882 -23.049 61.455 1.00 16.24 307 GLY B O 1
ATOM 7106 N N . LEU B 1 306 ? -27.761 -22.644 60.234 1.00 17.51 308 LEU B N 1
ATOM 7107 C CA . LEU B 1 306 ? -28.612 -22.730 61.439 1.00 18.05 308 LEU B CA 1
ATOM 7108 C C . LEU B 1 306 ? -29.914 -23.406 61.033 1.00 18.20 308 LEU B C 1
ATOM 7109 O O . LEU B 1 306 ? -30.549 -22.964 60.072 1.00 18.43 308 LEU B O 1
ATOM 7114 N N . SER B 1 307 ? -30.248 -24.505 61.628 1.00 18.92 309 SER B N 1
ATOM 7115 C CA . SER B 1 307 ? -31.361 -25.274 61.307 1.00 19.41 309 SER B CA 1
ATOM 7116 C C . SER B 1 307 ? -32.687 -24.650 61.662 1.00 20.35 309 SER B C 1
ATOM 7117 O O . SER B 1 307 ? -33.029 -24.532 62.834 1.00 21.41 309 SER B O 1
ATOM 7120 N N . ALA B 1 308 ? -33.499 -24.433 60.644 1.00 21.10 310 ALA B N 1
ATOM 7121 C CA . ALA B 1 308 ? -34.833 -23.891 60.811 1.00 21.86 310 ALA B CA 1
ATOM 7122 C C . ALA B 1 308 ? -35.659 -24.848 61.660 1.00 23.43 310 ALA B C 1
ATOM 7123 O O . ALA B 1 308 ? -36.467 -24.432 62.467 1.00 22.02 310 ALA B O 1
ATOM 7125 N N . ALA B 1 309 ? -35.469 -26.160 61.479 1.00 26.08 311 ALA B N 1
ATOM 7126 C CA . ALA B 1 309 ? -36.410 -27.136 62.119 1.00 26.82 311 ALA B CA 1
ATOM 7127 C C . ALA B 1 309 ? -36.130 -27.163 63.634 1.00 27.04 311 ALA B C 1
ATOM 7128 O O . ALA B 1 309 ? -37.038 -27.204 64.427 1.00 25.54 311 ALA B O 1
ATOM 7130 N N . TYR B 1 310 ? -34.887 -27.005 63.984 1.00 27.17 312 TYR B N 1
ATOM 7131 C CA . TYR B 1 310 ? -34.494 -27.009 65.352 1.00 29.09 312 TYR B CA 1
ATOM 7132 C C . TYR B 1 310 ? -34.957 -25.752 66.123 1.00 25.95 312 TYR B C 1
ATOM 7133 O O . TYR B 1 310 ? -34.889 -25.739 67.347 1.00 24.60 312 TYR B O 1
ATOM 7142 N N . MET B 1 311 ? -35.258 -24.641 65.408 1.00 22.98 313 MET B N 1
ATOM 7143 C CA . MET B 1 311 ? -35.636 -23.437 66.083 1.00 21.17 313 MET B CA 1
ATOM 7144 C C . MET B 1 311 ? -36.905 -23.566 66.922 1.00 20.51 313 MET B C 1
ATOM 7145 O O . MET B 1 311 ? -37.025 -22.881 67.941 1.00 19.05 313 MET B O 1
ATOM 7150 N N . GLU B 1 312 ? -37.853 -24.371 66.489 1.00 20.90 314 GLU B N 1
ATOM 7151 C CA . GLU B 1 312 ? -39.090 -24.506 67.138 1.00 23.56 314 GLU B CA 1
ATOM 7152 C C . GLU B 1 312 ? -38.917 -24.926 68.591 1.00 21.57 314 GLU B C 1
ATOM 7153 O O . GLU B 1 312 ? -39.689 -24.597 69.346 1.00 21.44 314 GLU B O 1
ATOM 7159 N N . ALA B 1 313 ? -37.941 -25.721 68.907 1.00 20.49 315 ALA B N 1
ATOM 7160 C CA . ALA B 1 313 ? -37.757 -26.266 70.270 1.00 20.29 315 ALA B CA 1
ATOM 7161 C C . ALA B 1 313 ? -36.748 -25.402 71.054 1.00 18.81 315 ALA B C 1
ATOM 7162 O O . ALA B 1 313 ? -36.588 -25.616 72.265 1.00 18.08 315 ALA B O 1
ATOM 7164 N N . THR B 1 314 ? -36.072 -24.478 70.384 1.00 17.35 316 THR B N 1
ATOM 7165 C CA . THR B 1 314 ? -34.962 -23.836 70.942 1.00 16.24 316 THR B CA 1
ATOM 7166 C C . THR B 1 314 ? -35.267 -23.036 72.234 1.00 16.33 316 THR B C 1
ATOM 7167 O O . THR B 1 314 ? -34.642 -23.310 73.283 1.00 16.12 316 THR B O 1
ATOM 7171 N N . PRO B 1 315 ? -36.239 -22.102 72.203 1.00 16.32 317 PRO B N 1
ATOM 7172 C CA . PRO B 1 315 ? -36.518 -21.409 73.436 1.00 16.49 317 PRO B CA 1
ATOM 7173 C C . PRO B 1 315 ? -37.008 -22.234 74.563 1.00 17.08 317 PRO B C 1
ATOM 7174 O O . PRO B 1 315 ? -36.587 -22.009 75.700 1.00 17.14 317 PRO B O 1
ATOM 7178 N N . ALA B 1 316 ? -37.806 -23.235 74.271 1.00 17.49 318 ALA B N 1
ATOM 7179 C CA . ALA B 1 316 ? -38.339 -24.174 75.267 1.00 18.10 318 ALA B CA 1
ATOM 7180 C C . ALA B 1 316 ? -37.204 -24.949 75.950 1.00 17.29 318 ALA B C 1
ATOM 7181 O O . ALA B 1 316 ? -37.259 -25.147 77.178 1.00 17.21 318 ALA B O 1
ATOM 7183 N N . ILE B 1 317 ? -36.209 -25.423 75.193 1.00 16.28 319 ILE B N 1
ATOM 7184 C CA . ILE B 1 317 ? -35.109 -26.044 75.814 1.00 15.85 319 ILE B CA 1
ATOM 7185 C C . ILE B 1 317 ? -34.342 -25.136 76.767 1.00 15.39 319 ILE B C 1
ATOM 7186 O O . ILE B 1 317 ? -33.920 -25.552 77.844 1.00 15.69 319 ILE B O 1
ATOM 7191 N N . ASN B 1 318 ? -34.167 -23.884 76.388 1.00 15.01 320 ASN B N 1
ATOM 7192 C CA . ASN B 1 318 ? -33.478 -22.913 77.216 1.00 14.43 320 ASN B CA 1
ATOM 7193 C C . ASN B 1 318 ? -34.314 -22.605 78.434 1.00 15.35 320 ASN B C 1
ATOM 7194 O O . ASN B 1 318 ? -33.784 -22.429 79.486 1.00 15.40 320 ASN B O 1
ATOM 7199 N N . ASP B 1 319 ? -35.646 -22.478 78.274 1.00 16.39 321 ASP B N 1
ATOM 7200 C CA . ASP B 1 319 ? -36.497 -22.267 79.440 1.00 17.33 321 ASP B CA 1
ATOM 7201 C C . ASP B 1 319 ? -36.417 -23.442 80.449 1.00 17.43 321 ASP B C 1
ATOM 7202 O O . ASP B 1 319 ? -36.368 -23.234 81.656 1.00 17.62 321 ASP B O 1
ATOM 7207 N N . TRP B 1 320 ? -36.451 -24.659 79.930 1.00 17.40 322 TRP B N 1
ATOM 7208 C CA . TRP B 1 320 ? -36.353 -25.836 80.742 1.00 17.63 322 TRP B CA 1
ATOM 7209 C C . TRP B 1 320 ? -35.032 -25.786 81.556 1.00 16.71 322 TRP B C 1
ATOM 7210 O O . TRP B 1 320 ? -35.044 -26.067 82.772 1.00 16.76 322 TRP B O 1
ATOM 7221 N N . LEU B 1 321 ? -33.946 -25.453 80.883 1.00 15.56 323 LEU B N 1
ATOM 7222 C CA . LEU B 1 321 ? -32.698 -25.516 81.521 1.00 15.10 323 LEU B CA 1
ATOM 7223 C C . LEU B 1 321 ? -32.569 -24.361 82.572 1.00 15.10 323 LEU B C 1
ATOM 7224 O O . LEU B 1 321 ? -32.044 -24.594 83.700 1.00 15.04 323 LEU B O 1
ATOM 7229 N N . ALA B 1 322 ? -33.009 -23.182 82.201 1.00 15.32 324 ALA B N 1
ATOM 7230 C CA . ALA B 1 322 ? -32.950 -22.077 83.093 1.00 15.89 324 ALA B CA 1
ATOM 7231 C C . ALA B 1 322 ? -33.749 -22.365 84.379 1.00 16.91 324 ALA B C 1
ATOM 7232 O O . ALA B 1 322 ? -33.264 -22.077 85.493 1.00 16.98 324 ALA B O 1
ATOM 7234 N N . ARG B 1 323 ? -34.904 -23.045 84.246 1.00 17.86 325 ARG B N 1
ATOM 7235 C CA . ARG B 1 323 ? -35.697 -23.325 85.342 1.00 18.91 325 ARG B CA 1
ATOM 7236 C C . ARG B 1 323 ? -35.046 -24.393 86.240 1.00 18.93 325 ARG B C 1
ATOM 7237 O O . ARG B 1 323 ? -35.126 -24.355 87.513 1.00 18.35 325 ARG B O 1
ATOM 7245 N N . LEU B 1 324 ? -34.410 -25.347 85.581 1.00 18.28 326 LEU B N 1
ATOM 7246 C CA . LEU B 1 324 ? -33.707 -26.419 86.286 1.00 18.65 326 LEU B CA 1
ATOM 7247 C C . LEU B 1 324 ? -32.561 -25.850 87.132 1.00 17.98 326 LEU B C 1
ATOM 7248 O O . LEU B 1 324 ? -32.430 -26.175 88.294 1.00 17.84 326 LEU B O 1
ATOM 7253 N N . ILE B 1 325 ? -31.835 -24.903 86.550 1.00 17.19 327 ILE B N 1
ATOM 7254 C CA . ILE B 1 325 ? -30.704 -24.267 87.215 1.00 17.09 327 ILE B CA 1
ATOM 7255 C C . ILE B 1 325 ? -31.194 -23.527 88.433 1.00 17.60 327 ILE B C 1
ATOM 7256 O O . ILE B 1 325 ? -30.650 -23.686 89.524 1.00 17.48 327 ILE B O 1
ATOM 7261 N N . GLU B 1 326 ? -32.244 -22.745 88.207 1.00 18.30 328 GLU B N 1
ATOM 7262 C CA . GLU B 1 326 ? -32.848 -21.944 89.260 1.00 19.32 328 GLU B CA 1
ATOM 7263 C C . GLU B 1 326 ? -33.302 -22.815 90.426 1.00 19.27 328 GLU B C 1
ATOM 7264 O O . GLU B 1 326 ? -33.218 -22.355 91.570 1.00 19.38 328 GLU B O 1
ATOM 7270 N N . GLY B 1 327 ? -33.784 -24.009 90.158 1.00 18.88 329 GLY B N 1
ATOM 7271 C CA . GLY B 1 327 ? -34.292 -24.846 91.188 1.00 19.49 329 GLY B CA 1
ATOM 7272 C C . GLY B 1 327 ? -33.291 -25.654 91.996 1.00 19.19 329 GLY B C 1
ATOM 7273 O O . GLY B 1 327 ? -33.628 -26.197 92.995 1.00 19.49 329 GLY B O 1
ATOM 7274 N N . ASP B 1 328 ? -32.015 -25.709 91.521 1.00 18.36 330 ASP B N 1
ATOM 7275 C CA . ASP B 1 328 ? -31.061 -26.713 92.043 1.00 18.44 330 ASP B CA 1
ATOM 7276 C C . ASP B 1 328 ? -30.119 -25.984 93.059 1.00 18.14 330 ASP B C 1
ATOM 7277 O O . ASP B 1 328 ? -29.451 -25.061 92.668 1.00 17.17 330 ASP B O 1
ATOM 7282 N N . PRO B 1 329 ? -30.177 -26.336 94.321 1.00 18.97 331 PRO B N 1
ATOM 7283 C CA . PRO B 1 329 ? -29.337 -25.668 95.307 1.00 19.15 331 PRO B CA 1
ATOM 7284 C C . PRO B 1 329 ? -27.835 -25.706 95.056 1.00 18.61 331 PRO B C 1
ATOM 7285 O O . PRO B 1 329 ? -27.186 -24.709 95.308 1.00 18.20 331 PRO B O 1
ATOM 7289 N N . VAL B 1 330 ? -27.306 -26.782 94.470 1.00 18.60 332 VAL B N 1
ATOM 7290 C CA . VAL B 1 330 ? -25.877 -26.793 94.159 1.00 18.14 332 VAL B CA 1
ATOM 7291 C C . VAL B 1 330 ? -25.569 -25.775 93.096 1.00 17.70 332 VAL B C 1
ATOM 7292 O O . VAL B 1 330 ? -24.586 -24.999 93.178 1.00 17.13 332 VAL B O 1
ATOM 7296 N N . LEU B 1 331 ? -26.399 -25.769 92.017 1.00 17.11 333 LEU B N 1
ATOM 7297 C CA . LEU B 1 331 ? -26.182 -24.832 90.982 1.00 16.34 333 LEU B CA 1
ATOM 7298 C C . LEU B 1 331 ? -26.362 -23.407 91.444 1.00 16.65 333 LEU B C 1
ATOM 7299 O O . LEU B 1 331 ? -25.633 -22.502 90.974 1.00 15.78 333 LEU B O 1
ATOM 7304 N N . LYS B 1 332 ? -27.333 -23.195 92.326 1.00 17.65 334 LYS B N 1
ATOM 7305 C CA . LYS B 1 332 ? -27.499 -21.857 92.915 1.00 18.69 334 LYS B CA 1
ATOM 7306 C C . LYS B 1 332 ? -26.204 -21.374 93.603 1.00 18.77 334 LYS B C 1
ATOM 7307 O O . LYS B 1 332 ? -25.760 -20.232 93.419 1.00 18.03 334 LYS B O 1
ATOM 7313 N N . GLU B 1 333 ? -25.643 -22.256 94.367 1.00 19.51 335 GLU B N 1
ATOM 7314 C CA . GLU B 1 333 ? -24.458 -21.912 95.148 1.00 21.65 335 GLU B CA 1
ATOM 7315 C C . GLU B 1 333 ? -23.262 -21.525 94.207 1.00 19.59 335 GLU B C 1
ATOM 7316 O O . GLU B 1 333 ? -22.500 -20.653 94.506 1.00 18.66 335 GLU B O 1
ATOM 7322 N N . THR B 1 334 ? -23.190 -22.189 93.059 1.00 17.21 336 THR B N 1
ATOM 7323 C CA . THR B 1 334 ? -22.128 -21.874 92.120 1.00 15.86 336 THR B CA 1
ATOM 7324 C C . THR B 1 334 ? -22.319 -20.546 91.405 1.00 15.14 336 THR B C 1
ATOM 7325 O O . THR B 1 334 ? -21.358 -20.084 90.778 1.00 14.11 336 THR B O 1
ATOM 7329 N N . GLY B 1 335 ? -23.546 -20.083 91.343 1.00 15.18 337 GLY B N 1
ATOM 7330 C CA . GLY B 1 335 ? -23.916 -18.829 90.715 1.00 15.38 337 GLY B CA 1
ATOM 7331 C C . GLY B 1 335 ? -24.171 -19.007 89.212 1.00 14.59 337 GLY B C 1
ATOM 7332 O O . GLY B 1 335 ? -24.324 -18.029 88.498 1.00 14.88 337 GLY B O 1
ATOM 7333 N N . LEU B 1 336 ? -24.212 -20.249 88.708 1.00 14.10 338 LEU B N 1
ATOM 7334 C CA . LEU B 1 336 ? -24.404 -20.519 87.296 1.00 13.41 338 LEU B CA 1
ATOM 7335 C C . LEU B 1 336 ? -25.661 -19.891 86.763 1.00 13.49 338 LEU B C 1
ATOM 7336 O O . LEU B 1 336 ? -26.659 -19.960 87.414 1.00 13.56 338 LEU B O 1
ATOM 7341 N N . SER B 1 337 ? -25.575 -19.466 85.530 1.00 12.90 339 SER B N 1
ATOM 7342 C CA . SER B 1 337 ? -26.713 -19.039 84.785 1.00 13.27 339 SER B CA 1
ATOM 7343 C C . SER B 1 337 ? -26.415 -19.322 83.333 1.00 12.82 339 SER B C 1
ATOM 7344 O O . SER B 1 337 ? -25.263 -19.605 82.931 1.00 11.87 339 SER B O 1
ATOM 7347 N N . ILE B 1 338 ? -27.494 -19.304 82.575 1.00 12.96 340 ILE B N 1
ATOM 7348 C CA . ILE B 1 338 ? -27.365 -19.190 81.144 1.00 12.65 340 ILE B CA 1
ATOM 7349 C C . ILE B 1 338 ? -27.845 -17.867 80.606 1.00 13.05 340 ILE B C 1
ATOM 7350 O O . ILE B 1 338 ? -28.653 -17.193 81.192 1.00 13.79 340 ILE B O 1
ATOM 7355 N N . ILE B 1 339 ? -27.336 -17.490 79.426 1.00 12.65 341 ILE B N 1
ATOM 7356 C CA . ILE B 1 339 ? -27.970 -16.501 78.655 1.00 12.81 341 ILE B CA 1
ATOM 7357 C C . ILE B 1 339 ? -28.894 -17.248 77.705 1.00 12.94 341 ILE B C 1
ATOM 7358 O O . ILE B 1 339 ? -28.476 -18.021 76.867 1.00 12.36 341 ILE B O 1
ATOM 7363 N N . ARG B 1 340 ? -30.191 -17.076 77.896 1.00 13.83 342 ARG B N 1
ATOM 7364 C CA . ARG B 1 340 ? -31.167 -17.883 77.170 1.00 14.12 342 ARG B CA 1
ATOM 7365 C C . ARG B 1 340 ? -31.269 -17.453 75.717 1.00 13.56 342 ARG B C 1
ATOM 7366 O O . ARG B 1 340 ? -31.274 -16.250 75.396 1.00 12.69 342 ARG B O 1
ATOM 7374 N N . GLU B 1 341 ? -31.451 -18.458 74.899 1.00 13.36 343 GLU B N 1
ATOM 7375 C CA . GLU B 1 341 ? -31.963 -18.257 73.523 1.00 13.56 343 GLU B CA 1
ATOM 7376 C C . GLU B 1 341 ? -33.436 -18.072 73.727 1.00 14.53 343 GLU B C 1
ATOM 7377 O O . GLU B 1 341 ? -34.123 -19.041 74.045 1.00 15.02 343 GLU B O 1
ATOM 7383 N N . ARG B 1 342 ? -33.880 -16.874 73.552 1.00 14.20 344 ARG B N 1
ATOM 7384 C CA . ARG B 1 342 ? -35.175 -16.449 73.956 1.00 15.69 344 ARG B CA 1
ATOM 7385 C C . ARG B 1 342 ? -36.255 -16.495 72.903 1.00 15.72 344 ARG B C 1
ATOM 7386 O O . ARG B 1 342 ? -37.431 -16.489 73.222 1.00 16.50 344 ARG B O 1
ATOM 7394 N N . ALA B 1 343 ? -35.822 -16.375 71.653 1.00 15.06 345 ALA B N 1
ATOM 7395 C CA . ALA B 1 343 ? -36.718 -16.347 70.542 1.00 15.23 345 ALA B CA 1
ATOM 7396 C C . ALA B 1 343 ? -35.944 -16.900 69.360 1.00 14.39 345 ALA B C 1
ATOM 7397 O O . ALA B 1 343 ? -34.688 -16.793 69.300 1.00 13.33 345 ALA B O 1
ATOM 7399 N N . ALA B 1 344 ? -36.713 -17.391 68.403 1.00 14.75 346 ALA B N 1
ATOM 7400 C CA . ALA B 1 344 ? -36.072 -17.963 67.168 1.00 14.55 346 ALA B CA 1
ATOM 7401 C C . ALA B 1 344 ? -37.002 -17.899 66.039 1.00 15.23 346 ALA B C 1
ATOM 7402 O O . ALA B 1 344 ? -38.235 -17.822 66.225 1.00 15.80 346 ALA B O 1
ATOM 7404 N N . VAL B 1 345 ? -36.488 -17.818 64.830 1.00 14.95 347 VAL B N 1
ATOM 7405 C CA . VAL B 1 345 ? -37.304 -17.760 63.664 1.00 15.68 347 VAL B CA 1
ATOM 7406 C C . VAL B 1 345 ? -36.594 -18.769 62.658 1.00 15.68 347 VAL B C 1
ATOM 7407 O O . VAL B 1 345 ? -35.372 -18.752 62.477 1.00 14.46 347 VAL B O 1
ATOM 7411 N N . GLY B 1 346 ? -37.451 -19.642 62.092 1.00 16.07 348 GLY B N 1
ATOM 7412 C CA . GLY B 1 346 ? -36.997 -20.492 61.022 1.00 16.18 348 GLY B CA 1
ATOM 7413 C C . GLY B 1 346 ? -37.768 -20.286 59.769 1.00 16.48 348 GLY B C 1
ATOM 7414 O O . GLY B 1 346 ? -38.941 -20.060 59.784 1.00 16.87 348 GLY B O 1
ATOM 7415 N N . TYR B 1 347 ? -37.066 -20.483 58.625 1.00 16.56 349 TYR B N 1
ATOM 7416 C CA . TYR B 1 347 ? -37.685 -20.400 57.328 1.00 17.10 349 TYR B CA 1
ATOM 7417 C C . TYR B 1 347 ? -37.575 -21.770 56.691 1.00 18.53 349 TYR B C 1
ATOM 7418 O O . TYR B 1 347 ? -36.503 -22.291 56.684 1.00 17.75 349 TYR B O 1
ATOM 7427 N N . ARG B 1 348 ? -38.630 -22.301 56.231 1.00 21.15 350 ARG B N 1
ATOM 7428 C CA . ARG B 1 348 ? -38.646 -23.561 55.472 1.00 24.97 350 ARG B CA 1
ATOM 7429 C C . ARG B 1 348 ? -38.812 -23.386 54.000 1.00 24.86 350 ARG B C 1
ATOM 7430 O O . ARG B 1 348 ? -39.906 -22.917 53.560 1.00 26.87 350 ARG B O 1
ATOM 7438 N N . HIS B 1 349 ? -37.752 -23.584 53.254 1.00 22.88 351 HIS B N 1
ATOM 7439 C CA . HIS B 1 349 ? -37.755 -23.524 51.836 1.00 23.68 351 HIS B CA 1
ATOM 7440 C C . HIS B 1 349 ? -38.362 -24.858 51.399 1.00 24.24 351 HIS B C 1
ATOM 7441 O O . HIS B 1 349 ? -37.728 -25.917 51.511 1.00 24.09 351 HIS B O 1
ATOM 7448 N N . LEU B 1 350 ? -39.621 -24.782 51.043 1.00 24.18 352 LEU B N 1
ATOM 7449 C CA . LEU B 1 350 ? -40.419 -25.946 50.850 1.00 24.85 352 LEU B CA 1
ATOM 7450 C C . LEU B 1 350 ? -39.880 -26.828 49.719 1.00 24.63 352 LEU B C 1
ATOM 7451 O O . LEU B 1 350 ? -39.875 -28.064 49.829 1.00 25.00 352 LEU B O 1
ATOM 7456 N N . GLU B 1 351 ? -39.374 -26.205 48.673 1.00 23.75 353 GLU B N 1
ATOM 7457 C CA . GLU B 1 351 ? -38.839 -26.976 47.522 1.00 24.05 353 GLU B CA 1
ATOM 7458 C C . GLU B 1 351 ? -37.500 -27.637 47.836 1.00 23.91 353 GLU B C 1
ATOM 7459 O O . GLU B 1 351 ? -37.368 -28.847 47.590 1.00 23.92 353 GLU B O 1
ATOM 7465 N N . TYR B 1 352 ? -36.622 -26.922 48.555 1.00 23.33 354 TYR B N 1
ATOM 7466 C CA . TYR B 1 352 ? -35.360 -27.533 49.015 1.00 23.86 354 TYR B CA 1
ATOM 7467 C C . TYR B 1 352 ? -35.663 -28.635 50.036 1.00 24.41 354 TYR B C 1
ATOM 7468 O O . TYR B 1 352 ? -35.047 -29.671 49.959 1.00 23.54 354 TYR B O 1
ATOM 7477 N N . GLU B 1 353 ? -36.675 -28.427 50.868 1.00 24.73 355 GLU B N 1
ATOM 7478 C CA . GLU B 1 353 ? -37.119 -29.485 51.753 1.00 26.25 355 GLU B CA 1
ATOM 7479 C C . GLU B 1 353 ? -37.482 -30.749 51.026 1.00 25.90 355 GLU B C 1
ATOM 7480 O O . GLU B 1 353 ? -37.010 -31.758 51.392 1.00 25.15 355 GLU B O 1
ATOM 7486 N N . GLN B 1 354 ? -38.332 -30.652 50.010 1.00 26.26 356 GLN B N 1
ATOM 7487 C CA . GLN B 1 354 ? -38.730 -31.782 49.266 1.00 27.49 356 GLN B CA 1
ATOM 7488 C C . GLN B 1 354 ? -37.564 -32.438 48.518 1.00 26.52 356 GLN B C 1
ATOM 7489 O O . GLN B 1 354 ? -37.657 -33.602 48.186 1.00 26.37 356 GLN B O 1
ATOM 7495 N N . ALA B 1 355 ? -36.489 -31.689 48.262 1.00 24.66 357 ALA B N 1
ATOM 7496 C CA . ALA B 1 355 ? -35.393 -32.121 47.455 1.00 24.80 357 ALA B CA 1
ATOM 7497 C C . ALA B 1 355 ? -34.239 -32.701 48.234 1.00 24.43 357 ALA B C 1
ATOM 7498 O O . ALA B 1 355 ? -33.159 -32.957 47.703 1.00 23.72 357 ALA B O 1
ATOM 7500 N N . THR B 1 356 ? -34.369 -32.746 49.551 1.00 24.45 358 THR B N 1
ATOM 7501 C CA . THR B 1 356 ? -33.260 -33.034 50.417 1.00 24.77 358 THR B CA 1
ATOM 7502 C C . THR B 1 356 ? -33.753 -33.920 51.597 1.00 25.90 358 THR B C 1
ATOM 7503 O O . THR B 1 356 ? -34.920 -34.081 51.772 1.00 25.82 358 THR B O 1
ATOM 7507 N N . ASP B 1 357 ? -32.820 -34.444 52.324 1.00 27.27 359 ASP B N 1
ATOM 7508 C CA . ASP B 1 357 ? -33.158 -35.012 53.618 1.00 30.11 359 ASP B CA 1
ATOM 7509 C C . ASP B 1 357 ? -32.944 -34.084 54.769 1.00 30.10 359 ASP B C 1
ATOM 7510 O O . ASP B 1 357 ? -32.409 -32.963 54.613 1.00 26.68 359 ASP B O 1
ATOM 7515 N N . ARG B 1 358 ? -33.378 -34.532 55.964 1.00 31.39 360 ARG B N 1
ATOM 7516 C CA . ARG B 1 358 ? -33.314 -33.647 57.126 1.00 32.29 360 ARG B CA 1
ATOM 7517 C C . ARG B 1 358 ? -31.949 -33.122 57.474 1.00 29.30 360 ARG B C 1
ATOM 7518 O O . ARG B 1 358 ? -31.785 -32.100 58.078 1.00 29.83 360 ARG B O 1
ATOM 7526 N N . TYR B 1 359 ? -30.934 -33.777 57.038 1.00 29.24 361 TYR B N 1
ATOM 7527 C CA . TYR B 1 359 ? -29.591 -33.387 57.391 1.00 28.86 361 TYR B CA 1
ATOM 7528 C C . TYR B 1 359 ? -28.925 -32.399 56.439 1.00 26.94 361 TYR B C 1
ATOM 7529 O O . TYR B 1 359 ? -27.946 -31.855 56.749 1.00 28.85 361 TYR B O 1
ATOM 7538 N N . SER B 1 360 ? -29.556 -32.035 55.364 1.00 25.60 362 SER B N 1
ATOM 7539 C CA . SER B 1 360 ? -28.926 -31.218 54.345 1.00 23.52 362 SER B CA 1
ATOM 7540 C C . SER B 1 360 ? -28.640 -29.804 54.807 1.00 22.37 362 SER B C 1
ATOM 7541 O O . SER B 1 360 ? -29.476 -29.120 55.422 1.00 21.30 362 SER B O 1
ATOM 7544 N N . PRO B 1 361 ? -27.495 -29.286 54.386 1.00 22.34 363 PRO B N 1
ATOM 7545 C CA . PRO B 1 361 ? -27.237 -27.886 54.627 1.00 21.32 363 PRO B CA 1
ATOM 7546 C C . PRO B 1 361 ? -28.186 -26.957 53.917 1.00 19.91 363 PRO B C 1
ATOM 7547 O O . PRO B 1 361 ? -28.251 -25.765 54.321 1.00 20.21 363 PRO B O 1
ATOM 7551 N N . TYR B 1 362 ? -28.903 -27.439 52.896 1.00 19.67 364 TYR B N 1
ATOM 7552 C CA . TYR B 1 362 ? -29.882 -26.592 52.255 1.00 19.32 364 TYR B CA 1
ATOM 7553 C C . TYR B 1 362 ? -31.058 -26.299 53.186 1.00 19.33 364 TYR B C 1
ATOM 7554 O O . TYR B 1 362 ? -31.824 -25.379 52.909 1.00 19.72 364 TYR B O 1
ATOM 7563 N N . ARG B 1 363 ? -31.155 -26.971 54.292 1.00 18.48 365 ARG B N 1
ATOM 7564 C CA . ARG B 1 363 ? -32.215 -26.683 55.281 1.00 19.42 365 ARG B CA 1
ATOM 7565 C C . ARG B 1 363 ? -31.728 -25.803 56.377 1.00 18.62 365 ARG B C 1
ATOM 7566 O O . ARG B 1 363 ? -32.461 -25.553 57.315 1.00 19.73 365 ARG B O 1
ATOM 7574 N N . LYS B 1 364 ? -30.514 -25.314 56.323 1.00 17.80 366 LYS B N 1
ATOM 7575 C CA . LYS B 1 364 ? -29.903 -24.592 57.381 1.00 17.69 366 LYS B CA 1
ATOM 7576 C C . LYS B 1 364 ? -29.472 -23.248 56.881 1.00 16.02 366 LYS B C 1
ATOM 7577 O O . LYS B 1 364 ? -28.580 -22.671 57.451 1.00 15.33 366 LYS B O 1
ATOM 7583 N N . MET B 1 365 ? -30.059 -22.757 55.807 1.00 14.95 367 MET B N 1
ATOM 7584 C CA . MET B 1 365 ? -29.569 -21.546 55.228 1.00 14.28 367 MET B CA 1
ATOM 7585 C C . MET B 1 365 ? -30.292 -20.288 55.726 1.00 13.45 367 MET B C 1
ATOM 7586 O O . MET B 1 365 ? -29.800 -19.176 55.502 1.00 12.39 367 MET B O 1
ATOM 7591 N N . LEU B 1 366 ? -31.416 -20.423 56.377 1.00 13.19 368 LEU B N 1
ATOM 7592 C CA . LEU B 1 366 ? -32.145 -19.265 56.809 1.00 13.19 368 LEU B CA 1
ATOM 7593 C C . LEU B 1 366 ? -32.970 -19.537 58.102 1.00 13.08 368 LEU B C 1
ATOM 7594 O O . LEU B 1 366 ? -34.047 -20.181 58.086 1.00 13.97 368 LEU B O 1
ATOM 7599 N N . ALA B 1 367 ? -32.402 -19.076 59.182 1.00 12.54 369 ALA B N 1
ATOM 7600 C CA . ALA B 1 367 ? -32.978 -19.129 60.485 1.00 12.60 369 ALA B CA 1
ATOM 7601 C C . ALA B 1 367 ? -32.140 -18.164 61.309 1.00 12.15 369 ALA B C 1
ATOM 7602 O O . ALA B 1 367 ? -31.058 -17.722 60.917 1.00 11.78 369 ALA B O 1
ATOM 7604 N N . ALA B 1 368 ? -32.664 -17.789 62.484 1.00 12.12 370 ALA B N 1
ATOM 7605 C CA . ALA B 1 368 ? -31.964 -16.930 63.399 1.00 11.68 370 ALA B CA 1
ATOM 7606 C C . ALA B 1 368 ? -32.493 -17.147 64.759 1.00 12.08 370 ALA B C 1
ATOM 7607 O O . ALA B 1 368 ? -33.644 -17.593 64.921 1.00 12.16 370 ALA B O 1
ATOM 7609 N N . LEU B 1 369 ? -31.636 -16.879 65.769 1.00 11.86 371 LEU B N 1
ATOM 7610 C CA . LEU B 1 369 ? -32.155 -16.845 67.121 1.00 12.19 371 LEU B CA 1
ATOM 7611 C C . LEU B 1 369 ? -31.625 -15.630 67.807 1.00 12.05 371 LEU B C 1
ATOM 7612 O O . LEU B 1 369 ? -30.681 -14.973 67.340 1.00 11.51 371 LEU B O 1
ATOM 7617 N N . TRP B 1 370 ? -32.293 -15.272 68.883 1.00 12.45 372 TRP B N 1
ATOM 7618 C CA . TRP B 1 370 ? -31.876 -14.163 69.742 1.00 12.56 372 TRP B CA 1
ATOM 7619 C C . TRP B 1 370 ? -31.540 -14.703 71.090 1.00 12.74 372 TRP B C 1
ATOM 7620 O O . TRP B 1 370 ? -32.297 -15.488 71.626 1.00 12.98 372 TRP B O 1
ATOM 7631 N N . ARG B 1 371 ? -30.390 -14.315 71.603 1.00 12.89 373 ARG B N 1
ATOM 7632 C CA . ARG B 1 371 ? -29.875 -14.786 72.892 1.00 13.12 373 ARG B CA 1
ATOM 7633 C C . ARG B 1 371 ? -29.666 -13.593 73.760 1.00 13.52 373 ARG B C 1
ATOM 7634 O O . ARG B 1 371 ? -29.149 -12.576 73.369 1.00 13.34 373 ARG B O 1
ATOM 7642 N N . GLU B 1 372 ? -30.101 -13.723 74.992 1.00 14.10 374 GLU B N 1
ATOM 7643 C CA . GLU B 1 372 ? -29.963 -12.550 75.860 1.00 14.95 374 GLU B CA 1
ATOM 7644 C C . GLU B 1 372 ? -28.506 -12.169 76.149 1.00 13.98 374 GLU B C 1
ATOM 7645 O O . GLU B 1 372 ? -27.589 -12.994 76.094 1.00 12.82 374 GLU B O 1
ATOM 7651 N N . SER B 1 373 ? -28.292 -10.868 76.268 1.00 13.92 375 SER B N 1
ATOM 7652 C CA . SER B 1 373 ? -27.034 -10.344 76.608 1.00 13.92 375 SER B CA 1
ATOM 7653 C C . SER B 1 373 ? -26.754 -10.613 78.108 1.00 14.24 375 SER B C 1
ATOM 7654 O O . SER B 1 373 ? -27.647 -10.409 78.912 1.00 14.08 375 SER B O 1
ATOM 7657 N N . PRO B 1 374 ? -25.498 -10.856 78.487 1.00 14.28 376 PRO B N 1
ATOM 7658 C CA . PRO B 1 374 ? -25.183 -10.902 79.905 1.00 15.18 376 PRO B CA 1
ATOM 7659 C C . PRO B 1 374 ? -25.000 -9.530 80.510 1.00 15.84 376 PRO B C 1
ATOM 7660 O O . PRO B 1 374 ? -24.937 -9.430 81.743 1.00 16.69 376 PRO B O 1
ATOM 7664 N N . VAL B 1 375 ? -24.895 -8.505 79.700 1.00 16.85 377 VAL B N 1
ATOM 7665 C CA . VAL B 1 375 ? -24.534 -7.160 80.189 1.00 17.86 377 VAL B CA 1
ATOM 7666 C C . VAL B 1 375 ? -25.487 -6.574 81.257 1.00 19.31 377 VAL B C 1
ATOM 7667 O O . VAL B 1 375 ? -25.028 -6.122 82.279 1.00 19.05 377 VAL B O 1
ATOM 7671 N N . PRO B 1 376 ? -26.784 -6.749 81.052 1.00 20.31 378 PRO B N 1
ATOM 7672 C CA . PRO B 1 376 ? -27.687 -6.147 82.066 1.00 21.49 378 PRO B CA 1
ATOM 7673 C C . PRO B 1 376 ? -27.570 -6.847 83.395 1.00 21.87 378 PRO B C 1
ATOM 7674 O O . PRO B 1 376 ? -27.998 -6.275 84.412 1.00 22.14 378 PRO B O 1
ATOM 7678 N N . SER B 1 377 ? -27.089 -8.108 83.451 1.00 20.91 379 SER B N 1
ATOM 7679 C CA . SER B 1 377 ? -27.061 -8.869 84.694 1.00 21.72 379 SER B CA 1
ATOM 7680 C C . SER B 1 377 ? -25.920 -8.462 85.570 1.00 22.34 379 SER B C 1
ATOM 7681 O O . SER B 1 377 ? -25.868 -8.842 86.734 1.00 22.55 379 SER B O 1
ATOM 7684 N N . ILE B 1 378 ? -24.924 -7.738 85.071 1.00 22.42 380 ILE B N 1
ATOM 7685 C CA . ILE B 1 378 ? -23.788 -7.538 85.890 1.00 23.41 380 ILE B CA 1
ATOM 7686 C C . ILE B 1 378 ? -23.948 -6.272 86.788 1.00 26.27 380 ILE B C 1
ATOM 7687 O O . ILE B 1 378 ? -24.639 -5.364 86.478 1.00 24.77 380 ILE B O 1
ATOM 7692 N N . ARG B 1 379 ? -23.191 -6.235 87.846 1.00 30.01 381 ARG B N 1
ATOM 7693 C CA . ARG B 1 379 ? -23.156 -5.024 88.678 1.00 34.59 381 ARG B CA 1
ATOM 7694 C C . ARG B 1 379 ? -21.976 -4.153 88.356 1.00 36.28 381 ARG B C 1
ATOM 7695 O O . ARG B 1 379 ? -20.989 -4.589 87.904 1.00 31.30 381 ARG B O 1
ATOM 7703 N N . GLU B 1 380 ? -22.059 -2.880 88.678 1.00 39.58 382 GLU B N 1
ATOM 7704 C CA . GLU B 1 380 ? -20.869 -2.060 88.643 1.00 41.41 382 GLU B CA 1
ATOM 7705 C C . GLU B 1 380 ? -19.747 -2.751 89.542 1.00 38.64 382 GLU B C 1
ATOM 7706 O O . GLU B 1 380 ? -19.950 -3.389 90.567 1.00 41.35 382 GLU B O 1
ATOM 7712 N N . GLY B 1 381 ? -18.515 -2.757 89.084 1.00 34.37 383 GLY B N 1
ATOM 7713 C CA . GLY B 1 381 ? -17.450 -3.482 89.714 1.00 31.83 383 GLY B CA 1
ATOM 7714 C C . GLY B 1 381 ? -17.154 -4.732 88.827 1.00 29.17 383 GLY B C 1
ATOM 7715 O O . GLY B 1 381 ? -16.066 -5.395 88.943 1.00 30.87 383 GLY B O 1
ATOM 7716 N N . GLU B 1 382 ? -18.148 -5.167 88.045 1.00 24.83 384 GLU B N 1
ATOM 7717 C CA . GLU B 1 382 ? -18.001 -6.501 87.374 1.00 22.13 384 GLU B CA 1
ATOM 7718 C C . GLU B 1 382 ? -17.688 -6.242 85.911 1.00 20.44 384 GLU B C 1
ATOM 7719 O O . GLU B 1 382 ? -18.141 -5.253 85.325 1.00 19.58 384 GLU B O 1
ATOM 7725 N N . THR B 1 383 ? -16.964 -7.169 85.336 1.00 17.74 385 THR B N 1
ATOM 7726 C CA . THR B 1 383 ? -16.654 -7.138 83.918 1.00 17.40 385 THR B CA 1
ATOM 7727 C C . THR B 1 383 ? -16.855 -8.516 83.325 1.00 15.18 385 THR B C 1
ATOM 7728 O O . THR B 1 383 ? -17.155 -9.447 84.069 1.00 14.93 385 THR B O 1
ATOM 7732 N N . LEU B 1 384 ? -16.872 -8.588 82.027 1.00 14.32 386 LEU B N 1
ATOM 7733 C CA . LEU B 1 384 ? -17.164 -9.866 81.337 1.00 13.34 386 LEU B CA 1
ATOM 7734 C C . LEU B 1 384 ? -15.978 -10.253 80.452 1.00 12.61 386 LEU B C 1
ATOM 7735 O O . LEU B 1 384 ? -15.319 -9.401 79.890 1.00 13.41 386 LEU B O 1
ATOM 7740 N N . ALA B 1 385 ? -15.731 -11.540 80.337 1.00 11.45 387 ALA B N 1
ATOM 7741 C CA . ALA B 1 385 ? -14.732 -12.071 79.466 1.00 10.79 387 ALA B CA 1
ATOM 7742 C C . ALA B 1 385 ? -15.068 -13.464 79.040 1.00 10.05 387 ALA B C 1
ATOM 7743 O O . ALA B 1 385 ? -15.428 -14.283 79.899 1.00 10.11 387 ALA B O 1
ATOM 7745 N N . THR B 1 386 ? -14.969 -13.715 77.744 1.00 9.39 388 THR B N 1
ATOM 7746 C CA . THR B 1 386 ? -15.056 -15.115 77.292 1.00 9.00 388 THR B CA 1
ATOM 7747 C C . THR B 1 386 ? -14.133 -15.981 78.091 1.00 8.71 388 THR B C 1
ATOM 7748 O O . THR B 1 386 ? -12.977 -15.635 78.313 1.00 8.91 388 THR B O 1
ATOM 7752 N N . MET B 1 387 ? -14.541 -17.238 78.342 1.00 8.72 389 MET B N 1
ATOM 7753 C CA . MET B 1 387 ? -13.622 -18.142 79.033 1.00 8.77 389 MET B CA 1
ATOM 7754 C C . MET B 1 387 ? -12.457 -18.483 78.118 1.00 8.44 389 MET B C 1
ATOM 7755 O O . MET B 1 387 ? -11.382 -18.934 78.646 1.00 8.47 389 MET B O 1
ATOM 7760 N N . ALA B 1 388 ? -12.601 -18.339 76.835 1.00 8.19 390 ALA B N 1
ATOM 7761 C CA . ALA B 1 388 ? -11.481 -18.568 75.950 1.00 8.71 390 ALA B CA 1
ATOM 7762 C C . ALA B 1 388 ? -10.275 -17.738 76.294 1.00 8.97 390 ALA B C 1
ATOM 7763 O O . ALA B 1 388 ? -9.113 -18.088 76.011 1.00 8.65 390 ALA B O 1
ATOM 7765 N N . SER B 1 389 ? -10.569 -16.609 76.901 1.00 9.25 391 SER B N 1
ATOM 7766 C CA . SER B 1 389 ? -9.457 -15.781 77.357 1.00 9.53 391 SER B CA 1
ATOM 7767 C C . SER B 1 389 ? -8.500 -16.448 78.356 1.00 9.82 391 SER B C 1
ATOM 7768 O O . SER B 1 389 ? -7.373 -16.094 78.421 1.00 10.03 391 SER B O 1
ATOM 7771 N N . LEU B 1 390 ? -8.980 -17.398 79.129 1.00 9.87 392 LEU B N 1
ATOM 7772 C CA . LEU B 1 390 ? -8.122 -18.035 80.139 1.00 10.42 392 LEU B CA 1
ATOM 7773 C C . LEU B 1 390 ? -6.978 -18.814 79.488 1.00 10.64 392 LEU B C 1
ATOM 7774 O O . LEU B 1 390 ? -5.909 -18.921 80.090 1.00 10.96 392 LEU B O 1
ATOM 7779 N N . VAL B 1 391 ? -7.149 -19.244 78.242 1.00 10.12 393 VAL B N 1
ATOM 7780 C CA . VAL B 1 391 ? -6.060 -19.935 77.540 1.00 10.37 393 VAL B CA 1
ATOM 7781 C C . VAL B 1 391 ? -5.392 -19.006 76.537 1.00 10.74 393 VAL B C 1
ATOM 7782 O O . VAL B 1 391 ? -4.672 -19.466 75.713 1.00 11.81 393 VAL B O 1
ATOM 7786 N N . HIS B 1 392 ? -5.683 -17.725 76.558 1.00 10.38 394 HIS B N 1
ATOM 7787 C CA . HIS B 1 392 ? -5.014 -16.794 75.682 1.00 10.72 394 HIS B CA 1
ATOM 7788 C C . HIS B 1 392 ? -3.631 -16.455 76.217 1.00 11.10 394 HIS B C 1
ATOM 7789 O O . HIS B 1 392 ? -3.415 -16.274 77.488 1.00 11.39 394 HIS B O 1
ATOM 7796 N N . GLN B 1 393 ? -2.711 -16.414 75.323 1.00 11.36 395 GLN B N 1
ATOM 7797 C CA . GLN B 1 393 ? -1.385 -15.864 75.584 1.00 13.10 395 GLN B CA 1
ATOM 7798 C C . GLN B 1 393 ? -1.124 -14.695 74.666 1.00 13.34 395 GLN B C 1
ATOM 7799 O O . GLN B 1 393 ? -1.490 -14.763 73.521 1.00 13.55 395 GLN B O 1
ATOM 7805 N N . ASP B 1 394 ? -0.617 -13.623 75.187 1.00 13.76 396 ASP B N 1
ATOM 7806 C CA . ASP B 1 394 ? -0.305 -12.489 74.368 1.00 14.69 396 ASP B CA 1
ATOM 7807 C C . ASP B 1 394 ? 0.986 -12.734 73.557 1.00 16.65 396 ASP B C 1
ATOM 7808 O O . ASP B 1 394 ? 1.534 -13.806 73.490 1.00 14.98 396 ASP B O 1
ATOM 7813 N N . HIS B 1 395 ? 1.380 -11.658 72.886 1.00 19.48 397 HIS B N 1
ATOM 7814 C CA . HIS B 1 395 ? 2.564 -11.696 71.991 1.00 22.04 397 HIS B CA 1
ATOM 7815 C C . HIS B 1 395 ? 3.859 -12.024 72.680 1.00 23.52 397 HIS B C 1
ATOM 7816 O O . HIS B 1 395 ? 4.772 -12.543 72.001 1.00 27.00 397 HIS B O 1
ATOM 7823 N N . GLU B 1 396 ? 3.950 -11.802 73.991 1.00 22.60 398 GLU B N 1
ATOM 7824 C CA . GLU B 1 396 ? 5.095 -12.197 74.753 1.00 24.40 398 GLU B CA 1
ATOM 7825 C C . GLU B 1 396 ? 4.944 -13.545 75.435 1.00 22.00 398 GLU B C 1
ATOM 7826 O O . GLU B 1 396 ? 5.791 -13.944 76.212 1.00 22.22 398 GLU B O 1
ATOM 7832 N N . GLY B 1 397 ? 3.834 -14.208 75.272 1.00 18.60 399 GLY B N 1
ATOM 7833 C CA . GLY B 1 397 ? 3.656 -15.506 75.898 1.00 18.31 399 GLY B CA 1
ATOM 7834 C C . GLY B 1 397 ? 2.947 -15.407 77.277 1.00 16.98 399 GLY B C 1
ATOM 7835 O O . GLY B 1 397 ? 2.676 -16.401 77.895 1.00 16.07 399 GLY B O 1
ATOM 7836 N N . ALA B 1 398 ? 2.490 -14.196 77.688 1.00 16.19 400 ALA B N 1
ATOM 7837 C CA . ALA B 1 398 ? 1.899 -14.036 79.019 1.00 15.18 400 ALA B CA 1
ATOM 7838 C C . ALA B 1 398 ? 0.434 -14.455 78.977 1.00 13.86 400 ALA B C 1
ATOM 7839 O O . ALA B 1 398 ? -0.332 -13.976 78.108 1.00 13.89 400 ALA B O 1
ATOM 7841 N N . SER B 1 399 ? 0.087 -15.340 79.882 1.00 13.21 401 SER B N 1
ATOM 7842 C CA . SER B 1 399 ? -1.236 -15.861 80.064 1.00 12.96 401 SER B CA 1
ATOM 7843 C C . SER B 1 399 ? -2.221 -14.762 80.527 1.00 12.68 401 SER B C 1
ATOM 7844 O O . SER B 1 399 ? -1.953 -14.065 81.475 1.00 13.31 401 SER B O 1
ATOM 7847 N N . PHE B 1 400 ? -3.368 -14.682 79.932 1.00 12.40 402 PHE B N 1
ATOM 7848 C CA . PHE B 1 400 ? -4.441 -13.788 80.371 1.00 12.48 402 PHE B CA 1
ATOM 7849 C C . PHE B 1 400 ? -4.972 -14.293 81.738 1.00 12.40 402 PHE B C 1
ATOM 7850 O O . PHE B 1 400 ? -5.233 -13.522 82.611 1.00 12.00 402 PHE B O 1
ATOM 7858 N N . ALA B 1 401 ? -5.089 -15.588 81.929 1.00 11.49 403 ALA B N 1
ATOM 7859 C CA . ALA B 1 401 ? -5.429 -16.064 83.249 1.00 11.63 403 ALA B CA 1
ATOM 7860 C C . ALA B 1 401 ? -4.413 -15.609 84.305 1.00 12.04 403 ALA B C 1
ATOM 7861 O O . ALA B 1 401 ? -4.781 -15.203 85.387 1.00 11.73 403 ALA B O 1
ATOM 7863 N N . GLY B 1 402 ? -3.120 -15.643 83.926 1.00 12.03 404 GLY B N 1
ATOM 7864 C CA . GLY B 1 402 ? -2.070 -15.104 84.732 1.00 13.09 404 GLY B CA 1
ATOM 7865 C C . GLY B 1 402 ? -2.296 -13.668 85.092 1.00 13.93 404 GLY B C 1
ATOM 7866 O O . GLY B 1 402 ? -2.139 -13.246 86.239 1.00 14.48 404 GLY B O 1
ATOM 7867 N N . ALA B 1 403 ? -2.682 -12.925 84.147 1.00 13.89 405 ALA B N 1
ATOM 7868 C CA . ALA B 1 403 ? -2.931 -11.486 84.385 1.00 14.66 405 ALA B CA 1
ATOM 7869 C C . ALA B 1 403 ? -4.136 -11.245 85.324 1.00 15.30 405 ALA B C 1
ATOM 7870 O O . ALA B 1 403 ? -4.087 -10.326 86.167 1.00 15.85 405 ALA B O 1
ATOM 7872 N N . LEU B 1 404 ? -5.167 -12.100 85.209 1.00 14.75 406 LEU B N 1
ATOM 7873 C CA . LEU B 1 404 ? -6.258 -12.046 86.144 1.00 15.37 406 LEU B CA 1
ATOM 7874 C C . LEU B 1 404 ? -5.867 -12.422 87.558 1.00 15.38 406 LEU B C 1
ATOM 7875 O O . LEU B 1 404 ? -6.270 -11.756 88.539 1.00 15.60 406 LEU B O 1
ATOM 7880 N N . ILE B 1 405 ? -5.013 -13.436 87.665 1.00 15.33 407 ILE B N 1
ATOM 7881 C CA . ILE B 1 405 ? -4.502 -13.894 88.932 1.00 15.93 407 ILE B CA 1
ATOM 7882 C C . ILE B 1 405 ? -3.804 -12.719 89.573 1.00 17.65 407 ILE B C 1
ATOM 7883 O O . ILE B 1 405 ? -4.053 -12.359 90.775 1.00 17.25 407 ILE B O 1
ATOM 7888 N N . GLU B 1 406 ? -2.923 -12.108 88.825 1.00 19.18 408 GLU B N 1
ATOM 7889 C CA . GLU B 1 406 ? -2.131 -10.987 89.352 1.00 21.54 408 GLU B CA 1
ATOM 7890 C C . GLU B 1 406 ? -3.021 -9.863 89.816 1.00 22.06 408 GLU B C 1
ATOM 7891 O O . GLU B 1 406 ? -2.830 -9.344 90.918 1.00 22.66 408 GLU B O 1
ATOM 7897 N N . ARG B 1 407 ? -4.023 -9.520 89.046 1.00 21.94 409 ARG B N 1
ATOM 7898 C CA . ARG B 1 407 ? -4.876 -8.376 89.380 1.00 23.73 409 ARG B CA 1
ATOM 7899 C C . ARG B 1 407 ? -5.725 -8.714 90.595 1.00 23.03 409 ARG B C 1
ATOM 7900 O O . ARG B 1 407 ? -5.970 -7.850 91.429 1.00 23.06 409 ARG B O 1
ATOM 7908 N N . SER B 1 408 ? -6.105 -9.976 90.775 1.00 20.66 410 SER B N 1
ATOM 7909 C CA . SER B 1 408 ? -6.896 -10.392 91.878 1.00 20.26 410 SER B CA 1
ATOM 7910 C C . SER B 1 408 ? -6.253 -10.264 93.243 1.00 21.74 410 SER B C 1
ATOM 7911 O O . SER B 1 408 ? -6.990 -10.194 94.225 1.00 22.20 410 SER B O 1
ATOM 7914 N N . GLY B 1 409 ? -4.905 -10.352 93.318 1.00 21.86 411 GLY B N 1
ATOM 7915 C CA . GLY B 1 409 ? -4.217 -10.371 94.558 1.00 22.55 411 GLY B CA 1
ATOM 7916 C C . GLY B 1 409 ? -4.335 -11.717 95.266 1.00 22.76 411 GLY B C 1
ATOM 7917 O O . GLY B 1 409 ? -3.839 -11.870 96.330 1.00 22.61 411 GLY B O 1
ATOM 7918 N N . LEU B 1 410 ? -5.022 -12.705 94.682 1.00 20.93 412 LEU B N 1
ATOM 7919 C CA . LEU B 1 410 ? -5.136 -14.021 95.296 1.00 20.55 412 LEU B CA 1
ATOM 7920 C C . LEU B 1 410 ? -3.971 -14.912 94.906 1.00 19.55 412 LEU B C 1
ATOM 7921 O O . LEU B 1 410 ? -3.310 -14.631 93.923 1.00 20.52 412 LEU B O 1
ATOM 7926 N N . THR B 1 411 ? -3.763 -15.965 95.637 1.00 18.55 413 THR B N 1
ATOM 7927 C CA . THR B 1 411 ? -2.828 -16.970 95.211 1.00 18.12 413 THR B CA 1
ATOM 7928 C C . THR B 1 411 ? -3.392 -17.667 93.943 1.00 16.74 413 THR B C 1
ATOM 7929 O O . THR B 1 411 ? -4.601 -17.682 93.717 1.00 15.73 413 THR B O 1
ATOM 7933 N N . PRO B 1 412 ? -2.517 -18.267 93.151 1.00 16.45 414 PRO B N 1
ATOM 7934 C CA . PRO B 1 412 ? -3.058 -18.911 91.963 1.00 15.69 414 PRO B CA 1
ATOM 7935 C C . PRO B 1 412 ? -4.086 -19.971 92.321 1.00 15.35 414 PRO B C 1
ATOM 7936 O O . PRO B 1 412 ? -5.110 -20.123 91.592 1.00 14.65 414 PRO B O 1
ATOM 7940 N N . THR B 1 413 ? -3.808 -20.755 93.337 1.00 16.20 415 THR B N 1
ATOM 7941 C CA . THR B 1 413 ? -4.775 -21.812 93.670 1.00 16.64 415 THR B CA 1
ATOM 7942 C C . THR B 1 413 ? -6.099 -21.271 94.269 1.00 16.41 415 THR B C 1
ATOM 7943 O O . THR B 1 413 ? -7.177 -21.847 93.943 1.00 15.45 415 THR B O 1
ATOM 7947 N N . GLU B 1 414 ? -6.046 -20.148 94.978 1.00 17.04 416 GLU B N 1
ATOM 7948 C CA . GLU B 1 414 ? -7.304 -19.538 95.447 1.00 18.14 416 GLU B CA 1
ATOM 7949 C C . GLU B 1 414 ? -8.078 -19.009 94.244 1.00 16.61 416 GLU B C 1
ATOM 7950 O O . GLU B 1 414 ? -9.285 -19.171 94.171 1.00 16.47 416 GLU B O 1
ATOM 7956 N N . TRP B 1 415 ? -7.368 -18.409 93.286 1.00 15.51 417 TRP B N 1
ATOM 7957 C CA . TRP B 1 415 ? -8.006 -17.871 92.084 1.00 14.66 417 TRP B CA 1
ATOM 7958 C C . TRP B 1 415 ? -8.655 -19.038 91.343 1.00 13.97 417 TRP B C 1
ATOM 7959 O O . TRP B 1 415 ? -9.825 -18.973 90.925 1.00 13.03 417 TRP B O 1
ATOM 7970 N N . LEU B 1 416 ? -7.895 -20.124 91.224 1.00 13.93 418 LEU B N 1
ATOM 7971 C CA . LEU B 1 416 ? -8.428 -21.277 90.502 1.00 14.39 418 LEU B CA 1
ATOM 7972 C C . LEU B 1 416 ? -9.670 -21.860 91.164 1.00 14.51 418 LEU B C 1
ATOM 7973 O O . LEU B 1 416 ? -10.587 -22.339 90.462 1.00 14.10 418 LEU B O 1
ATOM 7978 N N . ARG B 1 417 ? -9.685 -21.871 92.502 1.00 15.24 419 ARG B N 1
ATOM 7979 C CA . ARG B 1 417 ? -10.784 -22.412 93.191 1.00 16.50 419 ARG B CA 1
ATOM 7980 C C . ARG B 1 417 ? -12.087 -21.659 92.832 1.00 15.57 419 ARG B C 1
ATOM 7981 O O . ARG B 1 417 ? -13.112 -22.283 92.616 1.00 14.20 419 ARG B O 1
ATOM 7989 N N . HIS B 1 418 ? -12.030 -20.319 92.774 1.00 15.01 420 HIS B N 1
ATOM 7990 C CA . HIS B 1 418 ? -13.182 -19.592 92.431 1.00 15.04 420 HIS B CA 1
ATOM 7991 C C . HIS B 1 418 ? -13.652 -19.920 91.035 1.00 13.49 420 HIS B C 1
ATOM 7992 O O . HIS B 1 418 ? -14.818 -20.054 90.766 1.00 12.95 420 HIS B O 1
ATOM 7999 N N . TYR B 1 419 ? -12.707 -19.970 90.082 1.00 12.54 421 TYR B N 1
ATOM 8000 C CA . TYR B 1 419 ? -13.062 -20.312 88.719 1.00 11.65 421 TYR B CA 1
ATOM 8001 C C . TYR B 1 419 ? -13.678 -21.679 88.611 1.00 11.72 421 TYR B C 1
ATOM 8002 O O . TYR B 1 419 ? -14.696 -21.837 87.936 1.00 11.36 421 TYR B O 1
ATOM 8011 N N . LEU B 1 420 ? -13.087 -22.642 89.260 1.00 11.86 422 LEU B N 1
ATOM 8012 C CA . LEU B 1 420 ? -13.536 -24.029 89.227 1.00 12.17 422 LEU B CA 1
ATOM 8013 C C . LEU B 1 420 ? -14.882 -24.196 89.873 1.00 12.80 422 LEU B C 1
ATOM 8014 O O . LEU B 1 420 ? -15.768 -24.910 89.346 1.00 12.07 422 LEU B O 1
ATOM 8019 N N . ARG B 1 421 ? -15.139 -23.493 90.929 1.00 13.86 423 ARG B N 1
ATOM 8020 C CA . ARG B 1 421 ? -16.505 -23.549 91.541 1.00 15.38 423 ARG B CA 1
ATOM 8021 C C . ARG B 1 421 ? -17.518 -22.940 90.624 1.00 14.12 423 ARG B C 1
ATOM 8022 O O . ARG B 1 421 ? -18.668 -23.429 90.560 1.00 14.05 423 ARG B O 1
ATOM 8030 N N . ALA B 1 422 ? -17.191 -21.890 89.906 1.00 12.94 424 ALA B N 1
ATOM 8031 C CA . ALA B 1 422 ? -18.136 -21.245 89.074 1.00 12.46 424 ALA B CA 1
ATOM 8032 C C . ALA B 1 422 ? -18.422 -22.013 87.773 1.00 11.81 424 ALA B C 1
ATOM 8033 O O . ALA B 1 422 ? -19.542 -21.999 87.305 1.00 11.63 424 ALA B O 1
ATOM 8035 N N . TYR B 1 423 ? -17.336 -22.583 87.143 1.00 10.90 425 TYR B N 1
ATOM 8036 C CA . TYR B 1 423 ? -17.414 -23.084 85.824 1.00 10.49 425 TYR B CA 1
ATOM 8037 C C . TYR B 1 423 ? -17.550 -24.633 85.843 1.00 10.49 425 TYR B C 1
ATOM 8038 O O . TYR B 1 423 ? -18.352 -25.192 85.130 1.00 10.18 425 TYR B O 1
ATOM 8047 N N . TYR B 1 424 ? -16.718 -25.264 86.685 1.00 10.51 426 TYR B N 1
ATOM 8048 C CA . TYR B 1 424 ? -16.497 -26.727 86.706 1.00 10.64 426 TYR B CA 1
ATOM 8049 C C . TYR B 1 424 ? -17.500 -27.478 87.522 1.00 11.38 426 TYR B C 1
ATOM 8050 O O . TYR B 1 424 ? -18.024 -28.528 87.121 1.00 11.45 426 TYR B O 1
ATOM 8059 N N . VAL B 1 425 ? -17.732 -27.046 88.743 1.00 11.86 427 VAL B N 1
ATOM 8060 C CA . VAL B 1 425 ? -18.688 -27.774 89.555 1.00 12.50 427 VAL B CA 1
ATOM 8061 C C . VAL B 1 425 ? -20.087 -27.899 88.928 1.00 12.42 427 VAL B C 1
ATOM 8062 O O . VAL B 1 425 ? -20.688 -29.018 89.064 1.00 12.63 427 VAL B O 1
ATOM 8066 N N . PRO B 1 426 ? -20.583 -26.869 88.299 1.00 12.12 428 PRO B N 1
ATOM 8067 C CA . PRO B 1 426 ? -21.868 -27.072 87.620 1.00 12.39 428 PRO B CA 1
ATOM 8068 C C . PRO B 1 426 ? -21.856 -28.217 86.588 1.00 12.35 428 PRO B C 1
ATOM 8069 O O . PRO B 1 426 ? -22.919 -28.827 86.344 1.00 12.95 428 PRO B O 1
ATOM 8073 N N . LEU B 1 427 ? -20.710 -28.429 85.924 1.00 11.90 429 LEU B N 1
ATOM 8074 C CA . LEU B 1 427 ? -20.598 -29.528 84.958 1.00 11.94 429 LEU B CA 1
ATOM 8075 C C . LEU B 1 427 ? -20.627 -30.844 85.627 1.00 12.30 429 LEU B C 1
ATOM 8076 O O . LEU B 1 427 ? -21.295 -31.750 85.161 1.00 12.63 429 LEU B O 1
ATOM 8081 N N . LEU B 1 428 ? -19.936 -30.971 86.748 1.00 12.36 430 LEU B N 1
ATOM 8082 C CA . LEU B 1 428 ? -20.009 -32.170 87.542 1.00 13.21 430 LEU B CA 1
ATOM 8083 C C . LEU B 1 428 ? -21.423 -32.434 87.963 1.00 13.72 430 LEU B C 1
ATOM 8084 O O . LEU B 1 428 ? -21.941 -33.550 87.835 1.00 13.91 430 LEU B O 1
ATOM 8089 N N . HIS B 1 429 ? -22.060 -31.426 88.532 1.00 13.75 431 HIS B N 1
ATOM 8090 C CA . HIS B 1 429 ? -23.370 -31.651 89.140 1.00 14.47 431 HIS B CA 1
ATOM 8091 C C . HIS B 1 429 ? -24.411 -31.879 88.050 1.00 14.75 431 HIS B C 1
ATOM 8092 O O . HIS B 1 429 ? -25.261 -32.741 88.237 1.00 15.66 431 HIS B O 1
ATOM 8099 N N . SER B 1 430 ? -24.294 -31.199 86.928 1.00 14.21 432 SER B N 1
ATOM 8100 C CA . SER B 1 430 ? -25.209 -31.406 85.821 1.00 14.40 432 SER B CA 1
ATOM 8101 C C . SER B 1 430 ? -25.131 -32.875 85.381 1.00 15.15 432 SER B C 1
ATOM 8102 O O . SER B 1 430 ? -26.170 -33.524 85.207 1.00 15.16 432 SER B O 1
ATOM 8105 N N . PHE B 1 431 ? -23.881 -33.347 85.285 1.00 15.00 433 PHE B N 1
ATOM 8106 C CA . PHE B 1 431 ? -23.712 -34.735 84.922 1.00 16.38 433 PHE B CA 1
ATOM 8107 C C . PHE B 1 431 ? -24.305 -35.718 85.952 1.00 16.89 433 PHE B C 1
ATOM 8108 O O . PHE B 1 431 ? -25.126 -36.568 85.595 1.00 17.39 433 PHE B O 1
ATOM 8116 N N . TYR B 1 432 ? -23.896 -35.591 87.211 1.00 16.64 434 TYR B N 1
ATOM 8117 C CA . TYR B 1 432 ? -24.295 -36.547 88.195 1.00 17.77 434 TYR B CA 1
ATOM 8118 C C . TYR B 1 432 ? -25.752 -36.468 88.612 1.00 18.38 434 TYR B C 1
ATOM 8119 O O . TYR B 1 432 ? -26.368 -37.505 88.772 1.00 19.20 434 TYR B O 1
ATOM 8128 N N . ALA B 1 433 ? -26.321 -35.274 88.669 1.00 17.77 435 ALA B N 1
ATOM 8129 C CA . ALA B 1 433 ? -27.672 -35.104 89.158 1.00 18.79 435 ALA B CA 1
ATOM 8130 C C . ALA B 1 433 ? -28.691 -35.241 88.012 1.00 18.79 435 ALA B C 1
ATOM 8131 O O . ALA B 1 433 ? -29.821 -35.709 88.252 1.00 19.46 435 ALA B O 1
ATOM 8133 N N . TYR B 1 434 ? -28.335 -34.894 86.831 1.00 18.05 436 TYR B N 1
ATOM 8134 C CA . TYR B 1 434 ? -29.330 -34.818 85.745 1.00 18.43 436 TYR B CA 1
ATOM 8135 C C . TYR B 1 434 ? -28.937 -35.556 84.453 1.00 18.40 436 TYR B C 1
ATOM 8136 O O . TYR B 1 434 ? -29.661 -35.432 83.455 1.00 17.98 436 TYR B O 1
ATOM 8145 N N . ASP B 1 435 ? -27.736 -36.150 84.411 1.00 18.25 437 ASP B N 1
ATOM 8146 C CA . ASP B 1 435 ? -27.209 -36.707 83.168 1.00 18.45 437 ASP B CA 1
ATOM 8147 C C . ASP B 1 435 ? -27.079 -35.702 82.070 1.00 17.47 437 ASP B C 1
ATOM 8148 O O . ASP B 1 435 ? -27.091 -35.997 80.865 1.00 17.07 437 ASP B O 1
ATOM 8153 N N . LEU B 1 436 ? -26.859 -34.455 82.474 1.00 16.53 438 LEU B N 1
ATOM 8154 C CA . LEU B 1 436 ? -26.914 -33.336 81.602 1.00 16.18 438 LEU B CA 1
ATOM 8155 C C . LEU B 1 436 ? -25.486 -32.855 81.290 1.00 15.20 438 LEU B C 1
ATOM 8156 O O . LEU B 1 436 ? -24.673 -32.642 82.193 1.00 14.47 438 LEU B O 1
ATOM 8161 N N . VAL B 1 437 ? -25.222 -32.723 80.010 1.00 14.98 439 VAL B N 1
ATOM 8162 C CA . VAL B 1 437 ? -23.966 -32.161 79.539 1.00 14.74 439 VAL B CA 1
ATOM 8163 C C . VAL B 1 437 ? -24.179 -31.070 78.556 1.00 14.39 439 VAL B C 1
ATOM 8164 O O . VAL B 1 437 ? -25.242 -30.984 77.885 1.00 14.32 439 VAL B O 1
ATOM 8168 N N . TYR B 1 438 ? -23.129 -30.279 78.420 1.00 14.18 440 TYR B N 1
ATOM 8169 C CA . TYR B 1 438 ? -23.158 -29.104 77.572 1.00 14.31 440 TYR B CA 1
ATOM 8170 C C . TYR B 1 438 ? -22.061 -29.199 76.484 1.00 15.05 440 TYR B C 1
ATOM 8171 O O . TYR B 1 438 ? -21.479 -30.292 76.310 1.00 15.21 440 TYR B O 1
ATOM 8180 N N . MET B 1 439 ? -21.617 -28.089 75.914 1.00 14.65 441 MET B N 1
ATOM 8181 C CA . MET B 1 439 ? -20.367 -28.039 75.138 1.00 15.02 441 MET B CA 1
ATOM 8182 C C . MET B 1 439 ? -19.552 -26.914 75.761 1.00 13.71 441 MET B C 1
ATOM 8183 O O . MET B 1 439 ? -19.504 -25.807 75.260 1.00 12.53 441 MET B O 1
ATOM 8188 N N . PRO B 1 440 ? -18.968 -27.180 76.899 1.00 13.53 442 PRO B N 1
ATOM 8189 C CA . PRO B 1 440 ? -18.511 -26.069 77.791 1.00 14.03 442 PRO B CA 1
ATOM 8190 C C . PRO B 1 440 ? -17.076 -25.592 77.507 1.00 13.16 442 PRO B C 1
ATOM 8191 O O . PRO B 1 440 ? -16.271 -25.504 78.403 1.00 13.96 442 PRO B O 1
ATOM 8195 N N . HIS B 1 441 ? -16.776 -25.365 76.259 1.00 12.51 443 HIS B N 1
ATOM 8196 C CA . HIS B 1 441 ? -15.520 -24.852 75.850 1.00 12.12 443 HIS B CA 1
ATOM 8197 C C . HIS B 1 441 ? -15.446 -23.368 75.913 1.00 11.04 443 HIS B C 1
ATOM 8198 O O . HIS B 1 441 ? -16.384 -22.646 76.340 1.00 10.66 443 HIS B O 1
ATOM 8205 N N . GLY B 1 442 ? -14.273 -22.864 75.595 1.00 10.21 444 GLY B N 1
ATOM 8206 C CA . GLY B 1 442 ? -13.991 -21.438 75.725 1.00 10.14 444 GLY B CA 1
ATOM 8207 C C . GLY B 1 442 ? -15.063 -20.486 75.276 1.00 10.35 444 GLY B C 1
ATOM 8208 O O . GLY B 1 442 ? -15.499 -19.562 76.016 1.00 10.15 444 GLY B O 1
ATOM 8209 N N . GLU B 1 443 ? -15.531 -20.686 74.053 1.00 10.55 445 GLU B N 1
ATOM 8210 C CA . GLU B 1 443 ? -16.447 -19.708 73.561 1.00 11.18 445 GLU B CA 1
ATOM 8211 C C . GLU B 1 443 ? -17.865 -19.875 74.062 1.00 11.41 445 GLU B C 1
ATOM 8212 O O . GLU B 1 443 ? -18.687 -18.979 73.794 1.00 11.59 445 GLU B O 1
ATOM 8218 N N . ASN B 1 444 ? -18.174 -21.006 74.690 1.00 10.09 446 ASN B N 1
ATOM 8219 C CA . ASN B 1 444 ? -19.510 -21.183 75.178 1.00 10.25 446 ASN B CA 1
ATOM 8220 C C . ASN B 1 444 ? -19.655 -20.862 76.683 1.00 10.05 446 ASN B C 1
ATOM 8221 O O . ASN B 1 444 ? -20.719 -21.219 77.269 1.00 10.10 446 ASN B O 1
ATOM 8226 N N . VAL B 1 445 ? -18.675 -20.195 77.275 1.00 9.28 447 VAL B N 1
ATOM 8227 C CA . VAL B 1 445 ? -18.800 -19.751 78.660 1.00 9.53 447 VAL B CA 1
ATOM 8228 C C . VAL B 1 445 ? -18.333 -18.326 78.714 1.00 9.57 447 VAL B C 1
ATOM 8229 O O . VAL B 1 445 ? -17.274 -18.002 78.131 1.00 9.37 447 VAL B O 1
ATOM 8233 N N . ILE B 1 446 ? -19.064 -17.498 79.409 1.00 9.83 448 ILE B N 1
ATOM 8234 C CA . ILE B 1 446 ? -18.635 -16.127 79.672 1.00 10.11 448 ILE B CA 1
ATOM 8235 C C . ILE B 1 446 ? -18.379 -16.006 81.119 1.00 10.62 448 ILE B C 1
ATOM 8236 O O . ILE B 1 446 ? -19.235 -16.414 81.937 1.00 11.04 448 ILE B O 1
ATOM 8241 N N . LEU B 1 447 ? -17.270 -15.442 81.481 1.00 11.01 449 LEU B N 1
ATOM 8242 C CA . LEU B 1 447 ? -16.955 -15.252 82.907 1.00 11.84 449 LEU B CA 1
ATOM 8243 C C . LEU B 1 447 ? -17.381 -13.846 83.353 1.00 12.39 449 LEU B C 1
ATOM 8244 O O . LEU B 1 447 ? -17.124 -12.894 82.654 1.00 12.18 449 LEU B O 1
ATOM 8249 N N . VAL B 1 448 ? -17.918 -13.780 84.547 1.00 12.95 450 VAL B N 1
ATOM 8250 C CA . VAL B 1 448 ? -18.222 -12.544 85.230 1.00 14.12 450 VAL B CA 1
ATOM 8251 C C . VAL B 1 448 ? -17.112 -12.338 86.241 1.00 14.64 450 VAL B C 1
ATOM 8252 O O . VAL B 1 448 ? -16.892 -13.183 87.074 1.00 14.29 450 VAL B O 1
ATOM 8256 N N . LEU B 1 449 ? -16.390 -11.243 86.042 1.00 14.99 451 LEU B N 1
ATOM 8257 C CA . LEU B 1 449 ? -15.171 -11.016 86.799 1.00 15.70 451 LEU B CA 1
ATOM 8258 C C . LEU B 1 449 ? -15.307 -9.830 87.706 1.00 16.78 451 LEU B C 1
ATOM 8259 O O . LEU B 1 449 ? -15.927 -8.874 87.370 1.00 16.41 451 LEU B O 1
ATOM 8264 N N . ALA B 1 450 ? -14.747 -9.958 88.908 1.00 18.03 452 ALA B N 1
ATOM 8265 C CA . ALA B 1 450 ? -14.689 -8.779 89.818 1.00 20.27 452 ALA B CA 1
ATOM 8266 C C . ALA B 1 450 ? -13.299 -8.691 90.388 1.00 21.73 452 ALA B C 1
ATOM 8267 O O . ALA B 1 450 ? -12.832 -9.657 90.988 1.00 20.54 452 ALA B O 1
ATOM 8269 N N . ASP B 1 451 ? -12.583 -7.635 89.981 1.00 24.45 453 ASP B N 1
ATOM 8270 C CA . ASP B 1 451 ? -11.171 -7.396 90.445 1.00 28.12 453 ASP B CA 1
ATOM 8271 C C . ASP B 1 451 ? -10.289 -8.661 90.097 1.00 25.62 453 ASP B C 1
ATOM 8272 O O . ASP B 1 451 ? -9.624 -9.149 90.924 1.00 28.28 453 ASP B O 1
ATOM 8277 N N . GLY B 1 452 ? -10.495 -9.177 88.945 1.00 24.62 454 GLY B N 1
ATOM 8278 C CA . GLY B 1 452 ? -9.795 -10.296 88.384 1.00 23.83 454 GLY B CA 1
ATOM 8279 C C . GLY B 1 452 ? -10.292 -11.684 88.821 1.00 21.65 454 GLY B C 1
ATOM 8280 O O . GLY B 1 452 ? -9.835 -12.673 88.197 1.00 20.97 454 GLY B O 1
ATOM 8281 N N . VAL B 1 453 ? -11.227 -11.737 89.773 1.00 18.78 455 VAL B N 1
ATOM 8282 C CA . VAL B 1 453 ? -11.714 -13.010 90.247 1.00 18.39 455 VAL B CA 1
ATOM 8283 C C . VAL B 1 453 ? -12.992 -13.468 89.538 1.00 16.56 455 VAL B C 1
ATOM 8284 O O . VAL B 1 453 ? -13.837 -12.662 89.231 1.00 15.75 455 VAL B O 1
ATOM 8288 N N . VAL B 1 454 ? -13.064 -14.774 89.214 1.00 15.44 456 VAL B N 1
ATOM 8289 C CA . VAL B 1 454 ? -14.288 -15.282 88.610 1.00 15.17 456 VAL B CA 1
ATOM 8290 C C . VAL B 1 454 ? -15.380 -15.379 89.670 1.00 15.75 456 VAL B C 1
ATOM 8291 O O . VAL B 1 454 ? -15.248 -16.173 90.574 1.00 16.08 456 VAL B O 1
ATOM 8295 N N . ARG B 1 455 ? -16.396 -14.520 89.588 1.00 16.10 457 ARG B N 1
ATOM 8296 C CA . ARG B 1 455 ? -17.449 -14.566 90.472 1.00 17.51 457 ARG B CA 1
ATOM 8297 C C . ARG B 1 455 ? -18.546 -15.544 90.102 1.00 16.21 457 ARG B C 1
ATOM 8298 O O . ARG B 1 455 ? -19.088 -16.219 90.925 1.00 15.72 457 ARG B O 1
ATOM 8306 N N . ARG B 1 456 ? -18.808 -15.688 88.816 1.00 15.10 458 ARG B N 1
ATOM 8307 C CA . ARG B 1 456 ? -19.753 -16.673 88.321 1.00 14.49 458 ARG B CA 1
ATOM 8308 C C . ARG B 1 456 ? -19.544 -16.885 86.825 1.00 13.70 458 ARG B C 1
ATOM 8309 O O . ARG B 1 456 ? -18.814 -16.102 86.198 1.00 13.50 458 ARG B O 1
ATOM 8317 N N . ALA B 1 457 ? -20.085 -17.973 86.277 1.00 12.85 459 ALA B N 1
ATOM 8318 C CA . ALA B 1 457 ? -19.935 -18.274 84.897 1.00 12.24 459 ALA B CA 1
ATOM 8319 C C . ALA B 1 457 ? -21.324 -18.319 84.233 1.00 12.20 459 ALA B C 1
ATOM 8320 O O . ALA B 1 457 ? -22.360 -18.685 84.877 1.00 12.46 459 ALA B O 1
ATOM 8322 N N . VAL B 1 458 ? -21.369 -17.927 82.968 1.00 11.88 460 VAL B N 1
ATOM 8323 C CA . VAL B 1 458 ? -22.617 -17.945 82.228 1.00 12.11 460 VAL B CA 1
ATOM 8324 C C . VAL B 1 458 ? -22.421 -18.857 81.046 1.00 11.44 460 VAL B C 1
ATOM 8325 O O . VAL B 1 458 ? -21.450 -18.674 80.265 1.00 11.20 460 VAL B O 1
ATOM 8329 N N . TYR B 1 459 ? -23.279 -19.821 80.845 1.00 11.61 461 TYR B N 1
ATOM 8330 C CA . TYR B 1 459 ? -23.215 -20.677 79.698 1.00 11.42 461 TYR B CA 1
ATOM 8331 C C . TYR B 1 459 ? -24.068 -20.184 78.560 1.00 11.85 461 TYR B C 1
ATOM 8332 O O . TYR B 1 459 ? -25.108 -19.578 78.773 1.00 11.71 461 TYR B O 1
ATOM 8341 N N . LYS B 1 460 ? -23.621 -20.462 77.331 1.00 12.38 462 LYS B N 1
ATOM 8342 C CA . LYS B 1 460 ? -24.417 -20.152 76.133 1.00 13.36 462 LYS B CA 1
ATOM 8343 C C . LYS B 1 460 ? -24.263 -21.275 75.137 1.00 13.61 462 LYS B C 1
ATOM 8344 O O . LYS B 1 460 ? -23.425 -22.238 75.341 1.00 13.00 462 LYS B O 1
ATOM 8350 N N . ASP B 1 461 ? -25.083 -21.145 74.063 1.00 14.85 463 ASP B N 1
ATOM 8351 C CA . ASP B 1 461 ? -25.139 -22.191 72.982 1.00 15.46 463 ASP B CA 1
ATOM 8352 C C . ASP B 1 461 ? -25.763 -23.510 73.547 1.00 15.88 463 ASP B C 1
ATOM 8353 O O . ASP B 1 461 ? -25.098 -24.526 73.897 1.00 17.28 463 ASP B O 1
ATOM 8358 N N . ILE B 1 462 ? -27.026 -23.370 73.949 1.00 14.97 464 ILE B N 1
ATOM 8359 C CA . ILE B 1 462 ? -27.667 -24.376 74.709 1.00 14.50 464 ILE B CA 1
ATOM 8360 C C . ILE B 1 462 ? -28.429 -25.374 73.875 1.00 14.95 464 ILE B C 1
ATOM 8361 O O . ILE B 1 462 ? -28.221 -26.601 73.972 1.00 14.15 464 ILE B O 1
ATOM 8366 N N . ALA B 1 463 ? -29.454 -24.872 73.152 1.00 16.14 465 ALA B N 1
ATOM 8367 C CA . ALA B 1 463 ? -30.393 -25.794 72.462 1.00 17.27 465 ALA B CA 1
ATOM 8368 C C . ALA B 1 463 ? -29.674 -26.727 71.502 1.00 18.78 465 ALA B C 1
ATOM 8369 O O . ALA B 1 463 ? -30.049 -27.878 71.440 1.00 19.11 465 ALA B O 1
ATOM 8371 N N . GLU B 1 464 ? -28.593 -26.233 70.886 1.00 19.41 466 GLU B N 1
ATOM 8372 C CA . GLU B 1 464 ? -27.972 -27.110 69.903 1.00 22.92 466 GLU B CA 1
ATOM 8373 C C . GLU B 1 464 ? -26.853 -27.984 70.499 1.00 21.42 466 GLU B C 1
ATOM 8374 O O . GLU B 1 464 ? -26.388 -28.849 69.837 1.00 20.16 466 GLU B O 1
ATOM 8380 N N . GLU B 1 465 ? -26.514 -27.799 71.757 1.00 18.77 467 GLU B N 1
ATOM 8381 C CA . GLU B 1 465 ? -25.400 -28.494 72.361 1.00 18.32 467 GLU B CA 1
ATOM 8382 C C . GLU B 1 465 ? -25.791 -29.392 73.516 1.00 17.29 467 GLU B C 1
ATOM 8383 O O . GLU B 1 465 ? -25.213 -30.498 73.687 1.00 17.90 467 GLU B O 1
ATOM 8389 N N . ILE B 1 466 ? -26.796 -29.060 74.308 1.00 16.30 468 ILE B N 1
ATOM 8390 C CA . ILE B 1 466 ? -27.030 -29.848 75.506 1.00 16.25 468 ILE B CA 1
ATOM 8391 C C . ILE B 1 466 ? -27.556 -31.236 75.221 1.00 16.82 468 ILE B C 1
ATOM 8392 O O . ILE B 1 466 ? -28.212 -31.473 74.187 1.00 16.70 468 ILE B O 1
ATOM 8397 N N . ALA B 1 467 ? -27.316 -32.128 76.109 1.00 16.29 469 ALA B N 1
ATOM 8398 C CA . ALA B 1 467 ? -27.781 -33.479 75.955 1.00 16.94 469 ALA B CA 1
ATOM 8399 C C . ALA B 1 467 ? -28.091 -34.018 77.356 1.00 17.21 469 ALA B C 1
ATOM 8400 O O . ALA B 1 467 ? -27.415 -33.706 78.333 1.00 16.66 469 ALA B O 1
ATOM 8402 N N . VAL B 1 468 ? -29.101 -34.839 77.426 1.00 17.92 470 VAL B N 1
ATOM 8403 C CA . VAL B 1 468 ? -29.430 -35.600 78.580 1.00 19.08 470 VAL B CA 1
ATOM 8404 C C . VAL B 1 468 ? -29.124 -37.093 78.311 1.00 20.40 470 VAL B C 1
ATOM 8405 O O . VAL B 1 468 ? -29.788 -37.702 77.458 1.00 21.36 470 VAL B O 1
ATOM 8409 N N . MET B 1 469 ? -28.157 -37.634 78.967 1.00 20.64 471 MET B N 1
ATOM 8410 C CA . MET B 1 469 ? -27.686 -38.953 78.677 1.00 22.45 471 MET B CA 1
ATOM 8411 C C . MET B 1 469 ? -28.451 -40.020 79.382 1.00 23.11 471 MET B C 1
ATOM 8412 O O . MET B 1 469 ? -27.979 -40.708 80.266 1.00 23.90 471 MET B O 1
ATOM 8417 N N . ASP B 1 470 ? -29.690 -40.125 78.947 1.00 24.18 472 ASP B N 1
ATOM 8418 C CA . ASP B 1 470 ? -30.622 -41.076 79.535 1.00 26.39 472 ASP B CA 1
ATOM 8419 C C . ASP B 1 470 ? -31.728 -41.153 78.486 1.00 27.53 472 ASP B C 1
ATOM 8420 O O . ASP B 1 470 ? -32.542 -40.245 78.420 1.00 25.52 472 ASP B O 1
ATOM 8425 N N . PRO B 1 471 ? -31.711 -42.224 77.681 1.00 29.79 473 PRO B N 1
ATOM 8426 C CA . PRO B 1 471 ? -32.753 -42.301 76.671 1.00 32.55 473 PRO B CA 1
ATOM 8427 C C . PRO B 1 471 ? -34.155 -42.345 77.263 1.00 34.20 473 PRO B C 1
ATOM 8428 O O . PRO B 1 471 ? -35.061 -41.932 76.578 1.00 35.41 473 PRO B O 1
ATOM 8432 N N . ASP B 1 472 ? -34.316 -42.696 78.530 1.00 35.92 474 ASP B N 1
ATOM 8433 C CA . ASP B 1 472 ? -35.685 -42.740 79.168 1.00 39.03 474 ASP B CA 1
ATOM 8434 C C . ASP B 1 472 ? -36.008 -41.540 80.014 1.00 38.00 474 ASP B C 1
ATOM 8435 O O . ASP B 1 472 ? -36.949 -41.541 80.768 1.00 38.80 474 ASP B O 1
ATOM 8440 N N . ALA B 1 473 ? -35.189 -40.510 79.898 1.00 35.79 475 ALA B N 1
ATOM 8441 C CA . ALA B 1 473 ? -35.405 -39.282 80.628 1.00 35.30 475 ALA B CA 1
ATOM 8442 C C . ALA B 1 473 ? -36.826 -38.820 80.487 1.00 35.95 475 ALA B C 1
ATOM 8443 O O . ALA B 1 473 ? -37.376 -38.860 79.425 1.00 36.45 475 ALA B O 1
ATOM 8445 N N . VAL B 1 474 ? -37.412 -38.396 81.578 1.00 36.44 476 VAL B N 1
ATOM 8446 C CA . VAL B 1 474 ? -38.719 -37.746 81.538 1.00 37.08 476 VAL B CA 1
ATOM 8447 C C . VAL B 1 474 ? -38.598 -36.269 81.350 1.00 35.36 476 VAL B C 1
ATOM 8448 O O . VAL B 1 474 ? -38.006 -35.576 82.158 1.00 37.27 476 VAL B O 1
ATOM 8452 N N . LEU B 1 475 ? -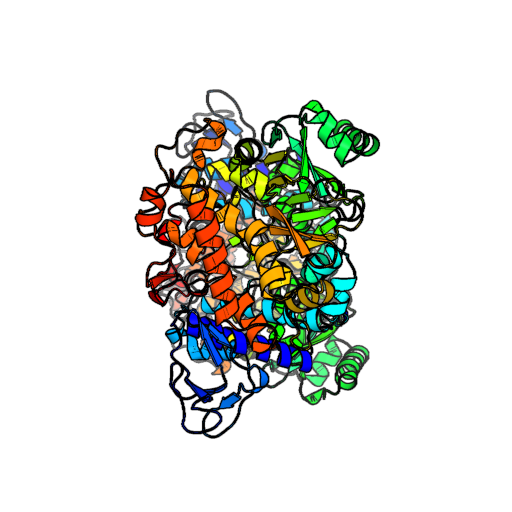39.032 -35.757 80.214 1.00 34.34 477 LEU B N 1
ATOM 8453 C CA . LEU B 1 475 ? -38.830 -34.391 79.863 1.00 32.63 477 LEU B CA 1
ATOM 8454 C C . LEU B 1 475 ? -40.051 -33.812 79.244 1.00 34.71 477 LEU B C 1
ATOM 8455 O O . LEU B 1 475 ? -40.804 -34.538 78.625 1.00 33.99 477 LEU B O 1
ATOM 8460 N N . PRO B 1 476 ? -40.232 -32.489 79.340 1.00 35.52 478 PRO B N 1
ATOM 8461 C CA . PRO B 1 476 ? -41.362 -31.878 78.608 1.00 36.74 478 PRO B CA 1
ATOM 8462 C C . PRO B 1 476 ? -41.302 -32.253 77.140 1.00 38.04 478 PRO B C 1
ATOM 8463 O O . PRO B 1 476 ? -40.231 -32.181 76.571 1.00 35.85 478 PRO B O 1
ATOM 8467 N N . PRO B 1 477 ? -42.416 -32.655 76.495 1.00 40.69 479 PRO B N 1
ATOM 8468 C CA . PRO B 1 477 ? -42.347 -33.023 75.055 1.00 40.60 479 PRO B CA 1
ATOM 8469 C C . PRO B 1 477 ? -41.517 -32.173 74.120 1.00 40.49 479 PRO B C 1
ATOM 8470 O O . PRO B 1 477 ? -40.730 -32.696 73.336 1.00 40.38 479 PRO B O 1
ATOM 8474 N N . GLU B 1 478 ? -41.585 -30.875 74.256 1.00 40.59 480 GLU B N 1
ATOM 8475 C CA . GLU B 1 478 ? -40.845 -29.946 73.434 1.00 41.08 480 GLU B CA 1
ATOM 8476 C C . GLU B 1 478 ? -39.285 -30.020 73.621 1.00 36.91 480 GLU B C 1
ATOM 8477 O O . GLU B 1 478 ? -38.522 -29.768 72.690 1.00 37.68 480 GLU B O 1
ATOM 8483 N N . VAL B 1 479 ? -38.852 -30.516 74.778 1.00 31.42 481 VAL B N 1
ATOM 8484 C CA . VAL B 1 479 ? -37.422 -30.690 75.030 1.00 29.45 481 VAL B CA 1
ATOM 8485 C C . VAL B 1 479 ? -36.895 -32.132 74.983 1.00 27.86 481 VAL B C 1
ATOM 8486 O O . VAL B 1 479 ? -35.675 -32.366 75.025 1.00 26.14 481 VAL B O 1
ATOM 8490 N N . SER B 1 480 ? -37.760 -33.109 74.732 1.00 27.83 482 SER B N 1
ATOM 8491 C CA . SER B 1 480 ? -37.343 -34.502 74.828 1.00 28.29 482 SER B CA 1
ATOM 8492 C C . SER B 1 480 ? -36.332 -34.909 73.737 1.00 27.24 482 SER B C 1
ATOM 8493 O O . SER B 1 480 ? -35.636 -35.879 73.931 1.00 26.07 482 SER B O 1
ATOM 8496 N N . ARG B 1 481 ? -36.184 -34.098 72.695 1.00 25.97 483 ARG B N 1
ATOM 8497 C CA . ARG B 1 481 ? -35.187 -34.406 71.662 1.00 27.80 483 ARG B CA 1
ATOM 8498 C C . ARG B 1 481 ? -33.773 -34.334 72.206 1.00 25.86 483 ARG B C 1
ATOM 8499 O O . ARG B 1 481 ? -32.865 -34.897 71.614 1.00 24.59 483 ARG B O 1
ATOM 8507 N N . ILE B 1 482 ? -33.577 -33.681 73.344 1.00 24.01 484 ILE B N 1
ATOM 8508 C CA . ILE B 1 482 ? -32.191 -33.654 73.899 1.00 22.62 484 ILE B CA 1
ATOM 8509 C C . ILE B 1 482 ? -31.757 -34.930 74.606 1.00 23.04 484 ILE B C 1
ATOM 8510 O O . ILE B 1 482 ? -30.582 -35.039 74.862 1.00 20.96 484 ILE B O 1
ATOM 8515 N N . ALA B 1 483 ? -32.668 -35.868 74.849 1.00 23.79 485 ALA B N 1
ATOM 8516 C CA . ALA B 1 483 ? -32.316 -37.140 75.450 1.00 24.71 485 ALA B CA 1
ATOM 8517 C C . ALA B 1 483 ? -31.539 -38.005 74.441 1.00 25.82 485 ALA B C 1
ATOM 8518 O O . ALA B 1 483 ? -31.990 -38.163 73.321 1.00 26.03 485 ALA B O 1
ATOM 8520 N N . VAL B 1 484 ? -30.416 -38.553 74.848 1.00 25.37 486 VAL B N 1
ATOM 8521 C CA . VAL B 1 484 ? -29.546 -39.345 73.924 1.00 26.22 486 VAL B CA 1
ATOM 8522 C C . VAL B 1 484 ? -29.152 -40.642 74.594 1.00 26.81 486 VAL B C 1
ATOM 8523 O O . VAL B 1 484 ? -29.299 -40.771 75.818 1.00 27.38 486 VAL B O 1
ATOM 8527 N N . ASP B 1 485 ? -28.660 -41.571 73.786 1.00 27.62 487 ASP B N 1
ATOM 8528 C CA . ASP B 1 485 ? -28.280 -42.917 74.267 1.00 29.92 487 ASP B CA 1
ATOM 8529 C C . ASP B 1 485 ? -26.747 -43.018 74.043 1.00 30.23 487 ASP B C 1
ATOM 8530 O O . ASP B 1 485 ? -26.303 -43.028 72.903 1.00 31.04 487 ASP B O 1
ATOM 8535 N N . VAL B 1 486 ? -25.963 -42.891 75.110 1.00 28.74 488 VAL B N 1
ATOM 8536 C CA . VAL B 1 486 ? -24.518 -42.816 75.034 1.00 27.41 488 VAL B CA 1
ATOM 8537 C C . VAL B 1 486 ? -24.111 -43.986 75.872 1.00 27.11 488 VAL B C 1
ATOM 8538 O O . VAL B 1 486 ? -24.639 -44.175 76.964 1.00 26.71 488 VAL B O 1
ATOM 8542 N N . PRO B 1 487 ? -23.165 -44.797 75.368 1.00 27.25 489 PRO B N 1
ATOM 8543 C CA . PRO B 1 487 ? -22.790 -45.949 76.193 1.00 28.11 489 PRO B CA 1
ATOM 8544 C C . PRO B 1 487 ? -22.249 -45.439 77.570 1.00 26.80 489 PRO B C 1
ATOM 8545 O O . PRO B 1 487 ? -21.563 -44.391 77.629 1.00 25.96 489 PRO B O 1
ATOM 8549 N N . ASP B 1 488 ? -22.519 -46.187 78.620 1.00 27.42 490 ASP B N 1
ATOM 8550 C CA . ASP B 1 488 ? -22.047 -45.775 79.978 1.00 27.10 490 ASP B CA 1
ATOM 8551 C C . ASP B 1 488 ? -20.515 -45.438 79.987 1.00 26.45 490 ASP B C 1
ATOM 8552 O O . ASP B 1 488 ? -20.077 -44.429 80.516 1.00 24.92 490 ASP B O 1
ATOM 8557 N N . ASP B 1 489 ? -19.718 -46.270 79.325 1.00 26.60 491 ASP B N 1
ATOM 8558 C CA . ASP B 1 489 ? -18.280 -46.032 79.311 1.00 27.06 491 ASP B CA 1
ATOM 8559 C C . ASP B 1 489 ? -17.812 -44.850 78.520 1.00 24.96 491 ASP B C 1
ATOM 8560 O O . ASP B 1 489 ? -16.658 -44.523 78.567 1.00 23.76 491 ASP B O 1
ATOM 8565 N N . LYS B 1 490 ? -18.693 -44.077 77.881 1.00 24.04 492 LYS B N 1
ATOM 8566 C CA . LYS B 1 490 ? -18.313 -42.878 77.243 1.00 23.73 492 LYS B CA 1
ATOM 8567 C C . LYS B 1 490 ? -18.910 -41.634 77.883 1.00 21.57 492 LYS B C 1
ATOM 8568 O O . LYS B 1 490 ? -18.505 -40.504 77.536 1.00 20.20 492 LYS B O 1
ATOM 8574 N N . LYS B 1 491 ? -19.807 -41.812 78.830 1.00 20.91 493 LYS B N 1
ATOM 8575 C CA . LYS B 1 491 ? -20.513 -40.632 79.353 1.00 19.96 493 LYS B CA 1
ATOM 8576 C C . LYS B 1 491 ? -19.555 -39.621 79.985 1.00 18.61 493 LYS B C 1
ATOM 8577 O O . LYS B 1 491 ? -19.669 -38.493 79.751 1.00 16.63 493 LYS B O 1
ATOM 8583 N N . LEU B 1 492 ? -18.659 -40.101 80.836 1.00 19.17 494 LEU B N 1
ATOM 8584 C CA . LEU B 1 492 ? -17.727 -39.220 81.515 1.00 19.13 494 LEU B CA 1
ATOM 8585 C C . LEU B 1 492 ? -16.705 -38.547 80.614 1.00 18.32 494 LEU B C 1
ATOM 8586 O O . LEU B 1 492 ? -16.092 -37.547 81.025 1.00 16.31 494 LEU B O 1
ATOM 8591 N N . LEU B 1 493 ? -16.586 -38.984 79.340 1.00 18.21 495 LEU B N 1
ATOM 8592 C CA . LEU B 1 493 ? -15.752 -38.249 78.415 1.00 18.03 495 LEU B CA 1
ATOM 8593 C C . LEU B 1 493 ? -16.242 -36.846 78.201 1.00 17.13 495 LEU B C 1
ATOM 8594 O O . LEU B 1 493 ? -15.519 -35.944 77.810 1.00 17.19 495 LEU B O 1
ATOM 8599 N N . SER B 1 494 ? -17.500 -36.590 78.471 1.00 17.61 496 SER B N 1
ATOM 8600 C CA . SER B 1 494 ? -17.931 -35.244 78.396 1.00 17.56 496 SER B CA 1
ATOM 8601 C C . SER B 1 494 ? -17.190 -34.321 79.320 1.00 16.92 496 SER B C 1
ATOM 8602 O O . SER B 1 494 ? -17.055 -33.136 79.034 1.00 18.42 496 SER B O 1
ATOM 8605 N N . ILE B 1 495 ? -16.731 -34.787 80.455 1.00 15.49 497 ILE B N 1
ATOM 8606 C CA . ILE B 1 495 ? -15.867 -33.988 81.250 1.00 15.18 497 ILE B CA 1
ATOM 8607 C C . ILE B 1 495 ? -14.400 -34.231 80.870 1.00 13.79 497 ILE B C 1
ATOM 8608 O O . ILE B 1 495 ? -13.657 -33.286 80.689 1.00 12.78 497 ILE B O 1
ATOM 8613 N N . PHE B 1 496 ? -13.977 -35.503 80.797 1.00 13.52 498 PHE B N 1
ATOM 8614 C CA . PHE B 1 496 ? -12.572 -35.753 80.598 1.00 13.19 498 PHE B CA 1
ATOM 8615 C C . PHE B 1 496 ? -12.052 -35.164 79.281 1.00 12.49 498 PHE B C 1
ATOM 8616 O O . PHE B 1 496 ? -10.937 -34.639 79.221 1.00 12.03 498 PHE B O 1
ATOM 8624 N N . THR B 1 497 ? -12.814 -35.318 78.197 1.00 12.40 499 THR B N 1
ATOM 8625 C CA . THR B 1 497 ? -12.416 -34.737 76.910 1.00 12.31 499 THR B CA 1
ATOM 8626 C C . THR B 1 497 ? -12.636 -33.292 76.855 1.00 11.85 499 THR B C 1
ATOM 8627 O O . THR B 1 497 ? -11.723 -32.462 76.719 1.00 10.96 499 THR B O 1
ATOM 8631 N N . ASP B 1 498 ? -13.883 -32.855 77.064 1.00 12.62 500 ASP B N 1
ATOM 8632 C CA . ASP B 1 498 ? -14.176 -31.444 76.743 1.00 12.96 500 ASP B CA 1
ATOM 8633 C C . ASP B 1 498 ? -13.637 -30.503 77.750 1.00 11.69 500 ASP B C 1
ATOM 8634 O O . ASP B 1 498 ? -13.304 -29.370 77.406 1.00 12.06 500 ASP B O 1
ATOM 8639 N N . VAL B 1 499 ? -13.549 -30.901 79.003 1.00 10.85 501 VAL B N 1
ATOM 8640 C CA . VAL B 1 499 ? -13.009 -29.997 80.013 1.00 10.52 501 VAL B CA 1
ATOM 8641 C C . VAL B 1 499 ? -11.507 -30.267 80.218 1.00 10.11 501 VAL B C 1
ATOM 8642 O O . VAL B 1 499 ? -10.708 -29.371 80.057 1.00 9.41 501 VAL B O 1
ATOM 8646 N N . PHE B 1 500 ? -11.142 -31.510 80.553 1.00 10.32 502 PHE B N 1
ATOM 8647 C CA . PHE B 1 500 ? -9.768 -31.786 80.936 1.00 10.56 502 PHE B CA 1
ATOM 8648 C C . PHE B 1 500 ? -8.853 -31.724 79.694 1.00 10.61 502 PHE B C 1
ATOM 8649 O O . PHE B 1 500 ? -7.944 -30.880 79.637 1.00 11.11 502 PHE B O 1
ATOM 8657 N N . ASP B 1 501 ? -9.088 -32.556 78.709 1.00 10.59 503 ASP B N 1
ATOM 8658 C CA . ASP B 1 501 ? -8.121 -32.712 77.615 1.00 10.52 503 ASP B CA 1
ATOM 8659 C C . ASP B 1 501 ? -8.201 -31.530 76.636 1.00 10.24 503 ASP B C 1
ATOM 8660 O O . ASP B 1 501 ? -7.202 -31.216 75.988 1.00 9.96 503 ASP B O 1
ATOM 8665 N N . CYS B 1 502 ? -9.355 -30.841 76.521 1.00 9.71 504 CYS B N 1
ATOM 8666 C CA . CYS B 1 502 ? -9.505 -29.866 75.529 1.00 9.96 504 CYS B CA 1
ATOM 8667 C C . CYS B 1 502 ? -9.458 -28.450 76.126 1.00 9.37 504 CYS B C 1
ATOM 8668 O O . CYS B 1 502 ? -9.469 -27.475 75.324 1.00 9.19 504 CYS B O 1
ATOM 8671 N N . PHE B 1 503 ? -9.355 -28.306 77.442 1.00 8.84 505 PHE B N 1
ATOM 8672 C CA . PHE B 1 503 ? -9.307 -26.932 77.946 1.00 8.55 505 PHE B CA 1
ATOM 8673 C C . PHE B 1 503 ? -8.288 -26.817 79.105 1.00 8.72 505 PHE B C 1
ATOM 8674 O O . PHE B 1 503 ? -7.303 -26.087 78.996 1.00 8.43 505 PHE B O 1
ATOM 8682 N N . PHE B 1 504 ? -8.472 -27.634 80.136 1.00 8.93 506 PHE B N 1
ATOM 8683 C CA . PHE B 1 504 ? -7.590 -27.542 81.254 1.00 9.26 506 PHE B CA 1
ATOM 8684 C C . PHE B 1 504 ? -6.140 -27.927 80.870 1.00 9.69 506 PHE B C 1
ATOM 8685 O O . PHE B 1 504 ? -5.199 -27.438 81.451 1.00 9.46 506 PHE B O 1
ATOM 8693 N N . ARG B 1 505 ? -6.001 -28.889 79.943 1.00 9.86 507 ARG B N 1
ATOM 8694 C CA . ARG B 1 505 ? -4.684 -29.258 79.461 1.00 10.09 507 ARG B CA 1
ATOM 8695 C C . ARG B 1 505 ? -3.856 -28.002 79.118 1.00 10.40 507 ARG B C 1
ATOM 8696 O O . ARG B 1 505 ? -2.640 -27.933 79.435 1.00 11.08 507 ARG B O 1
ATOM 8704 N N . PHE B 1 506 ? -4.475 -27.061 78.443 1.00 9.98 508 PHE B N 1
ATOM 8705 C CA . PHE B 1 506 ? -3.853 -25.858 78.003 1.00 9.81 508 PHE B CA 1
ATOM 8706 C C . PHE B 1 506 ? -3.682 -24.820 79.121 1.00 9.69 508 PHE B C 1
ATOM 8707 O O . PHE B 1 506 ? -2.624 -24.187 79.228 1.00 10.02 508 PHE B O 1
ATOM 8715 N N . LEU B 1 507 ? -4.734 -24.671 79.880 1.00 9.27 509 LEU B N 1
ATOM 8716 C CA . LEU B 1 507 ? -4.711 -23.749 80.981 1.00 9.46 509 LEU B CA 1
ATOM 8717 C C . LEU B 1 507 ? -3.612 -24.068 82.024 1.00 9.77 509 LEU B C 1
ATOM 8718 O O . LEU B 1 507 ? -2.784 -23.180 82.304 1.00 10.14 509 LEU B O 1
ATOM 8723 N N . ALA B 1 508 ? -3.554 -25.325 82.412 1.00 9.86 510 ALA B N 1
ATOM 8724 C CA . ALA B 1 508 ? -2.586 -25.769 83.363 1.00 10.56 510 ALA B CA 1
ATOM 8725 C C . ALA B 1 508 ? -1.156 -25.648 82.737 1.00 10.86 510 ALA B C 1
ATOM 8726 O O . ALA B 1 508 ? -0.220 -25.149 83.424 1.00 11.48 510 ALA B O 1
ATOM 8728 N N . ALA B 1 509 ? -1.015 -26.016 81.475 1.00 10.75 511 ALA B N 1
ATOM 8729 C CA . ALA B 1 509 ? 0.293 -25.875 80.820 1.00 11.19 511 ALA B CA 1
ATOM 8730 C C . ALA B 1 509 ? 0.755 -24.474 80.734 1.00 11.30 511 ALA B C 1
ATOM 8731 O O . ALA B 1 509 ? 1.910 -24.216 81.029 1.00 11.91 511 ALA B O 1
ATOM 8733 N N . ASN B 1 510 ? -0.161 -23.555 80.387 1.00 11.03 512 ASN B N 1
ATOM 8734 C CA . ASN B 1 510 ? 0.185 -22.137 80.241 1.00 11.29 512 ASN B CA 1
ATOM 8735 C C . ASN B 1 510 ? 0.629 -21.569 81.562 1.00 11.82 512 ASN B C 1
ATOM 8736 O O . ASN B 1 510 ? 1.656 -20.836 81.625 1.00 12.51 512 ASN B O 1
ATOM 8741 N N . LEU B 1 511 ? -0.120 -21.849 82.617 1.00 11.96 513 LEU B N 1
ATOM 8742 C CA . LEU B 1 511 ? 0.211 -21.361 83.912 1.00 12.44 513 LEU B CA 1
ATOM 8743 C C . LEU B 1 511 ? 1.527 -21.883 84.445 1.00 13.03 513 LEU B C 1
ATOM 8744 O O . LEU B 1 511 ? 2.280 -21.159 85.099 1.00 13.55 513 LEU B O 1
ATOM 8749 N N . ALA B 1 512 ? 1.792 -23.177 84.194 1.00 12.86 514 ALA B N 1
ATOM 8750 C CA . ALA B 1 512 ? 3.040 -23.741 84.682 1.00 13.94 514 ALA B CA 1
ATOM 8751 C C . ALA B 1 512 ? 4.248 -23.234 83.956 1.00 14.75 514 ALA B C 1
ATOM 8752 O O . ALA B 1 512 ? 5.236 -22.891 84.559 1.00 15.04 514 ALA B O 1
ATOM 8754 N N . GLU B 1 513 ? 4.137 -23.157 82.616 1.00 15.51 515 GLU B N 1
ATOM 8755 C CA . GLU B 1 513 ? 5.273 -22.732 81.773 1.00 17.84 515 GLU B CA 1
ATOM 8756 C C . GLU B 1 513 ? 5.663 -21.289 82.174 1.00 16.96 515 GLU B C 1
ATOM 8757 O O . GLU B 1 513 ? 6.819 -20.955 82.177 1.00 16.66 515 GLU B O 1
ATOM 8763 N N . GLU B 1 514 ? 4.694 -20.475 82.555 1.00 15.41 516 GLU B N 1
ATOM 8764 C CA . GLU B 1 514 ? 4.974 -19.071 82.879 1.00 16.22 516 GLU B CA 1
ATOM 8765 C C . GLU B 1 514 ? 5.459 -18.981 84.328 1.00 16.04 516 GLU B C 1
ATOM 8766 O O . GLU B 1 514 ? 5.794 -17.909 84.803 1.00 16.69 516 GLU B O 1
ATOM 8772 N N . GLY B 1 515 ? 5.494 -20.062 85.079 1.00 15.40 517 GLY B N 1
ATOM 8773 C CA . GLY B 1 515 ? 6.003 -20.013 86.443 1.00 15.74 517 GLY B CA 1
ATOM 8774 C C . GLY B 1 515 ? 5.005 -19.657 87.502 1.00 15.63 517 GLY B C 1
ATOM 8775 O O . GLY B 1 515 ? 5.371 -19.362 88.628 1.00 15.68 517 GLY B O 1
ATOM 8776 N N . ILE B 1 516 ? 3.701 -19.632 87.131 1.00 14.67 518 ILE B N 1
ATOM 8777 C CA . ILE B 1 516 ? 2.662 -19.108 88.023 1.00 14.33 518 ILE B CA 1
ATOM 8778 C C . ILE B 1 516 ? 2.180 -20.135 89.019 1.00 14.08 518 ILE B C 1
ATOM 8779 O O . ILE B 1 516 ? 2.200 -19.896 90.230 1.00 14.23 518 ILE B O 1
ATOM 8784 N N . VAL B 1 517 ? 1.904 -21.342 88.545 1.00 13.25 519 VAL B N 1
ATOM 8785 C CA . VAL B 1 517 ? 1.493 -22.374 89.448 1.00 13.14 519 VAL B CA 1
ATOM 8786 C C . VAL B 1 517 ? 1.788 -23.709 88.781 1.00 12.90 519 VAL B C 1
ATOM 8787 O O . VAL B 1 517 ? 1.655 -23.836 87.546 1.00 12.37 519 VAL B O 1
ATOM 8791 N N . THR B 1 518 ? 2.231 -24.643 89.566 1.00 13.21 520 THR B N 1
ATOM 8792 C CA . THR B 1 518 ? 2.566 -25.976 89.066 1.00 13.44 520 THR B CA 1
ATOM 8793 C C . THR B 1 518 ? 1.313 -26.726 88.571 1.00 13.18 520 THR B C 1
ATOM 8794 O O . THR B 1 518 ? 0.217 -26.534 89.074 1.00 12.56 520 THR B O 1
ATOM 8798 N N . GLU B 1 519 ? 1.591 -27.656 87.644 1.00 13.90 521 GLU B N 1
ATOM 8799 C CA . GLU B 1 519 ? 0.533 -28.579 87.227 1.00 14.06 521 GLU B CA 1
ATOM 8800 C C . GLU B 1 519 ? 0.038 -29.305 88.448 1.00 14.53 521 GLU B C 1
ATOM 8801 O O . GLU B 1 519 ? -1.160 -29.597 88.577 1.00 13.66 521 GLU B O 1
ATOM 8807 N N . ASP B 1 520 ? 0.945 -29.671 89.335 1.00 15.65 522 ASP B N 1
ATOM 8808 C CA . ASP B 1 520 ? 0.574 -30.431 90.545 1.00 16.82 522 ASP B CA 1
ATOM 8809 C C . ASP B 1 520 ? -0.512 -29.725 91.328 1.00 15.34 522 ASP B C 1
ATOM 8810 O O . ASP B 1 520 ? -1.535 -30.313 91.701 1.00 14.63 522 ASP B O 1
ATOM 8815 N N . ALA B 1 521 ? -0.324 -28.424 91.529 1.00 14.37 523 ALA B N 1
ATOM 8816 C CA . ALA B 1 521 ? -1.256 -27.696 92.325 1.00 14.04 523 ALA B CA 1
ATOM 8817 C C . ALA B 1 521 ? -2.489 -27.397 91.539 1.00 13.16 523 ALA B C 1
ATOM 8818 O O . ALA B 1 521 ? -3.585 -27.278 92.118 1.00 13.38 523 ALA B O 1
ATOM 8820 N N . PHE B 1 522 ? -2.367 -27.191 90.236 1.00 12.55 524 PHE B N 1
ATOM 8821 C CA . PHE B 1 522 ? -3.544 -26.976 89.393 1.00 11.87 524 PHE B CA 1
ATOM 8822 C C . PHE B 1 522 ? -4.498 -28.213 89.629 1.00 11.98 524 PHE B C 1
ATOM 8823 O O . PHE B 1 522 ? -5.702 -28.050 89.874 1.00 12.00 524 PHE B O 1
ATOM 8831 N N . TRP B 1 523 ? -3.976 -29.367 89.388 1.00 12.07 525 TRP B N 1
ATOM 8832 C CA . TRP B 1 523 ? -4.760 -30.560 89.444 1.00 12.69 525 TRP B CA 1
ATOM 8833 C C . TRP B 1 523 ? -5.190 -30.964 90.862 1.00 13.60 525 TRP B C 1
ATOM 8834 O O . TRP B 1 523 ? -6.322 -31.502 91.030 1.00 13.96 525 TRP B O 1
ATOM 8845 N N . ARG B 1 524 ? -4.357 -30.660 91.823 1.00 14.33 526 ARG B N 1
ATOM 8846 C CA . ARG B 1 524 ? -4.812 -30.681 93.220 1.00 15.32 526 ARG B CA 1
ATOM 8847 C C . ARG B 1 524 ? -6.051 -29.854 93.450 1.00 14.83 526 ARG B C 1
ATOM 8848 O O . ARG B 1 524 ? -6.946 -30.353 94.202 1.00 15.23 526 ARG B O 1
ATOM 8856 N N . THR B 1 525 ? -6.083 -28.637 92.926 1.00 13.99 527 THR B N 1
ATOM 8857 C CA . THR B 1 525 ? -7.172 -27.755 93.103 1.00 13.76 527 THR B CA 1
ATOM 8858 C C . THR B 1 525 ? -8.466 -28.370 92.390 1.00 13.33 527 THR B C 1
ATOM 8859 O O . THR B 1 525 ? -9.538 -28.425 92.965 1.00 13.16 527 THR B O 1
ATOM 8863 N N . VAL B 1 526 ? -8.262 -28.894 91.203 1.00 12.73 528 VAL B N 1
ATOM 8864 C CA . VAL B 1 526 ? -9.373 -29.551 90.516 1.00 12.72 528 VAL B CA 1
ATOM 8865 C C . VAL B 1 526 ? -9.891 -30.715 91.366 1.00 13.31 528 VAL B C 1
ATOM 8866 O O . VAL B 1 526 ? -11.117 -30.874 91.538 1.00 13.35 528 VAL B O 1
ATOM 8870 N N . ALA B 1 527 ? -8.984 -31.498 91.896 1.00 13.66 529 ALA B N 1
ATOM 8871 C CA . ALA B 1 527 ? -9.344 -32.643 92.702 1.00 14.74 529 ALA B CA 1
ATOM 8872 C C . ALA B 1 527 ? -10.081 -32.208 93.973 1.00 15.60 529 ALA B C 1
ATOM 8873 O O . ALA B 1 527 ? -11.045 -32.833 94.332 1.00 15.28 529 ALA B O 1
ATOM 8875 N N . GLU B 1 528 ? -9.556 -31.172 94.668 1.00 16.29 530 GLU B N 1
ATOM 8876 C CA . GLU B 1 528 ? -10.153 -30.687 95.921 1.00 17.51 530 GLU B CA 1
ATOM 8877 C C . GLU B 1 528 ? -11.595 -30.194 95.620 1.00 16.99 530 GLU B C 1
ATOM 8878 O O . GLU B 1 528 ? -12.546 -30.500 96.376 1.00 17.58 530 GLU B O 1
ATOM 8884 N N . VAL B 1 529 ? -11.761 -29.435 94.530 1.00 15.99 531 VAL B N 1
ATOM 8885 C CA . VAL B 1 529 ? -13.059 -28.917 94.189 1.00 15.76 531 VAL B CA 1
ATOM 8886 C C . VAL B 1 529 ? -14.006 -30.094 93.903 1.00 15.39 531 VAL B C 1
ATOM 8887 O O . VAL B 1 529 ? -15.229 -30.041 94.261 1.00 15.77 531 VAL B O 1
ATOM 8891 N N . THR B 1 530 ? -13.492 -31.060 93.261 1.00 14.80 532 THR B N 1
ATOM 8892 C CA . THR B 1 530 ? -14.276 -32.310 92.906 1.00 15.35 532 THR B CA 1
ATOM 8893 C C . THR B 1 530 ? -14.723 -33.013 94.154 1.00 16.74 532 THR B C 1
ATOM 8894 O O . THR B 1 530 ? -15.924 -33.381 94.315 1.00 16.46 532 THR B O 1
ATOM 8898 N N . ARG B 1 531 ? -13.752 -33.259 95.008 1.00 17.60 533 ARG B N 1
ATOM 8899 C CA . ARG B 1 531 ? -14.060 -33.951 96.271 1.00 19.28 533 ARG B CA 1
ATOM 8900 C C . ARG B 1 531 ? -15.034 -33.161 97.098 1.00 19.81 533 ARG B C 1
ATOM 8901 O O . ARG B 1 531 ? -15.951 -33.775 97.717 1.00 20.20 533 ARG B O 1
ATOM 8909 N N . GLU B 1 532 ? -14.850 -31.853 97.175 1.00 19.71 534 GLU B N 1
ATOM 8910 C CA . GLU B 1 532 ? -15.709 -31.064 98.020 1.00 21.32 534 GLU B CA 1
ATOM 8911 C C . GLU B 1 532 ? -17.144 -31.081 97.499 1.00 20.19 534 GLU B C 1
ATOM 8912 O O . GLU B 1 532 ? -18.112 -31.207 98.293 1.00 20.46 534 GLU B O 1
ATOM 8918 N N . TYR B 1 533 ? -17.283 -31.022 96.195 1.00 18.20 535 TYR B N 1
ATOM 8919 C CA . TYR B 1 533 ? -18.590 -31.133 95.574 1.00 17.84 535 TYR B CA 1
ATOM 8920 C C . TYR B 1 533 ? -19.154 -32.503 95.925 1.00 18.53 535 TYR B C 1
ATOM 8921 O O . TYR B 1 533 ? -20.305 -32.550 96.425 1.00 19.19 535 TYR B O 1
ATOM 8930 N N . GLN B 1 534 ? -18.421 -33.596 95.700 1.00 18.59 536 GLN B N 1
ATOM 8931 C CA . GLN B 1 534 ? -19.022 -34.927 95.900 1.00 20.32 536 GLN B CA 1
ATOM 8932 C C . GLN B 1 534 ? -19.437 -35.177 97.394 1.00 22.00 536 GLN B C 1
ATOM 8933 O O . GLN B 1 534 ? -20.485 -35.760 97.681 1.00 22.16 536 GLN B O 1
ATOM 8939 N N . GLU B 1 535 ? -18.588 -34.636 98.284 1.00 23.49 537 GLU B N 1
ATOM 8940 C CA . GLU B 1 535 ? -18.883 -34.726 99.751 1.00 26.72 537 GLU B CA 1
ATOM 8941 C C . GLU B 1 535 ? -20.179 -33.964 100.103 1.00 26.31 537 GLU B C 1
ATOM 8942 O O . GLU B 1 535 ? -20.876 -34.323 101.033 1.00 27.40 537 GLU B O 1
ATOM 8948 N N . SER B 1 536 ? -20.432 -32.857 99.411 1.00 25.19 538 SER B N 1
ATOM 8949 C CA . SER B 1 536 ? -21.628 -32.036 99.606 1.00 26.34 538 SER B CA 1
ATOM 8950 C C . SER B 1 536 ? -22.935 -32.653 99.116 1.00 27.06 538 SER B C 1
ATOM 8951 O O . SER B 1 536 ? -23.977 -32.154 99.493 1.00 28.33 538 SER B O 1
ATOM 8954 N N . VAL B 1 537 ? -22.877 -33.728 98.323 1.00 26.35 539 VAL B N 1
ATOM 8955 C CA . VAL B 1 537 ? -24.088 -34.379 97.746 1.00 26.75 539 VAL B CA 1
ATOM 8956 C C . VAL B 1 537 ? -23.969 -35.883 97.978 1.00 26.36 539 VAL B C 1
ATOM 8957 O O . VAL B 1 537 ? -23.935 -36.640 97.033 1.00 24.57 539 VAL B O 1
ATOM 8961 N N . PRO B 1 538 ? -23.992 -36.320 99.226 1.00 27.45 540 PRO B N 1
ATOM 8962 C CA . PRO B 1 538 ? -23.813 -37.748 99.449 1.00 28.32 540 PRO B CA 1
ATOM 8963 C C . PRO B 1 538 ? -24.921 -38.631 98.919 1.00 29.21 540 PRO B C 1
ATOM 8964 O O . PRO B 1 538 ? -24.695 -39.780 98.710 1.00 29.57 540 PRO B O 1
ATOM 8968 N N . GLU B 1 539 ? -26.082 -38.076 98.639 1.00 30.05 541 GLU B N 1
ATOM 8969 C CA . GLU B 1 539 ? -27.168 -38.846 98.007 1.00 31.75 541 GLU B CA 1
ATOM 8970 C C . GLU B 1 539 ? -26.783 -39.355 96.586 1.00 29.98 541 GLU B C 1
ATOM 8971 O O . GLU B 1 539 ? -27.363 -40.312 96.114 1.00 28.89 541 GLU B O 1
ATOM 8977 N N . LEU B 1 540 ? -25.737 -38.751 95.960 1.00 26.75 542 LEU B N 1
ATOM 8978 C CA . LEU B 1 540 ? -25.290 -39.217 94.667 1.00 26.07 542 LEU B CA 1
ATOM 8979 C C . LEU B 1 540 ? -24.073 -40.118 94.716 1.00 26.06 542 LEU B C 1
ATOM 8980 O O . LEU B 1 540 ? -23.480 -40.420 93.684 1.00 24.33 542 LEU B O 1
ATOM 8985 N N . ALA B 1 541 ? -23.705 -40.563 95.936 1.00 26.94 543 ALA B N 1
ATOM 8986 C CA . ALA B 1 541 ? -22.450 -41.357 96.115 1.00 27.28 543 ALA B CA 1
ATOM 8987 C C . ALA B 1 541 ? -22.342 -42.606 95.247 1.00 27.58 543 ALA B C 1
ATOM 8988 O O . ALA B 1 541 ? -21.307 -42.888 94.709 1.00 26.18 543 ALA B O 1
ATOM 8990 N N . ASP B 1 542 ? -23.455 -43.270 95.006 1.00 28.75 544 ASP B N 1
ATOM 8991 C CA . ASP B 1 542 ? -23.453 -44.471 94.118 1.00 29.96 544 ASP B CA 1
ATOM 8992 C C . ASP B 1 542 ? -23.001 -44.104 92.712 1.00 27.95 544 ASP B C 1
ATOM 8993 O O . ASP B 1 542 ? -22.187 -44.797 92.114 1.00 27.81 544 ASP B O 1
ATOM 8998 N N . LYS B 1 543 ? -23.510 -43.004 92.249 1.00 26.27 545 LYS B N 1
ATOM 8999 C CA . LYS B 1 543 ? -23.208 -42.534 90.937 1.00 25.94 545 LYS B CA 1
ATOM 9000 C C . LYS B 1 543 ? -21.767 -42.059 90.837 1.00 23.69 545 LYS B C 1
ATOM 9001 O O . LYS B 1 543 ? -21.150 -42.190 89.816 1.00 22.50 545 LYS B O 1
ATOM 9007 N N . PHE B 1 544 ? -21.316 -41.375 91.879 1.00 23.57 546 PHE B N 1
ATOM 9008 C CA . PHE B 1 544 ? -19.902 -40.918 91.958 1.00 23.06 546 PHE B CA 1
ATOM 9009 C C . PHE B 1 544 ? -18.929 -42.145 91.890 1.00 24.70 546 PHE B C 1
ATOM 9010 O O . PHE B 1 544 ? -17.887 -42.061 91.226 1.00 23.50 546 PHE B O 1
ATOM 9018 N N . GLU B 1 545 ? -19.353 -43.265 92.462 1.00 27.17 547 GLU B N 1
ATOM 9019 C CA . GLU B 1 545 ? -18.546 -44.459 92.428 1.00 30.55 547 GLU B CA 1
ATOM 9020 C C . GLU B 1 545 ? -18.597 -45.102 91.039 1.00 29.52 547 GLU B C 1
ATOM 9021 O O . GLU B 1 545 ? -17.591 -45.515 90.524 1.00 30.85 547 GLU B O 1
ATOM 9027 N N . ARG B 1 546 ? -19.750 -45.133 90.432 1.00 30.27 548 ARG B N 1
ATOM 9028 C CA . ARG B 1 546 ? -19.937 -45.722 89.111 1.00 31.29 548 ARG B CA 1
ATOM 9029 C C . ARG B 1 546 ? -19.188 -44.996 88.029 1.00 28.83 548 ARG B C 1
ATOM 9030 O O . ARG B 1 546 ? -18.643 -45.625 87.161 1.00 30.83 548 ARG B O 1
ATOM 9038 N N . TYR B 1 547 ? -19.232 -43.656 88.029 1.00 25.20 549 TYR B N 1
ATOM 9039 C CA . TYR B 1 547 ? -18.583 -42.829 87.074 1.00 23.73 549 TYR B CA 1
ATOM 9040 C C . TYR B 1 547 ? -17.507 -42.056 87.832 1.00 22.01 549 TYR B C 1
ATOM 9041 O O . TYR B 1 547 ? -17.728 -40.964 88.332 1.00 21.21 549 TYR B O 1
ATOM 9050 N N . ASP B 1 548 ? -16.330 -42.641 87.819 1.00 20.96 550 ASP B N 1
ATOM 9051 C CA . ASP B 1 548 ? -15.246 -42.267 88.688 1.00 20.57 550 ASP B CA 1
ATOM 9052 C C . ASP B 1 548 ? -14.432 -41.159 88.064 1.00 19.16 550 ASP B C 1
ATOM 9053 O O . ASP B 1 548 ? -13.659 -41.409 87.112 1.00 18.63 550 ASP B O 1
ATOM 9058 N N . MET B 1 549 ? -14.611 -39.934 88.580 1.00 18.40 551 MET B N 1
ATOM 9059 C CA . MET B 1 549 ? -13.766 -38.833 88.198 1.00 17.36 551 MET B CA 1
ATOM 9060 C C . MET B 1 549 ? -12.261 -39.042 88.464 1.00 17.24 551 MET B C 1
ATOM 9061 O O . MET B 1 549 ? -11.472 -38.318 87.891 1.00 17.06 551 MET B O 1
ATOM 9066 N N . PHE B 1 550 ? -11.915 -39.958 89.335 1.00 17.58 552 PHE B N 1
ATOM 9067 C CA . PHE B 1 550 ? -10.557 -40.205 89.779 1.00 17.78 552 PHE B CA 1
ATOM 9068 C C . PHE B 1 550 ? -10.032 -41.530 89.184 1.00 18.23 552 PHE B C 1
ATOM 9069 O O . PHE B 1 550 ? -9.017 -42.036 89.685 1.00 18.57 552 PHE B O 1
ATOM 9077 N N . ALA B 1 551 ? -10.645 -42.029 88.126 1.00 18.27 553 ALA B N 1
ATOM 9078 C CA . ALA B 1 551 ? -10.184 -43.276 87.502 1.00 19.21 553 ALA B CA 1
ATOM 9079 C C . ALA B 1 551 ? -8.737 -43.119 87.025 1.00 18.97 553 ALA B C 1
ATOM 9080 O O . ALA B 1 551 ? -8.385 -42.057 86.661 1.00 17.85 553 ALA B O 1
ATOM 9082 N N . PRO B 1 552 ? -7.959 -44.149 86.954 1.00 19.87 554 PRO B N 1
ATOM 9083 C CA . PRO B 1 552 ? -6.597 -43.974 86.521 1.00 19.90 554 PRO B CA 1
ATOM 9084 C C . PRO B 1 552 ? -6.359 -43.413 85.148 1.00 19.44 554 PRO B C 1
ATOM 9085 O O . PRO B 1 552 ? -5.382 -42.679 84.948 1.00 18.22 554 PRO B O 1
ATOM 9089 N N . GLU B 1 553 ? -7.250 -43.779 84.204 1.00 19.84 555 GLU B N 1
ATOM 9090 C CA . GLU B 1 553 ? -7.095 -43.386 82.782 1.00 20.22 555 GLU B CA 1
ATOM 9091 C C . GLU B 1 553 ? -8.389 -43.109 82.163 1.00 18.90 555 GLU B C 1
ATOM 9092 O O . GLU B 1 553 ? -9.453 -43.492 82.747 1.00 20.07 555 GLU B O 1
ATOM 9098 N N . PHE B 1 554 ? -8.397 -42.422 81.055 1.00 17.24 556 PHE B N 1
ATOM 9099 C CA . PHE B 1 554 ? -9.586 -42.298 80.246 1.00 16.94 556 PHE B CA 1
ATOM 9100 C C . PHE B 1 554 ? -9.162 -42.225 78.786 1.00 17.02 556 PHE B C 1
ATOM 9101 O O . PHE B 1 554 ? -7.993 -41.962 78.490 1.00 17.18 556 PHE B O 1
ATOM 9109 N N . ALA B 1 555 ? -10.081 -42.391 77.870 1.00 17.31 557 ALA B N 1
ATOM 9110 C CA . ALA B 1 555 ? -9.686 -42.445 76.483 1.00 17.22 557 ALA B CA 1
ATOM 9111 C C . ALA B 1 555 ? -9.175 -41.051 76.004 1.00 16.02 557 ALA B C 1
ATOM 9112 O O . ALA B 1 555 ? -9.742 -40.022 76.349 1.00 14.65 557 ALA B O 1
ATOM 9114 N N . LEU B 1 556 ? -8.151 -41.140 75.165 1.00 15.97 558 LEU B N 1
ATOM 9115 C CA . LEU B 1 556 ? -7.771 -40.031 74.290 1.00 15.48 558 LEU B CA 1
ATOM 9116 C C . LEU B 1 556 ? -8.740 -39.933 73.105 1.00 15.41 558 LEU B C 1
ATOM 9117 O O . LEU B 1 556 ? -8.840 -40.912 72.340 1.00 15.91 558 LEU B O 1
ATOM 9122 N N . SER B 1 557 ? -9.427 -38.821 73.025 1.00 14.46 559 SER B N 1
ATOM 9123 C CA . SER B 1 557 ? -10.313 -38.528 71.988 1.00 14.64 559 SER B CA 1
ATOM 9124 C C . SER B 1 557 ? -9.695 -37.444 71.160 1.00 14.29 559 SER B C 1
ATOM 9125 O O . SER B 1 557 ? -9.483 -36.366 71.658 1.00 13.39 559 SER B O 1
ATOM 9128 N N . CYS B 1 558 ? -9.432 -37.743 69.904 1.00 13.81 560 CYS B N 1
ATOM 9129 C CA . CYS B 1 558 ? -8.630 -36.883 69.052 1.00 13.52 560 CYS B CA 1
ATOM 9130 C C . CYS B 1 558 ? -9.468 -35.972 68.230 1.00 13.18 560 CYS B C 1
ATOM 9131 O O . CYS B 1 558 ? -10.431 -36.487 67.548 1.00 13.54 560 CYS B O 1
ATOM 9134 N N . LEU B 1 559 ? -9.189 -34.696 68.245 1.00 12.36 561 LEU B N 1
ATOM 9135 C CA . LEU B 1 559 ? -10.003 -33.718 67.532 1.00 12.28 561 LEU B CA 1
ATOM 9136 C C . LEU B 1 559 ? -9.530 -33.463 66.131 1.00 12.05 561 LEU B C 1
ATOM 9137 O O . LEU B 1 559 ? -10.334 -33.538 65.168 1.00 11.71 561 LEU B O 1
ATOM 9142 N N . ASN B 1 560 ? -8.239 -33.176 65.961 1.00 11.78 562 ASN B N 1
ATOM 9143 C CA . ASN B 1 560 ? -7.696 -32.954 64.602 1.00 11.68 562 ASN B CA 1
ATOM 9144 C C . ASN B 1 560 ? -8.001 -34.114 63.750 1.00 12.63 562 ASN B C 1
ATOM 9145 O O . ASN B 1 560 ? -8.246 -33.950 62.521 1.00 12.53 562 ASN B O 1
ATOM 9150 N N . ARG B 1 561 ? -7.910 -35.357 64.264 1.00 13.08 563 ARG B N 1
ATOM 9151 C CA . ARG B 1 561 ? -8.168 -36.534 63.456 1.00 14.18 563 ARG B CA 1
ATOM 9152 C C . ARG B 1 561 ? -9.554 -36.498 62.777 1.00 15.07 563 ARG B C 1
ATOM 9153 O O . ARG B 1 561 ? -9.630 -36.915 61.630 1.00 15.57 563 ARG B O 1
ATOM 9161 N N . LEU B 1 562 ? -10.527 -35.915 63.459 1.00 15.85 564 LEU B N 1
ATOM 9162 C CA . LEU B 1 562 ? -11.850 -35.789 62.853 1.00 18.17 564 LEU B CA 1
ATOM 9163 C C . LEU B 1 562 ? -11.820 -34.933 61.537 1.00 17.61 564 LEU B C 1
ATOM 9164 O O . LEU B 1 562 ? -12.317 -35.337 60.463 1.00 17.46 564 LEU B O 1
ATOM 9169 N N . GLN B 1 563 ? -11.132 -33.811 61.620 1.00 17.20 565 GLN B N 1
ATOM 9170 C CA . GLN B 1 563 ? -11.028 -32.889 60.523 1.00 16.57 565 GLN B CA 1
ATOM 9171 C C . GLN B 1 563 ? -10.102 -33.338 59.406 1.00 17.13 565 GLN B C 1
ATOM 9172 O O . GLN B 1 563 ? -10.356 -33.070 58.216 1.00 16.78 565 GLN B O 1
ATOM 9178 N N . LEU B 1 564 ? -9.019 -34.009 59.732 1.00 17.26 566 LEU B N 1
ATOM 9179 C CA . LEU B 1 564 ? -8.141 -34.521 58.775 1.00 18.20 566 LEU B CA 1
ATOM 9180 C C . LEU B 1 564 ? -8.842 -35.629 57.966 1.00 20.13 566 LEU B C 1
ATOM 9181 O O . LEU B 1 564 ? -8.475 -35.808 56.805 1.00 19.76 566 LEU B O 1
ATOM 9186 N N . ARG B 1 565 ? -9.732 -36.400 58.595 1.00 22.23 567 ARG B N 1
ATOM 9187 C CA . ARG B 1 565 ? -10.461 -37.480 57.965 1.00 24.47 567 ARG B CA 1
ATOM 9188 C C . ARG B 1 565 ? -11.550 -36.904 57.041 1.00 25.16 567 ARG B C 1
ATOM 9189 O O . ARG B 1 565 ? -11.794 -37.441 55.969 1.00 26.00 567 ARG B O 1
ATOM 9197 N N . ASP B 1 566 ? -12.113 -35.767 57.372 1.00 25.27 568 ASP B N 1
ATOM 9198 C CA . ASP B 1 566 ? -13.207 -35.204 56.608 1.00 27.51 568 ASP B CA 1
ATOM 9199 C C . ASP B 1 566 ? -13.348 -33.788 57.077 1.00 24.80 568 ASP B C 1
ATOM 9200 O O . ASP B 1 566 ? -13.906 -33.496 58.135 1.00 23.40 568 ASP B O 1
ATOM 9205 N N . ASN B 1 567 ? -12.830 -32.876 56.262 1.00 25.05 569 ASN B N 1
ATOM 9206 C CA . ASN B 1 567 ? -12.846 -31.415 56.710 1.00 25.46 569 ASN B CA 1
ATOM 9207 C C . ASN B 1 567 ? -14.110 -30.609 56.275 1.00 29.35 569 ASN B C 1
ATOM 9208 O O . ASN B 1 567 ? -14.178 -29.418 56.600 1.00 26.40 569 ASN B O 1
ATOM 9213 N N . ARG B 1 568 ? -15.086 -31.268 55.598 1.00 30.20 570 ARG B N 1
ATOM 9214 C CA . ARG B 1 568 ? -16.371 -30.624 55.075 1.00 36.03 570 ARG B CA 1
ATOM 9215 C C . ARG B 1 568 ? -17.544 -31.008 55.951 1.00 37.38 570 ARG B C 1
ATOM 9216 O O . ARG B 1 568 ? -18.328 -30.147 56.366 1.00 39.05 570 ARG B O 1
ATOM 9224 N N . GLN B 1 569 ? -17.695 -32.305 56.241 1.00 39.62 571 GLN B N 1
ATOM 9225 C CA . GLN B 1 569 ? -18.689 -32.700 57.268 1.00 40.75 571 GLN B CA 1
ATOM 9226 C C . GLN B 1 569 ? -17.898 -33.670 58.069 1.00 40.42 571 GLN B C 1
ATOM 9227 O O . GLN B 1 569 ? -17.733 -34.876 57.762 1.00 39.96 571 GLN B O 1
ATOM 9233 N N . MET B 1 570 ? -17.336 -33.090 59.090 1.00 37.80 572 MET B N 1
ATOM 9234 C CA . MET B 1 570 ? -16.438 -33.801 59.966 1.00 36.33 572 MET B CA 1
ATOM 9235 C C . MET B 1 570 ? -17.179 -34.827 60.829 1.00 36.32 572 MET B C 1
ATOM 9236 O O . MET B 1 570 ? -16.581 -35.887 61.172 1.00 33.26 572 MET B O 1
ATOM 9241 N N . VAL B 1 571 ? -18.446 -34.485 61.155 1.00 35.90 573 VAL B N 1
ATOM 9242 C CA . VAL B 1 571 ? -19.380 -35.419 61.791 1.00 37.47 573 VAL B CA 1
ATOM 9243 C C . VAL B 1 571 ? -20.583 -35.704 60.859 1.00 40.31 573 VAL B C 1
ATOM 9244 O O . VAL B 1 571 ? -21.213 -34.764 60.346 1.00 37.65 573 VAL B O 1
ATOM 9248 N N . ASP B 1 572 ? -20.893 -36.993 60.616 1.00 41.26 574 ASP B N 1
ATOM 9249 C CA . ASP B 1 572 ? -22.164 -37.400 59.954 1.00 41.99 574 ASP B CA 1
ATOM 9250 C C . ASP B 1 572 ? -23.326 -37.129 60.965 1.00 43.23 574 ASP B C 1
ATOM 9251 O O . ASP B 1 572 ? -23.441 -37.857 62.001 1.00 41.48 574 ASP B O 1
ATOM 9256 N N . LEU B 1 573 ? -24.192 -36.134 60.697 1.00 45.78 575 LEU B N 1
ATOM 9257 C CA . LEU B 1 573 ? -25.310 -35.773 61.698 1.00 45.57 575 LEU B CA 1
ATOM 9258 C C . LEU B 1 573 ? -26.329 -36.930 61.840 1.00 46.63 575 LEU B C 1
ATOM 9259 O O . LEU B 1 573 ? -26.883 -37.132 62.949 1.00 50.09 575 LEU B O 1
ATOM 9264 N N . ALA B 1 574 ? -26.510 -37.737 60.760 1.00 44.40 576 ALA B N 1
ATOM 9265 C CA . ALA B 1 574 ? -27.281 -39.081 60.815 1.00 45.99 576 ALA B CA 1
ATOM 9266 C C . ALA B 1 574 ? -26.678 -40.184 61.762 1.00 46.92 576 ALA B C 1
ATOM 9267 O O . ALA B 1 574 ? -27.289 -41.229 61.976 1.00 44.45 576 ALA B O 1
ATOM 9269 N N . ASP B 1 575 ? -25.481 -39.947 62.322 1.00 47.25 577 ASP B N 1
ATOM 9270 C CA . ASP B 1 575 ? -24.799 -40.933 63.147 1.00 46.21 577 ASP B CA 1
ATOM 9271 C C . ASP B 1 575 ? -23.663 -40.152 63.854 1.00 47.45 577 ASP B C 1
ATOM 9272 O O . ASP B 1 575 ? -22.485 -40.434 63.594 1.00 42.94 577 ASP B O 1
ATOM 9277 N N . PRO B 1 576 ? -24.014 -39.159 64.749 1.00 49.60 578 PRO B N 1
ATOM 9278 C CA . PRO B 1 576 ? -22.917 -38.281 65.235 1.00 50.62 578 PRO B CA 1
ATOM 9279 C C . PRO B 1 576 ? -21.756 -39.019 66.067 1.00 53.17 578 PRO B C 1
ATOM 9280 O O . PRO B 1 576 ? -20.580 -38.594 65.972 1.00 57.79 578 PRO B O 1
ATOM 9284 N N . SER B 1 577 ? -22.058 -40.116 66.793 1.00 52.35 579 SER B N 1
ATOM 9285 C CA . SER B 1 577 ? -21.023 -40.797 67.594 1.00 51.61 579 SER B CA 1
ATOM 9286 C C . SER B 1 577 ? -20.098 -41.695 66.687 1.00 50.14 579 SER B C 1
ATOM 9287 O O . SER B 1 577 ? -19.033 -42.112 67.133 1.00 49.93 579 SER B O 1
ATOM 9290 N N . GLY B 1 578 ? -20.492 -41.966 65.427 1.00 45.15 580 GLY B N 1
ATOM 9291 C CA . GLY B 1 578 ? -19.658 -42.697 64.471 1.00 42.72 580 GLY B CA 1
ATOM 9292 C C . GLY B 1 578 ? -18.365 -41.981 64.041 1.00 39.94 580 GLY B C 1
ATOM 9293 O O . GLY B 1 578 ? -17.472 -42.654 63.491 1.00 38.85 580 GLY B O 1
ATOM 9294 N N . ALA B 1 579 ? -18.275 -40.643 64.275 1.00 36.38 581 ALA B N 1
ATOM 9295 C CA . ALA B 1 579 ? -17.111 -39.847 64.016 1.00 33.80 581 ALA B CA 1
ATOM 9296 C C . ALA B 1 579 ? -15.971 -39.983 65.096 1.00 32.61 581 ALA B C 1
ATOM 9297 O O . ALA B 1 579 ? -14.809 -39.692 64.799 1.00 34.00 581 ALA B O 1
ATOM 9299 N N . LEU B 1 580 ? -16.318 -40.365 66.332 1.00 28.79 582 LEU B N 1
ATOM 9300 C CA . LEU B 1 580 ? -15.396 -40.199 67.465 1.00 27.33 582 LEU B CA 1
ATOM 9301 C C . LEU B 1 580 ? -14.105 -41.008 67.191 1.00 24.52 582 LEU B C 1
ATOM 9302 O O . LEU B 1 580 ? -14.193 -42.166 66.685 1.00 24.22 582 LEU B O 1
ATOM 9307 N N . GLN B 1 581 ? -12.938 -40.474 67.526 1.00 20.89 583 GLN B N 1
ATOM 9308 C CA . GLN B 1 581 ? -11.705 -41.215 67.240 1.00 21.37 583 GLN B CA 1
ATOM 9309 C C . GLN B 1 581 ? -10.924 -41.330 68.541 1.00 19.84 583 GLN B C 1
ATOM 9310 O O . GLN B 1 581 ? -10.179 -40.426 68.970 1.00 17.57 583 GLN B O 1
ATOM 9316 N N . LEU B 1 582 ? -11.093 -42.481 69.160 1.00 19.13 584 LEU B N 1
ATOM 9317 C CA . LEU B 1 582 ? -10.447 -42.725 70.400 1.00 18.92 584 LEU B CA 1
ATOM 9318 C C . LEU B 1 582 ? -9.193 -43.498 70.114 1.00 19.40 584 LEU B C 1
ATOM 9319 O O . LEU B 1 582 ? -9.256 -44.535 69.464 1.00 20.18 584 LEU B O 1
ATOM 9324 N N . VAL B 1 583 ? -8.060 -43.106 70.672 1.00 18.81 585 VAL B N 1
ATOM 9325 C CA . VAL B 1 583 ? -6.795 -43.734 70.336 1.00 18.95 585 VAL B CA 1
ATOM 9326 C C . VAL B 1 583 ? -6.061 -43.921 71.633 1.00 18.67 585 VAL B C 1
ATOM 9327 O O . VAL B 1 583 ? -5.384 -42.944 72.121 1.00 18.61 585 VAL B O 1
ATOM 9331 N N . GLY B 1 584 ? -6.210 -45.057 72.225 1.00 18.87 586 GLY B N 1
ATOM 9332 C CA . GLY B 1 584 ? -5.557 -45.313 73.471 1.00 18.93 586 GLY B CA 1
ATOM 9333 C C . GLY B 1 584 ? -6.118 -44.446 74.627 1.00 17.89 586 GLY B C 1
ATOM 9334 O O . GLY B 1 584 ? -7.260 -43.914 74.515 1.00 17.43 586 GLY B O 1
ATOM 9335 N N . THR B 1 585 ? -5.320 -44.290 75.665 1.00 17.97 587 THR B N 1
ATOM 9336 C CA . THR B 1 585 ? -5.760 -43.585 76.874 1.00 17.54 587 THR B CA 1
ATOM 9337 C C . THR B 1 585 ? -4.746 -42.565 77.322 1.00 17.18 587 THR B C 1
ATOM 9338 O O . THR B 1 585 ? -3.551 -42.617 77.004 1.00 17.07 587 THR B O 1
ATOM 9342 N N . LEU B 1 586 ? -5.222 -41.642 78.114 1.00 16.66 588 LEU B N 1
ATOM 9343 C CA . LEU B 1 586 ? -4.360 -40.710 78.816 1.00 16.77 588 LEU B CA 1
ATOM 9344 C C . LEU B 1 586 ? -4.416 -41.034 80.317 1.00 17.39 588 LEU B C 1
ATOM 9345 O O . LEU B 1 586 ? -5.464 -41.571 80.833 1.00 17.24 588 LEU B O 1
ATOM 9350 N N . LYS B 1 587 ? -3.314 -40.760 80.982 1.00 17.92 589 LYS B N 1
ATOM 9351 C CA . LYS B 1 587 ? -3.334 -40.875 82.471 1.00 19.28 589 LYS B CA 1
ATOM 9352 C C . LYS B 1 587 ? -4.169 -39.698 83.040 1.00 17.39 589 LYS B C 1
ATOM 9353 O O . LYS B 1 587 ? -3.963 -38.583 82.683 1.00 16.81 589 LYS B O 1
ATOM 9359 N N . ASN B 1 588 ? -5.112 -39.967 83.869 1.00 16.87 590 ASN B N 1
ATOM 9360 C CA . ASN B 1 588 ? -5.987 -38.911 84.445 1.00 15.90 590 ASN B CA 1
ATOM 9361 C C . ASN B 1 588 ? -5.196 -38.167 85.532 1.00 15.90 590 ASN B C 1
ATOM 9362 O O . ASN B 1 588 ? -4.713 -38.774 86.421 1.00 16.25 590 ASN B O 1
ATOM 9367 N N . PRO B 1 589 ? -5.110 -36.875 85.479 1.00 15.47 591 PRO B N 1
ATOM 9368 C CA . PRO B 1 589 ? -4.331 -36.159 86.504 1.00 16.16 591 PRO B CA 1
ATOM 9369 C C . PRO B 1 589 ? -4.998 -36.155 87.791 1.00 16.59 591 PRO B C 1
ATOM 9370 O O . PRO B 1 589 ? -4.335 -35.961 88.795 1.00 17.45 591 PRO B O 1
ATOM 9374 N N . LEU B 1 590 ? -6.289 -36.532 87.818 1.00 16.60 592 LEU B N 1
ATOM 9375 C CA . LEU B 1 590 ? -6.988 -36.779 89.078 1.00 17.60 592 LEU B CA 1
ATOM 9376 C C . LEU B 1 590 ? -6.737 -38.168 89.692 1.00 18.77 592 LEU B C 1
ATOM 9377 O O . LEU B 1 590 ? -7.185 -38.435 90.811 1.00 19.38 592 LEU B O 1
ATOM 9382 N N . ALA B 1 591 ? -6.054 -39.057 89.001 1.00 19.90 593 ALA B N 1
ATOM 9383 C CA . ALA B 1 591 ? -5.786 -40.393 89.507 1.00 21.87 593 ALA B CA 1
ATOM 9384 C C . ALA B 1 591 ? -5.041 -40.308 90.866 1.00 23.09 593 ALA B C 1
ATOM 9385 O O . ALA B 1 591 ? -4.155 -39.536 91.020 1.00 21.56 593 ALA B O 1
ATOM 9387 N N . GLY B 1 592 ? -5.481 -41.075 91.810 1.00 24.76 594 GLY B N 1
ATOM 9388 C CA . GLY B 1 592 ? -4.820 -41.105 93.143 1.00 27.69 594 GLY B CA 1
ATOM 9389 C C . GLY B 1 592 ? -5.206 -39.857 94.009 1.00 28.86 594 GLY B C 1
ATOM 9390 O O . GLY B 1 592 ? -4.755 -39.712 95.167 1.00 30.79 594 GLY B O 1
ATOM 9391 N N . ARG B 1 593 ? -6.093 -38.985 93.516 1.00 27.20 595 ARG B N 1
ATOM 9392 C CA . ARG B 1 593 ? -6.507 -37.832 94.280 1.00 27.49 595 ARG B CA 1
ATOM 9393 C C . ARG B 1 593 ? -7.987 -37.903 94.829 1.00 28.00 595 ARG B C 1
ATOM 9394 O O . ARG B 1 593 ? -8.577 -36.876 95.226 1.00 26.63 595 ARG B O 1
ATOM 9402 N N . GLY B 1 594 ? -8.598 -39.079 94.795 1.00 28.24 596 GLY B N 1
ATOM 9403 C CA . GLY B 1 594 ? -9.866 -39.295 95.419 1.00 29.57 596 GLY B CA 1
ATOM 9404 C C . GLY B 1 594 ? -9.642 -39.416 96.972 1.00 31.10 596 GLY B C 1
ATOM 9405 O O . GLY B 1 594 ? -10.699 -39.313 97.549 1.00 33.98 596 GLY B O 1
#

Secondary structure (DSSP, 8-state):
-GGGGTT--HHHHHHHHHHHHHHHHHHHHHTTS--PEEPSSSSSS-EEEEE-TTS--EEEEEEEEETTTEEEE-GGG-EEEETTEEE---HHHHHHHTHHHHT--TTHHHHHHHHHHHHHHHHHHHHHS----HHHHHHH--HHHHHHH--S-SSS-SS----BT--HHHHHHH-GGGT--BPPEEEEEETTTEEEEE-TT--HHHHHHHHH-HHHHHHHHHHHHHTT--GGGEEEEEE-HHHIIIIITTTTHHHHHHTSEEEEEE-SS-EEE-TTSSEEEESSSTTSPEEEE-EEEEETTEEE---HHHHTTHHHHHHHHHHHHHH-HHHHHHT-EE--EEEEEEE--HHHHHTS-TT-GGGSSSEEEEE--SGGG--TTEEEEEGGGGG-B-TTS-BHHHHHHHHHTS-HHHHHHHHHHHHTHHHHHHHHHH-EE---SGGGEEEEEETTEEEEEEE---TTT-EES-TT----GGGGGGB----HHHHTHHHIIIIIIIIIHHHHHHHHHTTSS-HHHHHHHHHHHHHHHHHH-GGGHHHHHHS-TT-SEEEEE-SHHHHHH-SSSSS-TTSGGGG--EEEEEE-TTTT--/-GGGTT--HHHHHHHHHHHHHHHHHHHHHTTS--PEEPS-SSSS-EEEEE-TTS--EEEEEEEEETTTEEEE-GGG-EEEETTEEE---HHHHHHHTHHHHT--TTTHHHHHHHHHHHHHHHHHHHHS----HHHHHHH--HHHHHHH--S-SSS-SS----BT--HHHHHHH-GGGT--BPPEEEEEETTTEEEEE-TT--HHHHHHHHH-HHHHHHHHHHHHHTT--GGGEEEEEE-HHHIIIIITTTTHHHHHHTSEEEEEE-SS-EEE-TTSSEEEESSSTTSPEEEE-EEEEETTEEE---HHHHTTHHHHHHHHHHHHHH-HHHHHHT-EE--EEEEEEE--HHHHHTS-TT-GGGSSSEEEEE--SGGGPPTTEEEEEGGGGG-B-TT--BHHHHHHHHHTS-HHHHHHHHHHHHTHHHHHHHHHH-EE---SGGGEEEEEETTEEEEEEE---TTT-EES-TT----GGGGGGB----HHHHTHHHIIIIIIIIIHHHHHHHHHTTSS-HHHHHHHHHHHHHHHHHH-GGGHHHHHHS-TT-SEEEEE-SHHHHHH-SSSSS-TTSGGGG--EEEEEE-TTTT--

Radius of gyration: 33.46 Å; Cα contacts (8 Å, |Δi|>4): 2440; chains: 2; bounding box: 81×50×106 Å

B-factor: mean 20.79, std 11.01, range [8.1, 104.54]

Nearest PDB structures (foldseek):
  6nl2-assembly1_B  TM=1.002E+00  e=0.000E+00  Streptomyces coelicolor
  6p63-assembly2_B  TM=9.985E-01  e=0.000E+00  Streptomyces coelicolor
  6xrc-assembly1_B  TM=9.984E-01  e=0.000E+00  Streptomyces coelicolor
  7tgk-assembly1_D  TM=9.921E-01  e=2.772E-102  Streptomyces griseoflavus
  7tgn-assembly1_B  TM=9.910E-01  e=5.125E-97  Streptomyces violaceus